Protein AF-A0A970SYZ8-F1 (afdb_monomer_lite)

pLDDT: mean 77.87, std 16.46, range [24.67, 98.38]

Structure (mmCIF, N/CA/C/O backbone):
data_AF-A0A970SYZ8-F1
#
_entry.id   AF-A0A970SYZ8-F1
#
loop_
_atom_site.group_PDB
_atom_site.id
_atom_site.type_symbol
_atom_site.label_atom_id
_atom_site.label_alt_id
_atom_site.label_comp_id
_atom_site.label_asym_id
_atom_site.label_entity_id
_atom_site.label_seq_id
_atom_site.pdbx_PDB_ins_code
_atom_site.Cartn_x
_atom_site.Cartn_y
_atom_site.Cartn_z
_atom_site.occupancy
_atom_site.B_iso_or_equiv
_atom_site.auth_seq_id
_atom_site.auth_comp_id
_atom_site.auth_asym_id
_atom_site.auth_atom_id
_atom_site.pdbx_PDB_model_num
ATOM 1 N N . MET A 1 1 ? 7.620 19.333 85.930 1.00 30.84 1 MET A N 1
ATOM 2 C CA . MET A 1 1 ? 8.955 19.112 85.340 1.00 30.84 1 MET A CA 1
ATOM 3 C C . MET A 1 1 ? 9.065 17.630 84.990 1.00 30.84 1 MET A C 1
ATOM 5 O O . MET A 1 1 ? 9.201 16.831 85.894 1.00 30.84 1 MET A O 1
ATOM 9 N N . VAL A 1 2 ? 8.908 17.317 83.696 1.00 29.47 2 VAL A N 1
ATOM 10 C CA . VAL A 1 2 ? 9.578 16.242 82.929 1.00 29.47 2 VAL A CA 1
ATOM 11 C C . VAL A 1 2 ? 9.392 14.751 83.317 1.00 29.47 2 VAL A C 1
ATOM 13 O O . VAL A 1 2 ? 9.761 14.339 84.407 1.00 29.47 2 VAL A O 1
ATOM 16 N N . ARG A 1 3 ? 9.030 13.972 82.268 1.00 25.56 3 ARG A N 1
ATOM 17 C CA . ARG A 1 3 ? 9.249 12.522 81.983 1.00 25.56 3 ARG A CA 1
ATOM 18 C C . ARG A 1 3 ? 8.414 11.500 82.757 1.00 25.56 3 ARG A C 1
ATOM 20 O O . ARG A 1 3 ? 8.221 11.649 83.948 1.00 25.56 3 ARG A O 1
ATOM 27 N N . GLN A 1 4 ? 7.987 10.358 82.219 1.00 33.34 4 GLN A N 1
ATOM 28 C CA . GLN A 1 4 ? 7.900 9.661 80.914 1.00 33.34 4 GLN A CA 1
ATOM 29 C C . GLN A 1 4 ? 7.521 8.226 81.352 1.00 33.34 4 GLN A C 1
ATOM 31 O O . GLN A 1 4 ? 8.052 7.776 82.364 1.00 33.34 4 GLN A O 1
ATOM 36 N N . MET A 1 5 ? 6.676 7.505 80.607 1.00 25.41 5 MET A N 1
ATOM 37 C CA . MET A 1 5 ? 6.978 6.158 80.076 1.00 25.41 5 MET A CA 1
ATOM 38 C C . MET A 1 5 ? 5.724 5.418 79.565 1.00 25.41 5 MET A C 1
ATOM 40 O O . MET A 1 5 ? 4.849 5.057 80.338 1.00 25.41 5 MET A O 1
ATOM 44 N N . ILE A 1 6 ? 5.765 5.135 78.255 1.00 24.67 6 ILE A N 1
ATOM 45 C CA . ILE A 1 6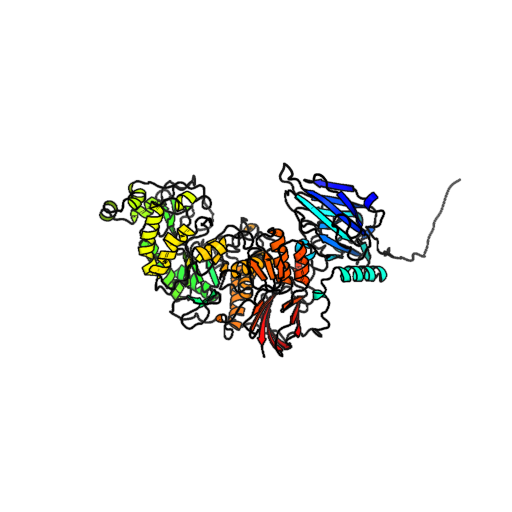 ? 5.505 3.825 77.621 1.00 24.67 6 ILE A CA 1
ATOM 46 C C . ILE A 1 6 ? 4.028 3.373 77.467 1.00 24.67 6 ILE A C 1
ATOM 48 O O . ILE A 1 6 ? 3.400 2.844 78.375 1.00 24.67 6 ILE A O 1
ATOM 52 N N . SER A 1 7 ? 3.536 3.543 76.229 1.00 33.12 7 SER A N 1
ATOM 53 C CA . SER A 1 7 ? 2.531 2.718 75.503 1.00 33.12 7 SER A CA 1
ATOM 54 C C . SER A 1 7 ? 3.135 1.324 75.163 1.00 33.12 7 SER A C 1
ATOM 56 O O . SER A 1 7 ? 4.358 1.251 75.302 1.00 33.12 7 SER A O 1
ATOM 58 N N . PRO A 1 8 ? 2.460 0.263 74.629 1.00 44.41 8 PRO A N 1
ATOM 59 C CA . PRO A 1 8 ? 1.214 0.259 73.823 1.00 44.41 8 PRO A CA 1
ATOM 60 C C . PRO A 1 8 ? 0.300 -0.999 73.958 1.00 44.41 8 PRO A C 1
ATOM 62 O O . PRO A 1 8 ? 0.671 -1.964 74.614 1.00 44.41 8 PRO A O 1
ATOM 65 N N . LEU A 1 9 ? -0.886 -1.010 73.319 1.00 26.69 9 LEU A N 1
ATOM 66 C CA . LEU A 1 9 ? -1.298 -2.020 72.310 1.00 26.69 9 LEU A CA 1
ATOM 67 C C . LEU A 1 9 ? -2.773 -1.875 71.851 1.00 26.69 9 LEU A C 1
ATOM 69 O O . LEU A 1 9 ? -3.687 -1.849 72.666 1.00 26.69 9 LEU A O 1
ATOM 73 N N . LEU A 1 10 ? -2.935 -1.942 70.520 1.00 28.22 10 LEU A N 1
ATOM 74 C CA . LEU A 1 10 ? -4.042 -2.526 69.736 1.00 28.22 10 LEU A CA 1
ATOM 75 C C . LEU A 1 10 ? -5.414 -1.834 69.681 1.00 28.22 10 LEU A C 1
ATOM 77 O O . LEU A 1 10 ? -6.321 -2.147 70.443 1.00 28.22 10 LEU A O 1
ATOM 81 N N . LEU A 1 11 ? -5.611 -1.066 68.604 1.00 28.95 11 LEU A N 1
ATOM 82 C CA . LEU A 1 11 ? -6.573 -1.422 67.547 1.00 28.95 11 LEU A CA 1
ATOM 83 C C . LEU A 1 11 ? -6.278 -0.576 66.300 1.00 28.95 11 LEU A C 1
ATOM 85 O O . LEU A 1 11 ? -6.753 0.544 66.149 1.00 28.95 11 LEU A O 1
ATOM 89 N N . ALA A 1 12 ? -5.431 -1.123 65.427 1.00 28.36 12 ALA A N 1
ATOM 90 C CA . ALA A 1 12 ? -5.293 -0.668 64.054 1.00 28.36 12 ALA A CA 1
ATOM 91 C C . ALA A 1 12 ? -6.332 -1.422 63.216 1.00 28.36 12 ALA A C 1
ATOM 93 O O . ALA A 1 12 ? -6.203 -2.627 63.008 1.00 28.36 12 ALA A O 1
ATOM 94 N N . VAL A 1 13 ? -7.368 -0.718 62.765 1.00 29.72 13 VAL A N 1
ATOM 95 C CA . VAL A 1 13 ? -8.112 -1.111 61.568 1.00 29.72 13 VAL A CA 1
ATOM 96 C C . VAL A 1 13 ? -7.359 -0.477 60.408 1.00 29.72 13 VAL A C 1
ATOM 98 O O . VAL A 1 13 ? -7.362 0.741 60.247 1.00 29.72 13 VAL A O 1
ATOM 101 N N . CYS A 1 14 ? -6.644 -1.301 59.649 1.00 29.94 14 CYS A N 1
ATOM 102 C CA . CYS A 1 14 ? -6.067 -0.910 58.373 1.00 29.94 14 CYS A CA 1
ATOM 103 C C . CYS A 1 14 ? -7.211 -0.737 57.365 1.00 29.94 14 CYS A C 1
ATOM 105 O O . CYS A 1 14 ? -7.641 -1.709 56.753 1.00 29.94 14 CYS A O 1
ATOM 107 N N . ALA A 1 15 ? -7.717 0.485 57.213 1.00 30.19 15 ALA A N 1
ATOM 108 C CA . ALA A 1 15 ? -8.363 0.886 55.972 1.00 30.19 15 ALA A CA 1
ATOM 109 C C . ALA A 1 15 ? -7.246 1.263 54.992 1.00 30.19 15 ALA A C 1
ATOM 111 O O . ALA A 1 15 ? -6.436 2.145 55.285 1.00 30.19 15 ALA A O 1
ATOM 112 N N . ALA A 1 16 ? -7.162 0.554 53.867 1.00 35.72 16 ALA A N 1
ATOM 113 C CA . ALA A 1 16 ? -6.388 1.019 52.725 1.00 35.72 16 ALA A CA 1
ATOM 114 C C . ALA A 1 16 ? -6.943 2.391 52.286 1.00 35.72 16 ALA A C 1
ATOM 116 O O . ALA A 1 16 ? -8.161 2.585 52.360 1.00 35.72 16 ALA A O 1
ATOM 117 N N . PRO A 1 17 ? -6.107 3.349 51.854 1.00 42.34 17 PRO A N 1
ATOM 118 C CA . PRO A 1 17 ? -6.591 4.602 51.292 1.00 42.34 17 PRO A CA 1
ATOM 119 C C . PRO A 1 17 ? -7.151 4.323 49.890 1.00 42.34 17 PRO A C 1
ATOM 121 O O . PRO A 1 17 ? -6.466 4.505 48.891 1.00 42.34 17 PRO A O 1
ATOM 124 N N . GLY A 1 18 ? -8.378 3.808 49.822 1.00 43.19 18 GLY A N 1
ATOM 125 C CA . GLY A 1 18 ? -9.168 3.791 48.595 1.00 43.19 18 GLY A CA 1
ATOM 126 C C . GLY A 1 18 ? -9.784 5.170 48.378 1.00 43.19 18 GLY A C 1
ATOM 127 O O . GLY A 1 18 ? -10.299 5.772 49.323 1.00 43.19 18 GLY A O 1
ATOM 128 N N . LEU A 1 19 ? -9.711 5.682 47.151 1.00 52.06 19 LEU A N 1
ATOM 129 C CA . LEU A 1 19 ? -10.509 6.828 46.719 1.00 52.06 19 LEU A CA 1
ATOM 130 C C . LEU A 1 19 ? -11.992 6.504 46.928 1.00 52.06 19 LEU A C 1
ATOM 132 O O . LEU A 1 19 ? -12.466 5.488 46.437 1.00 52.06 19 LEU A O 1
ATOM 136 N N . ALA A 1 20 ? -12.701 7.337 47.691 1.00 54.47 20 ALA A N 1
ATOM 137 C CA . ALA A 1 20 ? -14.135 7.166 47.943 1.00 54.47 20 ALA A CA 1
ATOM 138 C C . ALA A 1 20 ? -15.022 7.925 46.934 1.00 54.47 20 ALA A C 1
ATOM 140 O O . ALA A 1 20 ? -16.240 7.876 47.062 1.00 54.47 20 ALA A O 1
ATOM 141 N N . ALA A 1 21 ? -14.416 8.671 46.004 1.00 69.00 21 ALA A N 1
ATOM 142 C CA . ALA A 1 21 ? -15.082 9.400 44.928 1.00 69.00 21 ALA A CA 1
ATOM 143 C C . ALA A 1 21 ? -14.075 9.681 43.792 1.00 69.00 21 ALA A C 1
ATOM 145 O O . ALA A 1 21 ? -12.877 9.827 44.080 1.00 69.00 21 ALA A O 1
ATOM 146 N N . PRO A 1 22 ? -14.523 9.813 42.528 1.00 78.75 22 PRO A N 1
ATOM 147 C CA . PRO A 1 22 ? -13.656 10.207 41.423 1.00 78.75 22 PRO A CA 1
ATOM 148 C C . PRO A 1 22 ? -13.082 11.615 41.649 1.00 78.75 22 PRO A C 1
ATOM 150 O O . PRO A 1 22 ? -13.801 12.546 42.016 1.00 78.75 22 PRO A O 1
ATOM 153 N N . ILE A 1 23 ? -11.785 11.797 41.391 1.00 82.00 23 ILE A N 1
ATOM 154 C CA . ILE A 1 23 ? -11.167 13.126 41.333 1.00 82.00 23 ILE A CA 1
ATOM 155 C C . ILE A 1 23 ? -11.416 13.673 39.937 1.00 82.00 23 ILE A C 1
ATOM 157 O O . ILE A 1 23 ? -10.777 13.255 38.972 1.00 82.00 23 ILE A O 1
ATOM 161 N N . VAL A 1 24 ? -12.326 14.633 39.831 1.00 80.25 24 VAL A N 1
ATOM 162 C CA . VAL A 1 24 ? -12.502 15.396 38.599 1.00 80.25 24 VAL A CA 1
ATOM 163 C C . VAL A 1 24 ? -11.348 16.394 38.497 1.00 80.25 24 VAL A C 1
ATOM 165 O O . VAL A 1 24 ? -11.192 17.265 39.348 1.00 80.25 24 VAL A O 1
ATOM 168 N N . LEU A 1 25 ? -10.510 16.240 37.472 1.00 78.75 25 LEU A N 1
ATOM 169 C CA . LEU A 1 25 ? -9.332 17.083 37.223 1.00 78.75 25 LEU A CA 1
ATOM 170 C C . LEU A 1 25 ? -9.683 18.380 36.476 1.00 78.75 25 LEU A C 1
ATOM 172 O O . LEU A 1 25 ? -8.802 19.174 36.156 1.00 78.75 25 LEU A O 1
ATOM 176 N N . PHE A 1 26 ? -10.966 18.563 36.168 1.00 73.25 26 PHE A N 1
ATOM 177 C CA . PHE A 1 26 ? -11.514 19.684 35.424 1.00 73.25 26 PHE A CA 1
ATOM 178 C C . PHE A 1 26 ? -12.889 20.087 35.978 1.00 73.25 26 PHE A C 1
ATOM 180 O O . PHE A 1 26 ? -13.854 19.331 35.879 1.00 73.25 26 PHE A O 1
ATOM 187 N N . ASP A 1 27 ? -12.987 21.296 36.524 1.00 64.44 27 ASP A N 1
ATOM 188 C CA . ASP A 1 27 ? -14.235 21.930 36.952 1.00 64.44 27 ASP A CA 1
ATOM 189 C C . ASP A 1 27 ? -14.272 23.416 36.525 1.00 64.44 27 ASP A C 1
ATOM 191 O O . ASP A 1 27 ? -13.400 23.891 35.794 1.00 64.44 27 ASP A O 1
ATOM 195 N N . GLU A 1 28 ? -15.278 24.176 36.974 1.00 61.88 28 GLU A N 1
ATOM 196 C CA . GLU A 1 28 ? -15.400 25.610 36.660 1.00 61.88 28 GLU A CA 1
ATOM 197 C C . GLU A 1 28 ? -14.219 26.467 37.178 1.00 61.88 28 GLU A C 1
ATOM 199 O O . GLU A 1 28 ? -14.034 27.595 36.713 1.00 61.88 28 GLU A O 1
ATOM 204 N N . ALA A 1 29 ? -13.404 25.960 38.114 1.00 57.94 29 ALA A N 1
ATOM 205 C CA . ALA A 1 29 ? -12.230 26.640 38.664 1.00 57.94 29 ALA A CA 1
ATOM 206 C C . ALA A 1 29 ? -10.920 26.296 37.926 1.00 57.94 29 ALA A C 1
ATOM 208 O O . ALA A 1 29 ? -9.979 27.094 37.971 1.00 57.94 29 ALA A O 1
ATOM 209 N N . ALA A 1 30 ? -10.867 25.190 37.174 1.00 61.06 30 ALA A N 1
ATOM 210 C CA . ALA A 1 30 ? -9.689 24.747 36.414 1.00 61.06 30 ALA A CA 1
ATOM 211 C C . ALA A 1 30 ? -9.004 25.825 35.533 1.00 61.06 30 ALA A C 1
ATOM 213 O O . ALA A 1 30 ? -7.772 25.857 35.489 1.00 61.06 30 ALA A O 1
ATOM 214 N N . PRO A 1 31 ? -9.711 26.767 34.872 1.00 59.31 31 PRO A N 1
ATOM 215 C CA . PRO A 1 31 ? -9.066 27.826 34.084 1.00 59.31 31 PRO A CA 1
ATOM 216 C C . PRO A 1 31 ? -8.212 28.787 34.917 1.00 59.31 31 PRO A C 1
ATOM 218 O O . PRO A 1 31 ? -7.304 29.418 34.385 1.00 59.31 31 PRO A O 1
ATOM 221 N N . GLN A 1 32 ? -8.500 28.922 36.214 1.00 61.91 32 GLN A N 1
ATOM 222 C CA . GLN A 1 32 ? -7.730 29.771 37.128 1.00 61.91 32 GLN A CA 1
ATOM 223 C C . GLN A 1 32 ? -6.429 29.089 37.569 1.00 61.91 32 GLN A C 1
ATOM 225 O O . GLN A 1 32 ? -5.464 29.769 37.917 1.00 61.91 32 GLN A O 1
ATOM 230 N N . GLU A 1 33 ? -6.394 27.755 37.525 1.00 64.25 33 GLU A N 1
ATOM 231 C CA . GLU A 1 33 ? -5.198 26.948 37.767 1.00 64.25 33 GLU A CA 1
ATOM 232 C C . GLU A 1 33 ? -4.402 26.680 36.482 1.00 64.25 33 GLU A C 1
ATOM 234 O O . GLU A 1 33 ? -3.255 26.239 36.564 1.00 64.25 33 GLU A O 1
ATOM 239 N N . ALA A 1 34 ? -4.960 26.992 35.306 1.00 72.44 34 ALA A N 1
ATOM 240 C CA . ALA A 1 34 ? -4.342 26.736 34.014 1.00 72.44 34 ALA A CA 1
ATOM 241 C C . ALA A 1 34 ? -3.119 27.630 33.760 1.00 72.44 34 ALA A C 1
ATOM 243 O O . ALA A 1 34 ? -3.218 28.855 33.693 1.00 72.44 34 ALA A O 1
ATOM 244 N N . HIS A 1 35 ? -1.949 27.024 33.565 1.00 76.88 35 HIS A N 1
ATOM 245 C CA . HIS A 1 35 ? -0.751 27.760 33.157 1.00 76.88 35 HIS A CA 1
ATOM 246 C C . HIS A 1 35 ? 0.186 26.896 32.318 1.00 76.88 35 HIS A C 1
ATOM 248 O O . HIS A 1 35 ? 0.376 25.702 32.565 1.00 76.88 35 HIS A O 1
ATOM 254 N N . ALA A 1 36 ? 0.770 27.523 31.300 1.00 76.81 36 ALA A N 1
ATOM 255 C CA . ALA A 1 36 ? 1.762 26.912 30.432 1.00 76.81 36 ALA A CA 1
ATOM 256 C C . ALA A 1 36 ? 3.009 26.519 31.241 1.00 76.81 36 ALA A C 1
ATOM 258 O O . ALA A 1 36 ? 3.567 27.344 31.967 1.00 76.81 36 ALA A O 1
ATOM 259 N N . VAL A 1 37 ? 3.433 25.259 31.124 1.00 78.12 37 VAL A N 1
ATOM 260 C CA . VAL A 1 37 ? 4.606 24.717 31.835 1.00 78.12 37 VAL A CA 1
ATOM 261 C C . VAL A 1 37 ? 5.750 24.406 30.875 1.00 78.12 37 VAL A C 1
ATOM 263 O O . VAL A 1 37 ? 6.906 24.642 31.214 1.00 78.12 37 VAL A O 1
ATOM 266 N N . ASP A 1 38 ? 5.437 23.922 29.674 1.00 78.62 38 ASP A N 1
ATOM 267 C CA . ASP A 1 38 ? 6.413 23.661 28.613 1.00 78.62 38 ASP A CA 1
ATOM 268 C C . ASP A 1 38 ? 5.782 24.035 27.273 1.00 78.62 38 ASP A C 1
ATOM 270 O O . ASP A 1 38 ? 4.857 23.371 26.805 1.00 78.62 38 ASP A O 1
ATOM 274 N N . VAL A 1 39 ? 6.240 25.146 26.699 1.00 78.31 39 VAL A N 1
ATOM 275 C CA . VAL A 1 39 ? 5.799 25.637 25.394 1.00 78.31 39 VAL A CA 1
ATOM 276 C C . VAL A 1 39 ? 7.041 25.908 24.563 1.00 78.31 39 VAL A C 1
ATOM 278 O O . VAL A 1 39 ? 7.861 26.757 24.910 1.00 78.31 39 VAL A O 1
ATOM 281 N N . MET A 1 40 ? 7.178 25.170 23.469 1.00 81.19 40 MET A N 1
ATOM 282 C CA . MET A 1 40 ? 8.291 25.276 22.532 1.00 81.19 40 MET A CA 1
ATOM 283 C C . MET A 1 40 ? 7.712 25.375 21.126 1.00 81.19 40 MET A C 1
ATOM 285 O O . MET A 1 40 ? 6.769 24.658 20.800 1.00 81.19 40 MET A O 1
ATOM 289 N N . GLY A 1 41 ? 8.225 26.301 20.313 1.00 77.00 41 GLY A N 1
ATOM 290 C CA . GLY A 1 41 ? 7.723 26.500 18.950 1.00 77.00 41 GLY A CA 1
ATOM 291 C C . GLY A 1 41 ? 6.231 26.859 18.874 1.00 77.00 41 GLY A C 1
ATOM 292 O O . GLY A 1 41 ? 5.554 26.414 17.952 1.00 77.00 41 GLY A O 1
ATOM 293 N N . CYS A 1 42 ? 5.699 27.611 19.849 1.00 80.44 42 CYS A N 1
ATOM 294 C CA . CYS A 1 42 ? 4.328 28.139 19.824 1.00 80.44 42 CYS A CA 1
ATOM 295 C C . CYS A 1 42 ? 4.300 29.580 20.353 1.00 80.44 42 CYS A C 1
ATOM 297 O O . CYS A 1 42 ? 4.933 29.870 21.370 1.00 80.44 42 CYS A O 1
ATOM 299 N N . ALA A 1 43 ? 3.537 30.464 19.708 1.00 68.75 43 ALA A N 1
ATOM 300 C CA . ALA A 1 43 ? 3.450 31.876 20.095 1.00 68.75 43 ALA A CA 1
ATOM 301 C C . ALA A 1 43 ? 2.335 32.167 21.121 1.00 68.75 43 ALA A C 1
ATOM 303 O O . ALA A 1 43 ? 2.467 33.093 21.918 1.00 68.75 43 ALA A O 1
ATOM 304 N N . GLU A 1 44 ? 1.251 31.379 21.122 1.00 66.88 44 GLU A N 1
ATOM 305 C CA . GLU A 1 44 ? 0.005 31.710 21.845 1.00 66.88 44 GLU A CA 1
ATOM 306 C C . GLU A 1 44 ? -0.716 30.480 22.436 1.00 66.88 44 GLU A C 1
ATOM 308 O O . GLU A 1 44 ? -1.941 30.428 22.489 1.00 66.88 44 GLU A O 1
ATOM 313 N N . ALA A 1 45 ? 0.025 29.455 22.870 1.00 71.06 45 ALA A N 1
ATOM 314 C CA . ALA A 1 45 ? -0.587 28.260 23.455 1.00 71.06 45 ALA A CA 1
ATOM 315 C C . ALA A 1 45 ? -1.329 28.590 24.765 1.00 71.06 45 ALA A C 1
ATOM 317 O O . ALA A 1 45 ? -0.706 28.930 25.775 1.00 71.06 45 ALA A O 1
ATOM 318 N N . ALA A 1 46 ? -2.655 28.462 24.756 1.00 71.94 46 ALA A N 1
ATOM 319 C CA . ALA A 1 46 ? -3.517 28.798 25.879 1.00 71.94 46 ALA A CA 1
ATOM 320 C C . ALA A 1 46 ? -4.590 27.732 26.113 1.00 71.94 46 ALA A C 1
ATOM 322 O O . ALA A 1 46 ? -5.021 27.021 25.203 1.00 71.94 46 ALA A O 1
ATOM 323 N N . VAL A 1 47 ? -5.043 27.660 27.364 1.00 72.81 47 VAL A N 1
ATOM 324 C CA . VAL A 1 47 ? -6.208 26.872 27.754 1.00 72.81 47 VAL A CA 1
ATOM 325 C C . VAL A 1 47 ? -7.348 27.811 28.121 1.00 72.81 47 VAL A C 1
ATOM 327 O O . VAL A 1 47 ? -7.143 28.807 28.812 1.00 72.81 47 VAL A O 1
ATOM 330 N N . SER A 1 48 ? -8.551 27.495 27.652 1.00 78.19 48 SER A N 1
ATOM 331 C CA . SER A 1 48 ? -9.769 28.248 27.957 1.00 78.19 48 SER A CA 1
ATOM 332 C C . SER A 1 48 ? -10.920 27.309 28.299 1.00 78.19 48 SER A C 1
ATOM 334 O O . SER A 1 48 ? -11.011 26.205 27.765 1.00 78.19 48 SER A O 1
ATOM 336 N N . LEU A 1 49 ? -11.809 27.758 29.186 1.00 74.19 49 LEU A N 1
ATOM 337 C CA . LEU A 1 49 ? -13.119 27.137 29.369 1.00 74.19 49 LEU A CA 1
ATOM 338 C C . LEU A 1 49 ? -14.035 27.629 28.258 1.00 74.19 49 LEU A C 1
ATOM 340 O O . LEU A 1 49 ? -14.100 28.839 28.034 1.00 74.19 49 LEU A O 1
ATOM 344 N N . ARG A 1 50 ? -14.755 26.729 27.595 1.00 76.69 50 ARG A N 1
ATOM 345 C CA . ARG A 1 50 ? -15.763 27.120 26.604 1.00 76.69 50 ARG A CA 1
ATOM 346 C C . ARG A 1 50 ? -17.077 26.418 26.867 1.00 76.69 50 ARG A C 1
ATOM 348 O O . ARG A 1 50 ? -17.087 25.245 27.246 1.00 76.69 50 ARG A O 1
ATOM 355 N N . ARG A 1 51 ? -18.183 27.133 26.654 1.00 69.50 51 ARG A N 1
ATOM 356 C CA . ARG A 1 51 ? -19.493 26.485 26.527 1.00 69.50 51 ARG A CA 1
ATOM 357 C C . ARG A 1 51 ? -19.644 25.888 25.138 1.00 69.50 51 ARG A C 1
ATOM 359 O O . ARG A 1 51 ? -18.985 26.306 24.184 1.00 69.50 51 ARG A O 1
ATOM 366 N N . ALA A 1 52 ? -20.568 24.945 25.040 1.00 66.06 52 ALA A N 1
ATOM 367 C CA . ALA A 1 52 ? -21.060 24.418 23.778 1.00 66.06 52 ALA A CA 1
ATOM 368 C C . ALA A 1 52 ? -21.322 25.528 22.736 1.00 66.06 52 ALA A C 1
ATOM 370 O O . ALA A 1 52 ? -21.982 26.527 23.040 1.00 66.06 52 ALA A O 1
ATOM 371 N N . GLY A 1 53 ? -20.766 25.381 21.528 1.00 64.31 53 GLY A N 1
ATOM 372 C CA . GLY A 1 53 ? -20.953 26.316 20.411 1.00 64.31 53 GLY A CA 1
ATOM 373 C C . GLY A 1 53 ? -20.217 27.661 20.526 1.00 64.31 53 GLY A C 1
ATOM 374 O O . GLY A 1 53 ? -20.261 28.467 19.593 1.00 64.31 53 GLY A O 1
ATOM 375 N N . GLU A 1 54 ? -19.514 27.936 21.629 1.00 76.56 54 GLU A N 1
ATOM 376 C CA . GLU A 1 54 ? -18.784 29.191 21.816 1.00 76.56 54 GLU A CA 1
ATOM 377 C C . GLU A 1 54 ? -17.490 29.218 20.987 1.00 76.56 54 GLU A C 1
ATOM 379 O O . GLU A 1 54 ? -16.587 28.391 21.149 1.00 76.56 54 GLU A O 1
ATOM 384 N N . GLY A 1 55 ? -17.385 30.190 20.074 1.00 69.00 55 GLY A N 1
ATOM 385 C CA . GLY A 1 55 ? -16.199 30.367 19.231 1.00 69.00 55 GLY A CA 1
ATOM 386 C C . GLY A 1 55 ? -15.877 29.147 18.361 1.00 69.00 55 GLY A C 1
ATOM 387 O O . GLY A 1 55 ? -14.699 28.845 18.181 1.00 69.00 55 GLY A O 1
ATOM 388 N N . GLY A 1 56 ? -16.905 28.426 17.893 1.00 74.00 56 GLY A N 1
ATOM 389 C CA . GLY A 1 56 ? -16.762 27.234 17.046 1.00 74.00 56 GLY A CA 1
ATOM 390 C C . GLY A 1 56 ? -16.468 25.930 17.795 1.00 74.00 56 GLY A C 1
ATOM 391 O O . GLY A 1 56 ? -16.228 24.917 17.149 1.00 74.00 56 GLY A O 1
ATOM 392 N N . ALA A 1 57 ? -16.489 25.929 19.134 1.00 77.81 57 ALA A N 1
ATOM 393 C CA . ALA A 1 57 ? -16.278 24.716 19.921 1.00 77.81 57 ALA A CA 1
ATOM 394 C C . ALA A 1 57 ? -17.390 23.670 19.683 1.00 77.81 57 ALA A C 1
ATOM 396 O O . ALA A 1 57 ? -18.558 24.052 19.530 1.00 77.81 57 ALA A O 1
ATOM 397 N N . PRO A 1 58 ? -17.062 22.363 19.696 1.00 82.31 58 PRO A N 1
ATOM 398 C CA . PRO A 1 58 ? -18.064 21.310 19.576 1.00 82.31 58 PRO A CA 1
ATOM 399 C C . PRO A 1 58 ? -19.026 21.325 20.773 1.00 82.31 58 PRO A C 1
ATOM 401 O O . PRO A 1 58 ? -18.688 21.784 21.865 1.00 82.31 58 PRO A O 1
ATOM 404 N N . GLU A 1 59 ? -20.229 20.783 20.584 1.00 84.19 59 GLU A N 1
ATOM 405 C CA . GLU A 1 59 ? -21.097 20.420 21.710 1.00 84.19 59 GLU A CA 1
ATOM 406 C C . GLU A 1 59 ? -20.346 19.416 22.605 1.00 84.19 59 GLU A C 1
ATOM 408 O O . GLU A 1 59 ? -19.824 18.442 22.058 1.00 84.19 59 GLU A O 1
ATOM 413 N N . PRO A 1 60 ? -20.246 19.617 23.933 1.00 79.75 60 PRO A N 1
ATOM 414 C CA . PRO A 1 60 ? -19.566 18.682 24.824 1.00 79.75 60 PRO A CA 1
ATOM 415 C C . PRO A 1 60 ? -20.183 17.281 24.766 1.00 79.75 60 PRO A C 1
ATOM 417 O O . PRO A 1 60 ? -21.370 17.114 24.480 1.00 79.75 60 PRO A O 1
ATOM 420 N N . ALA A 1 61 ? -19.382 16.260 25.073 1.00 78.31 61 ALA A N 1
ATOM 421 C CA . ALA A 1 61 ? -19.856 14.880 25.068 1.00 78.31 61 ALA A CA 1
ATOM 422 C C . ALA A 1 61 ? -20.909 14.634 26.164 1.00 78.31 61 ALA A C 1
ATOM 424 O O . ALA A 1 61 ? -21.919 13.970 25.918 1.00 78.31 61 ALA A O 1
ATOM 425 N N . VAL A 1 62 ? -20.683 15.167 27.369 1.00 78.31 62 VAL A N 1
ATOM 426 C CA . VAL A 1 62 ? -21.582 14.994 28.524 1.00 78.31 62 VAL A CA 1
ATOM 427 C C . VAL A 1 62 ? -21.860 16.316 29.238 1.00 78.31 62 VAL A C 1
ATOM 429 O O . VAL A 1 62 ? -22.985 16.535 29.685 1.00 78.31 62 VAL A O 1
ATOM 432 N N . GLY A 1 63 ? -20.836 17.157 29.418 1.00 70.38 63 GLY A N 1
ATOM 433 C CA . GLY A 1 63 ? -20.914 18.367 30.241 1.00 70.38 63 GLY A CA 1
ATOM 434 C C . GLY A 1 63 ? -21.626 19.557 29.586 1.00 70.38 63 GLY A C 1
ATOM 435 O O . GLY A 1 63 ? -22.039 19.516 28.434 1.00 70.38 63 GLY A O 1
ATOM 436 N N . GLU A 1 64 ? -21.738 20.667 30.323 1.00 74.94 64 GLU A N 1
ATOM 437 C CA . GLU A 1 64 ? -22.100 21.980 29.747 1.00 74.94 64 GLU A CA 1
ATOM 438 C C . GLU A 1 64 ? -20.870 22.786 29.291 1.00 74.94 64 GLU A C 1
ATOM 440 O O . GLU A 1 64 ? -20.987 23.762 28.544 1.00 74.94 64 GLU A O 1
ATOM 445 N N . TRP A 1 65 ? -19.694 22.383 29.771 1.00 79.19 65 TRP A N 1
ATOM 446 C CA . TRP A 1 65 ? -18.422 23.065 29.595 1.00 79.19 65 TRP A CA 1
ATOM 447 C C . TRP A 1 65 ? -17.371 22.075 29.130 1.00 79.19 65 TRP A C 1
ATOM 449 O O . TRP A 1 65 ? -17.363 20.923 29.557 1.00 79.19 65 TRP A O 1
ATOM 459 N N . LEU A 1 66 ? -16.453 22.558 28.306 1.00 86.12 66 LEU A N 1
ATOM 460 C CA . LEU A 1 66 ? -15.281 21.817 27.877 1.00 86.12 66 LEU A CA 1
ATOM 461 C C . LEU A 1 66 ? -14.021 22.659 28.077 1.00 86.12 66 LEU A C 1
ATOM 463 O O . LEU A 1 66 ? -14.067 23.893 28.167 1.00 86.12 66 LEU A O 1
ATOM 467 N N . LEU A 1 67 ? -12.888 21.977 28.156 1.00 88.56 67 LEU A N 1
ATOM 468 C CA . LEU A 1 67 ? -11.574 22.588 28.217 1.00 88.56 67 LEU A CA 1
ATOM 469 C C . LEU A 1 67 ? -10.984 22.628 26.807 1.00 88.56 67 LEU A C 1
ATOM 471 O O . LEU A 1 67 ? -10.755 21.584 26.206 1.00 88.56 67 LEU A O 1
ATOM 475 N N . ALA A 1 68 ? -10.719 23.817 26.279 1.00 90.12 68 ALA A N 1
ATOM 476 C CA . ALA A 1 68 ? -10.081 23.997 24.981 1.00 90.12 68 ALA A CA 1
ATOM 477 C C . ALA A 1 68 ? -8.588 24.285 25.168 1.00 90.12 68 ALA A C 1
ATOM 479 O O . ALA A 1 68 ? -8.243 25.271 25.817 1.00 90.12 68 ALA A O 1
ATOM 480 N N . LEU A 1 69 ? -7.722 23.464 24.574 1.00 91.94 69 LEU A N 1
ATOM 481 C CA . LEU A 1 69 ? -6.305 23.755 24.361 1.00 91.94 69 LEU A CA 1
ATOM 482 C C . LEU A 1 69 ? -6.130 24.214 22.913 1.00 91.94 69 LEU A C 1
ATOM 484 O O . LEU A 1 69 ? -6.345 23.428 21.992 1.00 91.94 69 LEU A O 1
ATOM 488 N N . SER A 1 70 ? -5.728 25.466 22.712 1.00 91.56 70 SER A N 1
ATOM 489 C CA . SER A 1 70 ? -5.532 26.031 21.374 1.00 91.56 70 SER A CA 1
ATOM 490 C C . SER A 1 70 ? -4.345 26.984 21.320 1.00 91.56 70 SER A C 1
ATOM 492 O O . SER A 1 70 ? -3.981 27.583 22.332 1.00 91.56 70 SER A O 1
ATOM 494 N N . GLY A 1 71 ? -3.766 27.165 20.138 1.00 90.94 71 GLY A N 1
ATOM 495 C CA . GLY A 1 71 ? -2.699 28.133 19.914 1.00 90.94 71 GLY A CA 1
ATOM 496 C C . GLY A 1 71 ? -2.208 28.141 18.473 1.00 90.94 71 GLY A C 1
ATOM 497 O O . GLY A 1 71 ? -2.788 27.500 17.600 1.00 90.94 71 GLY A O 1
ATOM 498 N N . VAL A 1 72 ? -1.113 28.863 18.243 1.00 90.06 72 VAL A N 1
ATOM 499 C CA . VAL A 1 72 ? -0.423 28.920 16.950 1.00 90.06 72 VAL A CA 1
ATOM 500 C C . VAL A 1 72 ? 0.975 28.339 17.114 1.00 90.06 72 VAL A C 1
ATOM 502 O O . VAL A 1 72 ? 1.775 28.846 17.911 1.00 90.06 72 VAL A O 1
ATOM 505 N N . ALA A 1 73 ? 1.254 27.268 16.378 1.00 87.94 73 ALA A N 1
ATOM 506 C CA . ALA A 1 73 ? 2.583 26.706 16.226 1.00 87.94 73 ALA A CA 1
ATOM 507 C C . ALA A 1 73 ? 3.401 27.585 15.275 1.00 87.94 73 ALA A C 1
ATOM 509 O O . ALA A 1 73 ? 2.919 28.019 14.229 1.00 87.94 73 ALA A O 1
ATOM 510 N N . THR A 1 74 ? 4.646 27.839 15.653 1.00 83.69 74 THR A N 1
ATOM 511 C CA . THR A 1 74 ? 5.623 28.588 14.863 1.00 83.69 74 THR A CA 1
ATOM 512 C C . THR A 1 74 ? 6.920 27.782 14.832 1.00 83.69 74 THR A C 1
ATOM 514 O O . THR A 1 74 ? 7.377 27.389 15.913 1.00 83.69 74 THR A O 1
ATOM 517 N N . PRO A 1 75 ? 7.551 27.561 13.667 1.00 74.75 75 PRO A N 1
ATOM 518 C CA . PRO A 1 75 ? 8.755 26.744 13.577 1.00 74.75 75 PRO A CA 1
ATOM 519 C C . PRO A 1 75 ? 9.845 27.254 14.521 1.00 74.75 75 PRO A C 1
ATOM 521 O O . PRO A 1 75 ? 10.205 28.434 14.499 1.00 74.75 75 PRO A O 1
ATOM 524 N N . ALA A 1 76 ? 10.372 26.372 15.370 1.00 68.25 76 ALA A N 1
ATOM 525 C CA . ALA A 1 76 ? 11.510 26.718 16.205 1.00 68.25 76 ALA A CA 1
ATOM 526 C C . ALA A 1 76 ? 12.758 26.898 15.323 1.00 68.25 76 ALA A C 1
ATOM 528 O O . ALA A 1 76 ? 13.003 26.120 14.400 1.00 68.25 76 ALA A O 1
ATOM 529 N N . SER A 1 77 ? 13.563 27.926 15.600 1.00 67.38 77 SER A N 1
ATOM 530 C CA . SER A 1 77 ? 14.746 28.269 14.795 1.00 67.38 77 SER A CA 1
ATOM 531 C C . SER A 1 77 ? 15.835 27.187 14.773 1.00 67.38 77 SER A C 1
ATOM 533 O O . SER A 1 77 ? 16.745 27.252 13.954 1.00 67.38 77 SER A O 1
ATOM 535 N N . ASP A 1 78 ? 15.773 26.226 15.692 1.00 72.62 78 ASP A N 1
ATOM 536 C CA . ASP A 1 78 ? 16.692 25.097 15.853 1.00 72.62 78 ASP A CA 1
ATOM 537 C C . ASP A 1 78 ? 16.119 23.764 15.331 1.00 72.62 78 ASP A C 1
ATOM 539 O O . ASP A 1 78 ? 16.744 22.720 15.508 1.00 72.62 78 ASP A O 1
ATOM 543 N N . GLY A 1 79 ? 14.945 23.785 14.687 1.00 68.81 79 GLY A N 1
ATOM 544 C CA . GLY A 1 79 ? 14.264 22.582 14.198 1.00 68.81 79 GLY A CA 1
ATOM 545 C C . GLY A 1 79 ? 13.604 21.742 15.296 1.00 68.81 79 GLY A C 1
ATOM 546 O O . GLY A 1 79 ? 13.185 20.617 15.024 1.00 68.81 79 GLY A O 1
ATOM 547 N N . ALA A 1 80 ? 13.504 22.256 16.528 1.00 73.12 80 ALA A N 1
ATOM 548 C CA . ALA A 1 80 ? 12.854 21.549 17.623 1.00 73.12 80 ALA A CA 1
ATOM 549 C C . ALA A 1 80 ? 11.344 21.352 17.393 1.00 73.12 80 ALA A C 1
ATOM 551 O O . ALA A 1 80 ? 10.672 22.140 16.723 1.00 73.12 80 ALA A O 1
ATOM 552 N N . THR A 1 81 ? 10.804 20.290 17.994 1.00 79.06 81 THR A N 1
ATOM 553 C CA . THR A 1 81 ? 9.380 19.946 17.941 1.00 79.06 81 THR A CA 1
ATOM 554 C C . THR A 1 81 ? 8.508 21.019 18.595 1.00 79.06 81 THR A C 1
ATOM 556 O O . THR A 1 81 ? 8.735 21.392 19.749 1.00 79.06 81 THR A O 1
ATOM 559 N N . SER A 1 82 ? 7.462 21.456 17.889 1.00 86.12 82 SER A N 1
ATOM 560 C CA . SER A 1 82 ? 6.444 22.348 18.446 1.00 86.12 82 SER A CA 1
ATOM 561 C C . SER A 1 82 ? 5.574 21.590 19.454 1.00 86.12 82 SER A C 1
ATOM 563 O O . SER A 1 82 ? 5.015 20.544 19.127 1.00 86.12 82 SER A O 1
ATOM 565 N N . ARG A 1 83 ? 5.454 22.095 20.686 1.00 89.31 83 ARG A N 1
ATOM 566 C CA . ARG A 1 83 ? 4.664 21.460 21.754 1.00 89.31 83 ARG A CA 1
ATOM 567 C C . ARG A 1 83 ? 4.126 22.466 22.761 1.00 89.31 83 ARG A C 1
ATOM 569 O O . ARG A 1 83 ? 4.745 23.501 23.008 1.00 89.31 83 ARG A O 1
ATOM 576 N N . ALA A 1 84 ? 3.013 22.113 23.391 1.00 90.25 84 ALA A N 1
ATOM 577 C CA . ALA A 1 84 ? 2.381 22.882 24.449 1.00 90.25 84 ALA A CA 1
ATOM 578 C C . ALA A 1 84 ? 1.841 21.957 25.543 1.00 90.25 84 ALA A C 1
ATOM 580 O O . ALA A 1 84 ? 0.931 21.172 25.303 1.00 90.25 84 ALA A O 1
ATOM 581 N N . TYR A 1 85 ? 2.371 22.085 26.756 1.00 89.44 85 TYR A N 1
ATOM 582 C CA . TYR A 1 85 ? 1.884 21.413 27.957 1.00 89.44 85 TYR A CA 1
ATOM 583 C C . TYR A 1 85 ? 1.349 22.461 28.921 1.00 89.44 85 TYR A C 1
ATOM 585 O O . TYR A 1 85 ? 2.097 23.302 29.435 1.00 89.44 85 TYR A O 1
ATOM 593 N N . VAL A 1 86 ? 0.048 22.396 29.181 1.00 88.38 86 VAL A N 1
ATOM 594 C CA . VAL A 1 86 ? -0.642 23.321 30.074 1.00 88.38 86 VAL A CA 1
ATOM 595 C C . VAL A 1 86 ? -1.139 22.541 31.275 1.00 88.38 86 VAL A C 1
ATOM 597 O O . VAL A 1 86 ? -1.923 21.601 31.143 1.00 88.38 86 VAL A O 1
ATOM 600 N N . ARG A 1 87 ? -0.643 22.908 32.457 1.00 88.75 87 ARG A N 1
ATOM 601 C CA . ARG A 1 87 ? -1.045 22.275 33.714 1.00 88.75 87 ARG A CA 1
ATOM 602 C C . ARG A 1 87 ? -2.443 22.746 34.070 1.00 88.75 87 ARG A C 1
ATOM 604 O O . ARG A 1 87 ? -2.669 23.947 34.057 1.00 88.75 87 ARG A O 1
ATOM 611 N N . ILE A 1 88 ? -3.333 21.812 34.386 1.00 88.31 88 ILE A N 1
ATOM 612 C CA . ILE A 1 88 ? -4.753 22.076 34.685 1.00 88.31 88 ILE A CA 1
ATOM 613 C C . ILE A 1 88 ? -5.148 21.693 36.109 1.00 88.31 88 ILE A C 1
ATOM 615 O O . ILE A 1 88 ? -6.215 22.072 36.570 1.00 88.31 88 ILE A O 1
ATOM 619 N N . TRP A 1 89 ? -4.290 20.940 36.795 1.00 88.19 89 TRP A N 1
ATOM 620 C CA . TRP A 1 89 ? -4.521 20.498 38.159 1.00 88.19 89 TRP A CA 1
ATOM 621 C C . TRP A 1 89 ? -3.188 20.321 38.881 1.00 88.19 89 TRP A C 1
ATOM 623 O O . TRP A 1 89 ? -2.198 19.875 38.284 1.00 88.19 89 TRP A O 1
ATOM 633 N N . THR A 1 90 ? -3.176 20.636 40.175 1.00 85.56 90 THR A N 1
ATOM 634 C CA . THR A 1 90 ? -2.095 20.282 41.100 1.00 85.56 90 THR A CA 1
ATOM 635 C C . THR A 1 90 ? -2.659 19.620 42.343 1.00 85.56 90 THR A C 1
ATOM 637 O O . THR A 1 90 ? -3.689 20.031 42.870 1.00 85.56 90 THR A O 1
ATOM 640 N N . GLY A 1 91 ? -1.963 18.614 42.855 1.00 83.81 91 GLY A N 1
ATOM 641 C CA . GLY A 1 91 ? -2.382 17.935 44.070 1.00 83.81 91 GLY A CA 1
ATOM 642 C C . GLY A 1 91 ? -1.400 16.852 44.465 1.00 83.81 91 GLY A C 1
ATOM 643 O O . GLY A 1 91 ? -0.249 16.874 44.049 1.00 83.81 91 GLY A O 1
ATOM 644 N N . ARG A 1 92 ? -1.840 15.926 45.315 1.00 87.50 92 ARG A N 1
ATOM 645 C CA . ARG A 1 92 ? -1.071 14.734 45.678 1.00 87.50 92 ARG A CA 1
ATOM 646 C C . ARG A 1 92 ? -2.001 13.548 45.724 1.00 87.50 92 ARG A C 1
ATOM 648 O O . ARG A 1 92 ? -2.863 13.483 46.598 1.00 87.50 92 ARG A O 1
ATOM 655 N N . GLN A 1 93 ? -1.822 12.632 44.785 1.00 90.88 93 GLN A N 1
ATOM 656 C CA . GLN A 1 93 ? -2.622 11.421 44.703 1.00 90.88 93 GLN A CA 1
ATOM 657 C C . GLN A 1 93 ? -1.719 10.211 44.496 1.00 90.88 93 GLN A C 1
ATOM 659 O O . GLN A 1 93 ? -1.109 10.056 43.443 1.00 90.88 93 GLN A O 1
ATOM 664 N N . THR A 1 94 ? -1.635 9.332 45.494 1.00 91.50 94 THR A N 1
ATOM 665 C CA . THR A 1 94 ? -0.932 8.054 45.337 1.00 91.50 94 THR A CA 1
ATOM 666 C C . THR A 1 94 ? -1.737 7.128 44.430 1.00 91.50 94 THR A C 1
ATOM 668 O O . THR A 1 94 ? -2.931 6.930 44.652 1.00 91.50 94 THR A O 1
ATOM 671 N N . VAL A 1 95 ? -1.093 6.550 43.422 1.00 91.50 95 VAL A N 1
ATOM 672 C CA . VAL A 1 95 ? -1.734 5.605 42.505 1.00 91.50 95 VAL A CA 1
ATOM 673 C C . VAL A 1 95 ? -1.912 4.260 43.203 1.00 91.50 95 VAL A C 1
ATOM 675 O O . VAL A 1 95 ? -0.932 3.630 43.616 1.00 91.50 95 VAL A O 1
ATOM 678 N N . ALA A 1 96 ? -3.164 3.831 43.337 1.00 90.94 96 ALA A N 1
ATOM 679 C CA . ALA A 1 96 ? -3.531 2.512 43.836 1.00 90.94 96 ALA A CA 1
ATOM 680 C C . ALA A 1 96 ? -3.734 1.520 42.678 1.00 90.94 96 ALA A C 1
ATOM 682 O O . ALA A 1 96 ? -3.933 1.913 41.529 1.00 90.94 96 ALA A O 1
ATOM 683 N N . GLU A 1 97 ? -3.679 0.223 42.980 1.00 90.62 97 GLU A N 1
ATOM 684 C CA . GLU A 1 97 ? -4.020 -0.828 42.016 1.00 90.62 97 GLU A CA 1
ATOM 685 C C . GLU A 1 97 ? -5.474 -0.667 41.547 1.00 90.62 97 GLU A C 1
ATOM 687 O O . GLU A 1 97 ? -6.360 -0.420 42.363 1.00 90.62 97 GLU A O 1
ATOM 692 N N . GLY A 1 98 ? -5.723 -0.782 40.239 1.00 88.50 98 GLY A N 1
ATOM 693 C CA . GLY A 1 98 ? -7.051 -0.594 39.640 1.00 88.50 98 GLY A CA 1
ATOM 694 C C . GLY A 1 98 ? -7.472 0.866 39.429 1.00 88.50 98 GLY A C 1
ATOM 695 O O . GLY A 1 98 ? -8.609 1.115 39.026 1.00 88.50 98 GLY A O 1
ATOM 696 N N . MET A 1 99 ? -6.586 1.830 39.686 1.00 94.06 99 MET A N 1
ATOM 697 C CA . MET A 1 99 ? -6.840 3.243 39.413 1.00 94.06 99 MET A CA 1
ATOM 698 C C . MET A 1 99 ? -6.735 3.558 37.912 1.00 94.06 99 MET A C 1
ATOM 700 O O . MET A 1 99 ? -5.878 3.018 37.211 1.00 94.06 99 MET A O 1
ATOM 704 N N . ARG A 1 100 ? -7.597 4.449 37.416 1.00 94.06 100 ARG A N 1
ATOM 705 C CA . ARG A 1 100 ? -7.731 4.802 35.996 1.00 94.06 100 ARG A CA 1
ATOM 706 C C . ARG A 1 100 ? -7.743 6.310 35.783 1.00 94.06 100 ARG A C 1
ATOM 708 O O . ARG A 1 100 ? -8.205 7.060 36.641 1.00 94.06 100 ARG A O 1
ATOM 715 N N . LEU A 1 101 ? -7.257 6.736 34.620 1.00 94.94 101 LEU A N 1
ATOM 716 C CA . LEU A 1 101 ? -7.469 8.070 34.054 1.00 94.94 101 LEU A CA 1
ATOM 717 C C . LEU A 1 101 ? -8.484 7.954 32.919 1.00 94.94 101 LEU A C 1
ATOM 719 O O . LEU A 1 101 ? -8.257 7.171 31.999 1.00 94.94 101 LEU A O 1
ATOM 723 N N . SER A 1 102 ? -9.541 8.762 32.926 1.00 93.50 102 SER A N 1
ATOM 724 C CA . SER A 1 102 ? -10.468 8.853 31.797 1.00 93.50 102 SER A CA 1
ATOM 725 C C . SER A 1 102 ? -10.793 10.285 31.391 1.00 93.50 102 SER A C 1
ATOM 727 O O . SER A 1 102 ? -10.714 11.205 32.205 1.00 93.50 102 SER A O 1
ATOM 729 N N . TYR A 1 103 ? -11.094 10.476 30.105 1.00 93.12 103 TYR A N 1
ATOM 730 C CA . TYR A 1 103 ? -11.490 11.758 29.516 1.00 93.12 103 TYR A CA 1
ATOM 731 C C . TYR A 1 103 ? -12.094 11.581 28.122 1.00 93.12 103 TYR A C 1
ATOM 733 O O . TYR A 1 103 ? -11.841 10.594 27.439 1.00 93.12 103 TYR A O 1
ATOM 741 N N . CYS A 1 104 ? -12.870 12.562 27.673 1.00 92.50 104 CYS A N 1
ATOM 742 C CA . CYS A 1 104 ? -13.314 12.687 26.288 1.00 92.50 104 CYS A CA 1
ATOM 743 C C . CYS A 1 104 ? -12.403 13.672 25.558 1.00 92.50 104 CYS A C 1
ATOM 745 O O . CYS A 1 104 ? -12.073 14.721 26.105 1.00 92.50 104 CYS A O 1
ATOM 747 N N . LEU A 1 105 ? -12.021 13.349 24.328 1.00 92.31 105 LEU A N 1
ATOM 748 C CA . LEU A 1 105 ? -11.155 14.146 23.470 1.00 92.31 105 LEU A CA 1
ATOM 749 C C . LEU A 1 105 ? -11.846 14.398 22.129 1.00 92.31 105 LEU A C 1
ATOM 751 O O . LEU A 1 105 ? -12.304 13.459 21.484 1.00 92.31 105 LEU A O 1
ATOM 755 N N . TYR A 1 106 ? -11.862 15.648 21.691 1.00 91.94 106 TYR A N 1
ATOM 756 C CA . TYR A 1 106 ? -12.190 16.052 20.329 1.00 91.94 106 TYR A CA 1
ATOM 757 C C . TYR A 1 106 ? -11.012 16.850 19.785 1.00 91.94 106 TYR A C 1
ATOM 759 O O . TYR A 1 106 ? -10.496 17.742 20.454 1.00 91.94 106 TYR A O 1
ATOM 767 N N . ILE A 1 107 ? -10.591 16.558 18.564 1.00 91.06 107 ILE A N 1
ATOM 768 C CA . ILE A 1 107 ? -9.512 17.272 17.885 1.00 91.06 107 ILE A CA 1
ATOM 769 C C . ILE A 1 107 ? -10.122 18.079 16.753 1.00 91.06 107 ILE A C 1
ATOM 771 O O . ILE A 1 107 ? -10.869 17.534 15.933 1.00 91.06 107 ILE A O 1
ATOM 775 N N . ASP A 1 108 ? -9.795 19.368 16.706 1.00 89.94 108 ASP A N 1
ATOM 776 C CA . ASP A 1 108 ? -10.227 20.212 15.607 1.00 89.94 108 ASP A CA 1
ATOM 777 C C . ASP A 1 108 ? -9.572 19.741 14.300 1.00 89.94 108 ASP A C 1
ATOM 779 O O . ASP A 1 108 ? -8.343 19.624 14.227 1.00 89.94 108 ASP A O 1
ATOM 783 N N . PRO A 1 109 ? -10.357 19.447 13.255 1.00 86.38 109 PRO A N 1
ATOM 784 C CA . PRO A 1 109 ? -9.790 19.002 11.990 1.00 86.38 109 PRO A CA 1
ATOM 785 C C . PRO A 1 109 ? -8.904 20.036 11.272 1.00 86.38 109 PRO A C 1
ATOM 787 O O . PRO A 1 109 ? -8.061 19.646 10.464 1.00 86.38 109 PRO A O 1
ATOM 790 N N . GLY A 1 110 ? -9.075 21.330 11.553 1.00 87.12 110 GLY A N 1
ATOM 791 C CA . GLY A 1 110 ? -8.232 22.417 11.052 1.00 87.12 110 GLY A CA 1
ATOM 792 C C . GLY A 1 110 ? -6.885 22.539 11.769 1.00 87.12 110 GLY A C 1
ATOM 793 O O . GLY A 1 110 ? -6.056 23.351 11.368 1.00 87.12 110 GLY A O 1
ATOM 794 N N . SER A 1 111 ? -6.640 21.728 12.803 1.00 88.25 111 SER A N 1
ATOM 795 C CA . SER A 1 111 ? -5.377 21.713 13.537 1.00 88.25 111 SER A CA 1
ATOM 796 C C . SER A 1 111 ? -4.199 21.274 12.654 1.00 88.25 111 SER A C 1
ATOM 798 O O . SER A 1 111 ? -4.283 20.276 11.938 1.00 88.25 111 SER A O 1
ATOM 800 N N . VAL A 1 112 ? -3.061 21.964 12.765 1.00 85.56 112 VAL A N 1
ATOM 801 C CA . VAL A 1 112 ? -1.807 21.671 12.041 1.00 85.56 112 VAL A CA 1
ATOM 802 C C . VAL A 1 112 ? -1.203 20.311 12.420 1.00 85.56 112 VAL A C 1
ATOM 804 O O . VAL A 1 112 ? -0.487 19.692 11.637 1.00 85.56 112 VAL A O 1
ATOM 807 N N . SER A 1 113 ? -1.509 19.819 13.623 1.00 86.19 113 SER A N 1
ATOM 808 C CA . SER A 1 113 ? -1.216 18.453 14.062 1.00 86.19 113 SER A CA 1
ATOM 809 C C . SER A 1 113 ? -2.255 17.971 15.064 1.00 86.19 113 SER A C 1
ATOM 811 O O . SER A 1 113 ? -2.910 18.764 15.742 1.00 86.19 113 SER A O 1
ATOM 813 N N . TYR A 1 114 ? -2.384 16.656 15.180 1.00 88.06 114 TYR A N 1
ATOM 814 C CA . TYR A 1 114 ? -3.441 15.985 15.929 1.00 88.06 114 TYR A CA 1
ATOM 815 C C . TYR A 1 114 ? -2.928 15.295 17.203 1.00 88.06 114 TYR A C 1
ATOM 817 O O . TYR A 1 114 ? -3.611 14.443 17.764 1.00 88.06 114 TYR A O 1
ATOM 825 N N . GLY A 1 115 ? -1.723 15.629 17.671 1.00 89.62 115 GLY A N 1
ATOM 826 C CA . GLY A 1 115 ? -1.137 15.022 18.865 1.00 89.62 115 GLY A CA 1
ATOM 827 C C . GLY A 1 115 ? -1.677 15.612 20.166 1.00 89.62 115 GLY A C 1
ATOM 828 O O . GLY A 1 115 ? -0.966 16.370 20.815 1.00 89.62 115 GLY A O 1
ATOM 829 N N . PHE A 1 116 ? -2.909 15.278 20.561 1.00 92.88 116 PHE A N 1
ATOM 830 C CA . PHE A 1 116 ? -3.535 15.753 21.807 1.00 92.88 116 PHE A CA 1
ATOM 831 C C . PHE A 1 116 ? -3.720 14.633 22.837 1.00 92.88 116 PHE A C 1
ATOM 833 O O . PHE A 1 116 ? -4.167 13.536 22.492 1.00 92.88 116 PHE A O 1
ATOM 840 N N . ALA A 1 117 ? -3.420 14.912 24.110 1.00 93.62 117 ALA A N 1
ATOM 841 C CA . ALA A 1 117 ? -3.636 13.975 25.217 1.00 93.62 117 ALA A CA 1
ATOM 842 C C . ALA A 1 117 ? -3.669 14.663 26.594 1.00 93.62 117 ALA A C 1
ATOM 844 O O . ALA A 1 117 ? -3.261 15.816 26.740 1.00 93.62 117 ALA A O 1
ATOM 845 N N . THR A 1 118 ? -4.110 13.918 27.611 1.00 93.50 118 THR A N 1
ATOM 846 C CA . THR A 1 118 ? -3.891 14.250 29.025 1.00 93.50 118 THR A CA 1
ATOM 847 C C . THR A 1 118 ? -2.674 13.487 29.554 1.00 93.50 118 THR A C 1
ATOM 849 O O . THR A 1 118 ? -2.599 12.270 29.391 1.00 93.50 118 THR A O 1
ATOM 852 N N . ASP A 1 119 ? -1.740 14.193 30.195 1.00 92.44 119 ASP A N 1
ATOM 853 C CA . ASP A 1 119 ? -0.537 13.625 30.828 1.00 92.44 119 ASP A CA 1
ATOM 854 C C . ASP A 1 119 ? -0.581 13.813 32.353 1.00 92.44 119 ASP A C 1
ATOM 856 O O . ASP A 1 119 ? -1.195 14.759 32.855 1.00 92.44 119 ASP A O 1
ATOM 860 N N . LEU A 1 120 ? 0.094 12.930 33.092 1.00 92.94 120 LEU A N 1
ATOM 861 C CA . LEU A 1 120 ? 0.196 12.970 34.554 1.00 92.94 120 LEU A CA 1
ATOM 862 C C . LEU A 1 120 ? 1.670 13.052 34.973 1.00 92.94 120 LEU A C 1
ATOM 864 O O . LEU A 1 120 ? 2.478 12.200 34.594 1.00 92.94 120 LEU A O 1
ATOM 868 N N . ALA A 1 121 ? 2.009 14.059 35.783 1.00 89.62 121 ALA A N 1
ATOM 869 C CA . ALA A 1 121 ? 3.327 14.185 36.410 1.00 89.62 121 ALA A CA 1
ATOM 870 C C . ALA A 1 121 ? 3.422 13.347 37.679 1.00 89.62 121 ALA A C 1
ATOM 872 O O . ALA A 1 121 ? 2.536 13.402 38.534 1.00 89.62 121 ALA A O 1
ATOM 873 N N . VAL A 1 122 ? 4.583 12.728 37.863 1.00 85.94 122 VAL A N 1
ATOM 874 C CA . VAL A 1 122 ? 5.055 12.166 39.136 1.00 85.94 122 VAL A CA 1
ATOM 875 C C . VAL A 1 122 ? 6.401 12.828 39.521 1.00 85.94 122 VAL A C 1
ATOM 877 O O . VAL A 1 122 ? 7.031 13.436 38.647 1.00 85.94 122 VAL A O 1
ATOM 880 N N . PRO A 1 123 ? 6.866 12.768 40.791 1.00 77.75 123 PRO A N 1
ATOM 881 C CA . PRO A 1 123 ? 8.082 13.459 41.238 1.00 77.75 123 PRO A CA 1
ATOM 882 C C . PRO A 1 123 ? 9.331 13.154 40.386 1.00 77.75 123 PRO A C 1
ATOM 884 O O . PRO A 1 123 ? 9.554 12.001 40.028 1.00 77.75 123 PRO A O 1
ATOM 887 N N . ASN A 1 124 ? 10.201 14.160 40.181 1.00 61.53 124 ASN A N 1
ATOM 888 C CA . ASN A 1 124 ? 11.422 14.128 39.339 1.00 61.53 124 ASN A CA 1
ATOM 889 C C . ASN A 1 124 ? 11.154 14.058 37.820 1.00 61.53 124 ASN A C 1
ATOM 891 O O . ASN A 1 124 ? 11.579 13.135 37.135 1.00 61.53 124 ASN A O 1
ATOM 895 N N . PHE A 1 125 ? 10.442 15.058 37.300 1.00 57.94 125 PHE A N 1
ATOM 896 C CA . PHE A 1 125 ? 9.933 15.121 35.926 1.00 57.94 125 PHE A CA 1
ATOM 897 C C . PHE A 1 125 ? 10.986 14.820 34.830 1.00 57.94 125 PHE A C 1
ATOM 899 O O . PHE A 1 125 ? 12.035 15.459 34.760 1.00 57.94 125 PHE A O 1
ATOM 906 N N . TYR A 1 126 ? 10.609 13.898 33.938 1.00 56.16 126 TYR A N 1
ATOM 907 C CA . TYR A 1 126 ? 11.390 13.164 32.928 1.00 56.16 126 TYR A CA 1
ATOM 908 C C . TYR A 1 126 ? 12.426 12.157 33.475 1.00 56.16 126 TYR A C 1
ATOM 910 O O . TYR A 1 126 ? 13.365 12.556 34.165 1.00 56.16 126 TYR A O 1
ATOM 918 N N . PRO A 1 127 ? 12.339 10.858 33.111 1.00 62.78 127 PRO A N 1
ATOM 919 C CA . PRO A 1 127 ? 11.395 10.200 32.189 1.00 62.78 127 PRO A CA 1
ATOM 920 C C . PRO A 1 127 ? 10.173 9.564 32.891 1.00 62.78 127 PRO A C 1
ATOM 922 O O . PRO A 1 127 ? 9.640 8.569 32.413 1.00 62.78 127 PRO A O 1
ATOM 925 N N . ASP A 1 128 ? 9.758 10.054 34.066 1.00 78.00 128 ASP A N 1
ATOM 926 C CA . ASP A 1 128 ? 8.851 9.278 34.925 1.00 78.00 128 ASP A CA 1
ATOM 927 C C . ASP A 1 128 ? 7.332 9.479 34.710 1.00 78.00 128 ASP A C 1
ATOM 929 O O . ASP A 1 128 ? 6.547 8.778 35.357 1.00 78.00 128 ASP A O 1
ATOM 933 N N . ASN A 1 129 ? 6.905 10.354 33.794 1.00 88.56 129 ASN A N 1
ATOM 934 C CA . ASN A 1 129 ? 5.491 10.699 33.562 1.00 88.56 129 ASN A CA 1
ATOM 935 C C . ASN A 1 129 ? 4.669 9.577 32.913 1.00 88.56 129 ASN A C 1
ATOM 937 O O . ASN A 1 129 ? 5.222 8.629 32.356 1.00 88.56 129 ASN A O 1
ATOM 941 N N . LEU A 1 130 ? 3.337 9.732 32.896 1.00 90.44 130 LEU A N 1
ATOM 942 C CA . LEU A 1 130 ? 2.431 8.803 32.208 1.00 90.44 130 LEU A CA 1
ATOM 943 C C . LEU A 1 130 ? 2.762 8.670 30.714 1.00 90.44 130 LEU A C 1
ATOM 945 O O . LEU A 1 130 ? 2.854 7.551 30.215 1.00 90.44 130 LEU A O 1
ATOM 949 N N . ARG A 1 131 ? 2.992 9.786 30.006 1.00 87.25 131 ARG A N 1
ATOM 950 C CA . ARG A 1 131 ? 3.337 9.783 28.569 1.00 87.25 131 ARG A CA 1
ATOM 951 C C . ARG A 1 131 ? 4.573 8.946 28.221 1.00 87.25 131 ARG A C 1
ATOM 953 O O . ARG A 1 131 ? 4.714 8.518 27.078 1.00 87.25 131 ARG A O 1
ATOM 960 N N . ASP A 1 132 ? 5.467 8.741 29.183 1.00 85.56 132 ASP A N 1
ATOM 961 C CA . ASP A 1 132 ? 6.751 8.071 28.992 1.00 85.56 132 ASP A CA 1
ATOM 962 C C . ASP A 1 132 ? 6.668 6.563 29.308 1.00 85.56 132 ASP A C 1
ATOM 964 O O . ASP A 1 132 ? 7.660 5.852 29.158 1.00 85.56 132 ASP A O 1
ATOM 968 N N . ARG A 1 133 ? 5.486 6.053 29.698 1.00 85.31 133 ARG A N 1
ATOM 969 C CA . ARG A 1 133 ? 5.214 4.625 29.940 1.00 85.31 133 ARG A CA 1
ATOM 970 C C . ARG A 1 133 ? 4.629 3.962 28.685 1.00 85.31 133 ARG A C 1
ATOM 972 O O . ARG A 1 133 ? 3.483 4.246 28.337 1.00 85.31 133 ARG A O 1
ATOM 979 N N . PRO A 1 134 ? 5.365 3.073 27.991 1.00 77.06 134 PRO A N 1
ATOM 980 C CA . PRO A 1 134 ? 4.854 2.372 26.810 1.00 77.06 134 PRO A CA 1
ATOM 981 C C . PRO A 1 134 ? 3.581 1.557 27.064 1.00 77.06 134 PRO A C 1
ATOM 983 O O . PRO A 1 134 ? 2.758 1.434 26.162 1.00 77.06 134 PRO A O 1
ATOM 986 N N . GLU A 1 135 ? 3.434 1.024 28.275 1.00 78.88 135 GLU A N 1
ATOM 987 C CA . GLU A 1 135 ? 2.294 0.242 28.756 1.00 78.88 135 GLU A CA 1
ATOM 988 C C . GLU A 1 135 ? 1.072 1.090 29.150 1.00 78.88 135 GLU A C 1
ATOM 990 O O . GLU A 1 135 ? -0.012 0.541 29.333 1.00 78.88 135 GLU A O 1
ATOM 995 N N . ALA A 1 136 ? 1.210 2.417 29.265 1.00 84.00 136 ALA A N 1
ATOM 996 C CA . ALA A 1 136 ? 0.088 3.316 29.523 1.00 84.00 136 ALA A CA 1
ATOM 997 C C . ALA A 1 136 ? -0.688 3.564 28.226 1.00 84.00 136 ALA A C 1
ATOM 999 O O . ALA A 1 136 ? -0.438 4.520 27.483 1.00 84.00 136 ALA A O 1
ATOM 1000 N N . VAL A 1 137 ? -1.626 2.669 27.950 1.00 79.19 137 VAL A N 1
ATOM 1001 C CA . VAL A 1 137 ? -2.454 2.655 26.746 1.00 79.19 137 VAL A CA 1
ATOM 1002 C C . VAL A 1 137 ? -3.931 2.751 27.103 1.00 79.19 137 VAL A C 1
ATOM 1004 O O . VAL A 1 137 ? -4.340 2.363 28.196 1.00 79.19 137 VAL A O 1
ATOM 1007 N N . ASP A 1 138 ? -4.731 3.293 26.186 1.00 80.50 138 ASP A N 1
ATOM 1008 C CA . ASP A 1 138 ? -6.176 3.381 26.377 1.00 80.50 138 ASP A CA 1
ATOM 1009 C C . ASP A 1 138 ? -6.923 2.099 25.962 1.00 80.50 138 ASP A C 1
ATOM 1011 O O . ASP A 1 138 ? -6.322 1.092 25.583 1.00 80.50 138 ASP A O 1
ATOM 1015 N N . GLN A 1 139 ? -8.257 2.120 25.992 1.00 77.69 139 GLN A N 1
ATOM 1016 C CA . GLN A 1 139 ? -9.091 0.966 25.651 1.00 77.69 139 GLN A CA 1
ATOM 1017 C C . GLN A 1 139 ? -8.978 0.493 24.191 1.00 77.69 139 GLN A C 1
ATOM 1019 O O . GLN A 1 139 ? -9.374 -0.644 23.906 1.00 77.69 139 GLN A O 1
ATOM 1024 N N . ALA A 1 140 ? -8.473 1.337 23.284 1.00 69.12 140 ALA A N 1
ATOM 1025 C CA . ALA A 1 140 ? -8.127 0.987 21.905 1.00 69.12 140 ALA A CA 1
ATOM 1026 C C . ALA A 1 140 ? -6.628 0.673 21.746 1.00 69.12 140 ALA A C 1
ATOM 1028 O O . ALA A 1 140 ? -6.182 0.340 20.643 1.00 69.12 140 ALA A O 1
ATOM 1029 N N . GLY A 1 141 ? -5.866 0.751 22.841 1.00 69.38 141 GLY A N 1
ATOM 1030 C CA . GLY A 1 141 ? -4.436 0.509 22.898 1.00 69.38 141 GLY A CA 1
ATOM 1031 C C . GLY A 1 141 ? -3.560 1.720 22.593 1.00 69.38 141 GLY A C 1
ATOM 1032 O O . GLY A 1 141 ? -2.348 1.617 22.419 1.00 69.38 141 GLY A O 1
ATOM 1033 N N . ILE A 1 142 ? -4.150 2.897 22.494 1.00 75.31 142 ILE A N 1
ATOM 1034 C CA . ILE A 1 142 ? -3.428 4.086 22.080 1.00 75.31 142 ILE A CA 1
ATOM 1035 C C . ILE A 1 142 ? -2.613 4.615 23.262 1.00 75.31 142 ILE A C 1
ATOM 1037 O O . ILE A 1 142 ? -3.175 4.895 24.323 1.00 75.31 142 ILE A O 1
ATOM 1041 N N . ARG A 1 143 ? -1.298 4.796 23.073 1.00 82.00 143 ARG A N 1
ATOM 1042 C CA . ARG A 1 143 ? -0.388 5.319 24.109 1.00 82.00 143 ARG A CA 1
ATOM 1043 C C . ARG A 1 143 ? -0.848 6.666 24.664 1.00 82.00 143 ARG A C 1
ATOM 1045 O O . ARG A 1 143 ? -1.387 7.504 23.940 1.00 82.00 143 ARG A O 1
ATOM 1052 N N . ALA A 1 144 ? -0.570 6.908 25.940 1.00 87.62 144 ALA A N 1
ATOM 1053 C CA . ALA A 1 144 ? -0.879 8.168 26.615 1.00 87.62 144 ALA A CA 1
ATOM 1054 C C . ALA A 1 144 ? -0.166 9.386 25.993 1.00 87.62 144 ALA A C 1
ATOM 1056 O O . ALA A 1 144 ? -0.663 10.503 26.096 1.00 87.62 144 ALA A O 1
ATOM 1057 N N . HIS A 1 145 ? 0.978 9.185 25.329 1.00 88.69 145 HIS A N 1
ATOM 1058 C CA . HIS A 1 145 ? 1.788 10.270 24.774 1.00 88.69 145 HIS A CA 1
ATOM 1059 C C . HIS A 1 145 ? 1.065 11.053 23.656 1.00 88.69 145 HIS A C 1
ATOM 1061 O O . HIS A 1 145 ? 0.663 10.438 22.665 1.00 88.69 145 HIS A O 1
ATOM 1067 N N . PRO A 1 146 ? 1.009 12.402 23.718 1.00 86.81 146 PRO A N 1
ATOM 1068 C CA . PRO A 1 146 ? 0.306 13.229 22.729 1.00 86.81 146 PRO A CA 1
ATOM 1069 C C . PRO A 1 146 ? 0.846 13.043 21.302 1.00 86.81 146 PRO A C 1
ATOM 1071 O O . PRO A 1 146 ? 0.097 12.680 20.405 1.00 86.81 146 PRO A O 1
ATOM 1074 N N . GLY A 1 147 ? 2.160 13.182 21.091 1.00 77.25 147 GLY A N 1
ATOM 1075 C CA . GLY A 1 147 ? 2.775 13.091 19.755 1.00 77.25 147 GLY A CA 1
ATOM 1076 C C . GLY A 1 147 ? 3.031 11.675 19.214 1.00 77.25 147 GLY A C 1
ATOM 1077 O O . GLY A 1 147 ? 3.529 11.533 18.104 1.00 77.25 147 GLY A O 1
ATOM 1078 N N . LYS A 1 148 ? 2.741 10.613 19.982 1.00 67.00 148 LYS A N 1
ATOM 1079 C CA . LYS A 1 148 ? 3.017 9.214 19.575 1.00 67.00 148 LYS A CA 1
ATOM 1080 C C . LYS A 1 148 ? 1.775 8.330 19.564 1.00 67.00 148 LYS A C 1
ATOM 1082 O O . LYS A 1 148 ? 1.864 7.156 19.221 1.00 67.00 148 LYS A O 1
ATOM 1087 N N . GLY A 1 149 ? 0.638 8.855 20.000 1.00 57.56 149 GLY A N 1
ATOM 1088 C CA . GLY A 1 149 ? -0.521 8.049 20.325 1.00 57.56 149 GLY A CA 1
ATOM 1089 C C . GLY A 1 149 ? -1.670 8.248 19.365 1.00 57.56 149 GLY A C 1
ATOM 1090 O O . GLY A 1 149 ? -2.701 8.584 19.882 1.00 57.56 149 GLY A O 1
ATOM 1091 N N . PHE A 1 150 ? -1.523 8.077 18.044 1.00 66.94 150 PHE A N 1
ATOM 1092 C CA . PHE A 1 150 ? -2.564 7.905 16.989 1.00 66.94 150 PHE A CA 1
ATOM 1093 C C . PHE A 1 150 ? -4.037 8.339 17.242 1.00 66.94 150 PHE A C 1
ATOM 1095 O O . PHE A 1 150 ? -4.963 7.785 16.650 1.00 66.94 150 PHE A O 1
ATOM 1102 N N . THR A 1 151 ? -4.297 9.352 18.068 1.00 76.62 151 THR A N 1
ATOM 1103 C CA . THR A 1 151 ? -5.633 9.782 18.495 1.00 76.62 151 THR A CA 1
ATOM 1104 C C . THR A 1 151 ? -6.365 10.444 17.341 1.00 76.62 151 THR A C 1
ATOM 1106 O O . THR A 1 151 ? -7.593 10.452 17.324 1.00 76.62 151 THR A O 1
ATOM 1109 N N . ALA A 1 152 ? -5.618 10.913 16.338 1.00 74.31 152 ALA A N 1
ATOM 1110 C CA . ALA A 1 152 ? -6.117 11.470 15.090 1.00 74.31 152 ALA A CA 1
ATOM 1111 C C . ALA A 1 152 ? -7.197 10.593 14.428 1.00 74.31 152 ALA A C 1
ATOM 1113 O O . ALA A 1 152 ? -8.256 11.091 14.041 1.00 74.31 152 ALA A O 1
ATOM 1114 N N . ASP A 1 153 ? -6.968 9.276 14.370 1.00 72.25 153 ASP A N 1
ATOM 1115 C CA . ASP A 1 153 ? -7.892 8.316 13.752 1.00 72.25 153 ASP A CA 1
ATOM 1116 C C . ASP A 1 153 ? -9.279 8.341 14.418 1.00 72.25 153 ASP A C 1
ATOM 1118 O O . ASP A 1 153 ? -10.307 8.165 13.756 1.00 72.25 153 ASP A O 1
ATOM 1122 N N . TYR A 1 154 ? -9.314 8.607 15.726 1.00 78.12 154 TYR A N 1
ATOM 1123 C CA . TYR A 1 154 ? -10.494 8.449 16.568 1.00 78.12 154 TYR A CA 1
ATOM 1124 C C . TYR A 1 154 ? -11.153 9.771 16.954 1.00 78.12 154 TYR A C 1
ATOM 1126 O O . TYR A 1 154 ? -12.370 9.796 17.080 1.00 78.12 154 TYR A O 1
ATOM 1134 N N . ALA A 1 155 ? -10.393 10.854 17.110 1.00 86.75 155 ALA A N 1
ATOM 1135 C CA . ALA A 1 155 ? -10.875 12.085 17.738 1.00 86.75 155 ALA A CA 1
ATOM 1136 C C . ALA A 1 155 ? -11.000 13.289 16.785 1.00 86.75 155 ALA A C 1
ATOM 1138 O O . ALA A 1 155 ? -11.540 14.320 17.170 1.00 86.75 155 ALA A O 1
ATOM 1139 N N . VAL A 1 156 ? -10.519 13.211 15.538 1.00 87.44 156 VAL A N 1
ATOM 1140 C CA . VAL A 1 156 ? -10.623 14.344 14.594 1.00 87.44 156 VAL A CA 1
ATOM 1141 C C . VAL A 1 156 ? -12.071 14.552 14.143 1.00 87.44 156 VAL A C 1
ATOM 1143 O O . VAL A 1 156 ? -12.652 13.690 13.481 1.00 87.44 156 VAL A O 1
ATOM 1146 N N . GLY A 1 157 ? -12.676 15.683 14.493 1.00 86.06 157 GLY A N 1
ATOM 1147 C CA . GLY A 1 157 ? -14.053 15.995 14.093 1.00 86.06 157 GLY A CA 1
ATOM 1148 C C . GLY A 1 157 ? -15.132 15.150 14.785 1.00 86.06 157 GLY A C 1
ATOM 1149 O O . GLY A 1 157 ? -16.283 15.167 14.359 1.00 86.06 157 GLY A O 1
ATOM 1150 N N . GLN A 1 158 ? -14.781 14.380 15.819 1.00 86.88 158 GLN A N 1
ATOM 1151 C CA . GLN A 1 158 ? -15.729 13.603 16.622 1.00 86.88 158 GLN A CA 1
ATOM 1152 C C . GLN A 1 158 ? -15.176 13.374 18.032 1.00 86.88 158 GLN A C 1
ATOM 1154 O O . GLN A 1 158 ? -13.965 13.368 18.237 1.00 86.88 158 GLN A O 1
ATOM 1159 N N . TRP A 1 159 ? -16.053 13.150 19.007 1.00 89.50 159 TRP A N 1
ATOM 1160 C CA . TRP A 1 159 ? -15.617 12.826 20.361 1.00 89.50 159 TRP A CA 1
ATOM 1161 C C . TRP A 1 159 ? -15.080 11.400 20.460 1.00 89.50 159 TRP A C 1
ATOM 1163 O O . TRP A 1 159 ? -15.675 10.464 19.938 1.00 89.50 159 TRP A O 1
ATOM 1173 N N . TYR A 1 160 ? -13.987 11.237 21.198 1.00 88.00 160 TYR A N 1
ATOM 1174 C CA . TYR A 1 160 ? -13.378 9.959 21.530 1.00 88.00 160 TYR A CA 1
ATOM 1175 C C . TYR A 1 160 ? -13.177 9.865 23.040 1.00 88.00 160 TYR A C 1
ATOM 1177 O O . TYR A 1 160 ? -12.530 10.713 23.645 1.00 88.00 160 TYR A O 1
ATOM 1185 N N . TYR A 1 161 ? -13.735 8.832 23.663 1.00 90.75 161 TYR A N 1
ATOM 1186 C CA . TYR A 1 161 ? -13.485 8.546 25.071 1.00 90.75 161 TYR A CA 1
ATOM 1187 C C . TYR A 1 161 ? -12.134 7.848 25.200 1.00 90.75 161 TYR A C 1
ATOM 1189 O O . TYR A 1 161 ? -11.818 6.990 24.385 1.00 90.75 161 TYR A O 1
ATOM 1197 N N . ARG A 1 162 ? -11.346 8.195 26.209 1.00 90.31 162 ARG A N 1
ATOM 1198 C CA . ARG A 1 162 ? -10.089 7.541 26.567 1.00 90.31 162 ARG A CA 1
ATOM 1199 C C . ARG A 1 162 ? -10.172 7.082 28.001 1.00 90.31 162 ARG A C 1
ATOM 1201 O O . ARG A 1 162 ? -10.600 7.842 28.863 1.00 90.31 162 ARG A O 1
ATOM 1208 N N . GLU A 1 163 ? -9.711 5.868 28.242 1.00 91.25 163 GLU A N 1
ATOM 1209 C CA . GLU A 1 163 ? -9.559 5.299 29.572 1.00 91.25 163 GLU A CA 1
ATOM 1210 C C . GLU A 1 163 ? -8.254 4.522 29.648 1.00 91.25 163 GLU A C 1
ATOM 1212 O O . GLU A 1 163 ? -8.063 3.567 28.902 1.00 91.25 163 GLU A O 1
ATOM 1217 N N . ILE A 1 164 ? -7.364 4.955 30.535 1.00 90.75 164 ILE A N 1
ATOM 1218 C CA . ILE A 1 164 ? -5.998 4.458 30.676 1.00 90.75 164 ILE A CA 1
ATOM 1219 C C . ILE A 1 164 ? -5.844 3.854 32.070 1.00 90.75 164 ILE A C 1
ATOM 1221 O O . ILE A 1 164 ? -6.109 4.518 33.077 1.00 90.75 164 ILE A O 1
ATOM 1225 N N . ASP A 1 165 ? -5.388 2.605 32.118 1.00 89.81 165 ASP A N 1
ATOM 1226 C CA . ASP A 1 165 ? -5.025 1.925 33.360 1.00 89.81 165 ASP A CA 1
ATOM 1227 C C . ASP A 1 165 ? -3.703 2.493 33.905 1.00 89.81 165 ASP A C 1
ATOM 1229 O O . ASP A 1 165 ? -2.706 2.599 33.185 1.00 89.81 165 ASP A O 1
ATOM 1233 N N . LEU A 1 166 ? -3.690 2.881 35.182 1.00 92.38 166 LEU A N 1
ATOM 1234 C CA . LEU A 1 166 ? -2.528 3.492 35.830 1.00 92.38 166 LEU A CA 1
ATOM 1235 C C . LEU A 1 166 ? -1.638 2.478 36.561 1.00 92.38 166 LEU A C 1
ATOM 1237 O O . LEU A 1 166 ? -0.770 2.881 37.334 1.00 92.38 166 LEU A O 1
ATOM 1241 N N . SER A 1 167 ? -1.791 1.177 36.305 1.00 89.75 167 SER A N 1
ATOM 1242 C CA . SER A 1 167 ? -1.006 0.101 36.928 1.00 89.75 167 SER A CA 1
ATOM 1243 C C . SER A 1 167 ? 0.509 0.328 36.844 1.00 89.75 167 SER A C 1
ATOM 1245 O O . SER A 1 167 ? 1.234 0.074 37.806 1.00 89.75 167 SER A O 1
ATOM 1247 N N . ALA A 1 168 ? 0.989 0.904 35.738 1.00 85.06 168 ALA A N 1
ATOM 1248 C CA . ALA A 1 168 ? 2.395 1.267 35.528 1.00 85.06 168 ALA A CA 1
ATOM 1249 C C . ALA A 1 168 ? 2.944 2.289 36.543 1.00 85.06 168 ALA A C 1
ATOM 1251 O O . ALA A 1 168 ? 4.155 2.411 36.738 1.00 85.06 168 ALA A O 1
ATOM 1252 N N . LEU A 1 169 ? 2.054 3.044 37.187 1.00 89.38 169 LEU A N 1
ATOM 1253 C CA . LEU A 1 169 ? 2.375 4.092 38.148 1.00 89.38 169 LEU A CA 1
ATOM 1254 C C . LEU A 1 169 ? 2.019 3.701 39.588 1.00 89.38 169 LEU A C 1
ATOM 1256 O O . LEU A 1 169 ? 2.168 4.539 40.474 1.00 89.38 169 LEU A O 1
ATOM 1260 N N . VAL A 1 170 ? 1.581 2.465 39.860 1.00 91.56 170 VAL A N 1
ATOM 1261 C CA . VAL A 1 170 ? 1.183 2.031 41.213 1.00 91.56 170 VAL A CA 1
ATOM 1262 C C . VAL A 1 170 ? 2.276 2.325 42.242 1.00 91.56 170 VAL A C 1
ATOM 1264 O O . VAL A 1 170 ? 3.458 2.036 42.049 1.00 91.56 170 VAL A O 1
ATOM 1267 N N . GLY A 1 171 ? 1.870 2.938 43.354 1.00 89.38 171 GLY A N 1
ATOM 1268 C CA . GLY A 1 171 ? 2.760 3.377 44.430 1.00 89.38 171 GLY A CA 1
ATOM 1269 C C . GLY A 1 171 ? 3.499 4.693 44.161 1.00 89.38 171 GLY A C 1
ATOM 1270 O O . GLY A 1 171 ? 4.178 5.191 45.060 1.00 89.38 171 GLY A O 1
ATOM 1271 N N . ARG A 1 172 ? 3.373 5.286 42.967 1.00 89.81 172 ARG A N 1
ATOM 1272 C CA . ARG A 1 172 ? 3.844 6.649 42.675 1.00 89.81 172 ARG A CA 1
ATOM 1273 C C . ARG A 1 172 ? 2.806 7.678 43.114 1.00 89.81 172 ARG A C 1
ATOM 1275 O O . ARG A 1 172 ? 1.624 7.372 43.242 1.00 89.81 172 ARG A O 1
ATOM 1282 N N . GLU A 1 173 ? 3.256 8.904 43.353 1.00 91.19 173 GLU A N 1
ATOM 1283 C CA . GLU A 1 173 ? 2.390 10.043 43.668 1.00 91.19 173 GLU A CA 1
ATOM 1284 C C . GLU A 1 173 ? 2.227 10.908 42.417 1.00 91.19 173 GLU A C 1
ATOM 1286 O O . GLU A 1 173 ? 3.221 11.327 41.835 1.00 91.19 173 GLU A O 1
ATOM 1291 N N . ILE A 1 174 ? 0.989 11.152 41.992 1.00 91.38 174 ILE A N 1
ATOM 1292 C CA . ILE A 1 174 ? 0.664 12.126 40.951 1.00 91.38 174 ILE A CA 1
ATOM 1293 C C . ILE A 1 174 ? 0.651 13.510 41.602 1.00 91.38 174 ILE A C 1
ATOM 1295 O O . ILE A 1 174 ? -0.089 13.727 42.566 1.00 91.38 174 ILE A O 1
ATOM 1299 N N . GLU A 1 175 ? 1.442 14.437 41.061 1.00 90.62 175 GLU A N 1
ATOM 1300 C CA . GLU A 1 175 ? 1.560 15.809 41.577 1.00 90.62 175 GLU A CA 1
ATOM 1301 C C . GLU A 1 175 ? 0.868 16.860 40.692 1.00 90.62 175 GLU A C 1
ATOM 1303 O O . GLU A 1 175 ? 0.521 17.953 41.152 1.00 90.62 175 GLU A O 1
ATOM 1308 N N . ALA A 1 176 ? 0.658 16.541 39.412 1.00 89.25 176 ALA A N 1
ATOM 1309 C CA . ALA A 1 176 ? -0.015 17.420 38.463 1.00 89.25 176 ALA A CA 1
ATOM 1310 C C . ALA A 1 176 ? -0.630 16.653 37.287 1.00 89.25 176 ALA A C 1
ATOM 1312 O O . ALA A 1 176 ? -0.166 15.568 36.931 1.00 89.25 176 ALA A O 1
ATOM 1313 N N . ALA A 1 177 ? -1.626 17.271 36.652 1.00 90.88 177 ALA A N 1
ATOM 1314 C CA . ALA A 1 177 ? -2.183 16.831 35.377 1.00 90.88 177 ALA A CA 1
ATOM 1315 C C . ALA A 1 177 ? -2.078 17.947 34.333 1.00 90.88 177 ALA A C 1
ATOM 1317 O O . ALA A 1 177 ? -2.208 19.135 34.654 1.00 90.88 177 ALA A O 1
ATOM 1318 N N . TYR A 1 178 ? -1.858 17.555 33.081 1.00 90.94 178 TYR A N 1
ATOM 1319 C CA . TYR A 1 178 ? -1.697 18.459 31.947 1.00 90.94 178 TYR A CA 1
ATOM 1320 C C . TYR A 1 178 ? -2.649 18.073 30.835 1.00 90.94 178 TYR A C 1
ATOM 1322 O O . TYR A 1 178 ? -2.841 16.889 30.571 1.00 90.94 178 TYR A O 1
ATOM 1330 N N . VAL A 1 179 ? -3.148 19.072 30.118 1.00 92.19 179 VAL A N 1
ATOM 1331 C CA . VAL A 1 179 ? -3.533 18.875 28.720 1.00 92.19 179 VAL A CA 1
ATOM 1332 C C . VAL A 1 179 ? -2.361 19.268 27.842 1.00 92.19 179 VAL A C 1
ATOM 1334 O O . VAL A 1 179 ? -1.682 20.269 28.095 1.00 92.19 179 VAL A O 1
ATOM 1337 N N . ALA A 1 180 ? -2.097 18.442 26.842 1.00 92.62 180 ALA A N 1
ATOM 1338 C CA . ALA A 1 180 ? -0.911 18.553 26.023 1.00 92.62 180 ALA A CA 1
ATOM 1339 C C . ALA A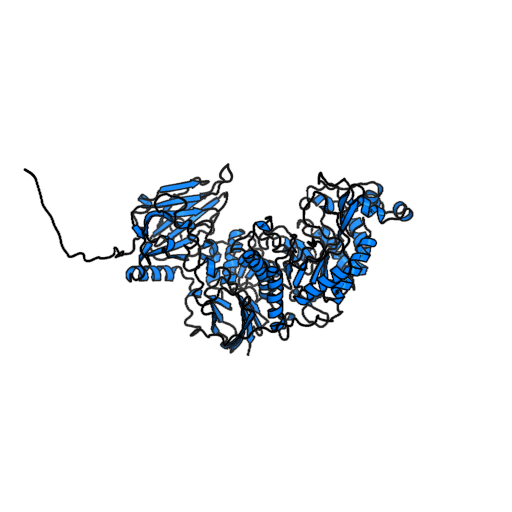 1 180 ? -1.246 18.490 24.538 1.00 92.62 180 ALA A C 1
ATOM 1341 O O . ALA A 1 180 ? -2.114 17.723 24.115 1.00 92.62 180 ALA A O 1
ATOM 1342 N N . TRP A 1 181 ? -0.492 19.271 23.772 1.00 92.88 181 TRP A N 1
ATOM 1343 C CA . TRP A 1 181 ? -0.372 19.187 22.329 1.00 92.88 181 TRP A CA 1
ATOM 1344 C C . TRP A 1 181 ? 1.097 18.982 21.954 1.00 92.88 181 TRP A C 1
ATOM 1346 O O . TRP A 1 181 ? 1.986 19.623 22.519 1.00 92.88 181 TRP A O 1
ATOM 1356 N N . ASP A 1 182 ? 1.355 18.091 21.006 1.00 89.75 182 ASP A N 1
ATOM 1357 C CA . ASP A 1 182 ? 2.689 17.797 20.493 1.00 89.75 182 ASP A CA 1
ATOM 1358 C C . ASP A 1 182 ? 2.617 17.596 18.978 1.00 89.75 182 ASP A C 1
ATOM 1360 O O . ASP A 1 182 ? 1.938 16.694 18.480 1.00 89.75 182 ASP A O 1
ATOM 1364 N N . GLY A 1 183 ? 3.310 18.467 18.250 1.00 81.62 183 GLY A N 1
ATOM 1365 C CA . GLY A 1 183 ? 3.337 18.490 16.798 1.00 81.62 183 GLY A CA 1
ATOM 1366 C C . GLY A 1 183 ? 4.117 17.339 16.167 1.00 81.62 183 GLY A C 1
ATOM 1367 O O . GLY A 1 183 ? 3.970 17.121 14.969 1.00 81.62 183 GLY A O 1
ATOM 1368 N N . ALA A 1 184 ? 4.933 16.605 16.936 1.00 76.88 184 ALA A N 1
ATOM 1369 C CA . ALA A 1 184 ? 5.848 15.570 16.443 1.00 76.88 184 ALA A CA 1
ATOM 1370 C C . ALA A 1 184 ? 6.842 16.051 15.356 1.00 76.88 184 ALA A C 1
ATOM 1372 O O . ALA A 1 184 ? 7.411 15.250 14.620 1.00 76.88 184 ALA A O 1
ATOM 1373 N N . GLY A 1 185 ? 7.085 17.362 15.282 1.00 77.62 185 GLY A N 1
ATOM 1374 C CA . GLY A 1 185 ? 8.032 18.022 14.385 1.00 77.62 185 GLY A CA 1
ATOM 1375 C C . GLY A 1 185 ? 7.920 19.550 14.478 1.00 77.62 185 GLY A C 1
ATOM 1376 O O . GLY A 1 185 ? 7.059 20.052 15.211 1.00 77.62 185 GLY A O 1
ATOM 1377 N N . PRO A 1 186 ? 8.795 20.302 13.790 1.00 77.06 186 PRO A N 1
ATOM 1378 C CA . PRO A 1 186 ? 8.625 21.741 13.627 1.00 77.06 186 PRO A CA 1
ATOM 1379 C C . PRO A 1 186 ? 7.429 22.000 12.702 1.00 77.06 186 PRO A C 1
ATOM 1381 O O . PRO A 1 186 ? 7.417 21.543 11.560 1.00 77.06 186 PRO A O 1
ATOM 1384 N N . LEU A 1 187 ? 6.414 22.711 13.196 1.00 81.81 187 LEU A N 1
ATOM 1385 C CA . LEU A 1 187 ? 5.180 22.982 12.454 1.00 81.81 187 LEU A CA 1
ATOM 1386 C C . LEU A 1 187 ? 4.809 24.465 12.496 1.00 81.81 187 LEU A C 1
ATOM 1388 O O . LEU A 1 187 ? 5.140 25.178 13.445 1.00 81.81 187 LEU A O 1
ATOM 1392 N N . GLU A 1 188 ? 4.079 24.900 11.471 1.00 86.44 188 GLU A N 1
ATOM 1393 C CA . GLU A 1 188 ? 3.507 26.240 11.366 1.00 86.44 188 GLU A CA 1
ATOM 1394 C C . GLU A 1 188 ? 2.001 26.146 11.126 1.00 86.44 188 GLU A C 1
ATOM 1396 O O . GLU A 1 188 ? 1.567 25.511 10.165 1.00 86.44 188 GLU A O 1
ATOM 1401 N N . GLY A 1 189 ? 1.204 26.767 11.995 1.00 89.31 189 GLY A N 1
ATOM 1402 C CA . GLY A 1 189 ? -0.251 26.807 11.849 1.00 89.31 189 GLY A CA 1
ATOM 1403 C C . GLY A 1 189 ? -1.006 26.759 13.173 1.00 89.31 189 GLY A C 1
ATOM 1404 O O . GLY A 1 189 ? -0.421 26.613 14.246 1.00 89.31 189 GLY A O 1
ATOM 1405 N N . GLU A 1 190 ? -2.326 26.898 13.098 1.00 91.31 190 GLU A N 1
ATOM 1406 C CA . GLU A 1 190 ? -3.207 26.835 14.266 1.00 91.31 190 GLU A CA 1
ATOM 1407 C C . GLU A 1 190 ? -3.374 25.392 14.753 1.00 91.31 190 GLU A C 1
ATOM 1409 O O . GLU A 1 190 ? -3.385 24.454 13.959 1.00 91.31 190 GLU A O 1
ATOM 1414 N N . PHE A 1 191 ? -3.525 25.201 16.061 1.00 91.62 191 PHE A N 1
ATOM 1415 C CA . PHE A 1 191 ? -3.930 23.927 16.644 1.00 91.62 191 PHE A CA 1
ATOM 1416 C C . PHE A 1 191 ? -5.055 24.126 17.653 1.00 91.62 191 PHE A C 1
ATOM 1418 O O . PHE A 1 191 ? -5.069 25.114 18.391 1.00 91.62 191 PHE A O 1
ATOM 1425 N N . ALA A 1 192 ? -5.984 23.170 17.711 1.00 92.44 192 ALA A N 1
ATOM 1426 C CA . ALA A 1 192 ? -7.059 23.162 18.696 1.00 92.44 192 ALA A CA 1
ATOM 1427 C C . ALA A 1 192 ? -7.516 21.737 19.046 1.00 92.44 192 ALA A C 1
ATOM 1429 O O . ALA A 1 192 ? -7.727 20.887 18.179 1.00 92.44 192 ALA A O 1
ATOM 1430 N N . GLY A 1 193 ? -7.687 21.490 20.342 1.00 92.81 193 GLY A N 1
ATOM 1431 C CA . GLY A 1 193 ? -8.227 20.255 20.895 1.00 92.81 193 GLY A CA 1
ATOM 1432 C C . GLY A 1 193 ? -9.077 20.549 22.124 1.00 92.81 193 GLY A C 1
ATOM 1433 O O . GLY A 1 193 ? -8.816 21.494 22.870 1.00 92.81 193 GLY A O 1
ATOM 1434 N N . TYR A 1 194 ? -10.109 19.745 22.327 1.00 92.38 194 TYR A N 1
ATOM 1435 C CA . TYR A 1 194 ? -11.118 19.945 23.353 1.00 92.38 194 TYR A CA 1
ATOM 1436 C C . TYR A 1 194 ? -11.229 18.700 24.222 1.00 92.38 194 TYR A C 1
ATOM 1438 O O . TYR A 1 194 ? -11.245 17.575 23.721 1.00 92.38 194 TYR A O 1
ATOM 1446 N N . PHE A 1 195 ? -11.316 18.915 25.528 1.00 92.19 195 PHE A N 1
ATOM 1447 C CA . PHE A 1 195 ? -11.380 17.867 26.531 1.00 92.19 195 PHE A CA 1
ATOM 1448 C C . PHE A 1 195 ? -12.647 18.034 27.368 1.00 92.19 195 PHE A C 1
ATOM 1450 O O . PHE A 1 195 ? -12.988 19.146 27.772 1.00 92.19 195 PHE A O 1
ATOM 1457 N N . ASP A 1 196 ? -13.329 16.929 27.650 1.00 89.44 196 ASP A N 1
ATOM 1458 C CA . ASP A 1 196 ? -14.487 16.880 28.549 1.00 89.44 196 ASP A CA 1
ATOM 1459 C C . ASP A 1 196 ? -14.303 15.728 29.551 1.00 89.44 196 ASP A C 1
ATOM 1461 O O . ASP A 1 196 ? -13.646 14.730 29.247 1.00 89.44 196 ASP A O 1
ATOM 1465 N N . ARG A 1 197 ? -14.862 15.870 30.757 1.00 87.12 197 ARG A N 1
ATOM 1466 C CA . ARG A 1 197 ? -14.856 14.850 31.824 1.00 87.12 197 ARG A CA 1
ATOM 1467 C C . ARG A 1 197 ? -13.472 14.239 32.107 1.00 87.12 197 ARG A C 1
ATOM 1469 O O . ARG A 1 197 ? -13.330 13.022 32.091 1.00 87.12 197 ARG A O 1
ATOM 1476 N N . ILE A 1 198 ? -12.456 15.056 32.393 1.00 90.56 198 ILE A N 1
ATOM 1477 C CA . ILE A 1 198 ? -11.140 14.543 32.813 1.00 90.56 198 ILE A CA 1
ATOM 1478 C C . ILE A 1 198 ? -11.208 14.093 34.276 1.00 90.56 198 ILE A C 1
ATOM 1480 O O . ILE A 1 198 ? -11.488 14.905 35.160 1.00 90.56 198 ILE A O 1
ATOM 1484 N N . MET A 1 199 ? -10.949 12.815 34.550 1.00 91.25 199 MET A N 1
ATOM 1485 C CA . MET A 1 199 ? -11.094 12.238 35.889 1.00 91.25 199 MET A CA 1
ATOM 1486 C C . MET A 1 199 ? -10.079 11.140 36.198 1.00 91.25 199 MET A C 1
ATOM 1488 O O . MET A 1 199 ? -9.723 10.333 35.343 1.00 91.25 199 MET A O 1
ATOM 1492 N N . LEU A 1 200 ? -9.665 11.091 37.465 1.00 92.75 200 LEU A N 1
ATOM 1493 C CA . LEU A 1 200 ? -9.003 9.941 38.072 1.00 92.75 200 LEU A CA 1
ATOM 1494 C C . LEU A 1 200 ? -10.007 9.187 38.936 1.00 92.75 200 LEU A C 1
ATOM 1496 O O . LEU A 1 200 ? -10.685 9.795 39.764 1.00 92.75 200 LEU A O 1
ATOM 1500 N N . TRP A 1 201 ? -10.083 7.872 38.789 1.00 92.88 201 TRP A N 1
ATOM 1501 C CA . TRP A 1 201 ? -11.055 7.069 39.528 1.00 92.88 201 TRP A CA 1
ATOM 1502 C C . TRP A 1 201 ? -10.569 5.645 39.782 1.00 92.88 201 TRP A C 1
ATOM 1504 O O . TRP A 1 201 ? -9.534 5.229 39.267 1.00 92.88 201 TRP A O 1
ATOM 1514 N N . GLN A 1 202 ? -11.291 4.916 40.629 1.00 91.00 202 GLN A N 1
ATOM 1515 C CA . GLN A 1 202 ? -10.926 3.584 41.100 1.00 91.00 202 GLN A CA 1
ATOM 1516 C C . GLN A 1 202 ? -11.899 2.543 40.539 1.00 91.00 202 GLN A C 1
ATOM 1518 O O . GLN A 1 202 ? -13.106 2.684 40.713 1.00 91.00 202 GLN A O 1
ATOM 1523 N N . ALA A 1 203 ? -11.392 1.479 39.911 1.00 86.38 203 ALA A N 1
ATOM 1524 C CA . ALA A 1 203 ? -12.236 0.360 39.488 1.00 86.38 203 ALA A CA 1
ATOM 1525 C C . ALA A 1 203 ? -12.995 -0.240 40.687 1.00 86.38 203 ALA A C 1
ATOM 1527 O O . ALA A 1 203 ? -12.406 -0.459 41.752 1.00 86.38 203 ALA A O 1
ATOM 1528 N N . GLY A 1 204 ? -14.290 -0.507 40.510 1.00 84.69 204 GLY A N 1
ATOM 1529 C CA . GLY A 1 204 ? -15.221 -0.909 41.565 1.00 84.69 204 GLY A CA 1
ATOM 1530 C C . GLY A 1 204 ? -15.957 0.246 42.260 1.00 84.69 204 GLY A C 1
ATOM 1531 O O . GLY A 1 204 ? -16.798 -0.020 43.117 1.00 84.69 204 GLY A O 1
ATOM 1532 N N . ASP A 1 205 ? -15.667 1.506 41.919 1.00 88.62 205 ASP A N 1
ATOM 1533 C CA . ASP A 1 205 ? -16.484 2.662 42.311 1.00 88.62 205 ASP A CA 1
ATOM 1534 C C . ASP A 1 205 ? -17.686 2.790 41.360 1.00 88.62 205 ASP A C 1
ATOM 1536 O O . ASP A 1 205 ? -17.545 3.234 40.221 1.00 88.62 205 ASP A O 1
ATOM 1540 N N . GLU A 1 206 ? -18.875 2.398 41.831 1.00 87.44 206 GLU A N 1
ATOM 1541 C CA . GLU A 1 206 ? -20.107 2.382 41.027 1.00 87.44 206 GLU A CA 1
ATOM 1542 C C . GLU A 1 206 ? -20.476 3.762 40.449 1.00 87.44 206 GLU A C 1
ATOM 1544 O O . GLU A 1 206 ? -21.022 3.841 39.346 1.00 87.44 206 GLU A O 1
ATOM 1549 N N . GLU A 1 207 ? -20.191 4.857 41.165 1.00 86.25 207 GLU A N 1
ATOM 1550 C CA . GLU A 1 207 ? -20.509 6.212 40.699 1.00 86.25 207 GLU A CA 1
ATOM 1551 C C . GLU A 1 207 ? -19.545 6.638 39.590 1.00 86.25 207 GLU A C 1
ATOM 1553 O O . GLU A 1 207 ? -19.972 7.140 38.545 1.00 86.25 207 GLU A O 1
ATOM 1558 N N . ALA A 1 208 ? -18.249 6.393 39.784 1.00 86.44 208 ALA A N 1
ATOM 1559 C CA . ALA A 1 208 ? -17.249 6.683 38.767 1.00 86.44 208 ALA A CA 1
ATOM 1560 C C . ALA A 1 208 ? -17.441 5.825 37.508 1.00 86.44 208 ALA A C 1
ATOM 1562 O O . ALA A 1 208 ? -17.362 6.347 36.397 1.00 86.44 208 ALA A O 1
ATOM 1563 N N . GLU A 1 209 ? -17.756 4.538 37.668 1.00 88.31 209 GLU A N 1
ATOM 1564 C CA . GLU A 1 209 ? -18.052 3.631 36.556 1.00 88.31 209 GLU A CA 1
ATOM 1565 C C . GLU A 1 209 ? -19.295 4.070 35.776 1.00 88.31 209 GLU A C 1
ATOM 1567 O O . GLU A 1 209 ? -19.300 4.012 34.546 1.00 88.31 209 GLU A O 1
ATOM 1572 N N . ALA A 1 210 ? -20.331 4.572 36.455 1.00 86.44 210 ALA A N 1
ATOM 1573 C CA . ALA A 1 210 ? -21.512 5.118 35.792 1.00 86.44 210 ALA A CA 1
ATOM 1574 C C . ALA A 1 210 ? -21.185 6.378 34.971 1.00 86.44 210 ALA A C 1
ATOM 1576 O O . ALA A 1 210 ? -21.631 6.496 33.827 1.00 86.44 210 ALA A O 1
ATOM 1577 N N . LEU A 1 211 ? -20.378 7.295 35.518 1.00 84.62 211 LEU A N 1
ATOM 1578 C CA . LEU A 1 211 ? -19.926 8.501 34.812 1.00 84.62 211 LEU A CA 1
ATOM 1579 C C . LEU A 1 211 ? -19.037 8.158 33.608 1.00 84.62 211 LEU A C 1
ATOM 1581 O O . LEU A 1 211 ? -19.221 8.711 32.522 1.00 84.62 211 LEU A O 1
ATOM 1585 N N . ALA A 1 212 ? -18.108 7.218 33.781 1.00 84.75 212 ALA A N 1
ATOM 1586 C CA . ALA A 1 212 ? -17.269 6.683 32.714 1.00 84.75 212 ALA A CA 1
ATOM 1587 C C . ALA A 1 212 ? -18.118 6.040 31.606 1.00 84.75 212 ALA A C 1
ATOM 1589 O O . ALA A 1 212 ? -17.940 6.351 30.429 1.00 84.75 212 ALA A O 1
ATOM 1590 N N . ALA A 1 213 ? -19.099 5.208 31.966 1.00 84.81 213 ALA A N 1
ATOM 1591 C CA . ALA A 1 213 ? -19.996 4.555 31.017 1.00 84.81 213 ALA A CA 1
ATOM 1592 C C . ALA A 1 213 ? -20.890 5.551 30.258 1.00 84.81 213 ALA A C 1
ATOM 1594 O O . ALA A 1 213 ? -21.170 5.341 29.074 1.00 84.81 213 ALA A O 1
ATOM 1595 N N . GLU A 1 214 ? -21.330 6.637 30.902 1.00 86.19 214 GLU A N 1
ATOM 1596 C CA . GLU A 1 214 ? -22.058 7.735 30.254 1.00 86.19 214 GLU A CA 1
ATOM 1597 C C . GLU A 1 214 ? -21.168 8.498 29.262 1.00 86.19 214 GLU A C 1
ATOM 1599 O O . GLU A 1 214 ? -21.564 8.715 28.116 1.00 86.19 214 GLU A O 1
ATOM 1604 N N . ALA A 1 215 ? -19.955 8.874 29.664 1.00 86.19 215 ALA A N 1
ATOM 1605 C CA . ALA A 1 215 ? -18.994 9.545 28.791 1.00 86.19 215 ALA A CA 1
ATOM 1606 C C . ALA A 1 215 ? -18.636 8.679 27.581 1.00 86.19 215 ALA A C 1
ATOM 1608 O O . ALA A 1 215 ? -18.745 9.108 26.429 1.00 86.19 215 ALA A O 1
ATOM 1609 N N . GLN A 1 216 ? -18.322 7.412 27.834 1.00 85.06 216 GLN A N 1
ATOM 1610 C CA . GLN A 1 216 ? -18.093 6.428 26.794 1.00 85.06 216 GLN A CA 1
ATOM 1611 C C . GLN A 1 216 ? -19.314 6.316 25.872 1.00 85.06 216 GLN A C 1
ATOM 1613 O O . GLN A 1 216 ? -19.157 6.353 24.658 1.00 85.06 216 GLN A O 1
ATOM 1618 N N . ALA A 1 217 ? -20.540 6.264 26.408 1.00 79.25 217 ALA A N 1
ATOM 1619 C CA . ALA A 1 217 ? -21.774 6.196 25.620 1.00 79.25 217 ALA A CA 1
ATOM 1620 C C . ALA A 1 217 ? -21.931 7.316 24.589 1.00 79.25 217 ALA A C 1
ATOM 1622 O O . ALA A 1 217 ? -22.529 7.082 23.539 1.00 79.25 217 ALA A O 1
ATOM 1623 N N . ARG A 1 218 ? -21.451 8.516 24.915 1.00 80.88 218 ARG A N 1
ATOM 1624 C CA . ARG A 1 218 ? -21.607 9.732 24.112 1.00 80.88 218 ARG A CA 1
ATOM 1625 C C . ARG A 1 218 ? -20.510 9.904 23.069 1.00 80.88 218 ARG A C 1
ATOM 1627 O O . ARG A 1 218 ? -20.778 10.436 21.999 1.00 80.88 218 ARG A O 1
ATOM 1634 N N . CYS A 1 219 ? -19.309 9.422 23.371 1.00 80.69 219 CYS A N 1
ATOM 1635 C CA . CYS A 1 219 ? -18.172 9.414 22.449 1.00 80.69 219 CYS A CA 1
ATOM 1636 C C . CYS A 1 219 ? -18.130 8.170 21.554 1.00 80.69 219 CYS A C 1
ATOM 1638 O O . CYS A 1 219 ? -17.345 8.093 20.615 1.00 80.69 219 CYS A O 1
ATOM 1640 N N . LEU A 1 220 ? -18.915 7.144 21.879 1.00 64.75 220 LEU A N 1
ATOM 1641 C CA . LEU A 1 220 ? -18.982 5.931 21.084 1.00 64.75 220 LEU A CA 1
ATOM 1642 C C . LEU A 1 220 ? -19.673 6.218 19.756 1.00 64.75 220 LEU A C 1
ATOM 1644 O O . LEU A 1 220 ? -20.819 6.659 19.712 1.00 64.75 220 LEU A O 1
ATOM 1648 N N . ASP A 1 221 ? -18.993 5.858 18.674 1.00 60.06 221 ASP A N 1
ATOM 1649 C CA . ASP A 1 221 ? -19.623 5.658 17.380 1.00 60.06 221 ASP A CA 1
ATOM 1650 C C . ASP A 1 221 ? -20.820 4.696 17.537 1.00 60.06 221 ASP A C 1
ATOM 1652 O O . ASP A 1 221 ? -20.620 3.540 17.930 1.00 60.06 221 ASP A O 1
ATOM 1656 N N . PRO A 1 222 ? -22.063 5.127 17.246 1.00 47.97 222 PRO A N 1
ATOM 1657 C CA . PRO A 1 222 ? -23.253 4.294 17.406 1.00 47.97 222 PRO A CA 1
ATOM 1658 C C . PRO A 1 222 ? -23.162 2.970 16.642 1.00 47.97 222 PRO A C 1
ATOM 1660 O O . PRO A 1 222 ? -23.690 1.955 17.102 1.00 47.97 222 PRO A O 1
ATOM 1663 N N . ALA A 1 223 ? -22.440 2.956 15.514 1.00 45.31 223 ALA A N 1
ATOM 1664 C CA . ALA A 1 223 ? -22.194 1.744 14.750 1.00 45.31 223 ALA A CA 1
ATOM 1665 C C . ALA A 1 223 ? -21.386 0.716 15.558 1.00 45.31 223 ALA A C 1
ATOM 1667 O O . ALA A 1 223 ? -21.695 -0.468 15.476 1.00 45.31 223 ALA A O 1
ATOM 1668 N N . LEU A 1 224 ? -20.423 1.125 16.395 1.00 50.19 224 LEU A N 1
ATOM 1669 C CA . LEU A 1 224 ? -19.591 0.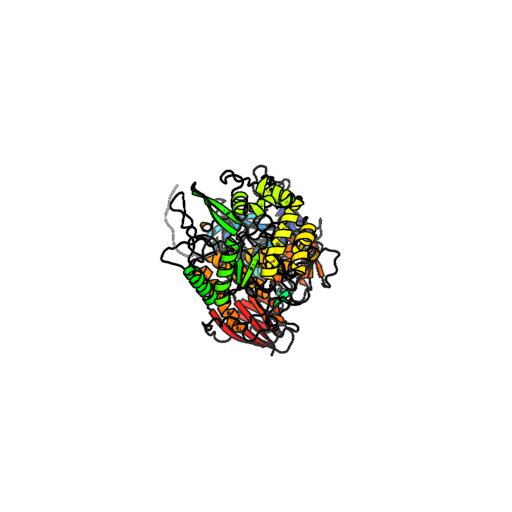229 17.218 1.00 50.19 224 LEU A CA 1
ATOM 1670 C C . LEU A 1 224 ? -20.326 -0.387 18.418 1.00 50.19 224 LEU A C 1
ATOM 1672 O O . LEU A 1 224 ? -19.767 -1.266 19.072 1.00 50.19 224 LEU A O 1
ATOM 1676 N N . ARG A 1 225 ? -21.552 0.055 18.732 1.00 52.41 225 ARG A N 1
ATOM 1677 C CA . ARG A 1 225 ? -22.200 -0.263 20.013 1.00 52.41 225 ARG A CA 1
ATOM 1678 C C . ARG A 1 225 ? -23.292 -1.323 19.948 1.00 52.41 225 ARG A C 1
ATOM 1680 O O . ARG A 1 225 ? -23.400 -2.122 20.875 1.00 52.41 225 ARG A O 1
ATOM 1687 N N . ASP A 1 226 ? -24.100 -1.366 18.893 1.00 59.06 226 ASP A N 1
ATOM 1688 C CA . ASP A 1 226 ? -25.190 -2.345 18.838 1.00 59.06 226 ASP A CA 1
ATOM 1689 C C . ASP A 1 226 ? -24.769 -3.636 18.128 1.00 59.06 226 ASP A C 1
ATOM 1691 O O . ASP A 1 226 ? -24.965 -3.833 16.925 1.00 59.06 226 ASP A O 1
ATOM 1695 N N . LEU A 1 227 ? -24.157 -4.526 18.909 1.00 70.00 227 LEU A N 1
ATOM 1696 C CA . LEU A 1 227 ? -23.882 -5.903 18.504 1.00 70.00 227 LEU A CA 1
ATOM 1697 C C . LEU A 1 227 ? -25.055 -6.852 18.800 1.00 70.00 227 LEU A C 1
ATOM 1699 O O . LEU A 1 227 ? -25.025 -8.000 18.358 1.00 70.00 227 LEU A O 1
ATOM 1703 N N . SER A 1 228 ? -26.096 -6.395 19.509 1.00 70.00 228 SER A N 1
ATOM 1704 C CA . SER A 1 228 ? -27.214 -7.251 19.937 1.00 70.00 228 SER A CA 1
ATOM 1705 C C . SER A 1 228 ? -27.991 -7.816 18.744 1.00 70.00 228 SER A C 1
ATOM 1707 O O . SER A 1 228 ? -28.448 -8.958 18.772 1.00 70.00 228 SER A O 1
ATOM 1709 N N . GLY A 1 229 ? -28.034 -7.062 17.641 1.00 77.19 229 GLY A N 1
ATOM 1710 C CA . GLY A 1 229 ? -28.625 -7.481 16.372 1.00 77.19 229 GLY A CA 1
ATOM 1711 C C . GLY A 1 229 ? -27.827 -8.523 15.574 1.00 77.19 229 GLY A C 1
ATOM 1712 O O . GLY A 1 229 ? -28.232 -8.825 14.450 1.00 77.19 229 GLY A O 1
ATOM 1713 N N . TYR A 1 230 ? -26.708 -9.033 16.100 1.00 84.50 230 TYR A N 1
ATOM 1714 C CA . TYR A 1 230 ? -25.850 -10.040 15.453 1.00 84.50 230 TYR A CA 1
ATOM 1715 C C . TYR A 1 230 ? -25.764 -11.366 16.231 1.00 84.50 230 TYR A C 1
ATOM 1717 O O . TYR A 1 230 ? -25.068 -12.282 15.795 1.00 84.50 230 TYR A O 1
ATOM 1725 N N . GLY A 1 231 ? -26.487 -11.482 17.351 1.00 85.19 231 GLY A N 1
ATOM 1726 C CA . GLY A 1 231 ? -26.534 -12.691 18.172 1.00 85.19 231 GLY A CA 1
ATOM 1727 C C . GLY A 1 231 ? -25.275 -12.945 19.010 1.00 85.19 231 GLY A C 1
ATOM 1728 O O . GLY A 1 231 ? -24.395 -12.089 19.138 1.00 85.19 231 GLY A O 1
ATOM 1729 N N . GLU A 1 232 ? -25.223 -14.135 19.610 1.00 88.06 232 GLU A N 1
ATOM 1730 C CA . GLU A 1 232 ? -24.050 -14.614 20.347 1.00 88.06 232 GLU A CA 1
ATOM 1731 C C . GLU A 1 232 ? -22.889 -14.931 19.388 1.00 88.06 232 GLU A C 1
ATOM 1733 O O . GLU A 1 232 ? -23.142 -15.414 18.277 1.00 88.06 232 GLU A O 1
ATOM 1738 N N . PRO A 1 233 ? -21.626 -14.695 19.791 1.00 88.69 233 PRO A N 1
ATOM 1739 C CA . PRO A 1 233 ? -20.473 -15.047 18.975 1.00 88.69 233 PRO A CA 1
ATOM 1740 C C . PRO A 1 233 ? -20.411 -16.542 18.661 1.00 88.69 233 PRO A C 1
ATOM 1742 O O . PRO A 1 233 ? -20.505 -17.394 19.545 1.00 88.69 233 PRO A O 1
ATOM 1745 N N . ILE A 1 234 ? -20.209 -16.859 17.387 1.00 93.44 234 ILE A N 1
ATOM 1746 C CA . ILE A 1 234 ? -19.974 -18.216 16.902 1.00 93.44 234 ILE A CA 1
ATOM 1747 C C . ILE A 1 234 ? -18.474 -18.489 16.981 1.00 93.44 234 ILE A C 1
ATOM 1749 O O . ILE A 1 234 ? -17.673 -17.703 16.481 1.00 93.44 234 ILE A O 1
ATOM 1753 N N . THR A 1 235 ? -18.084 -19.600 17.598 1.00 91.88 235 THR A N 1
ATOM 1754 C CA . THR A 1 235 ? -16.682 -20.033 17.667 1.00 91.88 235 THR A CA 1
ATOM 1755 C C . THR A 1 235 ? -16.345 -20.956 16.501 1.00 91.88 235 THR A C 1
ATOM 1757 O O . THR A 1 235 ? -17.190 -21.726 16.039 1.00 91.88 235 THR A O 1
ATOM 1760 N N . LEU A 1 236 ? -15.102 -20.883 16.032 1.00 92.19 236 LEU A N 1
ATOM 1761 C CA . LEU A 1 236 ? -14.565 -21.799 15.031 1.00 92.19 236 LEU A CA 1
ATOM 1762 C C . LEU A 1 236 ? -14.481 -23.242 15.552 1.00 92.19 236 LEU A C 1
ATOM 1764 O O . LEU A 1 236 ? -14.401 -23.481 16.759 1.00 92.19 236 LEU A O 1
ATOM 1768 N N . GLY A 1 237 ? -14.484 -24.205 14.628 1.00 91.75 237 GLY A N 1
ATOM 1769 C CA . GLY A 1 237 ? -14.154 -25.595 14.934 1.00 91.75 237 GLY A CA 1
ATOM 1770 C C . GLY A 1 237 ? -12.674 -25.799 15.281 1.00 91.75 237 GLY A C 1
ATOM 1771 O O . GLY A 1 237 ? -11.874 -24.865 15.277 1.00 91.75 237 GLY A O 1
ATOM 1772 N N . GLU A 1 238 ? -12.301 -27.050 15.556 1.00 92.19 238 GLU A N 1
ATOM 1773 C CA . GLU A 1 238 ? -10.912 -27.416 15.857 1.00 92.19 238 GLU A CA 1
ATOM 1774 C C . GLU A 1 238 ? -9.978 -27.119 14.665 1.00 92.19 238 GLU A C 1
ATOM 1776 O O . GLU A 1 238 ? -10.283 -27.527 13.537 1.00 92.19 238 GLU A O 1
ATOM 1781 N N . PRO A 1 239 ? -8.836 -26.441 14.885 1.00 93.00 239 PRO A N 1
ATOM 1782 C CA . PRO A 1 239 ? -7.899 -26.117 13.820 1.00 93.00 239 PRO A CA 1
ATOM 1783 C C . PRO A 1 239 ? -7.172 -27.364 13.301 1.00 93.00 239 PRO A C 1
ATOM 1785 O O . PRO A 1 239 ? -6.696 -28.207 14.064 1.00 93.00 239 PRO A O 1
ATOM 1788 N N . ARG A 1 240 ? -7.011 -27.450 11.979 1.00 94.31 240 ARG A N 1
ATOM 1789 C CA . ARG A 1 240 ? -6.135 -28.415 11.297 1.00 94.31 240 ARG A CA 1
ATOM 1790 C C . ARG A 1 240 ? -4.854 -27.740 10.816 1.00 94.31 240 ARG A C 1
ATOM 1792 O O . ARG A 1 240 ? -4.869 -26.565 10.471 1.00 94.31 240 ARG A O 1
ATOM 1799 N N . ALA A 1 241 ? -3.761 -28.487 10.705 1.00 92.88 241 ALA A N 1
ATOM 1800 C CA . ALA A 1 241 ? -2.560 -27.995 10.030 1.00 92.88 241 ALA A CA 1
ATOM 1801 C C . ALA A 1 241 ? -2.807 -27.789 8.521 1.00 92.88 241 ALA A C 1
ATOM 1803 O O . ALA A 1 241 ? -3.577 -28.535 7.901 1.00 92.88 241 ALA A O 1
ATOM 1804 N N . LEU A 1 242 ? -2.142 -26.792 7.934 1.00 89.50 242 LEU A N 1
ATOM 1805 C CA . LEU A 1 242 ? -2.131 -26.591 6.482 1.00 89.50 242 LEU A CA 1
ATOM 1806 C C . LEU A 1 242 ? -1.277 -27.646 5.780 1.00 89.50 242 LEU A C 1
ATOM 1808 O O . LEU A 1 242 ? -0.316 -28.179 6.348 1.00 89.50 242 LEU A O 1
ATOM 1812 N N . GLN A 1 243 ? -1.627 -27.951 4.530 1.00 79.69 243 GLN A N 1
ATOM 1813 C CA . GLN A 1 243 ? -0.809 -28.831 3.701 1.00 79.69 243 GLN A CA 1
ATOM 1814 C C . GLN A 1 243 ? 0.502 -28.138 3.301 1.00 79.69 243 GLN A C 1
ATOM 1816 O O . GLN A 1 243 ? 0.565 -26.924 3.129 1.00 79.69 243 GLN A O 1
ATOM 1821 N N . ARG A 1 244 ? 1.580 -28.924 3.183 1.00 66.56 244 ARG A N 1
ATOM 1822 C CA . ARG A 1 244 ? 2.927 -28.404 2.885 1.00 66.56 244 ARG A CA 1
ATOM 1823 C C . ARG A 1 244 ? 3.193 -28.156 1.400 1.00 66.56 244 ARG A C 1
ATOM 1825 O O . ARG A 1 244 ? 4.188 -27.512 1.089 1.00 66.56 244 ARG A O 1
ATOM 1832 N N . GLU A 1 245 ? 2.385 -28.705 0.500 1.00 70.50 245 GLU A N 1
ATOM 1833 C CA . GLU A 1 245 ? 2.705 -28.710 -0.928 1.00 70.50 245 GLU A CA 1
ATOM 1834 C C . GLU A 1 245 ? 2.197 -27.443 -1.621 1.00 70.50 245 GLU A C 1
ATOM 1836 O O . GLU A 1 245 ? 0.997 -27.191 -1.687 1.00 70.50 245 GLU A O 1
ATOM 1841 N N . ILE A 1 246 ? 3.132 -26.662 -2.165 1.00 67.94 246 ILE A N 1
ATOM 1842 C CA . ILE A 1 246 ? 2.829 -25.596 -3.120 1.00 67.94 246 ILE A CA 1
ATOM 1843 C C . ILE A 1 246 ? 2.568 -26.257 -4.487 1.00 67.94 246 ILE A C 1
ATOM 1845 O O . ILE A 1 246 ? 3.351 -27.127 -4.888 1.00 67.94 246 ILE A O 1
ATOM 1849 N N . PRO A 1 247 ? 1.482 -25.894 -5.197 1.00 64.81 247 PRO A N 1
ATOM 1850 C CA . PRO A 1 247 ? 1.138 -26.489 -6.482 1.00 64.81 247 PRO A CA 1
ATOM 1851 C C . PRO A 1 247 ? 2.270 -26.389 -7.507 1.00 64.81 247 PRO A C 1
ATOM 1853 O O . PRO A 1 247 ? 3.090 -25.471 -7.483 1.00 64.81 247 PRO A O 1
ATOM 1856 N N . ALA A 1 248 ? 2.283 -27.326 -8.455 1.00 63.00 248 ALA A N 1
ATOM 1857 C CA . ALA A 1 248 ? 3.136 -27.220 -9.631 1.00 63.00 248 ALA A CA 1
ATOM 1858 C C . ALA A 1 248 ? 2.829 -25.916 -10.404 1.00 63.00 248 ALA A C 1
ATOM 1860 O O . ALA A 1 248 ? 1.682 -25.466 -10.405 1.00 63.00 248 ALA A O 1
ATOM 1861 N N . PRO A 1 249 ? 3.829 -25.313 -11.070 1.00 59.47 249 PRO A N 1
ATOM 1862 C CA . PRO A 1 249 ? 3.664 -24.090 -11.839 1.00 59.47 249 PRO A CA 1
ATOM 1863 C C . PRO A 1 249 ? 2.622 -24.291 -12.929 1.00 59.47 249 PRO A C 1
ATOM 1865 O O . PRO A 1 249 ? 2.488 -25.368 -13.521 1.00 59.47 249 PRO A O 1
ATOM 1868 N N . GLU A 1 250 ? 1.935 -23.210 -13.250 1.00 62.97 250 GLU A N 1
ATOM 1869 C CA . GLU A 1 250 ? 1.059 -23.189 -14.402 1.00 62.97 250 GLU A CA 1
ATOM 1870 C C . GLU A 1 250 ? 1.892 -23.242 -15.685 1.00 62.97 250 GLU A C 1
ATOM 1872 O O . GLU A 1 250 ? 2.681 -22.343 -15.982 1.00 62.97 250 GLU A O 1
ATOM 1877 N N . THR A 1 251 ? 1.687 -24.301 -16.465 1.00 59.19 251 THR A N 1
ATOM 1878 C CA . THR A 1 251 ? 2.331 -24.533 -17.767 1.00 59.19 251 THR A CA 1
ATOM 1879 C C . THR A 1 251 ? 1.625 -23.782 -18.901 1.00 59.19 251 THR A C 1
ATOM 1881 O O . THR A 1 251 ? 1.558 -24.279 -20.023 1.00 59.19 251 THR A O 1
ATOM 1884 N N . ASP A 1 252 ? 0.982 -22.652 -18.597 1.00 67.50 252 ASP A N 1
ATOM 1885 C CA . ASP A 1 252 ? 0.305 -21.859 -19.618 1.00 67.50 252 ASP A CA 1
ATOM 1886 C C . ASP A 1 252 ? 1.323 -21.000 -20.372 1.00 67.50 252 ASP A C 1
ATOM 1888 O O . ASP A 1 252 ? 1.930 -20.076 -19.822 1.00 67.50 252 ASP A O 1
ATOM 1892 N N . ASP A 1 253 ? 1.505 -21.334 -21.645 1.00 70.12 253 ASP A N 1
ATOM 1893 C CA . ASP A 1 253 ? 2.449 -20.681 -22.547 1.00 70.12 253 ASP A CA 1
ATOM 1894 C C . ASP A 1 253 ? 1.847 -19.444 -23.246 1.00 70.12 253 ASP A C 1
ATOM 1896 O O . ASP A 1 253 ? 2.477 -18.878 -24.143 1.00 70.12 253 ASP A O 1
ATOM 1900 N N . SER A 1 254 ? 0.627 -19.028 -22.883 1.00 82.12 254 SER A N 1
ATOM 1901 C CA . SER A 1 254 ? -0.022 -17.846 -23.454 1.00 82.12 254 SER A CA 1
ATOM 1902 C C . SER A 1 254 ? 0.527 -16.529 -22.902 1.00 82.12 254 SER A C 1
ATOM 1904 O O . SER A 1 254 ? 1.156 -16.462 -21.844 1.00 82.12 254 SER A O 1
ATOM 1906 N N . LEU A 1 255 ? 0.282 -15.453 -23.653 1.00 86.81 255 LEU A N 1
ATOM 1907 C CA . LEU A 1 255 ? 0.599 -14.102 -23.210 1.00 86.81 255 LEU A CA 1
ATOM 1908 C C . LEU A 1 255 ? -0.298 -13.695 -22.043 1.00 86.81 255 LEU A C 1
ATOM 1910 O O . LEU A 1 255 ? -1.512 -13.904 -22.069 1.00 86.81 255 LEU A O 1
ATOM 1914 N N . VAL A 1 256 ? 0.318 -13.049 -21.059 1.00 91.38 256 VAL A N 1
ATOM 1915 C CA . VAL A 1 256 ? -0.394 -12.406 -19.961 1.00 91.38 256 VAL A CA 1
ATOM 1916 C C . VAL A 1 256 ? -0.951 -11.065 -20.440 1.00 91.38 256 VAL A C 1
ATOM 1918 O O . VAL A 1 256 ? -0.247 -10.279 -21.072 1.00 91.38 256 VAL A O 1
ATOM 1921 N N . THR A 1 257 ? -2.217 -10.804 -20.128 1.00 90.94 257 THR A N 1
ATOM 1922 C CA . THR A 1 257 ? -2.931 -9.559 -20.457 1.00 90.94 257 THR A CA 1
ATOM 1923 C C . THR A 1 257 ? -3.630 -9.000 -19.223 1.00 90.94 257 THR A C 1
ATOM 1925 O O . THR A 1 257 ? -3.793 -9.714 -18.236 1.00 90.94 257 THR A O 1
ATOM 1928 N N . VAL A 1 258 ? -4.058 -7.737 -19.256 1.00 88.62 258 VAL A N 1
ATOM 1929 C CA . VAL A 1 258 ? -4.838 -7.128 -18.167 1.00 88.62 258 VAL A CA 1
ATOM 1930 C C . VAL A 1 258 ? -6.326 -7.293 -18.460 1.00 88.62 258 VAL A C 1
ATOM 1932 O O . VAL A 1 258 ? -6.824 -6.882 -19.507 1.00 88.62 258 VAL A O 1
ATOM 1935 N N . GLY A 1 259 ? -7.044 -7.930 -17.538 1.00 84.31 259 GLY A N 1
ATOM 1936 C CA . GLY A 1 259 ? -8.492 -8.076 -17.611 1.00 84.31 259 GLY A CA 1
ATOM 1937 C C . GLY A 1 259 ? -9.238 -6.780 -17.265 1.00 84.31 259 GLY A C 1
ATOM 1938 O O . GLY A 1 259 ? -8.661 -5.853 -16.703 1.00 84.31 259 GLY A O 1
ATOM 1939 N N . PRO A 1 260 ? -10.564 -6.728 -17.485 1.00 78.06 260 PRO A N 1
ATOM 1940 C CA . PRO A 1 260 ? -11.390 -5.539 -17.212 1.00 78.06 260 PRO A CA 1
ATOM 1941 C C . PRO A 1 260 ? -11.462 -5.152 -15.726 1.00 78.06 260 PRO A C 1
ATOM 1943 O O . PRO A 1 260 ? -12.024 -4.126 -15.366 1.00 78.06 260 PRO A O 1
ATOM 1946 N N . ASN A 1 261 ? -10.941 -6.005 -14.852 1.00 74.81 261 ASN A N 1
ATOM 1947 C CA . ASN A 1 261 ? -10.861 -5.805 -13.413 1.00 74.81 261 ASN A CA 1
ATOM 1948 C C . ASN A 1 261 ? -9.473 -5.423 -12.929 1.00 74.81 261 ASN A C 1
ATOM 1950 O O . ASN A 1 261 ? -9.255 -5.403 -11.723 1.00 74.81 261 ASN A O 1
ATOM 1954 N N . GLY A 1 262 ? -8.536 -5.235 -13.855 1.00 80.44 262 GLY A N 1
ATOM 1955 C CA . GLY A 1 262 ? -7.163 -4.906 -13.532 1.00 80.44 262 GLY A CA 1
ATOM 1956 C C . GLY A 1 262 ? -6.257 -6.071 -13.176 1.00 80.44 262 GLY A C 1
ATOM 1957 O O . GLY A 1 262 ? -5.058 -5.880 -13.018 1.00 80.44 262 GLY A O 1
ATOM 1958 N N . TYR A 1 263 ? -6.799 -7.283 -13.089 1.00 86.56 263 TYR A N 1
ATOM 1959 C CA . TYR A 1 263 ? -5.995 -8.467 -12.830 1.00 86.56 263 TYR A CA 1
ATOM 1960 C C . TYR A 1 263 ? -5.337 -8.969 -14.099 1.00 86.56 263 TYR A C 1
ATOM 1962 O O . TYR A 1 263 ? -5.968 -9.001 -15.161 1.00 86.56 263 TYR A O 1
ATOM 1970 N N . PHE A 1 264 ? -4.100 -9.433 -13.962 1.00 89.25 264 PHE A N 1
ATOM 1971 C CA . PHE A 1 264 ? -3.433 -10.140 -15.037 1.00 89.25 264 PHE A CA 1
ATOM 1972 C C . PHE A 1 264 ? -4.112 -11.484 -15.287 1.00 89.25 264 PHE A C 1
ATOM 1974 O O . PHE A 1 264 ? -4.602 -12.135 -14.361 1.00 89.25 264 PHE A O 1
ATOM 1981 N N . ARG A 1 265 ? -4.175 -11.897 -16.550 1.00 88.38 265 ARG A N 1
ATOM 1982 C CA . ARG A 1 265 ? -4.816 -13.141 -16.967 1.00 88.38 265 ARG A CA 1
ATOM 1983 C C . ARG A 1 265 ? -4.070 -13.798 -18.107 1.00 88.38 265 ARG A C 1
ATOM 1985 O O . ARG A 1 265 ? -3.569 -13.115 -19.002 1.00 88.38 265 ARG A O 1
ATOM 1992 N N . PHE A 1 266 ? -4.082 -15.121 -18.091 1.00 88.06 266 PHE A N 1
ATOM 1993 C CA . PHE A 1 266 ? -3.746 -15.937 -19.248 1.00 88.06 266 PHE A CA 1
ATOM 1994 C C . PHE A 1 266 ? -4.852 -15.861 -20.302 1.00 88.06 266 PHE A C 1
ATOM 1996 O O . PHE A 1 266 ? -5.979 -15.433 -20.028 1.00 88.06 266 PHE A O 1
ATOM 2003 N N . ALA A 1 267 ? -4.548 -16.310 -21.519 1.00 85.38 267 ALA A N 1
ATOM 2004 C CA . ALA A 1 267 ? -5.507 -16.302 -22.622 1.00 85.38 267 ALA A CA 1
ATOM 2005 C C . ALA A 1 267 ? -6.738 -17.192 -22.365 1.00 85.38 267 ALA A C 1
ATOM 2007 O O . ALA A 1 267 ? -7.793 -16.961 -22.955 1.00 85.38 267 ALA A O 1
ATOM 2008 N N . ASP A 1 268 ? -6.623 -18.192 -21.488 1.00 83.19 268 ASP A N 1
ATOM 2009 C CA . ASP A 1 268 ? -7.734 -19.056 -21.077 1.00 83.19 268 ASP A CA 1
ATOM 2010 C C . ASP A 1 268 ? -8.656 -18.424 -20.013 1.00 83.19 268 ASP A C 1
ATOM 2012 O O . ASP A 1 268 ? -9.681 -19.005 -19.653 1.00 83.19 268 ASP A O 1
ATOM 2016 N N . GLY A 1 269 ? -8.324 -17.217 -19.543 1.00 81.19 269 GLY A N 1
ATOM 2017 C CA . GLY A 1 269 ? -9.099 -16.443 -18.580 1.00 81.19 269 GLY A CA 1
ATOM 2018 C C . GLY A 1 269 ? -8.695 -16.639 -17.119 1.00 81.19 269 GLY A C 1
ATOM 2019 O O . GLY A 1 269 ? -9.172 -15.863 -16.284 1.00 81.19 269 GLY A O 1
ATOM 2020 N N . ARG A 1 270 ? -7.814 -17.600 -16.799 1.00 84.06 270 ARG A N 1
ATOM 2021 C CA . ARG A 1 270 ? -7.273 -17.758 -15.439 1.00 84.06 270 ARG A CA 1
ATOM 2022 C C . ARG A 1 270 ? -6.461 -16.536 -15.035 1.00 84.06 270 ARG A C 1
ATOM 2024 O O . ARG A 1 270 ? -5.762 -15.945 -15.858 1.00 84.06 270 ARG A O 1
ATOM 2031 N N . ALA A 1 271 ? -6.550 -16.161 -13.762 1.00 84.62 271 ALA A N 1
ATOM 2032 C CA . ALA A 1 271 ? -5.777 -15.052 -13.220 1.00 84.62 271 ALA A CA 1
ATOM 2033 C C . ALA A 1 271 ? -4.299 -15.432 -13.061 1.00 84.62 271 ALA A C 1
ATOM 2035 O O . ALA A 1 271 ? -3.981 -16.497 -12.543 1.00 84.62 271 ALA A O 1
ATOM 2036 N N . PHE A 1 272 ? -3.414 -14.518 -13.446 1.00 88.56 272 PHE A N 1
ATOM 2037 C CA . PHE A 1 272 ? -2.007 -14.523 -13.071 1.00 88.56 272 PHE A CA 1
ATOM 2038 C C . PHE A 1 272 ? -1.819 -13.485 -11.961 1.00 88.56 272 PHE A C 1
ATOM 2040 O O . PHE A 1 272 ? -2.261 -12.349 -12.101 1.00 88.56 272 PHE A O 1
ATOM 2047 N N . LEU A 1 273 ? -1.192 -13.860 -10.850 1.00 87.62 273 LEU A N 1
ATOM 2048 C CA . LEU A 1 273 ? -0.911 -12.937 -9.749 1.00 87.62 273 LEU A CA 1
ATOM 2049 C C . LEU A 1 273 ? 0.606 -12.879 -9.547 1.00 87.62 273 LEU A C 1
ATOM 2051 O O . LEU A 1 273 ? 1.146 -13.859 -9.029 1.00 87.62 273 LEU A O 1
ATOM 2055 N N . PRO A 1 274 ? 1.310 -11.816 -9.986 1.00 89.44 274 PRO A N 1
ATOM 2056 C CA . PRO A 1 274 ? 2.744 -11.684 -9.757 1.00 89.44 274 PRO A CA 1
ATOM 2057 C C . PRO A 1 274 ? 3.033 -11.467 -8.268 1.00 89.44 274 PRO A C 1
ATOM 2059 O O . PRO A 1 274 ? 2.871 -10.361 -7.752 1.00 89.44 274 PRO A O 1
ATOM 2062 N N . TRP A 1 275 ? 3.460 -12.531 -7.588 1.00 87.31 275 TRP A N 1
ATOM 2063 C CA . TRP A 1 275 ? 3.983 -12.501 -6.223 1.00 87.31 275 TRP A CA 1
ATOM 2064 C C . TRP A 1 275 ? 5.481 -12.748 -6.308 1.00 87.31 275 TRP A C 1
ATOM 2066 O O . TRP A 1 275 ? 5.941 -13.877 -6.520 1.00 87.31 275 TRP A O 1
ATOM 2076 N N . GLY A 1 276 ? 6.238 -11.658 -6.245 1.00 82.00 276 GLY A N 1
ATOM 2077 C CA . GLY A 1 276 ? 7.596 -11.639 -6.754 1.00 82.00 276 GLY A CA 1
ATOM 2078 C C . GLY A 1 276 ? 8.633 -11.008 -5.855 1.00 82.00 276 GLY A C 1
ATOM 2079 O O . GLY A 1 276 ? 8.333 -10.419 -4.822 1.00 82.00 276 GLY A O 1
ATOM 2080 N N . LEU A 1 277 ? 9.873 -11.110 -6.314 1.00 80.00 277 LEU A N 1
ATOM 2081 C CA . LEU A 1 277 ? 11.029 -10.422 -5.754 1.00 80.00 277 LEU A CA 1
ATOM 2082 C C . LEU A 1 277 ? 11.698 -9.564 -6.828 1.00 80.00 277 LEU A C 1
ATOM 2084 O O . LEU A 1 277 ? 11.441 -9.697 -8.028 1.00 80.00 277 LEU A O 1
ATOM 2088 N N . PHE A 1 278 ? 12.602 -8.706 -6.392 1.00 73.62 278 PHE A N 1
ATOM 2089 C CA . PHE A 1 278 ? 13.534 -8.042 -7.276 1.00 73.62 278 PHE A CA 1
ATOM 2090 C C . PHE A 1 278 ? 14.595 -9.025 -7.798 1.00 73.62 278 PHE A C 1
ATOM 2092 O O . PHE A 1 278 ? 15.072 -9.873 -7.046 1.00 73.62 278 PHE A O 1
ATOM 2099 N N . GLY A 1 279 ? 14.916 -8.961 -9.095 1.00 59.53 279 GLY A N 1
ATOM 2100 C CA . GLY A 1 279 ? 15.676 -10.001 -9.801 1.00 59.53 279 GLY A CA 1
ATOM 2101 C C . GLY A 1 279 ? 16.988 -9.561 -10.459 1.00 59.53 279 GLY A C 1
ATOM 2102 O O . GLY A 1 279 ? 17.675 -10.413 -11.018 1.00 59.53 279 GLY A O 1
ATOM 2103 N N . SER A 1 280 ? 17.344 -8.272 -10.445 1.00 55.94 280 SER A N 1
ATOM 2104 C CA . SER A 1 280 ? 18.506 -7.741 -11.191 1.00 55.94 280 SER A CA 1
ATOM 2105 C C . SER A 1 280 ? 19.707 -7.323 -10.340 1.00 55.94 280 SER A C 1
ATOM 2107 O O . SER A 1 280 ? 20.827 -7.365 -10.843 1.00 55.94 280 SER A O 1
ATOM 2109 N N . GLU A 1 281 ? 19.505 -6.985 -9.067 1.00 51.62 281 GLU A N 1
ATOM 2110 C CA . GLU A 1 281 ? 20.563 -6.623 -8.116 1.00 51.62 281 GLU A CA 1
ATOM 2111 C C . GLU A 1 281 ? 20.456 -7.565 -6.920 1.00 51.62 281 GLU A C 1
ATOM 2113 O O . GLU A 1 281 ? 19.619 -7.376 -6.043 1.00 51.62 281 GLU A O 1
ATOM 2118 N N . ILE A 1 282 ? 21.235 -8.649 -6.910 1.00 47.97 282 ILE A N 1
ATOM 2119 C CA . ILE A 1 282 ? 21.264 -9.543 -5.752 1.00 47.97 282 ILE A CA 1
ATOM 2120 C C . ILE A 1 282 ? 22.712 -9.758 -5.322 1.00 47.97 282 ILE A C 1
ATOM 2122 O O . ILE A 1 282 ? 23.540 -10.293 -6.056 1.00 47.97 282 ILE A O 1
ATOM 2126 N N . TYR A 1 283 ? 23.015 -9.282 -4.118 1.00 43.72 283 TYR A N 1
ATOM 2127 C CA . TYR A 1 283 ? 24.345 -9.231 -3.526 1.00 43.72 283 TYR A CA 1
ATOM 2128 C C . TYR A 1 283 ? 24.587 -10.584 -2.857 1.00 43.72 283 TYR A C 1
ATOM 2130 O O . TYR A 1 283 ? 23.891 -10.922 -1.898 1.00 43.72 283 TYR A O 1
ATOM 2138 N N . THR A 1 284 ? 25.511 -11.410 -3.365 1.00 36.62 284 THR A N 1
ATOM 2139 C CA . THR A 1 284 ? 25.709 -12.750 -2.793 1.00 36.62 284 THR A CA 1
ATOM 2140 C C . THR A 1 284 ? 26.729 -12.716 -1.654 1.00 36.62 284 THR A C 1
ATOM 2142 O O . THR A 1 284 ? 27.946 -12.685 -1.826 1.00 36.62 284 THR A O 1
ATOM 2145 N N . GLY A 1 285 ? 26.215 -12.819 -0.432 1.00 36.28 285 GLY A N 1
ATOM 2146 C CA . GLY A 1 285 ? 26.960 -13.468 0.634 1.00 36.28 285 GLY A CA 1
ATOM 2147 C C . GLY A 1 285 ? 26.947 -14.978 0.398 1.00 36.28 285 GLY A C 1
ATOM 2148 O O . GLY A 1 285 ? 25.901 -15.612 0.519 1.00 36.28 285 GLY A O 1
ATOM 2149 N N . LEU A 1 286 ? 28.098 -15.572 0.082 1.00 33.44 286 LEU A N 1
ATOM 2150 C CA . LEU A 1 286 ? 28.336 -16.995 0.331 1.00 33.44 286 LEU A CA 1
ATOM 2151 C C . LEU A 1 286 ? 28.926 -17.126 1.738 1.00 33.44 286 LEU A C 1
ATOM 2153 O O . LEU A 1 286 ? 30.110 -16.876 1.951 1.00 33.44 286 LEU A O 1
ATOM 2157 N N . GLY A 1 287 ? 28.099 -17.520 2.704 1.00 31.95 287 GLY A N 1
ATOM 2158 C CA . GLY A 1 287 ? 28.543 -17.881 4.048 1.00 31.95 287 GLY A CA 1
ATOM 2159 C C . GLY A 1 287 ? 27.540 -18.826 4.700 1.00 31.95 287 GLY A C 1
ATOM 2160 O O . GLY A 1 287 ? 26.414 -18.412 4.920 1.00 31.95 287 GLY A O 1
ATOM 2161 N N . GLU A 1 288 ? 27.962 -20.078 4.922 1.00 33.28 288 GLU A N 1
ATOM 2162 C CA . GLU A 1 288 ? 27.450 -21.242 5.698 1.00 33.28 288 GLU A CA 1
ATOM 2163 C C . GLU A 1 288 ? 25.998 -21.323 6.270 1.00 33.28 288 GLU A C 1
ATOM 2165 O O . GLU A 1 288 ? 25.696 -22.296 6.961 1.00 33.28 288 GLU A O 1
ATOM 2170 N N . GLY A 1 289 ? 25.059 -20.413 5.983 1.00 38.50 289 GLY A N 1
ATOM 2171 C CA . GLY A 1 289 ? 23.788 -20.288 6.712 1.00 38.50 289 GLY A CA 1
ATOM 2172 C C . GLY A 1 289 ? 22.536 -19.836 5.942 1.00 38.50 289 GLY A C 1
ATOM 2173 O O . GLY A 1 289 ? 21.487 -19.746 6.575 1.00 38.50 289 GLY A O 1
ATOM 2174 N N . GLY A 1 290 ? 22.561 -19.585 4.626 1.00 37.09 290 GLY A N 1
ATOM 2175 C CA . GLY A 1 290 ? 21.342 -19.175 3.902 1.00 37.09 290 GLY A CA 1
ATOM 2176 C C . GLY A 1 290 ? 21.483 -19.080 2.380 1.00 37.09 290 GLY A C 1
ATOM 2177 O O . GLY A 1 290 ? 22.584 -18.897 1.870 1.00 37.09 290 GLY A O 1
ATOM 2178 N N . VAL A 1 291 ? 20.363 -19.243 1.660 1.00 40.84 291 VAL A N 1
ATOM 2179 C CA . VAL A 1 291 ? 20.278 -19.158 0.189 1.00 40.84 291 VAL A CA 1
ATOM 2180 C C . VAL A 1 291 ? 20.167 -17.688 -0.225 1.00 40.84 291 VAL A C 1
ATOM 2182 O O . VAL A 1 291 ? 19.178 -17.025 0.091 1.00 40.84 291 VAL A O 1
ATOM 2185 N N . THR A 1 292 ? 21.185 -17.185 -0.920 1.00 44.97 292 THR A N 1
ATOM 2186 C CA . THR A 1 292 ? 21.217 -15.872 -1.577 1.00 44.97 292 THR A CA 1
ATOM 2187 C C . THR A 1 292 ? 20.874 -16.024 -3.061 1.00 44.97 292 THR A C 1
ATOM 2189 O O . THR A 1 292 ? 21.150 -17.060 -3.668 1.00 44.97 292 THR A O 1
ATOM 2192 N N . GLY A 1 293 ? 20.199 -15.024 -3.633 1.00 44.47 293 GLY A N 1
ATOM 2193 C CA . GLY A 1 293 ? 19.825 -15.030 -5.046 1.00 44.47 293 GLY A CA 1
ATOM 2194 C C . GLY A 1 293 ? 20.915 -14.442 -5.940 1.00 44.47 293 GLY A C 1
ATOM 2195 O O . GLY A 1 293 ? 21.703 -13.635 -5.463 1.00 44.47 293 GLY A O 1
ATOM 2196 N N . PRO A 1 294 ? 20.981 -14.805 -7.222 1.00 48.59 294 PRO A N 1
ATOM 2197 C CA . PRO A 1 294 ? 21.833 -14.134 -8.180 1.00 48.59 294 PRO A CA 1
ATOM 2198 C C . PRO A 1 294 ? 21.039 -13.295 -9.182 1.00 48.59 294 PRO A C 1
ATOM 2200 O O . PRO A 1 294 ? 20.077 -13.776 -9.781 1.00 48.59 294 PRO A O 1
ATOM 2203 N N . GLY A 1 295 ? 21.493 -12.063 -9.424 1.00 49.06 295 GLY A N 1
ATOM 2204 C CA . GLY A 1 295 ? 21.137 -11.348 -10.650 1.00 49.06 295 GLY A CA 1
ATOM 2205 C C . GLY A 1 295 ? 21.807 -11.986 -11.882 1.00 49.06 295 GLY A C 1
ATOM 2206 O O . GLY A 1 295 ? 22.667 -12.865 -11.749 1.00 49.06 295 GLY A O 1
ATOM 2207 N N . PRO A 1 296 ? 21.492 -11.530 -13.107 1.00 46.72 296 PRO A N 1
ATOM 2208 C CA . PRO A 1 296 ? 22.100 -12.065 -14.325 1.00 46.72 296 PRO A CA 1
ATOM 2209 C C . PRO A 1 296 ? 23.604 -11.780 -14.439 1.00 46.72 296 PRO A C 1
ATOM 2211 O O . PRO A 1 296 ? 24.223 -12.253 -15.383 1.00 46.72 296 PRO A O 1
ATOM 2214 N N . TRP A 1 297 ? 24.225 -11.021 -13.528 1.00 50.97 297 TRP A N 1
ATOM 2215 C CA . TRP A 1 297 ? 25.617 -10.596 -13.687 1.00 50.97 297 TRP A CA 1
ATOM 2216 C C . TRP A 1 297 ? 26.525 -10.893 -12.501 1.00 50.97 297 TRP A C 1
ATOM 2218 O O . TRP A 1 297 ? 27.481 -11.643 -12.696 1.00 50.97 297 TRP A O 1
ATOM 2228 N N . TRP A 1 298 ? 26.266 -10.335 -11.313 1.00 51.09 298 TRP A N 1
ATOM 2229 C CA . TRP A 1 298 ? 27.253 -10.363 -10.229 1.00 51.09 298 TRP A CA 1
ATOM 2230 C C . TRP A 1 298 ? 26.665 -10.568 -8.839 1.00 51.09 298 TRP A C 1
ATOM 2232 O O . TRP A 1 298 ? 25.513 -10.242 -8.568 1.00 51.09 298 TRP A O 1
ATOM 2242 N N . SER A 1 299 ? 27.542 -11.065 -7.972 1.00 41.41 299 SER A N 1
ATOM 2243 C CA . SER A 1 299 ? 27.470 -10.962 -6.526 1.00 41.41 299 SER A CA 1
ATOM 2244 C C . SER A 1 299 ? 28.408 -9.871 -6.009 1.00 41.41 299 SER A C 1
ATOM 2246 O O . SER A 1 299 ? 29.565 -9.820 -6.432 1.00 41.41 299 SER A O 1
ATOM 2248 N N . HIS A 1 300 ? 27.974 -9.103 -5.009 1.00 38.69 300 HIS A N 1
ATOM 2249 C CA . HIS A 1 300 ? 28.893 -8.442 -4.086 1.00 38.69 300 HIS A CA 1
ATOM 2250 C C . HIS A 1 300 ? 29.243 -9.367 -2.912 1.00 38.69 300 HIS A C 1
ATOM 2252 O O . HIS A 1 300 ? 28.391 -9.680 -2.080 1.00 38.69 300 HIS A O 1
ATOM 2258 N N . VAL A 1 301 ? 30.521 -9.741 -2.804 1.00 35.62 301 VAL A N 1
ATOM 2259 C CA . VAL A 1 301 ? 31.081 -10.355 -1.589 1.00 35.62 301 VAL A CA 1
ATOM 2260 C C . VAL A 1 301 ? 30.999 -9.340 -0.431 1.00 35.62 301 VAL A C 1
ATOM 2262 O O . VAL A 1 301 ? 31.266 -8.156 -0.669 1.00 35.62 301 VAL A O 1
ATOM 2265 N N . PRO A 1 302 ? 30.669 -9.750 0.814 1.00 38.06 302 PRO A N 1
ATOM 2266 C CA . PRO A 1 302 ? 30.573 -8.832 1.944 1.00 38.06 302 PRO A CA 1
ATOM 2267 C C . PRO A 1 302 ? 31.868 -8.053 2.187 1.00 38.06 302 PRO A C 1
ATOM 2269 O O . PRO A 1 302 ? 32.980 -8.534 1.960 1.00 38.06 302 PRO A O 1
ATOM 2272 N N . TRP A 1 303 ? 31.688 -6.833 2.684 1.00 36.34 303 TRP A N 1
ATOM 2273 C CA . TRP A 1 303 ? 32.703 -5.807 2.885 1.00 36.34 303 TRP A CA 1
ATOM 2274 C C . TRP A 1 303 ? 33.728 -6.179 3.974 1.00 36.34 303 TRP A C 1
ATOM 2276 O O . TRP A 1 303 ? 33.696 -5.664 5.086 1.00 36.34 303 TRP A O 1
ATOM 2286 N N . GLU A 1 304 ? 34.714 -7.008 3.632 1.00 36.19 304 GLU A N 1
ATOM 2287 C CA . GLU A 1 304 ? 35.985 -7.127 4.365 1.00 36.19 304 GLU A CA 1
ATOM 2288 C C . GLU A 1 304 ? 37.161 -6.660 3.491 1.00 36.19 304 GLU A C 1
ATOM 2290 O O . GLU A 1 304 ? 38.108 -7.386 3.203 1.00 36.19 304 GLU A O 1
ATOM 2295 N N . GLY A 1 305 ? 37.111 -5.409 3.030 1.00 36.03 305 GLY A N 1
ATOM 2296 C CA . GLY A 1 305 ? 38.211 -4.793 2.285 1.00 36.03 305 GLY A CA 1
ATOM 2297 C C . GLY A 1 305 ? 37.739 -3.845 1.193 1.00 36.03 305 GLY A C 1
ATOM 2298 O O . GLY A 1 305 ? 36.628 -3.945 0.696 1.00 36.03 305 GLY A O 1
ATOM 2299 N N . ARG A 1 306 ? 38.592 -2.885 0.827 1.00 35.75 306 ARG A N 1
ATOM 2300 C CA . ARG A 1 306 ? 38.268 -1.775 -0.085 1.00 35.75 306 ARG A CA 1
ATOM 2301 C C . ARG A 1 306 ? 38.015 -2.147 -1.553 1.00 35.75 306 ARG A C 1
ATOM 2303 O O . ARG A 1 306 ? 37.870 -1.222 -2.330 1.00 35.75 306 ARG A O 1
ATOM 2310 N N . ASN A 1 307 ? 37.940 -3.424 -1.917 1.00 37.94 307 ASN A N 1
ATOM 2311 C CA . ASN A 1 307 ? 37.641 -3.897 -3.270 1.00 37.94 307 ASN A CA 1
ATOM 2312 C C . ASN A 1 307 ? 36.909 -5.246 -3.155 1.00 37.94 307 ASN A C 1
ATOM 2314 O O . ASN A 1 307 ? 37.570 -6.269 -2.970 1.00 37.94 307 ASN A O 1
ATOM 2318 N N . SER A 1 308 ? 35.578 -5.276 -3.241 1.00 42.66 308 SER A N 1
ATOM 2319 C CA . SER A 1 308 ? 34.888 -6.508 -3.632 1.00 42.66 308 SER A CA 1
ATOM 2320 C C . SER A 1 308 ? 34.989 -6.595 -5.152 1.00 42.66 308 SER A C 1
ATOM 2322 O O . SER A 1 308 ? 34.366 -5.820 -5.872 1.00 42.66 308 SER A O 1
ATOM 2324 N N . GLU A 1 309 ? 35.864 -7.473 -5.647 1.00 40.78 309 GLU A N 1
ATOM 2325 C CA . GLU A 1 309 ? 35.875 -7.788 -7.073 1.00 40.78 309 GLU A CA 1
ATOM 2326 C C . GLU A 1 309 ? 34.527 -8.425 -7.403 1.00 40.78 309 GLU A C 1
ATOM 2328 O O . GLU A 1 309 ? 34.112 -9.366 -6.715 1.00 40.78 309 GLU A O 1
ATOM 2333 N N . PRO A 1 310 ? 33.811 -7.913 -8.404 1.00 46.47 310 PRO A N 1
ATOM 2334 C CA . PRO A 1 310 ? 32.575 -8.547 -8.791 1.00 46.47 310 PRO A CA 1
ATOM 2335 C C . PRO A 1 310 ? 32.961 -9.926 -9.392 1.00 46.47 310 PRO A C 1
ATOM 2337 O O . PRO A 1 310 ? 34.011 -10.071 -10.025 1.00 46.47 310 PRO A O 1
ATOM 2340 N N . VAL A 1 311 ? 32.169 -10.979 -9.133 1.00 51.69 311 VAL A N 1
ATOM 2341 C CA . VAL A 1 311 ? 32.318 -12.317 -9.763 1.00 51.69 311 VAL A CA 1
ATOM 2342 C C . VAL A 1 311 ? 31.137 -12.648 -10.683 1.00 51.69 311 VAL A C 1
ATOM 2344 O O . VAL A 1 311 ? 29.986 -12.499 -10.270 1.00 51.69 311 VAL A O 1
ATOM 2347 N N . GLU A 1 312 ? 31.413 -13.071 -11.924 1.00 56.16 312 GLU A N 1
ATOM 2348 C CA . GLU A 1 312 ? 30.376 -13.544 -12.848 1.00 56.16 312 GLU A CA 1
ATOM 2349 C C . GLU A 1 312 ? 29.670 -14.769 -12.259 1.00 56.16 312 GLU A C 1
ATOM 2351 O O . GLU A 1 312 ? 30.314 -15.756 -11.901 1.00 56.16 312 GLU A O 1
ATOM 2356 N N . ILE A 1 313 ? 28.344 -14.701 -12.167 1.00 64.38 313 ILE A N 1
ATOM 2357 C CA . ILE A 1 313 ? 27.541 -15.789 -11.615 1.00 64.38 313 ILE A CA 1
ATOM 2358 C C . ILE A 1 313 ? 27.348 -16.912 -12.643 1.00 64.38 313 ILE A C 1
ATOM 2360 O O . ILE A 1 313 ? 27.055 -16.650 -13.813 1.00 64.38 313 ILE A O 1
ATOM 2364 N N . ALA A 1 314 ? 27.465 -18.160 -12.183 1.00 69.88 314 ALA A N 1
ATOM 2365 C CA . ALA A 1 314 ? 27.240 -19.345 -12.996 1.00 69.88 314 ALA A CA 1
ATOM 2366 C C . ALA A 1 314 ? 25.740 -19.664 -13.158 1.00 69.88 314 ALA A C 1
ATOM 2368 O O . ALA A 1 314 ? 24.911 -19.365 -12.298 1.00 69.88 314 ALA A O 1
ATOM 2369 N N . GLU A 1 315 ? 25.374 -20.326 -14.255 1.00 79.62 315 GLU A N 1
ATOM 2370 C CA . GLU A 1 315 ? 23.980 -20.701 -14.536 1.00 79.62 315 GLU A CA 1
ATOM 2371 C C . GLU A 1 315 ? 23.393 -21.642 -13.464 1.00 79.62 315 GLU A C 1
ATOM 2373 O O . GLU A 1 315 ? 22.194 -21.601 -13.169 1.00 79.62 315 GLU A O 1
ATOM 2378 N N . GLU A 1 316 ? 24.228 -22.470 -12.832 1.00 78.00 316 GLU A N 1
ATOM 2379 C CA . GLU A 1 316 ? 23.832 -23.352 -11.731 1.00 78.00 316 GLU A CA 1
ATOM 2380 C C . GLU A 1 316 ? 23.326 -22.573 -10.507 1.00 78.00 316 GLU A C 1
ATOM 2382 O O . GLU A 1 316 ? 22.423 -23.042 -9.803 1.00 78.00 316 GLU A O 1
ATOM 2387 N N . ASP A 1 317 ? 23.856 -21.371 -10.277 1.00 73.56 317 ASP A N 1
ATOM 2388 C CA . ASP A 1 317 ? 23.424 -20.501 -9.187 1.00 73.56 317 ASP A CA 1
ATOM 2389 C C . ASP A 1 317 ? 22.054 -19.882 -9.507 1.00 73.56 317 ASP A C 1
ATOM 2391 O O . ASP A 1 317 ? 21.169 -19.880 -8.647 1.00 73.56 317 ASP A O 1
ATOM 2395 N N . TRP A 1 318 ? 21.820 -19.447 -10.759 1.00 78.12 318 TRP A N 1
ATOM 2396 C CA . TRP A 1 318 ? 20.487 -19.014 -11.223 1.00 78.12 318 TRP A CA 1
ATOM 2397 C C . TRP A 1 318 ? 19.461 -20.125 -11.045 1.00 78.12 318 TRP A C 1
ATOM 2399 O O . TRP A 1 318 ? 18.399 -19.918 -10.462 1.00 78.12 318 TRP A O 1
ATOM 2409 N N . THR A 1 319 ? 19.811 -21.329 -11.496 1.00 82.62 319 THR A N 1
ATOM 2410 C CA . THR A 1 319 ? 18.957 -22.517 -11.406 1.00 82.62 319 THR A CA 1
ATOM 2411 C C . THR A 1 319 ? 18.585 -22.819 -9.953 1.00 82.62 319 THR A C 1
ATOM 2413 O O . THR A 1 319 ? 17.417 -23.058 -9.638 1.00 82.62 319 THR A O 1
ATOM 2416 N N . SER A 1 320 ? 19.563 -22.768 -9.045 1.00 78.50 320 SER A N 1
ATOM 2417 C CA . SER A 1 320 ? 19.353 -23.016 -7.614 1.00 78.50 320 SER A CA 1
ATOM 2418 C C . SER A 1 320 ? 18.452 -21.959 -6.976 1.00 78.50 320 SER A C 1
ATOM 2420 O O . SER A 1 320 ? 17.558 -22.292 -6.197 1.00 78.50 320 SER A O 1
ATOM 2422 N N . TYR A 1 321 ? 18.630 -20.693 -7.345 1.00 78.50 321 TYR A N 1
ATOM 2423 C CA . TYR A 1 321 ? 17.785 -19.608 -6.864 1.00 78.50 321 TYR A CA 1
ATOM 2424 C C . TYR A 1 321 ? 16.357 -19.693 -7.379 1.00 78.50 321 TYR A C 1
ATOM 2426 O O . TYR A 1 321 ? 15.424 -19.630 -6.583 1.00 78.50 321 TYR A O 1
ATOM 2434 N N . PHE A 1 322 ? 16.153 -19.914 -8.677 1.00 84.56 322 PHE A N 1
ATOM 2435 C CA . PHE A 1 322 ? 14.805 -20.070 -9.213 1.00 84.56 322 PHE A CA 1
ATOM 2436 C C . PHE A 1 322 ? 14.106 -21.312 -8.651 1.00 84.56 322 PHE A C 1
ATOM 2438 O O . PHE A 1 322 ? 12.891 -21.295 -8.439 1.00 84.56 322 PHE A O 1
ATOM 2445 N N . ALA A 1 323 ? 14.851 -22.380 -8.345 1.00 82.69 323 ALA A N 1
ATOM 2446 C CA . ALA A 1 323 ? 14.322 -23.523 -7.609 1.00 82.69 323 ALA A CA 1
ATOM 2447 C C . ALA A 1 323 ? 13.845 -23.136 -6.199 1.00 82.69 323 ALA A C 1
ATOM 2449 O O . ALA A 1 323 ? 12.775 -23.586 -5.786 1.00 82.69 323 ALA A O 1
ATOM 2450 N N . GLU A 1 324 ? 14.585 -22.286 -5.485 1.00 80.25 324 GLU A N 1
ATOM 2451 C CA . GLU A 1 324 ? 14.193 -21.790 -4.162 1.00 80.25 324 GLU A CA 1
ATOM 2452 C C . GLU A 1 324 ? 12.998 -20.828 -4.231 1.00 80.25 324 GLU A C 1
ATOM 2454 O O . GLU A 1 324 ? 12.044 -20.993 -3.466 1.00 80.25 324 GLU A O 1
ATOM 2459 N N . CYS A 1 325 ? 12.986 -19.891 -5.187 1.00 82.44 325 CYS A N 1
ATOM 2460 C CA . CYS A 1 325 ? 11.834 -19.032 -5.472 1.00 82.44 325 CYS A CA 1
ATOM 2461 C C . CYS A 1 325 ? 10.574 -19.877 -5.664 1.00 82.44 325 CYS A C 1
ATOM 2463 O O . CYS A 1 325 ? 9.579 -19.711 -4.954 1.00 82.44 325 CYS A O 1
ATOM 2465 N N . ARG A 1 326 ? 10.656 -20.866 -6.557 1.00 82.06 326 ARG A N 1
ATOM 2466 C CA . ARG A 1 326 ? 9.568 -21.800 -6.832 1.00 82.06 326 ARG A CA 1
ATOM 2467 C C . ARG A 1 326 ? 9.143 -22.572 -5.588 1.00 82.06 326 ARG A C 1
ATOM 2469 O O . ARG A 1 326 ? 7.948 -22.694 -5.331 1.00 82.06 326 ARG A O 1
ATOM 2476 N N . ARG A 1 327 ? 10.096 -23.099 -4.809 1.00 81.06 327 ARG A N 1
ATOM 2477 C CA . ARG A 1 327 ? 9.810 -23.847 -3.572 1.00 81.06 327 ARG A CA 1
ATOM 2478 C C . ARG A 1 327 ? 8.985 -23.018 -2.590 1.00 81.06 327 ARG A C 1
ATOM 2480 O O . ARG A 1 327 ? 8.244 -23.597 -1.806 1.00 81.06 327 ARG A O 1
ATOM 2487 N N . ARG A 1 328 ? 9.105 -21.691 -2.631 1.00 80.81 328 ARG A N 1
ATOM 2488 C CA . ARG A 1 328 ? 8.385 -20.753 -1.760 1.00 80.81 328 ARG A CA 1
ATOM 2489 C C . ARG A 1 328 ? 7.167 -20.103 -2.415 1.00 80.81 328 ARG A C 1
ATOM 2491 O O . ARG A 1 328 ? 6.530 -19.278 -1.774 1.00 80.81 328 ARG A O 1
ATOM 2498 N N . GLY A 1 329 ? 6.829 -20.490 -3.645 1.00 81.38 329 GLY A N 1
ATOM 2499 C CA . GLY A 1 329 ? 5.655 -20.006 -4.374 1.00 81.38 329 GLY A CA 1
ATOM 2500 C C . GLY A 1 329 ? 5.860 -18.704 -5.148 1.00 81.38 329 GLY A C 1
ATOM 2501 O O . GLY A 1 329 ? 4.919 -18.247 -5.789 1.00 81.38 329 GLY A O 1
ATOM 2502 N N . ILE A 1 330 ? 7.076 -18.148 -5.154 1.00 85.88 330 ILE A N 1
ATOM 2503 C CA . ILE A 1 330 ? 7.416 -16.975 -5.967 1.00 85.88 330 ILE A CA 1
ATOM 2504 C C . ILE A 1 330 ? 7.315 -17.348 -7.443 1.00 85.88 330 ILE A C 1
ATOM 2506 O O . ILE A 1 330 ? 7.889 -18.347 -7.880 1.00 85.88 330 ILE A O 1
ATOM 2510 N N . ASN A 1 331 ? 6.596 -16.528 -8.207 1.00 88.25 331 ASN A N 1
ATOM 2511 C CA . ASN A 1 331 ? 6.288 -16.787 -9.615 1.00 88.25 331 ASN A CA 1
ATOM 2512 C C . ASN A 1 331 ? 6.667 -15.632 -10.552 1.00 88.25 331 ASN A C 1
ATOM 2514 O O . ASN A 1 331 ? 6.516 -15.750 -11.772 1.00 88.25 331 ASN A O 1
ATOM 2518 N N . SER A 1 332 ? 7.159 -14.519 -10.007 1.00 90.25 332 SER A N 1
ATOM 2519 C CA . SER A 1 332 ? 7.562 -13.371 -10.803 1.00 90.25 332 SER A CA 1
ATOM 2520 C C . SER A 1 332 ? 8.811 -12.689 -10.272 1.00 90.25 332 SER A C 1
ATOM 2522 O O . SER A 1 332 ? 9.047 -12.666 -9.067 1.00 90.25 332 SER A O 1
ATOM 2524 N N . LEU A 1 333 ? 9.586 -12.086 -11.169 1.00 88.94 333 LEU A N 1
ATOM 2525 C CA . LEU A 1 333 ? 10.704 -11.218 -10.811 1.00 88.94 333 LEU A CA 1
ATOM 2526 C C . LEU A 1 333 ? 10.644 -9.905 -11.586 1.00 88.94 333 LEU A C 1
ATOM 2528 O O . LEU A 1 333 ? 10.250 -9.884 -12.751 1.00 88.94 333 LEU A O 1
ATOM 2532 N N . ARG A 1 334 ? 11.057 -8.809 -10.952 1.00 88.00 334 ARG A N 1
ATOM 2533 C CA . ARG A 1 334 ? 11.274 -7.526 -11.633 1.00 88.00 334 ARG A CA 1
ATOM 2534 C C . ARG A 1 334 ? 12.737 -7.392 -12.042 1.00 88.00 334 ARG A C 1
ATOM 2536 O O . ARG A 1 334 ? 13.620 -7.700 -11.247 1.00 88.00 334 ARG A O 1
ATOM 2543 N N . LEU A 1 335 ? 12.979 -6.986 -13.285 1.00 85.44 335 LEU A N 1
ATOM 2544 C CA . LEU A 1 335 ? 14.289 -7.039 -13.925 1.00 85.44 335 LEU A CA 1
ATOM 2545 C C . LEU A 1 335 ? 14.711 -5.652 -14.417 1.00 85.44 335 LEU A C 1
ATOM 2547 O O . LEU A 1 335 ? 14.195 -5.175 -15.429 1.00 85.44 335 LEU A O 1
ATOM 2551 N N . PHE A 1 336 ? 15.721 -5.063 -13.776 1.00 80.06 336 PHE A N 1
ATOM 2552 C CA . PHE A 1 336 ? 16.515 -4.032 -14.428 1.00 80.06 336 PHE A CA 1
ATOM 2553 C C . PHE A 1 336 ? 17.369 -4.620 -15.534 1.00 80.06 336 PHE A C 1
ATOM 2555 O O . PHE A 1 336 ? 18.030 -5.652 -15.394 1.00 80.06 336 PHE A O 1
ATOM 2562 N N . THR A 1 337 ? 17.426 -3.882 -16.628 1.00 83.12 337 THR A N 1
ATOM 2563 C CA . THR A 1 337 ? 18.218 -4.223 -17.798 1.00 83.12 337 THR A CA 1
ATOM 2564 C C . THR A 1 337 ? 19.584 -3.548 -17.740 1.00 83.12 337 THR A C 1
ATOM 2566 O O . THR A 1 337 ? 19.978 -2.854 -18.680 1.00 83.12 337 THR A O 1
ATOM 2569 N N . TYR A 1 338 ? 20.289 -3.733 -16.620 1.00 76.38 338 TYR A N 1
ATOM 2570 C CA . TYR A 1 338 ? 21.671 -3.299 -16.434 1.00 76.38 338 TYR A CA 1
ATOM 2571 C C . TYR A 1 338 ? 22.631 -4.477 -16.534 1.00 76.38 338 TYR A C 1
ATOM 2573 O O . TYR A 1 338 ? 22.353 -5.584 -16.072 1.00 76.38 338 TYR A O 1
ATOM 2581 N N . GLY A 1 339 ? 23.785 -4.211 -17.124 1.00 71.06 339 GLY A N 1
ATOM 2582 C CA . GLY A 1 339 ? 25.009 -4.942 -16.880 1.00 71.06 339 GLY A CA 1
ATOM 2583 C C . GLY A 1 339 ? 25.891 -4.159 -15.917 1.00 71.06 339 GLY A C 1
ATOM 2584 O O . GLY A 1 339 ? 25.644 -2.996 -15.596 1.00 71.06 339 GLY A O 1
ATOM 2585 N N . HIS A 1 340 ? 26.946 -4.812 -15.467 1.00 69.50 340 HIS A N 1
ATOM 2586 C CA . HIS A 1 340 ? 27.967 -4.192 -14.640 1.00 69.50 340 HIS A CA 1
ATOM 2587 C C . HIS A 1 340 ? 29.328 -4.694 -15.102 1.00 69.50 340 HIS A C 1
ATOM 2589 O O . HIS A 1 340 ? 29.441 -5.830 -15.570 1.00 69.50 340 HIS A O 1
ATOM 2595 N N . THR A 1 341 ? 30.349 -3.851 -15.026 1.00 60.84 341 THR A N 1
ATOM 2596 C CA . THR A 1 341 ? 31.714 -4.201 -15.421 1.00 60.84 341 THR A CA 1
ATOM 2597 C C . THR A 1 341 ? 32.729 -3.500 -14.533 1.00 60.84 341 THR A C 1
ATOM 2599 O O . THR A 1 341 ? 32.468 -2.425 -13.996 1.00 60.84 341 THR A O 1
ATOM 2602 N N . THR A 1 342 ? 33.906 -4.109 -14.414 1.00 59.28 342 THR A N 1
ATOM 2603 C CA . THR A 1 342 ? 35.084 -3.502 -13.794 1.00 59.28 342 THR A CA 1
ATOM 2604 C C . THR A 1 342 ? 36.081 -3.142 -14.882 1.00 59.28 342 THR A C 1
ATOM 2606 O O . THR A 1 342 ? 36.375 -3.952 -15.762 1.00 59.28 342 THR A O 1
ATOM 2609 N N . ASP A 1 343 ? 36.570 -1.910 -14.855 1.00 54.38 343 ASP A N 1
ATOM 2610 C CA . ASP A 1 343 ? 37.588 -1.418 -15.771 1.00 54.38 343 ASP A CA 1
ATOM 2611 C C . ASP A 1 343 ? 38.995 -1.869 -15.334 1.00 54.38 343 ASP A C 1
ATOM 2613 O O . ASP A 1 343 ? 39.212 -2.380 -14.233 1.00 54.38 343 ASP A O 1
ATOM 2617 N N . VAL A 1 344 ? 39.984 -1.672 -16.206 1.00 52.69 344 VAL A N 1
ATOM 2618 C CA . VAL A 1 344 ? 41.381 -2.108 -16.009 1.00 52.69 344 VAL A CA 1
ATOM 2619 C C . VAL A 1 344 ? 42.034 -1.458 -14.778 1.00 52.69 344 VAL A C 1
ATOM 2621 O O . VAL A 1 344 ? 42.990 -2.001 -14.224 1.00 52.69 344 VAL A O 1
ATOM 2624 N N . ASP A 1 345 ? 41.530 -0.305 -14.338 1.00 54.81 345 ASP A N 1
ATOM 2625 C CA . ASP A 1 345 ? 41.989 0.411 -13.144 1.00 54.81 345 ASP A CA 1
ATOM 2626 C C . ASP A 1 345 ? 41.283 -0.019 -11.842 1.00 54.81 345 ASP A C 1
ATOM 2628 O O . ASP A 1 345 ? 41.612 0.495 -10.770 1.00 54.81 345 ASP A O 1
ATOM 2632 N N . GLY A 1 346 ? 40.354 -0.979 -11.919 1.00 54.56 346 GLY A N 1
ATOM 2633 C CA . GLY A 1 346 ? 39.571 -1.486 -10.792 1.00 54.56 346 GLY A CA 1
ATOM 2634 C C . GLY A 1 346 ? 38.301 -0.687 -10.484 1.00 54.56 346 GLY A C 1
ATOM 2635 O O . GLY A 1 346 ? 37.582 -1.043 -9.551 1.00 54.56 346 GLY A O 1
ATOM 2636 N N . SER A 1 347 ? 37.996 0.373 -11.240 1.00 56.66 347 SER A N 1
ATOM 2637 C CA . SER A 1 347 ? 36.719 1.085 -11.113 1.00 56.66 347 SER A CA 1
ATOM 2638 C C . SER A 1 347 ? 35.572 0.232 -11.653 1.00 56.66 347 SER A C 1
ATOM 2640 O O . SER A 1 347 ? 35.702 -0.421 -12.683 1.00 56.66 347 SER A O 1
ATOM 2642 N N . SER A 1 348 ? 34.450 0.201 -10.939 1.00 59.81 348 SER A N 1
ATOM 2643 C CA . SER A 1 348 ? 33.275 -0.591 -11.312 1.00 59.81 348 SER A CA 1
ATOM 2644 C C . SER A 1 348 ? 32.095 0.320 -11.639 1.00 59.81 348 SER A C 1
ATOM 2646 O O . SER A 1 348 ? 31.895 1.326 -10.955 1.00 59.81 348 SER A O 1
ATOM 2648 N N . TYR A 1 349 ? 31.340 -0.005 -12.689 1.00 65.00 349 TYR A N 1
ATOM 2649 C CA . TYR A 1 349 ? 30.199 0.792 -13.143 1.00 65.00 349 TYR A CA 1
ATOM 2650 C C . TYR A 1 349 ? 29.088 -0.066 -13.756 1.00 65.00 349 TYR A C 1
ATOM 2652 O O . TYR A 1 349 ? 29.325 -1.169 -14.256 1.00 65.00 349 TYR A O 1
ATOM 2660 N N . TYR A 1 350 ? 27.872 0.481 -13.740 1.00 74.81 350 TYR A N 1
ATOM 2661 C CA . TYR A 1 350 ? 26.701 -0.088 -14.401 1.00 74.81 350 TYR A CA 1
ATOM 2662 C C . TYR A 1 350 ? 26.560 0.455 -15.820 1.00 74.81 350 TYR A C 1
ATOM 2664 O O . TYR A 1 350 ? 26.906 1.605 -16.085 1.00 74.81 350 TYR A O 1
ATOM 2672 N N . PHE A 1 351 ? 26.032 -0.358 -16.730 1.00 76.50 351 PHE A N 1
ATOM 2673 C CA . PHE A 1 351 ? 25.709 0.055 -18.093 1.00 76.50 351 PHE A CA 1
ATOM 2674 C C . PHE A 1 351 ? 24.354 -0.520 -18.522 1.00 76.50 351 PHE A C 1
ATOM 2676 O O . PHE A 1 351 ? 24.045 -1.664 -18.188 1.00 76.50 351 PHE A O 1
ATOM 2683 N N . PRO A 1 352 ? 23.515 0.235 -19.244 1.00 85.94 352 PRO A N 1
ATOM 2684 C CA . PRO A 1 352 ? 22.176 -0.213 -19.595 1.00 85.94 352 PRO A CA 1
ATOM 2685 C C . PRO A 1 352 ? 22.146 -1.041 -20.885 1.00 85.94 352 PRO A C 1
ATOM 2687 O O . PRO A 1 352 ? 23.094 -1.075 -21.670 1.00 85.94 352 PRO A O 1
ATOM 2690 N N . LEU A 1 353 ? 21.004 -1.688 -21.126 1.00 89.06 353 LEU A N 1
ATOM 2691 C CA . LEU A 1 353 ? 20.699 -2.401 -22.371 1.00 89.06 353 LEU A CA 1
ATOM 2692 C C . LEU A 1 353 ? 20.623 -1.473 -23.592 1.00 89.06 353 LEU A C 1
ATOM 2694 O O . LEU A 1 353 ? 20.865 -1.932 -24.710 1.00 89.06 353 LEU A O 1
ATOM 2698 N N . ASP A 1 354 ? 20.337 -0.187 -23.384 1.00 93.75 354 ASP A N 1
ATOM 2699 C CA . ASP A 1 354 ? 20.445 0.844 -24.415 1.00 93.75 354 ASP A CA 1
ATOM 2700 C C . ASP A 1 354 ? 21.910 1.256 -24.628 1.00 93.75 354 ASP A C 1
ATOM 2702 O O . ASP A 1 354 ? 22.495 1.997 -23.840 1.00 93.75 354 ASP A O 1
ATOM 2706 N N . ALA A 1 355 ? 22.496 0.812 -25.739 1.00 91.25 355 ALA A N 1
ATOM 2707 C CA . ALA A 1 355 ? 23.819 1.220 -26.195 1.00 91.25 355 ALA A CA 1
ATOM 2708 C C . ALA A 1 355 ? 23.728 2.388 -27.197 1.00 91.25 355 ALA A C 1
ATOM 2710 O O . ALA A 1 355 ? 24.308 2.327 -28.279 1.00 91.25 355 ALA A O 1
ATOM 2711 N N . VAL A 1 356 ? 22.987 3.448 -26.866 1.00 93.88 356 VAL A N 1
ATOM 2712 C CA . VAL A 1 356 ? 22.746 4.631 -27.717 1.00 93.88 356 VAL A CA 1
ATOM 2713 C C . VAL A 1 356 ? 21.968 4.297 -28.995 1.00 93.88 356 VAL A C 1
ATOM 2715 O O . VAL A 1 356 ? 22.460 4.398 -30.124 1.00 93.88 356 VAL A O 1
ATOM 2718 N N . GLY A 1 357 ? 20.719 3.872 -28.829 1.00 93.38 357 GLY A N 1
ATOM 2719 C CA . GLY A 1 357 ? 19.833 3.538 -29.944 1.00 93.38 357 GLY A CA 1
ATOM 2720 C C . GLY A 1 357 ? 20.069 2.150 -30.536 1.00 93.38 357 GLY A C 1
ATOM 2721 O O . GLY A 1 357 ? 19.682 1.892 -31.672 1.00 93.38 357 GLY A O 1
ATOM 2722 N N . LYS A 1 358 ? 20.732 1.253 -29.802 1.00 93.25 358 LYS A N 1
ATOM 2723 C CA . LYS A 1 358 ? 20.962 -0.149 -30.187 1.00 93.25 358 LYS A CA 1
ATOM 2724 C C . LYS A 1 358 ? 20.802 -1.027 -28.959 1.00 93.25 358 LYS A C 1
ATOM 2726 O O . LYS A 1 358 ? 21.278 -0.657 -27.890 1.00 93.25 358 LYS A O 1
ATOM 2731 N N . VAL A 1 359 ? 20.190 -2.201 -29.106 1.00 94.56 359 VAL A N 1
ATOM 2732 C CA . VAL A 1 359 ? 20.180 -3.176 -28.012 1.00 94.56 359 VAL A CA 1
ATOM 2733 C C . VAL A 1 359 ? 21.582 -3.747 -27.836 1.00 94.56 359 VAL A C 1
ATOM 2735 O O . VAL A 1 359 ? 22.143 -4.332 -28.765 1.00 94.56 359 VAL A O 1
ATOM 2738 N N . HIS A 1 360 ? 22.132 -3.626 -26.631 1.00 89.38 360 HIS A N 1
ATOM 2739 C CA . HIS A 1 360 ? 23.431 -4.179 -26.279 1.00 89.38 360 HIS A CA 1
ATOM 2740 C C . HIS A 1 360 ? 23.421 -5.715 -26.447 1.00 89.38 360 HIS A C 1
ATOM 2742 O O . HIS A 1 360 ? 22.753 -6.417 -25.685 1.00 89.38 360 HIS A O 1
ATOM 2748 N N . PRO A 1 361 ? 24.171 -6.288 -27.410 1.00 86.44 361 PRO A N 1
ATOM 2749 C CA . PRO A 1 361 ? 23.992 -7.685 -27.814 1.00 86.44 361 PRO A CA 1
ATOM 2750 C C . PRO A 1 361 ? 24.471 -8.687 -26.759 1.00 86.44 361 PRO A C 1
ATOM 2752 O O . PRO A 1 361 ? 23.804 -9.694 -26.530 1.00 86.44 361 PRO A O 1
ATOM 2755 N N . VAL A 1 362 ? 25.595 -8.403 -26.090 1.00 82.06 362 VAL A N 1
ATOM 2756 C CA . VAL A 1 362 ? 26.113 -9.250 -25.000 1.00 82.06 362 VAL A CA 1
ATOM 2757 C C . VAL A 1 362 ? 25.168 -9.236 -23.800 1.00 82.06 362 VAL A C 1
ATOM 2759 O O . VAL A 1 362 ? 24.798 -10.298 -23.302 1.00 82.06 362 VAL A O 1
ATOM 2762 N N . LEU A 1 363 ? 24.723 -8.043 -23.386 1.00 81.50 363 LEU A N 1
ATOM 2763 C CA . LEU A 1 363 ? 23.785 -7.895 -22.280 1.00 81.50 363 LEU A CA 1
ATOM 2764 C C . LEU A 1 363 ? 22.461 -8.612 -22.574 1.00 81.50 363 LEU A C 1
ATOM 2766 O O . LEU A 1 363 ? 22.003 -9.412 -21.763 1.00 81.50 363 LEU A O 1
ATOM 2770 N N . TRP A 1 364 ? 21.908 -8.423 -23.775 1.00 88.38 364 TRP A N 1
ATOM 2771 C CA . TRP A 1 364 ? 20.699 -9.116 -24.218 1.00 88.38 364 TRP A CA 1
ATOM 2772 C C . TRP A 1 364 ? 20.832 -10.638 -24.182 1.00 88.38 364 TRP A C 1
ATOM 2774 O O . TRP A 1 364 ? 19.953 -11.295 -23.640 1.00 88.38 364 TRP A O 1
ATOM 2784 N N . ALA A 1 365 ? 21.913 -11.210 -24.724 1.00 85.31 365 ALA A N 1
ATOM 2785 C CA . ALA A 1 365 ? 22.090 -12.664 -24.759 1.00 85.31 365 ALA A CA 1
ATOM 2786 C C . ALA A 1 365 ? 22.079 -13.287 -23.353 1.00 85.31 365 ALA A C 1
ATOM 2788 O O . ALA A 1 365 ? 21.549 -14.381 -23.158 1.00 85.31 365 ALA A O 1
ATOM 2789 N N . LYS A 1 366 ? 22.628 -12.575 -22.364 1.00 81.06 366 LYS A N 1
ATOM 2790 C CA . LYS A 1 366 ? 22.630 -13.037 -20.975 1.00 81.06 366 LYS A CA 1
ATOM 2791 C C . LYS A 1 366 ? 21.263 -12.893 -20.314 1.00 81.06 366 LYS A C 1
ATOM 2793 O O . LYS A 1 366 ? 20.811 -13.840 -19.679 1.00 81.06 366 LYS A O 1
ATOM 2798 N N . LEU A 1 367 ? 20.590 -11.754 -20.499 1.00 86.31 367 LEU A N 1
ATOM 2799 C CA . LEU A 1 367 ? 19.220 -11.553 -20.009 1.00 86.31 367 LEU A CA 1
ATOM 2800 C C . LEU A 1 367 ? 18.262 -12.584 -20.617 1.00 86.31 367 LEU A C 1
ATOM 2802 O O . LEU A 1 367 ? 17.454 -13.164 -19.901 1.00 86.31 367 LEU A O 1
ATOM 2806 N N . ASP A 1 368 ? 18.392 -12.859 -21.914 1.00 90.94 368 ASP A N 1
ATOM 2807 C CA . ASP A 1 368 ? 17.619 -13.876 -22.624 1.00 90.94 368 ASP A CA 1
ATOM 2808 C C . ASP A 1 368 ? 17.818 -15.267 -22.009 1.00 90.94 368 ASP A C 1
ATOM 2810 O O . ASP A 1 368 ? 16.838 -15.948 -21.699 1.00 90.94 368 ASP A O 1
ATOM 2814 N N . ARG A 1 369 ? 19.071 -15.667 -21.740 1.00 90.00 369 ARG A N 1
ATOM 2815 C CA . ARG A 1 369 ? 19.351 -16.952 -21.084 1.00 90.00 369 ARG A CA 1
ATOM 2816 C C . ARG A 1 369 ? 18.833 -16.996 -19.647 1.00 90.00 369 ARG A C 1
ATOM 2818 O O . ARG A 1 369 ? 18.228 -17.993 -19.266 1.00 90.00 369 ARG A O 1
ATOM 2825 N N . PHE A 1 370 ? 19.031 -15.936 -18.869 1.00 86.81 370 PHE A N 1
ATOM 2826 C CA . PHE A 1 370 ? 18.536 -15.832 -17.494 1.00 86.81 370 PHE A CA 1
ATOM 2827 C C . PHE A 1 370 ? 17.009 -15.970 -17.432 1.00 86.81 370 PHE A C 1
ATOM 2829 O O . PHE A 1 370 ? 16.486 -16.737 -16.622 1.00 86.81 370 PHE A O 1
ATOM 2836 N N . MET A 1 371 ? 16.296 -15.283 -18.332 1.00 91.38 371 MET A N 1
ATOM 2837 C CA . MET A 1 371 ? 14.842 -15.386 -18.436 1.00 91.38 371 MET A CA 1
ATOM 2838 C C . MET A 1 371 ? 14.392 -16.789 -18.839 1.00 91.38 371 MET A C 1
ATOM 2840 O O . MET A 1 371 ? 13.383 -17.264 -18.323 1.00 91.38 371 MET A O 1
ATOM 2844 N N . GLU A 1 372 ? 15.127 -17.469 -19.723 1.00 92.62 372 GLU A N 1
ATOM 2845 C CA . GLU A 1 372 ? 14.827 -18.856 -20.095 1.00 92.62 372 GLU A CA 1
ATOM 2846 C C . GLU A 1 372 ? 14.908 -19.794 -18.887 1.00 92.62 372 GLU A C 1
ATOM 2848 O O . GLU A 1 372 ? 13.947 -20.506 -18.600 1.00 92.62 372 GLU A O 1
ATOM 2853 N N . VAL A 1 373 ? 16.011 -19.746 -18.132 1.00 90.19 373 VAL A N 1
ATOM 2854 C CA . VAL A 1 373 ? 16.194 -20.595 -16.942 1.00 90.19 373 VAL A CA 1
ATOM 2855 C C . VAL A 1 373 ? 15.131 -20.275 -15.886 1.00 90.19 373 VAL A C 1
ATOM 2857 O O . VAL A 1 373 ? 14.523 -21.183 -15.324 1.00 90.19 373 VAL A O 1
ATOM 2860 N N . GLY A 1 374 ? 14.825 -18.998 -15.645 1.00 89.31 374 GLY A N 1
ATOM 2861 C CA . GLY A 1 374 ? 13.746 -18.625 -14.725 1.00 89.31 374 GLY A CA 1
ATOM 2862 C C . GLY A 1 374 ? 12.389 -19.171 -15.166 1.00 89.31 374 GLY A C 1
ATOM 2863 O O . GLY A 1 374 ? 11.627 -19.706 -14.355 1.00 89.31 374 GLY A O 1
ATOM 2864 N N . TYR A 1 375 ? 12.102 -19.111 -16.464 1.00 91.50 375 TYR A N 1
ATOM 2865 C CA . TYR A 1 375 ? 10.855 -19.607 -17.026 1.00 91.50 375 TYR A CA 1
ATOM 2866 C C . TYR A 1 375 ? 10.703 -21.128 -16.912 1.00 91.50 375 TYR A C 1
ATOM 2868 O O . TYR A 1 375 ? 9.618 -21.599 -16.567 1.00 91.50 375 TYR A O 1
ATOM 2876 N N . GLU A 1 376 ? 11.780 -21.901 -17.090 1.00 90.62 376 GLU A N 1
ATOM 2877 C CA . GLU A 1 376 ? 11.800 -23.353 -16.829 1.00 90.62 376 GLU A CA 1
ATOM 2878 C C . GLU A 1 376 ? 11.370 -23.685 -15.381 1.00 90.62 376 GLU A C 1
ATOM 2880 O O . GLU A 1 376 ? 10.764 -24.728 -15.109 1.00 90.62 376 GLU A O 1
ATOM 2885 N N . HIS A 1 377 ? 11.597 -22.754 -14.451 1.00 89.06 377 HIS A N 1
ATOM 2886 C CA . HIS A 1 377 ? 11.196 -22.845 -13.049 1.00 89.06 377 HIS A CA 1
ATOM 2887 C C . HIS A 1 377 ? 9.832 -22.210 -12.732 1.00 89.06 377 HIS A C 1
ATOM 2889 O O . HIS A 1 377 ? 9.366 -22.325 -11.594 1.00 89.06 377 HIS A O 1
ATOM 2895 N N . GLY A 1 378 ? 9.133 -21.658 -13.727 1.00 88.81 378 GLY A N 1
ATOM 2896 C CA . GLY A 1 378 ? 7.809 -21.045 -13.585 1.00 88.81 378 GLY A CA 1
ATOM 2897 C C . GLY A 1 378 ? 7.831 -19.553 -13.242 1.00 88.81 378 GLY A C 1
ATOM 2898 O O . GLY A 1 378 ? 6.797 -19.024 -12.837 1.00 88.81 378 GLY A O 1
ATOM 2899 N N . ILE A 1 379 ? 8.976 -18.883 -13.399 1.00 89.94 379 ILE A N 1
ATOM 2900 C CA . ILE A 1 379 ? 9.137 -17.447 -13.154 1.00 89.94 379 ILE A CA 1
ATOM 2901 C C . ILE A 1 379 ? 8.827 -16.647 -14.424 1.00 89.94 379 ILE A C 1
ATOM 2903 O O . ILE A 1 379 ? 9.302 -16.978 -15.511 1.00 89.94 379 ILE A O 1
ATOM 2907 N N . ARG A 1 380 ? 8.050 -15.567 -14.287 1.00 93.06 380 ARG A N 1
ATOM 2908 C CA . ARG A 1 380 ? 7.832 -14.557 -15.338 1.00 93.06 380 ARG A CA 1
ATOM 2909 C C . ARG A 1 380 ? 8.373 -13.190 -14.923 1.00 93.06 380 ARG A C 1
ATOM 2911 O O . ARG A 1 380 ? 8.450 -12.877 -13.741 1.00 93.06 380 ARG A O 1
ATOM 2918 N N . PHE A 1 381 ? 8.717 -12.352 -15.890 1.00 92.81 381 PHE A N 1
ATOM 2919 C CA . PHE A 1 381 ? 9.474 -11.128 -15.656 1.00 92.81 381 PHE A CA 1
ATOM 2920 C C . PHE A 1 381 ? 8.650 -9.866 -15.917 1.00 92.81 381 PHE A C 1
ATOM 2922 O O . PHE A 1 381 ? 7.969 -9.758 -16.939 1.00 92.81 381 PHE A O 1
ATOM 2929 N N . LEU A 1 382 ? 8.733 -8.908 -14.995 1.00 93.50 382 LEU A N 1
ATOM 2930 C CA . LEU A 1 382 ? 8.437 -7.503 -15.260 1.00 93.50 382 LEU A CA 1
ATOM 2931 C C . LEU A 1 382 ? 9.718 -6.884 -15.820 1.00 93.50 382 LEU A C 1
ATOM 2933 O O . LEU A 1 382 ? 10.732 -6.854 -15.122 1.00 93.50 382 LEU A O 1
ATOM 2937 N N . PHE A 1 383 ? 9.686 -6.456 -17.079 1.00 94.00 383 PHE A N 1
ATOM 2938 C CA . PHE A 1 383 ? 10.883 -6.056 -17.818 1.00 94.00 383 PHE A CA 1
ATOM 2939 C C . PHE A 1 383 ? 10.965 -4.531 -17.929 1.00 94.00 383 PHE A C 1
ATOM 2941 O O . PHE A 1 383 ? 10.129 -3.927 -18.605 1.00 94.00 383 PHE A O 1
ATOM 2948 N N . THR A 1 384 ? 11.963 -3.912 -17.296 1.00 92.00 384 THR A N 1
ATOM 2949 C CA . THR A 1 384 ? 12.203 -2.464 -17.392 1.00 92.00 384 THR A CA 1
ATOM 2950 C C . THR A 1 384 ? 12.843 -2.123 -18.741 1.00 92.00 384 THR A C 1
ATOM 2952 O O . THR A 1 384 ? 13.873 -2.678 -19.102 1.00 92.00 384 THR A O 1
ATOM 2955 N N . LEU A 1 385 ? 12.225 -1.242 -19.528 1.00 94.31 385 LEU A N 1
ATOM 2956 C CA . LEU A 1 385 ? 12.649 -0.915 -20.892 1.00 94.31 385 LEU A CA 1
ATOM 2957 C C . LEU A 1 385 ? 13.838 0.046 -20.913 1.00 94.31 385 LEU A C 1
ATOM 2959 O O . LEU A 1 385 ? 14.778 -0.147 -21.689 1.00 94.31 385 LEU A O 1
ATOM 2963 N N . ILE A 1 386 ? 13.756 1.096 -20.096 1.00 91.44 386 ILE A N 1
ATOM 2964 C CA . ILE A 1 386 ? 14.709 2.200 -20.042 1.00 91.44 386 ILE A CA 1
ATOM 2965 C C . ILE A 1 386 ? 15.314 2.240 -18.642 1.00 91.44 386 ILE A C 1
ATOM 2967 O O . ILE A 1 386 ? 14.627 2.132 -17.630 1.00 91.44 386 ILE A O 1
ATOM 2971 N N . ALA A 1 387 ? 16.628 2.387 -18.602 1.00 84.12 387 ALA A N 1
ATOM 2972 C CA . ALA A 1 387 ? 17.372 2.623 -17.380 1.00 84.12 387 ALA A CA 1
ATOM 2973 C C . ALA A 1 387 ? 17.015 3.963 -16.725 1.00 84.12 387 ALA A C 1
ATOM 2975 O O . ALA A 1 387 ? 16.743 4.930 -17.428 1.00 84.12 387 ALA A O 1
ATOM 2976 N N . SER A 1 388 ? 17.113 4.038 -15.398 1.00 79.94 388 SER A N 1
ATOM 2977 C CA . SER A 1 388 ? 17.085 5.277 -14.623 1.00 79.94 388 SER A CA 1
ATOM 2978 C C . SER A 1 388 ? 17.977 6.346 -15.277 1.00 79.94 388 SER A C 1
ATOM 2980 O O . SER A 1 388 ? 19.073 6.015 -15.746 1.00 79.94 388 SER A O 1
ATOM 2982 N N . PRO A 1 389 ? 17.557 7.625 -15.290 1.00 81.56 389 PRO A N 1
ATOM 2983 C CA . PRO A 1 389 ? 18.243 8.688 -16.019 1.00 81.56 389 PRO A CA 1
ATOM 2984 C C . PRO A 1 389 ? 19.708 8.856 -15.658 1.00 81.56 389 PRO A C 1
ATOM 2986 O O . PRO A 1 389 ? 20.511 9.186 -16.529 1.00 81.56 389 PRO A O 1
ATOM 2989 N N . ASP A 1 390 ? 20.069 8.609 -14.399 1.00 76.50 390 ASP A N 1
ATOM 2990 C CA . ASP A 1 390 ? 21.452 8.698 -13.972 1.00 76.50 390 ASP A CA 1
ATOM 2991 C C . ASP A 1 390 ? 22.330 7.669 -14.677 1.00 76.50 390 ASP A C 1
ATOM 2993 O O . ASP A 1 390 ? 23.449 8.028 -14.989 1.00 76.50 390 ASP A O 1
ATOM 2997 N N . TRP A 1 391 ? 21.837 6.482 -15.040 1.00 79.25 391 TRP A N 1
ATOM 2998 C CA . TRP A 1 391 ? 22.601 5.417 -15.713 1.00 79.25 391 TRP A CA 1
ATOM 2999 C C . TRP A 1 391 ? 22.511 5.410 -17.246 1.00 79.25 391 TRP A C 1
ATOM 3001 O O . TRP A 1 391 ? 23.002 4.477 -17.887 1.00 79.25 391 TRP A O 1
ATOM 3011 N N . LEU A 1 392 ? 21.885 6.413 -17.865 1.00 86.12 392 LEU A N 1
ATOM 3012 C CA . LEU A 1 392 ? 21.780 6.484 -19.322 1.00 86.12 392 LEU A CA 1
ATOM 3013 C C . LEU A 1 392 ? 23.119 6.870 -19.979 1.00 86.12 392 LEU A C 1
ATOM 3015 O O . LEU A 1 392 ? 23.820 7.756 -19.489 1.00 86.12 392 LEU A O 1
ATOM 3019 N N . PRO A 1 393 ? 23.449 6.320 -21.166 1.00 87.88 393 PRO A N 1
ATOM 3020 C CA . PRO A 1 393 ? 24.691 6.656 -21.874 1.00 87.88 393 PRO A CA 1
ATOM 3021 C C . PRO A 1 393 ? 24.729 8.111 -22.379 1.00 87.88 393 PRO A C 1
ATOM 3023 O O . PRO A 1 393 ? 25.765 8.579 -22.847 1.00 87.88 393 PRO A O 1
ATOM 3026 N N . TYR A 1 394 ? 23.604 8.828 -22.306 1.00 90.00 394 TYR A N 1
ATOM 3027 C CA . TYR A 1 394 ? 23.451 10.215 -22.750 1.00 90.00 394 TYR A CA 1
ATOM 3028 C C . TYR A 1 394 ? 23.835 11.242 -21.681 1.00 90.00 394 TYR A C 1
ATOM 3030 O O . TYR A 1 394 ? 23.943 12.432 -21.987 1.00 90.00 394 TYR A O 1
ATOM 3038 N N . VAL A 1 395 ? 24.020 10.803 -20.435 1.00 86.50 395 VAL A N 1
ATOM 3039 C CA . VAL A 1 395 ? 24.186 11.673 -19.274 1.00 86.50 395 VAL A CA 1
ATOM 3040 C C . VAL A 1 395 ? 25.635 11.677 -18.803 1.00 86.50 395 VAL A C 1
ATOM 3042 O O . VAL A 1 395 ? 26.298 10.647 -18.682 1.00 86.50 395 VAL A O 1
ATOM 3045 N N . ARG A 1 396 ? 26.134 12.871 -18.492 1.00 79.00 396 ARG A N 1
ATOM 3046 C CA . ARG A 1 396 ? 27.404 13.057 -17.805 1.00 79.00 396 ARG A CA 1
ATOM 3047 C C . ARG A 1 396 ? 27.183 12.872 -16.309 1.00 79.00 396 ARG A C 1
ATOM 3049 O O . ARG A 1 396 ? 26.694 13.774 -15.634 1.00 79.00 396 ARG A O 1
ATOM 3056 N N . HIS A 1 397 ? 27.566 11.714 -15.788 1.00 66.50 397 HIS A N 1
ATOM 3057 C CA . HIS A 1 397 ? 27.454 11.426 -14.359 1.00 66.50 397 HIS A CA 1
ATOM 3058 C C . HIS A 1 397 ? 28.156 12.480 -13.484 1.00 66.50 397 HIS A C 1
ATOM 3060 O O . HIS A 1 397 ? 29.326 12.808 -13.691 1.00 66.50 397 HIS A O 1
ATOM 3066 N N . SER A 1 398 ? 27.448 12.963 -12.459 1.00 53.81 398 SER A N 1
ATOM 3067 C CA . SER A 1 398 ? 27.922 13.962 -11.489 1.00 53.81 398 SER A CA 1
ATOM 3068 C C . SER A 1 398 ? 28.718 13.366 -10.314 1.00 53.81 398 SER A C 1
ATOM 3070 O O . SER A 1 398 ? 29.284 14.107 -9.505 1.00 53.81 398 SER A O 1
ATOM 3072 N N . ARG A 1 399 ? 28.793 12.029 -10.192 1.00 60.19 399 ARG A N 1
ATOM 3073 C CA . ARG A 1 399 ? 29.428 11.355 -9.047 1.00 60.19 399 ARG A CA 1
ATOM 3074 C C . ARG A 1 399 ? 30.951 11.490 -9.109 1.00 60.19 399 ARG A C 1
ATOM 3076 O O . ARG A 1 399 ? 31.599 10.978 -10.012 1.00 60.19 399 ARG A O 1
ATOM 3083 N N . SER A 1 400 ? 31.532 12.129 -8.094 1.00 52.38 400 SER A N 1
ATOM 3084 C CA . SER A 1 400 ? 32.963 12.471 -8.002 1.00 52.38 400 SER A CA 1
ATOM 3085 C C . SER A 1 400 ? 33.937 11.282 -8.026 1.00 52.38 400 SER A C 1
ATOM 3087 O O . SER A 1 400 ? 35.138 11.488 -8.202 1.00 52.38 400 SER A O 1
ATOM 3089 N N . TRP A 1 401 ? 33.436 10.061 -7.833 1.00 52.41 401 TRP A N 1
ATOM 3090 C CA . TRP A 1 401 ? 34.198 8.810 -7.815 1.00 52.41 401 TRP A CA 1
ATOM 3091 C C . TRP A 1 401 ? 34.036 7.959 -9.084 1.00 52.41 401 TRP A C 1
ATOM 3093 O O . TRP A 1 401 ? 34.781 6.996 -9.245 1.00 52.41 401 TRP A O 1
ATOM 3103 N N . ALA A 1 402 ? 33.107 8.302 -9.981 1.00 50.31 402 ALA A N 1
ATOM 3104 C CA . ALA A 1 402 ? 32.937 7.626 -11.263 1.00 50.31 402 ALA A CA 1
ATOM 3105 C C . ALA A 1 402 ? 33.692 8.412 -12.353 1.00 50.31 402 ALA A C 1
ATOM 3107 O O . ALA A 1 402 ? 33.481 9.623 -12.485 1.00 50.31 402 ALA A O 1
ATOM 3108 N N . PRO A 1 403 ? 34.588 7.786 -13.136 1.00 50.41 403 PRO A N 1
ATOM 3109 C CA . PRO A 1 403 ? 35.206 8.448 -14.278 1.00 50.41 403 PRO A CA 1
ATOM 3110 C C . PRO A 1 403 ? 34.125 8.938 -15.260 1.00 50.41 403 PRO A C 1
ATOM 3112 O O . PRO A 1 403 ? 33.176 8.199 -15.536 1.00 50.41 403 PRO A O 1
ATOM 3115 N N . PRO A 1 404 ? 34.238 10.159 -15.817 1.00 57.31 404 PRO A N 1
ATOM 3116 C CA . PRO A 1 404 ? 33.284 10.638 -16.809 1.00 57.31 404 PRO A CA 1
ATOM 3117 C C . PRO A 1 404 ? 33.177 9.656 -17.984 1.00 57.31 404 PRO A C 1
ATOM 3119 O O . PRO A 1 404 ? 34.193 9.281 -18.566 1.00 57.31 404 PRO A O 1
ATOM 3122 N N . ASN A 1 405 ? 31.947 9.308 -18.367 1.00 66.31 405 ASN A N 1
ATOM 3123 C CA . ASN A 1 405 ? 31.608 8.634 -19.628 1.00 66.31 405 ASN A CA 1
ATOM 3124 C C . ASN A 1 405 ? 32.006 7.144 -19.756 1.00 66.31 405 ASN A C 1
ATOM 3126 O O . ASN A 1 405 ? 32.174 6.652 -20.876 1.00 66.31 405 ASN A O 1
ATOM 3130 N N . GLN A 1 406 ? 32.109 6.391 -18.653 1.00 72.25 406 GLN A N 1
ATOM 3131 C CA . GLN A 1 406 ? 32.295 4.928 -18.717 1.00 72.25 406 GLN A CA 1
ATOM 3132 C C . GLN A 1 406 ? 31.119 4.204 -19.390 1.00 72.25 406 GLN A C 1
ATOM 3134 O O . GLN A 1 406 ? 31.337 3.382 -20.277 1.00 72.25 406 GLN A O 1
ATOM 3139 N N . VAL A 1 407 ? 29.880 4.583 -19.063 1.00 77.19 407 VAL A N 1
ATOM 3140 C CA . VAL A 1 407 ? 28.662 4.037 -19.692 1.00 77.19 407 VAL A CA 1
ATOM 3141 C C . VAL A 1 407 ? 28.680 4.227 -21.212 1.00 77.19 407 VAL A C 1
ATOM 3143 O O . VAL A 1 407 ? 28.421 3.300 -21.976 1.00 77.19 407 VAL A O 1
ATOM 3146 N N . LEU A 1 408 ? 29.059 5.426 -21.661 1.00 83.25 408 LEU A N 1
ATOM 3147 C CA . LEU A 1 408 ? 29.175 5.753 -23.080 1.00 83.25 408 LEU A CA 1
ATOM 3148 C C . LEU A 1 408 ? 30.303 4.967 -23.767 1.00 83.25 408 LEU A C 1
ATOM 3150 O O . LEU A 1 408 ? 30.146 4.530 -24.905 1.00 83.25 408 LEU A O 1
ATOM 3154 N N . SER A 1 409 ? 31.426 4.760 -23.074 1.00 79.56 409 SER A N 1
ATOM 3155 C CA . SER A 1 409 ? 32.541 3.954 -23.583 1.00 79.56 409 SER A CA 1
ATOM 3156 C C . SER A 1 409 ? 32.128 2.495 -23.787 1.00 79.56 409 SER A C 1
ATOM 3158 O O . SER A 1 409 ? 32.488 1.891 -24.798 1.00 79.56 409 SER A O 1
ATOM 3160 N N . GLU A 1 410 ? 31.338 1.935 -22.868 1.00 80.69 410 GLU A N 1
ATOM 3161 C CA . GLU A 1 410 ? 30.791 0.585 -23.019 1.00 80.69 410 GLU A CA 1
ATOM 3162 C C . GLU A 1 410 ? 29.779 0.504 -24.166 1.00 80.69 410 GLU A C 1
ATOM 3164 O O . GLU A 1 410 ? 29.844 -0.419 -24.980 1.00 80.69 410 GLU A O 1
ATOM 3169 N N . ALA A 1 411 ? 28.915 1.513 -24.314 1.00 85.88 411 ALA A N 1
ATOM 3170 C CA . ALA A 1 411 ? 28.011 1.608 -25.455 1.00 85.88 411 ALA A CA 1
ATOM 3171 C C . ALA A 1 411 ? 28.779 1.647 -26.790 1.00 85.88 411 ALA A C 1
ATOM 3173 O O . ALA A 1 411 ? 28.433 0.920 -27.720 1.00 85.88 411 ALA A O 1
ATOM 3174 N N . GLN A 1 412 ? 29.862 2.429 -26.879 1.00 87.06 412 GLN A N 1
ATOM 3175 C CA . GLN A 1 412 ? 30.692 2.541 -28.084 1.00 87.06 412 GLN A CA 1
ATOM 3176 C C . GLN A 1 412 ? 31.325 1.203 -28.500 1.00 87.06 412 GLN A C 1
ATOM 3178 O O . GLN A 1 412 ? 31.412 0.923 -29.696 1.00 87.06 412 GLN A O 1
ATOM 3183 N N . ARG A 1 413 ? 31.716 0.344 -27.545 1.00 86.00 413 ARG A N 1
ATOM 3184 C CA . ARG A 1 413 ? 32.289 -0.991 -27.827 1.00 86.00 413 ARG A CA 1
ATOM 3185 C C . ARG A 1 413 ? 31.328 -1.922 -28.572 1.00 86.00 413 ARG A C 1
ATOM 3187 O O . ARG A 1 413 ? 31.777 -2.896 -29.171 1.00 86.00 413 ARG A O 1
ATOM 3194 N N . GLN A 1 414 ? 30.031 -1.617 -28.571 1.00 88.12 414 GLN A N 1
ATOM 3195 C CA . GLN A 1 414 ? 29.006 -2.418 -29.245 1.00 88.12 414 GLN A CA 1
ATOM 3196 C C . GLN A 1 414 ? 28.849 -2.084 -30.740 1.00 88.12 414 GLN A C 1
ATOM 3198 O O . GLN A 1 414 ? 27.965 -2.639 -31.405 1.00 88.12 414 GLN A O 1
ATOM 3203 N N . TYR A 1 415 ? 29.681 -1.184 -31.272 1.00 91.12 415 TYR A N 1
ATOM 3204 C CA . TYR A 1 415 ? 29.663 -0.753 -32.667 1.00 91.12 415 TYR A CA 1
ATOM 3205 C C . TYR A 1 415 ? 30.935 -1.171 -33.403 1.00 91.12 415 TYR A C 1
ATOM 3207 O O . TYR A 1 415 ? 32.048 -0.993 -32.909 1.00 91.12 415 TYR A O 1
ATOM 3215 N N . GLY A 1 416 ? 30.770 -1.690 -34.620 1.00 91.00 416 GLY A N 1
ATOM 3216 C CA . GLY A 1 416 ? 31.866 -1.841 -35.576 1.00 91.00 416 GLY A CA 1
ATOM 3217 C C . GLY A 1 416 ? 32.267 -0.509 -36.219 1.00 91.00 416 GLY A C 1
ATOM 3218 O O . GLY A 1 416 ? 31.500 0.453 -36.212 1.00 91.00 416 GLY A O 1
ATOM 3219 N N . GLU A 1 417 ? 33.453 -0.465 -36.831 1.00 91.44 417 GLU A N 1
ATOM 3220 C CA . GLU A 1 417 ? 33.969 0.737 -37.514 1.00 91.44 417 GLU A CA 1
ATOM 3221 C C . GLU A 1 417 ? 32.996 1.250 -38.593 1.00 91.44 417 GLU A C 1
ATOM 3223 O O . GLU A 1 417 ? 32.630 2.424 -38.580 1.00 91.44 417 GLU A O 1
ATOM 3228 N N . ASP A 1 418 ? 32.487 0.355 -39.446 1.00 93.81 418 ASP A N 1
ATOM 3229 C CA . ASP A 1 418 ? 31.521 0.700 -40.500 1.00 93.81 418 ASP A CA 1
ATOM 3230 C C . ASP A 1 418 ? 30.189 1.236 -39.934 1.00 93.81 418 ASP A C 1
ATOM 3232 O O . ASP A 1 418 ? 29.557 2.105 -40.536 1.00 93.81 418 ASP A O 1
ATOM 3236 N N . GLU A 1 419 ? 29.749 0.739 -38.768 1.00 92.88 419 GLU A N 1
ATOM 3237 C CA . GLU A 1 419 ? 28.530 1.229 -38.111 1.00 92.88 419 GLU A CA 1
ATOM 3238 C C . GLU A 1 419 ? 28.737 2.653 -37.583 1.00 92.88 419 GLU A C 1
ATOM 3240 O O . GLU A 1 419 ? 27.872 3.504 -37.784 1.00 92.88 419 GLU A O 1
ATOM 3245 N N . LEU A 1 420 ? 29.890 2.929 -36.959 1.00 92.12 420 LEU A N 1
ATOM 3246 C CA . LEU A 1 420 ? 30.242 4.253 -36.431 1.00 92.12 420 LEU A CA 1
ATOM 3247 C C . LEU A 1 420 ? 30.321 5.320 -37.532 1.00 92.12 420 LEU A C 1
ATOM 3249 O O . LEU A 1 420 ? 29.929 6.470 -37.310 1.00 92.12 420 LEU A O 1
ATOM 3253 N N . GLU A 1 421 ? 30.814 4.958 -38.718 1.00 92.38 421 GLU A N 1
ATOM 3254 C CA . GLU A 1 421 ? 30.863 5.856 -39.877 1.00 92.38 421 GLU A CA 1
ATOM 3255 C C . GLU A 1 421 ? 29.471 6.179 -40.437 1.00 92.38 421 GLU A C 1
ATOM 3257 O O . GLU A 1 421 ? 29.256 7.281 -40.949 1.00 92.38 421 GLU A O 1
ATOM 3262 N N . ALA A 1 422 ? 28.523 5.247 -40.311 1.00 93.88 422 ALA A N 1
ATOM 3263 C CA . ALA A 1 422 ? 27.176 5.346 -40.867 1.00 93.88 422 ALA A CA 1
ATOM 3264 C C . ALA A 1 422 ? 26.109 5.866 -39.883 1.00 93.88 422 ALA A C 1
ATOM 3266 O O . ALA A 1 422 ? 24.943 5.966 -40.269 1.00 93.88 422 ALA A O 1
ATOM 3267 N N . LEU A 1 423 ? 26.478 6.199 -38.639 1.00 94.31 423 LEU A N 1
ATOM 3268 C CA . LEU A 1 423 ? 25.535 6.667 -37.617 1.00 94.31 423 LEU A CA 1
ATOM 3269 C C . LEU A 1 423 ? 24.768 7.922 -38.044 1.00 94.31 423 LEU A C 1
ATOM 3271 O O . LEU A 1 423 ? 25.326 8.882 -38.585 1.00 94.31 423 LEU A O 1
ATOM 3275 N N . GLU A 1 424 ? 23.485 7.957 -37.694 1.00 96.38 424 GLU A N 1
ATOM 3276 C CA . GLU A 1 424 ? 22.669 9.155 -37.810 1.00 96.38 424 GLU A CA 1
ATOM 3277 C C . GLU A 1 424 ? 23.226 10.296 -36.933 1.00 96.38 424 GLU A C 1
ATOM 3279 O O . GLU A 1 424 ? 23.779 10.033 -35.858 1.00 96.38 424 GLU A O 1
ATOM 3284 N N . PRO A 1 425 ? 23.048 11.577 -37.326 1.00 96.75 425 PRO A N 1
ATOM 3285 C CA . PRO A 1 425 ? 23.625 12.710 -36.596 1.00 96.75 425 PRO A CA 1
ATOM 3286 C C . PRO A 1 425 ? 23.296 12.737 -35.096 1.00 96.75 425 PRO A C 1
ATOM 3288 O O . PRO A 1 425 ? 24.178 13.015 -34.286 1.00 96.75 425 PRO A O 1
ATOM 3291 N N . PHE A 1 426 ? 22.058 12.393 -34.726 1.00 96.25 426 PHE A N 1
ATOM 3292 C CA . PHE A 1 426 ? 21.593 12.402 -33.336 1.00 96.25 426 PHE A CA 1
ATOM 3293 C C . PHE A 1 426 ? 22.265 11.321 -32.467 1.00 96.25 426 PHE A C 1
ATOM 3295 O O . PHE A 1 426 ? 22.512 11.558 -31.291 1.00 96.25 426 PHE A O 1
ATOM 3302 N N . ARG A 1 427 ? 22.660 10.170 -33.037 1.00 95.38 427 ARG A N 1
ATOM 3303 C CA . ARG A 1 427 ? 23.430 9.124 -32.325 1.00 95.38 427 ARG A CA 1
ATOM 3304 C C . ARG A 1 427 ? 24.919 9.422 -32.308 1.00 95.38 427 ARG A C 1
ATOM 3306 O O . ARG A 1 427 ? 25.585 9.224 -31.291 1.00 95.38 427 ARG A O 1
ATOM 3313 N N . ARG A 1 428 ? 25.441 9.933 -33.430 1.00 95.38 428 ARG A N 1
ATOM 3314 C CA . ARG A 1 428 ? 26.846 10.332 -33.572 1.00 95.38 428 ARG A CA 1
ATOM 3315 C C . ARG A 1 428 ? 27.248 11.356 -32.511 1.00 95.38 428 ARG A C 1
ATOM 3317 O O . ARG A 1 428 ? 28.324 11.215 -31.929 1.00 95.38 428 ARG A O 1
ATOM 3324 N N . ARG A 1 429 ? 26.360 12.318 -32.225 1.00 94.94 429 ARG A N 1
ATOM 3325 C CA . ARG A 1 429 ? 26.530 13.322 -31.166 1.00 94.94 429 ARG A CA 1
ATOM 3326 C C . ARG A 1 429 ? 27.004 12.693 -29.858 1.00 94.94 429 ARG A C 1
ATOM 3328 O O . ARG A 1 429 ? 27.932 13.204 -29.243 1.00 94.94 429 ARG A O 1
ATOM 3335 N N . PHE A 1 430 ? 26.379 11.600 -29.433 1.00 93.25 430 PHE A N 1
ATOM 3336 C CA . PHE A 1 430 ? 26.726 10.943 -28.179 1.00 93.25 430 PHE A CA 1
ATOM 3337 C C . PHE A 1 430 ? 27.919 10.004 -28.360 1.00 93.25 430 PHE A C 1
ATOM 3339 O O . PHE A 1 430 ? 28.947 10.212 -27.728 1.00 93.25 430 PHE A O 1
ATOM 3346 N N . ILE A 1 431 ? 27.820 9.018 -29.258 1.00 90.44 431 ILE A N 1
ATOM 3347 C CA . ILE A 1 431 ? 28.798 7.919 -29.369 1.00 90.44 431 ILE A CA 1
ATOM 3348 C C . ILE A 1 431 ? 30.175 8.366 -29.871 1.00 90.44 431 ILE A C 1
ATOM 3350 O O . ILE A 1 431 ? 31.187 7.820 -29.439 1.00 90.44 431 ILE A O 1
ATOM 3354 N N . VAL A 1 432 ? 30.233 9.329 -30.794 1.00 89.94 432 VAL A N 1
ATOM 3355 C CA . VAL A 1 432 ? 31.492 9.755 -31.429 1.00 89.94 432 VAL A CA 1
ATOM 3356 C C . VAL A 1 432 ? 31.960 11.099 -30.888 1.00 89.94 432 VAL A C 1
ATOM 3358 O O . VAL A 1 432 ? 33.145 11.265 -30.604 1.00 89.94 432 VAL A O 1
ATOM 3361 N N . ASP A 1 433 ? 31.039 12.053 -30.740 1.00 90.00 433 ASP A N 1
ATOM 3362 C CA . ASP A 1 433 ? 31.391 13.433 -30.393 1.00 90.00 433 ASP A CA 1
ATOM 3363 C C . ASP A 1 433 ? 31.360 13.696 -28.870 1.00 90.00 433 ASP A C 1
ATOM 3365 O O . ASP A 1 433 ? 31.857 14.729 -28.417 1.00 90.00 433 ASP A O 1
ATOM 3369 N N . GLY A 1 434 ? 30.818 12.770 -28.064 1.00 85.38 434 GLY A N 1
ATOM 3370 C CA . GLY A 1 434 ? 30.777 12.864 -26.597 1.00 85.38 434 GLY A CA 1
ATOM 3371 C C . GLY A 1 434 ? 29.820 13.930 -26.045 1.00 85.38 434 GLY A C 1
ATOM 3372 O O . GLY A 1 434 ? 30.015 14.417 -24.933 1.00 85.38 434 GLY A O 1
ATOM 3373 N N . GLY A 1 435 ? 28.809 14.330 -26.820 1.00 87.62 435 GLY A N 1
ATOM 3374 C CA . GLY A 1 435 ? 27.875 15.423 -26.531 1.00 87.62 435 GLY A CA 1
ATOM 3375 C C . GLY A 1 435 ? 26.754 15.083 -25.543 1.00 87.62 435 GLY A C 1
ATOM 3376 O O . GLY A 1 435 ? 25.581 15.208 -25.898 1.00 87.62 435 GLY A O 1
ATOM 3377 N N . THR A 1 436 ? 27.115 14.671 -24.326 1.00 89.62 436 THR A N 1
ATOM 3378 C CA . THR A 1 436 ? 26.211 14.318 -23.211 1.00 89.62 436 THR A CA 1
ATOM 3379 C C . THR A 1 436 ? 25.491 15.523 -22.590 1.00 89.62 436 THR A C 1
ATOM 3381 O O . THR A 1 436 ? 25.979 16.651 -22.684 1.00 89.62 436 THR A O 1
ATOM 3384 N N . VAL A 1 437 ? 24.382 15.282 -21.884 1.00 90.12 437 VAL A N 1
ATOM 3385 C CA . VAL A 1 437 ? 23.687 16.276 -21.039 1.00 90.12 437 VAL A CA 1
ATOM 3386 C C . VAL A 1 437 ? 24.099 16.152 -19.569 1.00 90.12 437 VAL A C 1
ATOM 3388 O O . VAL A 1 437 ? 24.568 15.100 -19.141 1.00 90.12 437 VAL A O 1
ATOM 3391 N N . GLU A 1 438 ? 23.940 17.218 -18.787 1.00 85.75 438 GLU A N 1
ATOM 3392 C CA . GLU A 1 438 ? 24.166 17.206 -17.335 1.00 85.75 438 GLU A CA 1
ATOM 3393 C C . GLU A 1 438 ? 22.816 17.188 -16.608 1.00 85.75 438 GLU A C 1
ATOM 3395 O O . GLU A 1 438 ? 21.895 17.902 -17.000 1.00 85.75 438 GLU A O 1
ATOM 3400 N N . ILE A 1 439 ? 22.719 16.375 -15.555 1.00 79.88 439 ILE A N 1
ATOM 3401 C CA . ILE A 1 439 ? 21.572 16.311 -14.640 1.00 79.88 439 ILE A CA 1
ATOM 3402 C C . ILE A 1 439 ? 22.070 16.512 -13.204 1.00 79.88 439 ILE A C 1
ATOM 3404 O O . ILE A 1 439 ? 23.246 16.251 -12.923 1.00 79.88 439 ILE A O 1
ATOM 3408 N N . GLY A 1 440 ? 21.206 16.979 -12.301 1.00 71.12 440 GLY A N 1
ATOM 3409 C CA . GLY A 1 440 ? 21.554 17.122 -10.884 1.00 71.12 440 GLY A CA 1
ATOM 3410 C C . GLY A 1 440 ? 21.708 15.754 -10.214 1.00 71.12 440 GLY A C 1
ATOM 3411 O O . GLY A 1 440 ? 22.808 15.355 -9.814 1.00 71.12 440 GLY A O 1
ATOM 3412 N N . ASP A 1 441 ? 20.597 15.025 -10.154 1.00 68.44 441 ASP A N 1
ATOM 3413 C CA . ASP A 1 441 ? 20.473 13.645 -9.683 1.00 68.44 441 ASP A CA 1
ATOM 3414 C C . ASP A 1 441 ? 19.373 12.903 -10.475 1.00 68.44 441 ASP A C 1
ATOM 3416 O O . ASP A 1 441 ? 18.912 13.385 -11.510 1.00 68.44 441 ASP A O 1
ATOM 3420 N N . ALA A 1 442 ? 18.965 11.713 -10.021 1.00 66.00 442 ALA A N 1
ATOM 3421 C CA . ALA A 1 442 ? 17.919 10.930 -10.680 1.00 66.00 442 ALA A CA 1
ATOM 3422 C C . ALA A 1 442 ? 16.530 11.603 -10.666 1.00 66.00 442 ALA A C 1
ATOM 3424 O O . ALA A 1 442 ? 15.675 11.193 -11.447 1.00 66.00 442 ALA A O 1
ATOM 3425 N N . TYR A 1 443 ? 16.305 12.621 -9.828 1.00 68.25 443 TYR A N 1
ATOM 3426 C CA . TYR A 1 443 ? 15.041 13.349 -9.679 1.00 68.25 443 TYR A CA 1
ATOM 3427 C C . TYR A 1 443 ? 15.060 14.732 -10.356 1.00 68.25 443 TYR A C 1
ATOM 3429 O O . TYR A 1 443 ? 14.003 15.238 -10.724 1.00 68.25 443 TYR A O 1
ATOM 3437 N N . ASP A 1 444 ? 16.240 15.318 -10.577 1.00 76.12 444 ASP A N 1
ATOM 3438 C CA . ASP A 1 444 ? 16.463 16.529 -11.382 1.00 76.12 444 ASP A CA 1
ATOM 3439 C C . ASP A 1 444 ? 17.020 16.175 -12.772 1.00 76.12 444 ASP A C 1
ATOM 3441 O O . ASP A 1 444 ? 18.211 16.333 -13.056 1.00 76.12 444 ASP A O 1
ATOM 3445 N N . ASN A 1 445 ? 16.146 15.634 -13.626 1.00 81.19 445 ASN A N 1
ATOM 3446 C CA . ASN A 1 445 ? 16.500 14.960 -14.879 1.00 81.19 445 ASN A CA 1
ATOM 3447 C C . ASN A 1 445 ? 15.820 15.555 -16.133 1.00 81.19 445 ASN A C 1
ATOM 3449 O O . ASN A 1 445 ? 15.875 14.952 -17.207 1.00 81.19 445 ASN A O 1
ATOM 3453 N N . ASP A 1 446 ? 15.236 16.756 -16.038 1.00 85.94 446 ASP A N 1
ATOM 3454 C CA . ASP A 1 446 ? 14.507 17.419 -17.136 1.00 85.94 446 ASP A CA 1
ATOM 3455 C C . ASP A 1 446 ? 15.340 17.544 -18.426 1.00 85.94 446 ASP A C 1
ATOM 3457 O O . ASP A 1 446 ? 14.800 17.501 -19.533 1.00 85.94 446 ASP A O 1
ATOM 3461 N N . ALA A 1 447 ? 16.667 17.661 -18.302 1.00 88.25 447 ALA A N 1
ATOM 3462 C CA . ALA A 1 447 ? 17.579 17.734 -19.442 1.00 88.25 447 ALA A CA 1
ATOM 3463 C C . ALA A 1 447 ? 17.564 16.468 -20.321 1.00 88.25 447 ALA A C 1
ATOM 3465 O O . ALA A 1 447 ? 17.856 16.562 -21.511 1.00 88.25 447 ALA A O 1
ATOM 3466 N N . VAL A 1 448 ? 17.209 15.302 -19.767 1.00 89.19 448 VAL A N 1
ATOM 3467 C CA . VAL A 1 448 ? 17.056 14.050 -20.526 1.00 89.19 448 VAL A CA 1
ATOM 3468 C C . VAL A 1 448 ? 15.803 14.107 -21.395 1.00 89.19 448 VAL A C 1
ATOM 3470 O O . VAL A 1 448 ? 15.863 13.825 -22.590 1.00 89.19 448 VAL A O 1
ATOM 3473 N N . PHE A 1 449 ? 14.677 14.515 -20.812 1.00 89.44 449 PHE A N 1
ATOM 3474 C CA . PHE A 1 449 ? 13.378 14.534 -21.491 1.00 89.44 449 PHE A CA 1
ATOM 3475 C C . PHE A 1 449 ? 13.211 15.723 -22.444 1.00 89.44 449 PHE A C 1
ATOM 3477 O O . PHE A 1 449 ? 12.475 15.635 -23.427 1.00 89.44 449 PHE A O 1
ATOM 3484 N N . GLY A 1 450 ? 13.921 16.825 -22.194 1.00 91.44 450 GLY A N 1
ATOM 3485 C CA . GLY A 1 450 ? 13.938 18.002 -23.061 1.00 91.44 450 GLY A CA 1
ATOM 3486 C C . GLY A 1 450 ? 14.846 17.885 -24.292 1.00 91.44 450 GLY A C 1
ATOM 3487 O O . GLY A 1 450 ? 14.759 18.738 -25.179 1.00 91.44 450 GLY A O 1
ATOM 3488 N N . ASP A 1 451 ? 15.717 16.872 -24.368 1.00 94.88 451 ASP A N 1
ATOM 3489 C CA . ASP A 1 451 ? 16.655 16.709 -25.482 1.00 94.88 451 ASP A CA 1
ATOM 3490 C C . ASP A 1 451 ? 16.057 15.840 -26.613 1.00 94.88 451 ASP A C 1
ATOM 3492 O O . ASP A 1 451 ? 15.810 14.643 -26.425 1.00 94.88 451 ASP A O 1
ATOM 3496 N N . PRO A 1 452 ? 15.842 16.401 -27.820 1.00 95.81 452 PRO A N 1
ATOM 3497 C CA . PRO A 1 452 ? 15.231 15.663 -28.922 1.00 95.81 452 PRO A CA 1
ATOM 3498 C C . PRO A 1 452 ? 16.124 14.542 -29.473 1.00 95.81 452 PRO A C 1
ATOM 3500 O O . PRO A 1 452 ? 15.596 13.565 -30.006 1.00 95.81 452 PRO A O 1
ATOM 3503 N N . ASP A 1 453 ? 17.452 14.644 -29.355 1.00 97.44 453 ASP A N 1
ATOM 3504 C CA . ASP A 1 453 ? 18.361 13.605 -29.849 1.00 97.44 453 ASP A CA 1
ATOM 3505 C C . ASP A 1 453 ? 18.324 12.373 -28.937 1.00 97.44 453 ASP A C 1
ATOM 3507 O O . ASP A 1 453 ? 18.389 11.246 -29.434 1.00 97.44 453 ASP A O 1
ATOM 3511 N N . ILE A 1 454 ? 18.166 12.569 -27.620 1.00 95.75 454 ILE A N 1
ATOM 3512 C CA . ILE A 1 454 ? 17.974 11.474 -26.656 1.00 95.75 454 ILE A CA 1
ATOM 3513 C C . ILE A 1 454 ? 16.677 10.728 -26.966 1.00 95.75 454 ILE A C 1
ATOM 3515 O O . ILE A 1 454 ? 16.692 9.503 -27.101 1.00 95.75 454 ILE A O 1
ATOM 3519 N N . ALA A 1 455 ? 15.571 11.456 -27.151 1.00 96.06 455 ALA A N 1
ATOM 3520 C CA . ALA A 1 455 ? 14.281 10.859 -27.494 1.00 96.06 455 ALA A CA 1
ATOM 3521 C C . ALA A 1 455 ? 14.369 10.007 -28.773 1.00 96.06 455 ALA A C 1
ATOM 3523 O O . ALA A 1 455 ? 13.900 8.869 -28.798 1.00 96.06 455 ALA A O 1
ATOM 3524 N N . LEU A 1 456 ? 15.037 10.514 -29.817 1.00 97.56 456 LEU A N 1
ATOM 3525 C CA . LEU A 1 456 ? 15.254 9.768 -31.058 1.00 97.56 456 LEU A CA 1
ATOM 3526 C C . LEU A 1 456 ? 16.136 8.530 -30.859 1.00 97.56 456 LEU A C 1
ATOM 3528 O O . LEU A 1 456 ? 15.835 7.484 -31.435 1.00 97.56 456 LEU A O 1
ATOM 3532 N N . CYS A 1 457 ? 17.198 8.607 -30.051 1.00 97.44 457 CYS A N 1
ATOM 3533 C CA . CYS A 1 457 ? 18.010 7.430 -29.740 1.00 97.44 457 CYS A CA 1
ATOM 3534 C C . CYS A 1 457 ? 17.171 6.355 -29.036 1.00 97.44 457 CYS A C 1
ATOM 3536 O O . CYS A 1 457 ? 17.177 5.204 -29.474 1.00 97.44 457 CYS A O 1
ATOM 3538 N N . ILE A 1 458 ? 16.388 6.733 -28.022 1.00 96.69 458 ILE A N 1
ATOM 3539 C CA . ILE A 1 458 ? 15.500 5.815 -27.298 1.00 96.69 458 ILE A CA 1
ATOM 3540 C C . ILE A 1 458 ? 14.480 5.179 -28.248 1.00 96.69 458 ILE A C 1
ATOM 3542 O O . ILE A 1 458 ? 14.291 3.964 -28.206 1.00 96.69 458 ILE A O 1
ATOM 3546 N N . GLU A 1 459 ? 13.869 5.941 -29.163 1.00 98.25 459 GLU A N 1
ATOM 3547 C CA . GLU A 1 459 ? 12.949 5.366 -30.152 1.00 98.25 459 GLU A CA 1
ATOM 3548 C C . GLU A 1 459 ? 13.624 4.301 -31.031 1.00 98.25 459 GLU A C 1
ATOM 3550 O O . GLU A 1 459 ? 13.034 3.249 -31.282 1.00 98.25 459 GLU A O 1
ATOM 3555 N N . VAL A 1 460 ? 14.852 4.546 -31.507 1.00 97.75 460 VAL A N 1
ATOM 3556 C CA . VAL A 1 460 ? 15.589 3.568 -32.329 1.00 97.75 460 VAL A CA 1
ATOM 3557 C C . VAL A 1 460 ? 15.920 2.316 -31.514 1.00 97.75 460 VAL A C 1
ATOM 3559 O O . VAL A 1 460 ? 15.707 1.204 -32.001 1.00 97.75 460 VAL A O 1
ATOM 3562 N N . TYR A 1 461 ? 16.357 2.479 -30.264 1.00 97.94 461 TYR A N 1
ATOM 3563 C CA . TYR A 1 461 ? 16.596 1.366 -29.343 1.00 97.94 461 TYR A CA 1
ATOM 3564 C C . TYR A 1 461 ? 15.326 0.529 -29.121 1.00 97.94 461 TYR A C 1
ATOM 3566 O O . TYR A 1 461 ? 15.351 -0.693 -29.276 1.00 97.94 461 TYR A O 1
ATOM 3574 N N . LEU A 1 462 ? 14.187 1.168 -28.843 1.00 98.38 462 LEU A N 1
ATOM 3575 C CA . LEU A 1 462 ? 12.917 0.474 -28.623 1.00 98.38 462 LEU A CA 1
ATOM 3576 C C . LEU A 1 462 ? 12.409 -0.231 -29.886 1.00 98.38 462 LEU A C 1
ATOM 3578 O O . LEU A 1 462 ? 11.819 -1.308 -29.788 1.00 98.38 462 LEU A O 1
ATOM 3582 N N . ARG A 1 463 ? 12.668 0.321 -31.077 1.00 98.25 463 ARG A N 1
ATOM 3583 C CA . ARG A 1 463 ? 12.353 -0.341 -32.356 1.00 98.25 463 ARG A CA 1
ATOM 3584 C C . ARG A 1 463 ? 13.154 -1.623 -32.582 1.00 98.25 463 ARG A C 1
ATOM 3586 O O . ARG A 1 463 ? 12.660 -2.509 -33.275 1.00 98.25 463 ARG A O 1
ATOM 3593 N N . ASP A 1 464 ? 14.340 -1.732 -31.993 1.00 96.19 464 ASP A N 1
ATOM 3594 C CA . ASP A 1 464 ? 15.156 -2.951 -31.999 1.00 96.19 464 ASP A CA 1
ATOM 3595 C C . ASP A 1 464 ? 14.741 -3.936 -30.882 1.00 96.19 464 ASP A C 1
ATOM 3597 O O . ASP A 1 464 ? 14.669 -5.149 -31.101 1.00 96.19 464 ASP A O 1
ATOM 3601 N N . LEU A 1 465 ? 14.403 -3.430 -29.689 1.00 97.81 465 LEU A N 1
ATOM 3602 C CA . LEU A 1 465 ? 14.051 -4.252 -28.525 1.00 97.81 465 LEU A CA 1
ATOM 3603 C C . LEU A 1 465 ? 12.638 -4.848 -28.588 1.00 97.81 465 LEU A C 1
ATOM 3605 O O . LEU A 1 465 ? 12.465 -6.055 -28.411 1.00 97.81 465 LEU A O 1
ATOM 3609 N N . LEU A 1 466 ? 11.613 -4.020 -28.808 1.00 98.25 466 LEU A N 1
ATOM 3610 C CA . LEU A 1 466 ? 10.208 -4.412 -28.641 1.00 98.25 466 LEU A CA 1
ATOM 3611 C C . LEU A 1 466 ? 9.779 -5.608 -29.507 1.00 98.25 466 LEU A C 1
ATOM 3613 O O . LEU A 1 466 ? 9.058 -6.459 -28.983 1.00 98.25 466 LEU A O 1
ATOM 3617 N N . PRO A 1 467 ? 10.244 -5.776 -30.764 1.00 96.62 467 PRO A N 1
ATOM 3618 C CA . PRO A 1 467 ? 9.937 -6.975 -31.545 1.00 96.62 467 PRO A CA 1
ATOM 3619 C C . PRO A 1 467 ? 10.394 -8.284 -30.886 1.00 96.62 467 PRO A C 1
ATOM 3621 O O . PRO A 1 467 ? 9.766 -9.321 -31.095 1.00 96.62 467 PRO A O 1
ATOM 3624 N N . ARG A 1 468 ? 11.462 -8.247 -30.075 1.00 95.19 468 ARG A N 1
ATOM 3625 C CA . ARG A 1 468 ? 11.969 -9.410 -29.326 1.00 95.19 468 ARG A CA 1
ATOM 3626 C C . ARG A 1 468 ? 11.042 -9.764 -28.166 1.00 95.19 468 ARG A C 1
ATOM 3628 O O . ARG A 1 468 ? 10.840 -10.937 -27.878 1.00 95.19 468 ARG A O 1
ATOM 3635 N N . LEU A 1 469 ? 10.442 -8.749 -27.547 1.00 95.31 469 LEU A N 1
ATOM 3636 C CA . LEU A 1 469 ? 9.541 -8.891 -26.405 1.00 95.31 469 LEU A CA 1
ATOM 3637 C C . LEU A 1 469 ? 8.087 -9.143 -26.818 1.00 95.31 469 LEU A C 1
ATOM 3639 O O . LEU A 1 469 ? 7.326 -9.685 -26.027 1.00 95.31 469 LEU A O 1
ATOM 3643 N N . ALA A 1 470 ? 7.687 -8.801 -28.046 1.00 93.50 470 ALA A N 1
ATOM 3644 C CA . ALA A 1 470 ? 6.296 -8.782 -28.509 1.00 93.50 470 ALA A CA 1
ATOM 3645 C C . ALA A 1 470 ? 5.524 -10.092 -28.298 1.00 93.50 470 ALA A C 1
ATOM 3647 O O . ALA A 1 470 ? 4.352 -10.055 -27.922 1.00 93.50 470 ALA A O 1
ATOM 3648 N N . ALA A 1 471 ? 6.177 -11.242 -28.476 1.00 86.69 471 ALA A N 1
ATOM 3649 C CA . ALA A 1 471 ? 5.596 -12.573 -28.271 1.00 86.69 471 ALA A CA 1
ATOM 3650 C C . ALA A 1 471 ? 6.307 -13.381 -27.169 1.00 86.69 471 ALA A C 1
ATOM 3652 O O . ALA A 1 471 ? 6.038 -14.570 -27.006 1.00 86.69 471 ALA A O 1
ATOM 3653 N N . ASP A 1 472 ? 7.203 -12.753 -26.402 1.00 92.75 472 ASP A N 1
ATOM 3654 C CA . ASP A 1 472 ? 7.982 -13.452 -25.382 1.00 92.75 472 ASP A CA 1
ATOM 3655 C C . ASP A 1 472 ? 7.121 -13.774 -24.155 1.00 92.75 472 ASP A C 1
ATOM 3657 O O . ASP A 1 472 ? 6.803 -12.900 -23.356 1.00 92.75 472 ASP A O 1
ATOM 3661 N N . ARG A 1 473 ? 6.731 -15.036 -23.993 1.00 91.19 473 ARG A N 1
ATOM 3662 C CA . ARG A 1 473 ? 5.898 -15.523 -22.879 1.00 91.19 473 ARG A CA 1
ATOM 3663 C C . ARG A 1 473 ? 6.548 -15.408 -21.496 1.00 91.19 473 ARG A C 1
ATOM 3665 O O . ARG A 1 473 ? 5.858 -15.538 -20.486 1.00 91.19 473 ARG A O 1
ATOM 3672 N N . ARG A 1 474 ? 7.865 -15.196 -21.443 1.00 93.50 474 ARG A N 1
ATOM 3673 C CA . ARG A 1 474 ? 8.620 -15.076 -20.191 1.00 93.50 474 ARG A CA 1
ATOM 3674 C C . ARG A 1 474 ? 8.369 -13.724 -19.538 1.00 93.50 474 ARG A C 1
ATOM 3676 O O . ARG A 1 474 ? 8.452 -13.622 -18.324 1.00 93.50 474 ARG A O 1
ATOM 3683 N N . VAL A 1 475 ? 8.004 -12.704 -20.313 1.00 94.44 475 VAL A N 1
ATOM 3684 C CA . VAL A 1 475 ? 7.743 -11.344 -19.828 1.00 94.44 475 VAL A CA 1
ATOM 3685 C C . VAL A 1 475 ? 6.242 -11.132 -19.652 1.00 94.44 475 VAL A C 1
ATOM 3687 O O . VAL A 1 475 ? 5.487 -11.258 -20.610 1.00 94.44 475 VAL A O 1
ATOM 3690 N N . PHE A 1 476 ? 5.765 -10.790 -18.457 1.00 93.56 476 PHE A N 1
ATOM 3691 C CA . PHE A 1 476 ? 4.326 -10.570 -18.244 1.00 93.56 476 PHE A CA 1
ATOM 3692 C C . PHE A 1 476 ? 3.902 -9.108 -18.435 1.00 93.56 476 PHE A C 1
ATOM 3694 O O . PHE A 1 476 ? 2.747 -8.856 -18.764 1.00 93.56 476 PHE A O 1
ATOM 3701 N N . ALA A 1 477 ? 4.821 -8.154 -18.263 1.00 94.38 477 ALA A N 1
ATOM 3702 C CA . ALA A 1 477 ? 4.571 -6.724 -18.427 1.00 94.38 477 ALA A CA 1
ATOM 3703 C C . ALA A 1 477 ? 5.869 -5.964 -18.752 1.00 94.38 477 ALA A C 1
ATOM 3705 O O . ALA A 1 477 ? 6.968 -6.434 -18.442 1.00 94.38 477 ALA A O 1
ATOM 3706 N N . LEU A 1 478 ? 5.725 -4.793 -19.373 1.00 95.56 478 LEU A N 1
ATOM 3707 C CA . LEU A 1 478 ? 6.807 -3.864 -19.696 1.00 95.56 478 LEU A CA 1
ATOM 3708 C C . LEU A 1 478 ? 6.715 -2.653 -18.781 1.00 95.56 478 LEU A C 1
ATOM 3710 O O . LEU A 1 478 ? 5.698 -1.965 -18.770 1.00 95.56 478 LEU A O 1
ATOM 3714 N N . GLU A 1 479 ? 7.775 -2.372 -18.046 1.00 93.06 479 GLU A N 1
ATOM 3715 C CA . GLU A 1 479 ? 7.897 -1.149 -17.266 1.00 93.06 479 GLU A CA 1
ATOM 3716 C C . GLU A 1 479 ? 8.699 -0.127 -18.068 1.00 93.06 479 GLU A C 1
ATOM 3718 O O . GLU A 1 479 ? 9.759 -0.452 -18.589 1.00 93.06 479 GLU A O 1
ATOM 3723 N N . ILE A 1 480 ? 8.205 1.102 -18.198 1.00 92.19 480 ILE A N 1
ATOM 3724 C CA . ILE A 1 480 ? 8.878 2.136 -18.997 1.00 92.19 480 ILE A CA 1
ATOM 3725 C C . ILE A 1 480 ? 10.266 2.431 -18.428 1.00 92.19 480 ILE A C 1
ATOM 3727 O O . ILE A 1 480 ? 11.254 2.360 -19.155 1.00 92.19 480 ILE A O 1
ATOM 3731 N N . MET A 1 481 ? 10.329 2.757 -17.140 1.00 86.75 481 MET A N 1
ATOM 3732 C CA . MET A 1 481 ? 11.553 3.104 -16.432 1.00 86.75 481 MET A CA 1
ATOM 3733 C C . MET A 1 481 ? 11.341 2.963 -14.930 1.00 86.75 481 MET A C 1
ATOM 3735 O O . MET A 1 481 ? 10.211 3.055 -14.445 1.00 86.75 481 MET A O 1
ATOM 3739 N N . ASN A 1 482 ? 12.447 2.792 -14.216 1.00 81.00 482 ASN A N 1
ATOM 3740 C CA . ASN A 1 482 ? 12.486 2.818 -12.768 1.00 81.00 482 ASN A CA 1
ATOM 3741 C C . ASN A 1 482 ? 12.409 4.244 -12.216 1.00 81.00 482 ASN A C 1
ATOM 3743 O O . ASN A 1 482 ? 13.267 5.054 -12.555 1.00 81.00 482 ASN A O 1
ATOM 3747 N N . GLU A 1 483 ? 11.462 4.515 -11.317 1.00 75.62 483 GLU A N 1
ATOM 3748 C CA . GLU A 1 483 ? 11.488 5.645 -10.363 1.00 75.62 483 GLU A CA 1
ATOM 3749 C C . GLU A 1 483 ? 11.604 7.065 -10.939 1.00 75.62 483 GLU A C 1
ATOM 3751 O O . GLU A 1 483 ? 11.778 8.022 -10.187 1.00 75.62 483 GLU A O 1
ATOM 3756 N N . ALA A 1 484 ? 11.503 7.245 -12.253 1.00 64.12 484 ALA A N 1
ATOM 3757 C CA . ALA A 1 484 ? 12.052 8.442 -12.872 1.00 64.12 484 ALA A CA 1
ATOM 3758 C C . ALA A 1 484 ? 11.140 9.079 -13.916 1.00 64.12 484 ALA A C 1
ATOM 3760 O O . ALA A 1 484 ? 11.514 9.244 -15.062 1.00 64.12 484 ALA A O 1
ATOM 3761 N N . PHE A 1 485 ? 9.960 9.538 -13.530 1.00 67.19 485 PHE A N 1
ATOM 3762 C CA . PHE A 1 485 ? 9.244 10.521 -14.340 1.00 67.19 485 PHE A CA 1
ATOM 3763 C C . PHE A 1 485 ? 8.560 11.524 -13.421 1.00 67.19 485 PHE A C 1
ATOM 3765 O O . PHE A 1 485 ? 7.570 11.190 -12.769 1.00 67.19 485 PHE A O 1
ATOM 3772 N N . PRO A 1 486 ? 9.037 12.778 -13.377 1.00 63.19 486 PRO A N 1
ATOM 3773 C CA . PRO A 1 486 ? 8.159 13.873 -13.024 1.00 63.19 486 PRO A CA 1
ATOM 3774 C C . PRO A 1 486 ? 6.911 13.798 -13.907 1.00 63.19 486 PRO A C 1
ATOM 3776 O O . PRO A 1 486 ? 6.988 13.588 -15.120 1.00 63.19 486 PRO A O 1
ATOM 3779 N N . THR A 1 487 ? 5.748 13.967 -13.303 1.00 66.81 487 THR A N 1
ATOM 3780 C CA . THR A 1 487 ? 4.450 13.800 -13.969 1.00 66.81 487 THR A CA 1
ATOM 3781 C C . THR A 1 487 ? 4.219 14.774 -15.120 1.00 66.81 487 THR A C 1
ATOM 3783 O O . THR A 1 487 ? 3.448 14.488 -16.033 1.00 66.81 487 THR A O 1
ATOM 3786 N N . GLN A 1 488 ? 4.979 15.869 -15.144 1.00 75.50 488 GLN A N 1
ATOM 3787 C CA . GLN A 1 488 ? 5.075 16.815 -16.255 1.00 75.50 488 GLN A CA 1
ATOM 3788 C C . GLN A 1 488 ? 5.615 16.225 -17.574 1.00 75.50 488 GLN A C 1
ATOM 3790 O O . GLN A 1 488 ? 5.496 16.882 -18.601 1.00 75.50 488 GLN A O 1
ATOM 3795 N N . HIS A 1 489 ? 6.197 15.019 -17.573 1.00 84.69 489 HIS A N 1
ATOM 3796 C CA . HIS A 1 489 ? 6.764 14.368 -18.769 1.00 84.69 489 HIS A CA 1
ATOM 3797 C C . HIS A 1 489 ? 5.851 13.293 -19.373 1.00 84.69 489 HIS A C 1
ATOM 3799 O O . HIS A 1 489 ? 6.300 12.419 -20.119 1.00 84.69 489 HIS A O 1
ATOM 3805 N N . VAL A 1 490 ? 4.556 13.338 -19.061 1.00 86.88 490 VAL A N 1
ATOM 3806 C CA . VAL A 1 490 ? 3.573 12.358 -19.537 1.00 86.88 490 VAL A CA 1
ATOM 3807 C C . VAL A 1 490 ? 3.453 12.326 -21.063 1.00 86.88 490 VAL A C 1
ATOM 3809 O O . VAL A 1 490 ? 3.410 11.246 -21.650 1.00 86.88 490 VAL A O 1
ATOM 3812 N N . GLU A 1 491 ? 3.494 13.483 -21.730 1.00 90.50 491 GLU A N 1
ATOM 3813 C CA . GLU A 1 491 ? 3.439 13.569 -23.194 1.00 90.50 491 GLU A CA 1
ATOM 3814 C C . GLU A 1 491 ? 4.683 12.962 -23.846 1.00 90.50 491 GLU A C 1
ATOM 3816 O O . GLU A 1 491 ? 4.599 12.390 -24.932 1.00 90.50 491 GLU A O 1
ATOM 3821 N N . TRP A 1 492 ? 5.841 13.059 -23.185 1.00 92.44 492 TRP A N 1
ATOM 3822 C CA . TRP A 1 492 ? 7.067 12.427 -23.663 1.00 92.44 492 TRP A CA 1
ATOM 3823 C C . TRP A 1 492 ? 6.934 10.903 -23.616 1.00 92.44 492 TRP A C 1
ATOM 3825 O O . TRP A 1 492 ? 7.218 10.226 -24.608 1.00 92.44 492 TRP A O 1
ATOM 3835 N N . ALA A 1 493 ? 6.450 10.362 -22.492 1.00 91.94 493 ALA A N 1
ATOM 3836 C CA . ALA A 1 493 ? 6.249 8.925 -22.319 1.00 91.94 493 ALA A CA 1
ATOM 3837 C C . ALA A 1 493 ? 5.226 8.375 -23.325 1.00 91.94 493 ALA A C 1
ATOM 3839 O O . ALA A 1 493 ? 5.485 7.354 -23.973 1.00 91.94 493 ALA A O 1
ATOM 3840 N N . GLU A 1 494 ? 4.107 9.081 -23.511 1.00 94.00 494 GLU A N 1
ATOM 3841 C CA . GLU A 1 494 ? 3.087 8.763 -24.512 1.00 94.00 494 GLU A CA 1
ATOM 3842 C C . GLU A 1 494 ? 3.697 8.722 -25.924 1.00 94.00 494 GLU A C 1
ATOM 3844 O O . GLU A 1 494 ? 3.597 7.710 -26.631 1.00 94.00 494 GLU A O 1
ATOM 3849 N N . ALA A 1 495 ? 4.367 9.809 -26.323 1.00 94.81 495 ALA A N 1
ATOM 3850 C CA . ALA A 1 495 ? 4.852 10.006 -27.681 1.00 94.81 495 ALA A CA 1
ATOM 3851 C C . ALA A 1 495 ? 6.003 9.067 -28.050 1.00 94.81 495 ALA A C 1
ATOM 3853 O O . ALA A 1 495 ? 6.022 8.555 -29.171 1.00 94.81 495 ALA A O 1
ATOM 3854 N N . HIS A 1 496 ? 6.954 8.838 -27.145 1.00 95.25 496 HIS A N 1
ATOM 3855 C CA . HIS A 1 496 ? 8.214 8.169 -27.477 1.00 95.25 496 HIS A CA 1
ATOM 3856 C C . HIS A 1 496 ? 8.285 6.711 -27.018 1.00 95.25 496 HIS A C 1
ATOM 3858 O O . HIS A 1 496 ? 9.025 5.935 -27.620 1.00 95.25 496 HIS A O 1
ATOM 3864 N N . VAL A 1 497 ? 7.493 6.298 -26.020 1.00 95.81 497 VAL A N 1
ATOM 3865 C CA . VAL A 1 497 ? 7.570 4.936 -25.465 1.00 95.81 497 VAL A CA 1
ATOM 3866 C C . VAL A 1 497 ? 6.262 4.175 -25.616 1.00 95.81 497 VAL A C 1
ATOM 3868 O O . VAL A 1 497 ? 6.242 3.119 -26.255 1.00 95.81 497 VAL A O 1
ATOM 3871 N N . VAL A 1 498 ? 5.157 4.693 -25.070 1.00 95.88 498 VAL A N 1
ATOM 3872 C CA . VAL A 1 498 ? 3.885 3.955 -25.036 1.00 95.88 498 VAL A CA 1
ATOM 3873 C C . VAL A 1 498 ? 3.374 3.703 -26.447 1.00 95.88 498 VAL A C 1
ATOM 3875 O O . VAL A 1 498 ? 3.047 2.560 -26.772 1.00 95.88 498 VAL A O 1
ATOM 3878 N N . ARG A 1 499 ? 3.406 4.717 -27.325 1.00 97.25 499 ARG A N 1
ATOM 3879 C CA . ARG A 1 499 ? 3.079 4.559 -28.752 1.00 97.25 499 ARG A CA 1
ATOM 3880 C C . ARG A 1 499 ? 3.825 3.376 -29.380 1.00 97.25 499 ARG A C 1
ATOM 3882 O O . ARG A 1 499 ? 3.205 2.543 -30.037 1.00 97.25 499 ARG A O 1
ATOM 3889 N N . LEU A 1 500 ? 5.135 3.264 -29.142 1.00 98.25 500 LEU A N 1
ATOM 3890 C CA . LEU A 1 500 ? 5.953 2.179 -29.692 1.00 98.25 500 LEU A CA 1
ATOM 3891 C C . LEU A 1 500 ? 5.603 0.822 -29.090 1.00 98.25 500 LEU A C 1
ATOM 3893 O O . LEU A 1 500 ? 5.534 -0.160 -29.826 1.00 98.25 500 LEU A O 1
ATOM 3897 N N . CYS A 1 501 ? 5.334 0.756 -27.785 1.00 97.50 501 CYS A N 1
ATOM 3898 C CA . CYS A 1 501 ? 4.869 -0.471 -27.139 1.00 97.50 501 CYS A CA 1
ATOM 3899 C C . CYS A 1 501 ? 3.568 -0.966 -27.783 1.00 97.50 501 CYS A C 1
ATOM 3901 O O . CYS A 1 501 ? 3.448 -2.149 -28.095 1.00 97.50 501 CYS A O 1
ATOM 3903 N N . ARG A 1 502 ? 2.618 -0.063 -28.064 1.00 96.38 502 ARG A N 1
ATOM 3904 C CA . ARG A 1 502 ? 1.358 -0.417 -28.738 1.00 96.38 502 ARG A CA 1
ATOM 3905 C C . ARG A 1 502 ? 1.563 -0.854 -30.190 1.00 96.38 502 ARG A C 1
ATOM 3907 O O . ARG A 1 502 ? 0.891 -1.780 -30.636 1.00 96.38 502 ARG A O 1
ATOM 3914 N N . GLU A 1 503 ? 2.480 -0.214 -30.914 1.00 97.25 503 GLU A N 1
ATOM 3915 C CA . GLU A 1 503 ? 2.794 -0.545 -32.311 1.00 97.25 503 GLU A CA 1
ATOM 3916 C C . GLU A 1 503 ? 3.544 -1.878 -32.460 1.00 97.25 503 GLU A C 1
ATOM 3918 O O . GLU A 1 503 ? 3.243 -2.656 -33.365 1.00 97.25 503 GLU A O 1
ATOM 3923 N N . LEU A 1 504 ? 4.536 -2.133 -31.602 1.00 98.00 504 LEU A N 1
ATOM 3924 C CA . LEU A 1 504 ? 5.539 -3.185 -31.806 1.00 98.00 504 LEU A CA 1
ATOM 3925 C C . LEU A 1 504 ? 5.408 -4.368 -30.845 1.00 98.00 504 LEU A C 1
ATOM 3927 O O . LEU A 1 504 ? 5.882 -5.451 -31.174 1.00 98.00 504 LEU A O 1
ATOM 3931 N N . ALA A 1 505 ? 4.748 -4.191 -29.700 1.00 95.69 505 ALA A N 1
ATOM 3932 C CA . ALA A 1 505 ? 4.447 -5.244 -28.730 1.00 95.69 505 ALA A CA 1
ATOM 3933 C C . ALA A 1 505 ? 2.951 -5.226 -28.336 1.00 95.69 505 ALA A C 1
ATOM 3935 O O . ALA A 1 505 ? 2.613 -5.101 -27.154 1.00 95.69 505 ALA A O 1
ATOM 3936 N N . PRO A 1 506 ? 2.024 -5.328 -29.311 1.00 92.44 506 PRO A N 1
ATOM 3937 C CA . PRO A 1 506 ? 0.596 -5.163 -29.061 1.00 92.44 506 PRO A CA 1
ATOM 3938 C C . PRO A 1 506 ? 0.061 -6.193 -28.059 1.00 92.44 506 PRO A C 1
ATOM 3940 O O . PRO A 1 506 ? 0.402 -7.374 -28.109 1.00 92.44 506 PRO A O 1
ATOM 3943 N N . GLY A 1 507 ? -0.818 -5.740 -27.162 1.00 87.44 507 GLY A N 1
ATOM 3944 C CA . GLY A 1 507 ? -1.436 -6.575 -26.125 1.00 87.44 507 GLY A CA 1
ATOM 3945 C C . GLY A 1 507 ? -0.562 -6.821 -24.894 1.00 87.44 507 GLY A C 1
ATOM 3946 O O . GLY A 1 507 ? -1.043 -7.420 -23.934 1.00 87.44 507 GLY A O 1
ATOM 3947 N N . ARG A 1 508 ? 0.690 -6.347 -24.888 1.00 92.19 508 ARG A N 1
ATOM 3948 C CA . ARG A 1 508 ? 1.549 -6.407 -23.709 1.00 92.19 508 ARG A CA 1
ATOM 3949 C C . ARG A 1 508 ? 1.129 -5.343 -22.689 1.00 92.19 508 ARG A C 1
ATOM 3951 O O . ARG A 1 508 ? 1.007 -4.183 -23.087 1.00 92.19 508 ARG A O 1
ATOM 3958 N N . PRO A 1 509 ? 0.955 -5.707 -21.406 1.00 93.81 509 PRO A N 1
ATOM 3959 C CA . PRO A 1 509 ? 0.744 -4.727 -20.353 1.00 93.81 509 PRO A CA 1
ATOM 3960 C C . PRO A 1 509 ? 1.940 -3.777 -20.249 1.00 93.81 509 PRO A C 1
ATOM 3962 O O . PRO A 1 509 ? 3.083 -4.236 -20.193 1.00 93.81 509 PRO A O 1
ATOM 3965 N N . VAL A 1 510 ? 1.674 -2.476 -20.218 1.00 93.56 510 VAL A N 1
ATOM 3966 C CA . VAL A 1 510 ? 2.663 -1.411 -20.028 1.00 93.56 510 VAL A CA 1
ATOM 3967 C C . VAL A 1 510 ? 2.401 -0.721 -18.694 1.00 93.56 510 VAL A C 1
ATOM 3969 O O . VAL A 1 510 ? 1.255 -0.411 -18.367 1.00 93.56 510 VAL A O 1
ATOM 3972 N N . THR A 1 511 ? 3.464 -0.490 -17.934 1.00 90.25 511 THR A N 1
ATOM 3973 C CA . THR A 1 511 ? 3.442 0.123 -16.604 1.00 90.25 511 THR A CA 1
ATOM 3974 C C . THR A 1 511 ? 4.603 1.093 -16.424 1.00 90.25 511 THR A C 1
ATOM 3976 O O . THR A 1 511 ? 5.483 1.222 -17.278 1.00 90.25 511 THR A O 1
ATOM 3979 N N . ILE A 1 512 ? 4.610 1.765 -15.287 1.00 85.62 512 ILE A N 1
ATOM 3980 C CA . ILE A 1 512 ? 5.675 2.631 -14.804 1.00 85.62 512 ILE A CA 1
ATOM 3981 C C . ILE A 1 512 ? 5.803 2.441 -13.297 1.00 85.62 512 ILE A C 1
ATOM 3983 O O . ILE A 1 512 ? 4.806 2.112 -12.647 1.00 85.62 512 ILE A O 1
ATOM 3987 N N . SER A 1 513 ? 6.997 2.677 -12.752 1.00 78.81 513 SER A N 1
ATOM 3988 C CA . SER A 1 513 ? 7.185 2.786 -11.313 1.00 78.81 513 SER A CA 1
ATOM 3989 C C . SER A 1 513 ? 7.576 4.197 -10.869 1.00 78.81 513 SER A C 1
ATOM 3991 O O . SER A 1 513 ? 8.386 4.863 -11.512 1.00 78.81 513 SER A O 1
ATOM 3993 N N . HIS A 1 514 ? 6.994 4.667 -9.760 1.00 72.44 514 HIS A N 1
ATOM 3994 C CA . HIS A 1 514 ? 7.338 5.949 -9.131 1.00 72.44 514 HIS A CA 1
ATOM 3995 C C . HIS A 1 514 ? 7.718 5.764 -7.653 1.00 72.44 514 HIS A C 1
ATOM 3997 O O . HIS A 1 514 ? 7.055 5.023 -6.921 1.00 72.44 514 HIS A O 1
ATOM 4003 N N . THR A 1 515 ? 8.740 6.506 -7.210 1.00 59.78 515 THR A N 1
ATOM 4004 C CA . THR A 1 515 ? 9.199 6.601 -5.809 1.00 59.78 515 THR A CA 1
ATOM 4005 C C . THR A 1 515 ? 8.587 7.740 -5.021 1.00 59.78 515 THR A C 1
ATOM 4007 O O . THR A 1 515 ? 8.456 7.645 -3.800 1.00 59.78 515 THR A O 1
ATOM 4010 N N . LEU A 1 516 ? 8.268 8.852 -5.686 1.00 50.97 516 LEU A N 1
ATOM 4011 C CA . LEU A 1 516 ? 7.851 10.067 -4.999 1.00 50.97 516 LEU A CA 1
ATOM 4012 C C . LEU A 1 516 ? 6.398 9.943 -4.527 1.00 50.97 516 LEU A C 1
ATOM 4014 O O . LEU A 1 516 ? 5.443 10.262 -5.233 1.00 50.97 516 LEU A O 1
ATOM 4018 N N . GLY A 1 517 ? 6.279 9.498 -3.278 1.00 49.31 517 GLY A N 1
ATOM 4019 C CA . GLY A 1 517 ? 5.114 9.664 -2.426 1.00 49.31 517 GLY A CA 1
ATOM 4020 C C . GLY A 1 517 ? 4.224 8.435 -2.367 1.00 49.31 517 GLY A C 1
ATOM 4021 O O . GLY A 1 517 ? 3.524 8.109 -3.319 1.00 49.31 517 GLY A O 1
ATOM 4022 N N . SER A 1 518 ? 4.186 7.805 -1.197 1.00 50.12 518 SER A N 1
ATOM 4023 C CA . SER A 1 518 ? 3.168 6.833 -0.818 1.00 50.12 518 SER A CA 1
ATOM 4024 C C . SER A 1 518 ? 1.763 7.374 -1.115 1.00 50.12 518 SER A C 1
ATOM 4026 O O . SER A 1 518 ? 1.344 8.354 -0.504 1.00 50.12 518 SER A O 1
ATOM 4028 N N . GLY A 1 519 ? 1.088 6.770 -2.098 1.00 50.50 519 GLY A N 1
ATOM 4029 C CA . GLY A 1 519 ? -0.354 6.576 -2.368 1.00 50.50 519 GLY A CA 1
ATOM 4030 C C . GLY A 1 519 ? -1.442 7.450 -1.775 1.00 50.50 519 GLY A C 1
ATOM 4031 O O . GLY A 1 519 ? -2.585 7.049 -1.741 1.00 50.50 519 GLY A O 1
ATOM 4032 N N . VAL A 1 520 ? -1.134 8.650 -1.336 1.00 49.09 520 VAL A N 1
ATOM 4033 C CA . VAL A 1 520 ? -2.034 9.758 -1.005 1.00 49.09 520 VAL A CA 1
ATOM 4034 C C . VAL A 1 520 ? -1.268 11.069 -1.256 1.00 49.09 520 VAL A C 1
ATOM 4036 O O . VAL A 1 520 ? -1.864 12.127 -1.445 1.00 49.09 520 VAL A O 1
ATOM 4039 N N . GLN A 1 521 ? 0.068 11.015 -1.282 1.00 51.47 521 GLN A N 1
ATOM 4040 C CA . GLN A 1 521 ? 0.952 12.171 -1.372 1.00 51.47 521 GLN A CA 1
ATOM 4041 C C . GLN A 1 521 ? 1.050 12.785 -2.776 1.00 51.47 521 GLN A C 1
ATOM 4043 O O . GLN A 1 521 ? 1.272 13.989 -2.861 1.00 51.47 521 GLN A O 1
ATOM 4048 N N . THR A 1 522 ? 0.829 12.025 -3.855 1.00 52.50 522 THR A N 1
ATOM 4049 C CA . THR A 1 522 ? 0.967 12.536 -5.230 1.00 52.50 522 THR A CA 1
ATOM 4050 C C . THR A 1 522 ? -0.275 12.236 -6.073 1.00 52.50 522 THR A C 1
ATOM 4052 O O . THR A 1 522 ? -0.602 11.091 -6.378 1.00 52.50 522 THR A O 1
ATOM 4055 N N . LEU A 1 523 ? -1.010 13.297 -6.420 1.00 51.84 523 LEU A N 1
ATOM 4056 C CA . LEU A 1 523 ? -2.217 13.254 -7.261 1.00 51.84 523 LEU A CA 1
ATOM 4057 C C . LEU A 1 523 ? -1.908 12.895 -8.715 1.00 51.84 523 LEU A C 1
ATOM 4059 O O . LEU A 1 523 ? -2.783 12.459 -9.458 1.00 51.84 523 LEU A O 1
ATOM 4063 N N . ASP A 1 524 ? -0.649 13.027 -9.095 1.00 63.12 524 ASP A N 1
ATOM 4064 C CA . ASP A 1 524 ? -0.274 13.065 -10.491 1.00 63.12 524 ASP A CA 1
ATOM 4065 C C . ASP A 1 524 ? -0.082 11.670 -11.115 1.00 63.12 524 ASP A C 1
ATOM 4067 O O . ASP A 1 524 ? -0.044 11.543 -12.333 1.00 63.12 524 ASP A O 1
ATOM 4071 N N . SER A 1 525 ? 0.024 10.599 -10.317 1.00 67.31 525 SER A N 1
ATOM 4072 C CA . SER A 1 525 ? 0.305 9.254 -10.856 1.00 67.31 525 SER A CA 1
ATOM 4073 C C . SER A 1 525 ? -0.895 8.630 -11.575 1.00 67.31 525 SER A C 1
ATOM 4075 O O . SER A 1 525 ? -0.724 7.972 -12.597 1.00 67.31 525 SER A O 1
ATOM 4077 N N . ALA A 1 526 ? -2.116 8.854 -11.077 1.00 68.88 526 ALA A N 1
ATOM 4078 C CA . ALA A 1 526 ? -3.330 8.374 -11.739 1.00 68.88 526 ALA A CA 1
ATOM 4079 C C . ALA A 1 526 ? -3.574 9.112 -13.065 1.00 68.88 526 ALA A C 1
ATOM 4081 O O . ALA A 1 526 ? -3.851 8.477 -14.082 1.00 68.88 526 ALA A O 1
ATOM 4082 N N . GLU A 1 527 ? -3.399 10.438 -13.055 1.00 73.56 527 GLU A N 1
ATOM 4083 C CA . GLU A 1 527 ? -3.472 11.267 -14.260 1.00 73.56 527 GLU A CA 1
ATOM 4084 C C . GLU A 1 527 ? -2.394 10.853 -15.271 1.00 73.56 527 GLU A C 1
ATOM 4086 O O . GLU A 1 527 ? -2.686 10.709 -16.457 1.00 73.56 527 GLU A O 1
ATOM 4091 N N . PHE A 1 528 ? -1.165 10.599 -14.807 1.00 78.81 528 PHE A N 1
ATOM 4092 C CA . PHE A 1 528 ? -0.076 10.136 -15.662 1.00 78.81 528 PHE A CA 1
ATOM 4093 C C . PHE A 1 528 ? -0.435 8.836 -16.378 1.00 78.81 528 PHE A C 1
ATOM 4095 O O . PHE A 1 528 ? -0.270 8.749 -17.590 1.00 78.81 528 PHE A O 1
ATOM 4102 N N . VAL A 1 529 ? -0.942 7.832 -15.654 1.00 79.56 529 VAL A N 1
ATOM 4103 C CA . VAL A 1 529 ? -1.318 6.544 -16.255 1.00 79.56 529 VAL A CA 1
ATOM 4104 C C . VAL A 1 529 ? -2.408 6.729 -17.304 1.00 79.56 529 VAL A C 1
ATOM 4106 O O . VAL A 1 529 ? -2.269 6.207 -18.411 1.00 79.56 529 VAL A O 1
ATOM 4109 N N . GLU A 1 530 ? -3.462 7.483 -16.983 1.00 79.94 530 GLU A N 1
ATOM 4110 C CA . GLU A 1 530 ? -4.565 7.730 -17.915 1.00 79.94 530 GLU A CA 1
ATOM 4111 C C . GLU A 1 530 ? -4.072 8.440 -19.182 1.00 79.94 530 GLU A C 1
ATOM 4113 O O . GLU A 1 530 ? -4.349 7.989 -20.294 1.00 79.94 530 GLU A O 1
ATOM 4118 N N . ARG A 1 531 ? -3.302 9.520 -19.022 1.00 85.06 531 ARG A N 1
ATOM 4119 C CA . ARG A 1 531 ? -2.820 10.351 -20.132 1.00 85.06 531 ARG A CA 1
ATOM 4120 C C . ARG A 1 531 ? -1.743 9.663 -20.966 1.00 85.06 531 ARG A C 1
ATOM 4122 O O . ARG A 1 531 ? -1.798 9.749 -22.186 1.00 85.06 531 ARG A O 1
ATOM 4129 N N . ALA A 1 532 ? -0.800 8.956 -20.342 1.00 87.44 532 ALA A N 1
ATOM 4130 C CA . ALA A 1 532 ? 0.199 8.173 -21.069 1.00 87.44 532 ALA A CA 1
ATOM 4131 C C . ALA A 1 532 ? -0.404 6.916 -21.716 1.00 87.44 532 ALA A C 1
ATOM 4133 O O . ALA A 1 532 ? 0.205 6.353 -22.623 1.00 87.44 532 ALA A O 1
ATOM 4134 N N . GLY A 1 533 ? -1.583 6.466 -21.273 1.00 88.12 533 GLY A N 1
ATOM 4135 C CA . GLY A 1 533 ? -2.245 5.266 -21.777 1.00 88.12 533 GLY A CA 1
ATOM 4136 C C . GLY A 1 533 ? -1.600 3.967 -21.286 1.00 88.12 533 GLY A C 1
ATOM 4137 O O . GLY A 1 533 ? -1.415 3.039 -22.082 1.00 88.12 533 GLY A O 1
ATOM 4138 N N . LEU A 1 534 ? -1.228 3.904 -20.003 1.00 88.25 534 LEU A N 1
ATOM 4139 C CA . LEU A 1 534 ? -0.681 2.697 -19.360 1.00 88.25 534 LEU A CA 1
ATOM 4140 C C . LEU A 1 534 ? -1.801 1.730 -18.943 1.00 88.25 534 LEU A C 1
ATOM 4142 O O . LEU A 1 534 ? -2.944 2.135 -18.745 1.00 88.25 534 LEU A O 1
ATOM 4146 N N . ASP A 1 535 ? -1.476 0.440 -18.821 1.00 88.25 535 ASP A N 1
ATOM 4147 C CA . ASP A 1 535 ? -2.451 -0.603 -18.462 1.00 88.25 535 ASP A CA 1
ATOM 4148 C C . ASP A 1 535 ? -2.546 -0.829 -16.951 1.00 88.25 535 ASP A C 1
ATOM 4150 O O . ASP A 1 535 ? -3.607 -1.186 -16.436 1.00 88.25 535 ASP A O 1
ATOM 4154 N N . VAL A 1 536 ? -1.420 -0.665 -16.255 1.00 85.31 536 VAL A N 1
ATOM 4155 C CA . VAL A 1 536 ? -1.299 -0.824 -14.805 1.00 85.31 536 VAL A CA 1
ATOM 4156 C C . VAL A 1 536 ? -0.319 0.204 -14.244 1.00 85.31 536 VAL A C 1
ATOM 4158 O O . VAL A 1 536 ? 0.432 0.833 -14.992 1.00 85.31 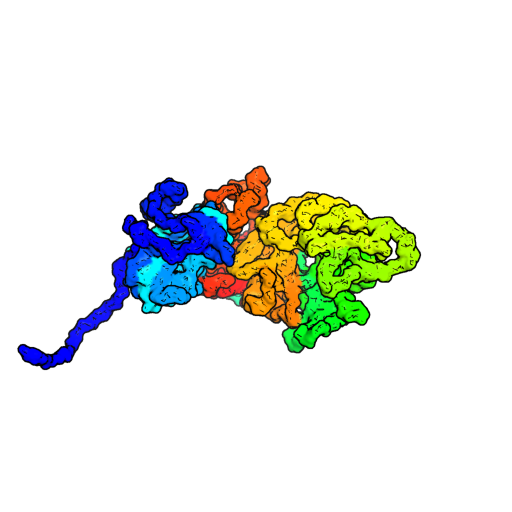536 VAL A O 1
ATOM 4161 N N . TYR A 1 537 ? -0.326 0.355 -12.925 1.00 83.00 537 TYR A N 1
ATOM 4162 C CA . TYR A 1 537 ? 0.565 1.251 -12.199 1.00 83.00 537 TYR A CA 1
ATOM 4163 C C . TYR A 1 537 ? 1.329 0.516 -11.096 1.00 83.00 537 TYR A C 1
ATOM 4165 O O . TYR A 1 537 ? 0.728 -0.193 -10.285 1.00 83.00 537 TYR A O 1
ATOM 4173 N N . ASN A 1 538 ? 2.644 0.717 -11.038 1.00 82.38 538 ASN A N 1
ATOM 4174 C CA . ASN A 1 538 ? 3.491 0.168 -9.990 1.00 82.38 538 ASN A CA 1
ATOM 4175 C C . ASN A 1 538 ? 3.940 1.300 -9.055 1.00 82.38 538 ASN A C 1
ATOM 4177 O O . ASN A 1 538 ? 4.370 2.355 -9.520 1.00 82.38 538 ASN A O 1
ATOM 4181 N N . TRP A 1 539 ? 3.878 1.102 -7.738 1.00 77.25 539 TRP A N 1
ATOM 4182 C CA . TRP A 1 539 ? 4.381 2.099 -6.781 1.00 77.25 539 TRP A CA 1
ATOM 4183 C C . TRP A 1 539 ? 5.364 1.500 -5.800 1.00 77.25 539 TRP A C 1
ATOM 4185 O O . TRP A 1 539 ? 5.200 0.355 -5.374 1.00 77.25 539 TRP A O 1
ATOM 4195 N N . HIS A 1 540 ? 6.333 2.315 -5.394 1.00 76.81 540 HIS A N 1
ATOM 4196 C CA . HIS A 1 540 ? 7.312 1.933 -4.388 1.00 76.81 540 HIS A CA 1
ATOM 4197 C C . HIS A 1 540 ? 6.838 2.324 -2.999 1.00 76.81 540 HIS A C 1
ATOM 4199 O O . HIS A 1 540 ? 6.114 3.303 -2.807 1.00 76.81 540 HIS A O 1
ATOM 4205 N N . SER A 1 541 ? 7.181 1.509 -2.005 1.00 69.75 541 SER A N 1
ATOM 4206 C CA . SER A 1 541 ? 6.640 1.670 -0.656 1.00 69.75 541 SER A CA 1
ATOM 4207 C C . SER A 1 541 ? 7.733 1.477 0.388 1.00 69.75 541 SER A C 1
ATOM 4209 O O . SER A 1 541 ? 7.800 0.465 1.089 1.00 69.75 541 SER A O 1
ATOM 4211 N N . TYR A 1 542 ? 8.541 2.528 0.513 1.00 64.69 542 TYR A N 1
ATOM 4212 C CA . TYR A 1 542 ? 9.598 2.711 1.506 1.00 64.69 542 TYR A CA 1
ATOM 4213 C C . TYR A 1 542 ? 9.048 3.403 2.765 1.00 64.69 542 TYR A C 1
ATOM 4215 O O . TYR A 1 542 ? 9.352 4.556 3.065 1.00 64.69 542 TYR A O 1
ATOM 4223 N N . LEU A 1 543 ? 8.148 2.722 3.480 1.00 54.12 543 LEU A N 1
ATOM 4224 C CA . LEU A 1 543 ? 7.408 3.314 4.600 1.00 54.12 543 LEU A CA 1
ATOM 4225 C C . LEU A 1 543 ? 8.298 3.493 5.852 1.00 54.12 543 LEU A C 1
ATOM 4227 O O . LEU A 1 543 ? 8.972 2.540 6.256 1.00 54.12 543 LEU A O 1
ATOM 4231 N N . PRO A 1 544 ? 8.280 4.666 6.521 1.00 47.22 544 PRO A N 1
ATOM 4232 C CA . PRO A 1 544 ? 8.944 4.844 7.809 1.00 47.22 544 PRO A CA 1
ATOM 4233 C C . PRO A 1 544 ? 8.257 4.005 8.896 1.00 47.22 544 PRO A C 1
ATOM 4235 O O . PRO A 1 544 ? 7.030 3.890 8.957 1.00 47.22 544 PRO A O 1
ATOM 4238 N N . GLN A 1 545 ? 9.055 3.407 9.779 1.00 40.62 545 GLN A N 1
ATOM 4239 C CA . GLN A 1 545 ? 8.559 2.471 10.784 1.00 40.62 545 GLN A CA 1
ATOM 4240 C C . GLN A 1 545 ? 7.709 3.157 11.844 1.00 40.62 545 GLN A C 1
ATOM 4242 O O . GLN A 1 545 ? 8.232 3.922 12.645 1.00 40.62 545 GLN A O 1
ATOM 4247 N N . ASN A 1 546 ? 6.419 2.823 11.888 1.00 37.88 546 ASN A N 1
ATOM 4248 C CA . ASN A 1 546 ? 5.544 2.876 13.062 1.00 37.88 546 ASN A CA 1
ATOM 4249 C C . ASN A 1 546 ? 4.264 2.066 12.768 1.00 37.88 546 ASN A C 1
ATOM 4251 O O . ASN A 1 546 ? 4.042 1.669 11.630 1.00 37.88 546 ASN A O 1
ATOM 4255 N N . GLU A 1 547 ? 3.402 1.832 13.769 1.00 44.28 547 GLU A N 1
ATOM 4256 C CA . GLU A 1 547 ? 2.093 1.129 13.653 1.00 44.28 547 GLU A CA 1
ATOM 4257 C C . GLU A 1 547 ? 1.193 1.664 12.512 1.00 44.28 547 GLU A C 1
ATOM 4259 O O . GLU A 1 547 ? 0.288 0.983 12.039 1.00 44.28 547 GLU A O 1
ATOM 4264 N N . CYS A 1 548 ? 1.516 2.860 12.016 1.00 45.31 548 CYS A N 1
ATOM 4265 C CA . CYS A 1 548 ? 1.138 3.437 10.730 1.00 45.31 548 CYS A CA 1
ATOM 4266 C C . CYS A 1 548 ? 1.260 2.522 9.501 1.00 45.31 548 CYS A C 1
ATOM 4268 O O . CYS A 1 548 ? 0.534 2.768 8.545 1.00 45.31 548 CYS A O 1
ATOM 4270 N N . LEU A 1 549 ? 2.165 1.535 9.490 1.00 52.47 549 LEU A N 1
ATOM 4271 C CA . LEU A 1 549 ? 2.577 0.816 8.278 1.00 52.47 549 LEU A CA 1
ATOM 4272 C C . LEU A 1 549 ? 1.422 0.047 7.622 1.00 52.47 549 LEU A C 1
ATOM 4274 O O . LEU A 1 549 ? 1.209 0.177 6.423 1.00 52.47 549 LEU A O 1
ATOM 4278 N N . THR A 1 550 ? 0.627 -0.686 8.403 1.00 60.91 550 THR A N 1
ATOM 4279 C CA . THR A 1 550 ? -0.503 -1.483 7.896 1.00 60.91 550 THR A CA 1
ATOM 4280 C C . THR A 1 550 ? -1.597 -0.600 7.307 1.00 60.91 550 THR A C 1
ATOM 4282 O O . THR A 1 550 ? -2.128 -0.887 6.240 1.00 60.91 550 THR A O 1
ATOM 4285 N N . LEU A 1 551 ? -1.940 0.494 7.991 1.00 63.28 551 LEU A N 1
ATOM 4286 C CA . LEU A 1 551 ? -3.002 1.395 7.544 1.00 63.28 551 LEU A CA 1
ATOM 4287 C C . LEU A 1 551 ? -2.552 2.283 6.385 1.00 63.28 551 LEU A C 1
ATOM 4289 O O . LEU A 1 551 ? -3.339 2.532 5.481 1.00 63.28 551 LEU A O 1
ATOM 4293 N N . GLU A 1 552 ? -1.296 2.724 6.377 1.00 65.62 552 GLU A N 1
ATOM 4294 C CA . GLU A 1 552 ? -0.731 3.503 5.276 1.00 65.62 552 GLU A CA 1
ATOM 4295 C C . GLU A 1 552 ? -0.551 2.650 4.021 1.00 65.62 552 GLU A C 1
ATOM 4297 O O . GLU A 1 552 ? -0.970 3.064 2.945 1.00 65.62 552 GLU A O 1
ATOM 4302 N N . LEU A 1 553 ? -0.033 1.426 4.148 1.00 71.50 553 LEU A N 1
ATOM 4303 C CA . LEU A 1 553 ? 0.036 0.493 3.028 1.00 71.50 553 LEU A CA 1
ATOM 4304 C C . LEU A 1 553 ? -1.363 0.137 2.513 1.00 71.50 553 LEU A C 1
ATOM 4306 O O . LEU A 1 553 ? -1.587 0.178 1.306 1.00 71.50 553 LEU A O 1
ATOM 4310 N N . ALA A 1 554 ? -2.323 -0.147 3.399 1.00 70.38 554 ALA A N 1
ATOM 4311 C CA . ALA A 1 554 ? -3.707 -0.403 3.000 1.00 70.38 554 ALA A CA 1
ATOM 4312 C C . ALA A 1 554 ? -4.334 0.814 2.301 1.00 70.38 554 ALA A C 1
ATOM 4314 O O . ALA A 1 554 ? -5.021 0.652 1.295 1.00 70.38 554 ALA A O 1
ATOM 4315 N N . ALA A 1 555 ? -4.075 2.026 2.798 1.00 70.25 555 ALA A N 1
ATOM 4316 C CA . ALA A 1 555 ? -4.520 3.269 2.180 1.00 70.25 555 ALA A CA 1
ATOM 4317 C C . ALA A 1 555 ? -3.931 3.440 0.776 1.00 70.25 555 ALA A C 1
ATOM 4319 O O . ALA A 1 555 ? -4.684 3.712 -0.155 1.00 70.25 555 ALA A O 1
ATOM 4320 N N . ASN A 1 556 ? -2.630 3.195 0.605 1.00 73.06 556 ASN A N 1
ATOM 4321 C CA . ASN A 1 556 ? -1.971 3.251 -0.700 1.00 73.06 556 ASN A CA 1
ATOM 4322 C C . ASN A 1 556 ? -2.558 2.212 -1.658 1.00 73.06 556 ASN A C 1
ATOM 4324 O O . ASN A 1 556 ? -2.890 2.543 -2.791 1.00 73.06 556 ASN A O 1
ATOM 4328 N N . CYS A 1 557 ? -2.760 0.975 -1.197 1.00 75.62 557 CYS A N 1
ATOM 4329 C CA . CYS A 1 557 ? -3.367 -0.064 -2.022 1.00 75.62 557 CYS A CA 1
ATOM 4330 C C . CYS A 1 557 ? -4.790 0.316 -2.465 1.00 75.62 557 CYS A C 1
ATOM 4332 O O . CYS A 1 557 ? -5.169 0.074 -3.611 1.00 75.62 557 CYS A O 1
ATOM 4334 N N . LEU A 1 558 ? -5.581 0.933 -1.579 1.00 73.12 558 LEU A N 1
ATOM 4335 C CA . LEU A 1 558 ? -6.925 1.419 -1.904 1.00 73.12 558 LEU A CA 1
ATOM 4336 C C . LEU A 1 558 ? -6.911 2.616 -2.857 1.00 73.12 558 LEU A C 1
ATOM 4338 O O . LEU A 1 558 ? -7.774 2.697 -3.732 1.00 73.12 558 LEU A O 1
ATOM 4342 N N . PHE A 1 559 ? -5.969 3.539 -2.678 1.00 69.62 559 PHE A N 1
ATOM 4343 C CA . PHE A 1 559 ? -5.823 4.724 -3.513 1.00 69.62 559 PHE A CA 1
ATOM 4344 C C . PHE A 1 559 ? -5.379 4.368 -4.920 1.00 69.62 559 PHE A C 1
ATOM 4346 O O . PHE A 1 559 ? -6.004 4.796 -5.885 1.00 69.62 559 PHE A O 1
ATOM 4353 N N . TYR A 1 560 ? -4.339 3.551 -5.050 1.00 63.25 560 TYR A N 1
ATOM 4354 C CA . TYR A 1 560 ? -3.797 3.243 -6.361 1.00 63.25 560 TYR A CA 1
ATOM 4355 C C . TYR A 1 560 ? -4.710 2.339 -7.169 1.00 63.25 560 TYR A C 1
ATOM 4357 O O . TYR A 1 560 ? -4.765 2.538 -8.368 1.00 63.25 560 TYR A O 1
ATOM 4365 N N . ASN A 1 561 ? -5.508 1.468 -6.536 1.00 63.44 561 ASN A N 1
ATOM 4366 C CA . ASN A 1 561 ? -6.531 0.681 -7.237 1.00 63.44 561 ASN A CA 1
ATOM 4367 C C . ASN A 1 561 ? -7.847 1.430 -7.508 1.00 63.44 561 ASN A C 1
ATOM 4369 O O . ASN A 1 561 ? -8.773 0.841 -8.077 1.00 63.44 561 ASN A O 1
ATOM 4373 N N . ALA A 1 562 ? -7.994 2.683 -7.054 1.00 55.94 562 ALA A N 1
ATOM 4374 C CA . ALA A 1 562 ? -9.213 3.483 -7.217 1.00 55.94 562 ALA A CA 1
ATOM 4375 C C . ALA A 1 562 ? -9.441 4.037 -8.63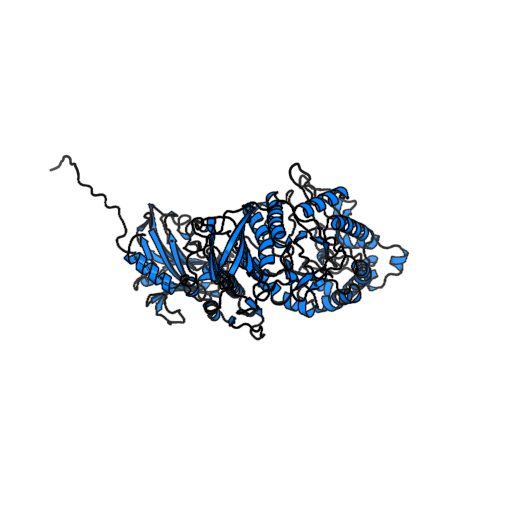4 1.00 55.94 562 ALA A C 1
ATOM 4377 O O . ALA A 1 562 ? -10.579 3.928 -9.095 1.00 55.94 562 ALA A O 1
ATOM 4378 N N . PRO A 1 563 ? -8.419 4.565 -9.327 1.00 55.53 563 PRO A N 1
ATOM 4379 C CA . PRO A 1 563 ? -8.555 5.029 -10.707 1.00 55.53 563 PRO A CA 1
ATOM 4380 C C . PRO A 1 563 ? -7.987 4.053 -11.757 1.00 55.53 563 PRO A C 1
ATOM 4382 O O . PRO A 1 563 ? -8.467 4.039 -12.886 1.00 55.53 563 PRO A O 1
ATOM 4385 N N . VAL A 1 564 ? -6.994 3.229 -11.402 1.00 65.06 564 VAL A N 1
ATOM 4386 C CA . VAL A 1 564 ? -6.218 2.374 -12.321 1.00 65.06 564 VAL A CA 1
ATOM 4387 C C . VAL A 1 564 ? -5.859 1.071 -11.598 1.00 65.06 564 VAL A C 1
ATOM 4389 O O . VAL A 1 564 ? -5.633 1.098 -10.400 1.00 65.06 564 VAL A O 1
ATOM 4392 N N . PRO A 1 565 ? -5.787 -0.093 -12.250 1.00 72.81 565 PRO A N 1
ATOM 4393 C CA . PRO A 1 565 ? -5.205 -1.282 -11.633 1.00 72.81 565 PRO A CA 1
ATOM 4394 C C . PRO A 1 565 ? -3.744 -1.059 -11.233 1.00 72.81 565 PRO A C 1
ATOM 4396 O O . PRO A 1 565 ? -2.919 -0.724 -12.081 1.00 72.81 565 PRO A O 1
ATOM 4399 N N . GLY A 1 566 ? -3.386 -1.280 -9.972 1.00 77.94 566 GLY A N 1
ATOM 4400 C CA . GLY A 1 566 ? -2.002 -1.105 -9.547 1.00 77.94 566 GLY A CA 1
ATOM 4401 C C . GLY A 1 566 ? -1.594 -2.030 -8.420 1.00 77.94 566 GLY A C 1
ATOM 4402 O O . GLY A 1 566 ? -2.419 -2.459 -7.611 1.00 77.94 566 GLY A O 1
ATOM 4403 N N . PHE A 1 567 ? -0.300 -2.316 -8.341 1.00 79.12 567 PHE A N 1
ATOM 4404 C CA . PHE A 1 567 ? 0.262 -3.127 -7.269 1.00 79.12 567 PHE A CA 1
ATOM 4405 C C . PHE A 1 567 ? 1.601 -2.580 -6.772 1.00 79.12 567 PHE A C 1
ATOM 4407 O O . PHE A 1 567 ? 2.318 -1.919 -7.528 1.00 79.12 567 PHE A O 1
ATOM 4414 N N . PRO A 1 568 ? 1.952 -2.848 -5.503 1.00 78.25 568 PRO A N 1
ATOM 4415 C CA . PRO A 1 568 ? 3.211 -2.375 -4.968 1.00 78.25 568 PRO A CA 1
ATOM 4416 C C . PRO A 1 568 ? 4.375 -3.170 -5.572 1.00 78.25 568 PRO A C 1
ATOM 4418 O O . PRO A 1 568 ? 4.352 -4.405 -5.633 1.00 78.25 568 PRO A O 1
ATOM 4421 N N . THR A 1 569 ? 5.404 -2.451 -6.001 1.00 76.88 569 THR A N 1
ATOM 4422 C CA . THR A 1 569 ? 6.710 -2.999 -6.366 1.00 76.88 569 THR A CA 1
ATOM 4423 C C . THR A 1 569 ? 7.763 -2.342 -5.494 1.00 76.88 569 THR A C 1
ATOM 4425 O O . THR A 1 569 ? 7.594 -1.211 -5.079 1.00 76.88 569 THR A O 1
ATOM 4428 N N . GLU A 1 570 ? 8.856 -3.022 -5.200 1.00 69.81 570 GLU A N 1
ATOM 4429 C CA . GLU A 1 570 ? 9.955 -2.464 -4.412 1.00 69.81 570 GLU A CA 1
ATOM 4430 C C . GLU A 1 570 ? 9.593 -1.980 -2.993 1.00 69.81 570 GLU A C 1
ATOM 4432 O O . GLU A 1 570 ? 9.516 -0.796 -2.657 1.00 69.81 570 GLU A O 1
ATOM 4437 N N . GLY A 1 571 ? 9.381 -2.940 -2.104 1.00 63.84 571 GLY A N 1
ATOM 4438 C CA . GLY A 1 571 ? 9.284 -2.719 -0.665 1.00 63.84 571 GLY A CA 1
ATOM 4439 C C . GLY A 1 571 ? 9.225 -4.052 0.079 1.00 63.84 571 GLY A C 1
ATOM 4440 O O . GLY A 1 571 ? 9.220 -5.100 -0.559 1.00 63.84 571 GLY A O 1
ATOM 4441 N N . PRO A 1 572 ? 9.230 -4.066 1.418 1.00 55.56 572 PRO A N 1
ATOM 4442 C CA . PRO A 1 572 ? 9.580 -2.972 2.324 1.00 55.56 572 PRO A CA 1
ATOM 4443 C C . PRO A 1 572 ? 11.098 -2.864 2.589 1.00 55.56 572 PRO A C 1
ATOM 4445 O O . PRO A 1 572 ? 11.503 -2.208 3.539 1.00 55.56 572 PRO A O 1
ATOM 4448 N N . ALA A 1 573 ? 11.933 -3.523 1.784 1.00 46.38 573 ALA A N 1
ATOM 4449 C CA . ALA A 1 573 ? 13.359 -3.741 2.033 1.00 46.38 573 ALA A CA 1
ATOM 4450 C C . ALA A 1 573 ? 14.187 -2.519 2.463 1.00 46.38 573 ALA A C 1
ATOM 4452 O O . ALA A 1 573 ? 15.081 -2.660 3.291 1.00 46.38 573 ALA A O 1
ATOM 4453 N N . TYR A 1 574 ? 13.872 -1.334 1.934 1.00 49.47 574 TYR A N 1
ATOM 4454 C CA . TYR A 1 574 ? 14.414 -0.067 2.414 1.00 49.47 574 TYR A CA 1
ATOM 4455 C C . TYR A 1 574 ? 13.371 0.635 3.281 1.00 49.47 574 TYR A C 1
ATOM 4457 O O . TYR A 1 574 ? 12.509 1.385 2.822 1.00 49.47 574 TYR A O 1
ATOM 4465 N N . TYR A 1 575 ? 13.444 0.386 4.581 1.00 48.47 575 TYR A N 1
ATOM 4466 C CA . TYR A 1 575 ? 12.650 1.107 5.565 1.00 48.47 575 TYR A CA 1
ATOM 4467 C C . TYR A 1 575 ? 13.114 2.561 5.607 1.00 48.47 575 TYR A C 1
ATOM 4469 O O . TYR A 1 575 ? 14.064 2.870 6.309 1.00 48.47 575 TYR A O 1
ATOM 4477 N N . GLY A 1 576 ? 12.479 3.456 4.846 1.00 39.34 576 GLY A N 1
ATOM 4478 C CA . GLY A 1 576 ? 12.595 4.911 5.006 1.00 39.34 576 GLY A CA 1
ATOM 4479 C C . GLY A 1 576 ? 14.018 5.494 5.043 1.00 39.34 576 GLY A C 1
ATOM 4480 O O . GLY A 1 576 ? 14.223 6.482 5.746 1.00 39.34 576 GLY A O 1
ATOM 4481 N N . GLY A 1 577 ? 14.993 4.887 4.355 1.00 38.00 577 GLY A N 1
ATOM 4482 C CA . GLY A 1 577 ? 16.390 5.347 4.353 1.00 38.00 577 GLY A CA 1
ATOM 4483 C C . GLY A 1 577 ? 17.237 4.938 5.571 1.00 38.00 577 GLY A C 1
ATOM 4484 O O . GLY A 1 577 ? 18.258 5.573 5.818 1.00 38.00 577 GLY A O 1
ATOM 4485 N N . TRP A 1 578 ? 16.825 3.915 6.326 1.00 37.75 578 TRP A N 1
ATOM 4486 C CA . TRP A 1 578 ? 17.566 3.353 7.465 1.00 37.75 578 TRP A CA 1
ATOM 4487 C C . TRP A 1 578 ? 18.384 2.119 7.044 1.00 37.75 578 TRP A C 1
ATOM 4489 O O . TRP A 1 578 ? 17.977 1.397 6.128 1.00 37.75 578 TRP A O 1
ATOM 4499 N N . GLU A 1 579 ? 19.526 1.868 7.694 1.00 48.25 579 GLU A N 1
ATOM 4500 C CA . GLU A 1 579 ? 20.342 0.675 7.421 1.00 48.25 579 GLU A CA 1
ATOM 4501 C C . GLU A 1 579 ? 19.650 -0.583 7.985 1.00 48.25 579 GLU A C 1
ATOM 4503 O O . GLU A 1 579 ? 18.858 -0.509 8.925 1.00 48.25 579 GLU A O 1
ATOM 4508 N N . ALA A 1 580 ? 19.927 -1.766 7.421 1.00 47.00 580 ALA A N 1
ATOM 4509 C CA . ALA A 1 580 ? 19.286 -3.027 7.826 1.00 47.00 580 ALA A CA 1
ATOM 4510 C C . ALA A 1 580 ? 19.406 -3.334 9.338 1.00 47.00 580 ALA A C 1
ATOM 4512 O O . ALA A 1 580 ? 18.545 -4.021 9.900 1.00 47.00 580 ALA A O 1
ATOM 4513 N N . ASP A 1 581 ? 20.439 -2.788 9.986 1.00 50.56 581 ASP A N 1
ATOM 4514 C CA . ASP A 1 581 ? 20.746 -2.934 11.412 1.00 50.56 581 ASP A CA 1
ATOM 4515 C C . ASP A 1 581 ? 19.849 -2.083 12.333 1.00 50.56 581 ASP A C 1
ATOM 4517 O O . ASP A 1 581 ? 19.764 -2.356 13.532 1.00 50.56 581 ASP A O 1
ATOM 4521 N N . ASP A 1 582 ? 19.129 -1.097 11.790 1.00 52.84 582 ASP A N 1
ATOM 4522 C CA . ASP A 1 582 ? 18.229 -0.218 12.550 1.00 52.84 582 ASP A CA 1
ATOM 4523 C C . ASP A 1 582 ? 16.847 -0.849 12.816 1.00 52.84 582 ASP A C 1
ATOM 4525 O O . ASP A 1 582 ? 16.003 -0.269 13.505 1.00 52.84 582 ASP A O 1
ATOM 4529 N N . VAL A 1 583 ? 16.596 -2.045 12.271 1.00 57.06 583 VAL A N 1
ATOM 4530 C CA . VAL A 1 583 ? 15.299 -2.738 12.309 1.00 57.06 583 VAL A CA 1
ATOM 4531 C C . VAL A 1 583 ? 15.440 -4.088 13.000 1.00 57.06 583 VAL A C 1
ATOM 4533 O O . VAL A 1 583 ? 16.360 -4.847 12.700 1.00 57.06 583 VAL A O 1
ATOM 4536 N N . ASP A 1 584 ? 14.516 -4.450 13.893 1.00 65.31 584 ASP A N 1
ATOM 4537 C CA . ASP A 1 584 ? 14.512 -5.807 14.447 1.00 65.31 584 ASP A CA 1
ATOM 4538 C C . ASP A 1 584 ? 13.873 -6.829 13.481 1.00 65.31 584 ASP A C 1
ATOM 4540 O O . ASP A 1 584 ? 13.067 -6.504 12.605 1.00 65.31 584 ASP A O 1
ATOM 4544 N N . GLU A 1 585 ? 14.239 -8.105 13.628 1.00 70.50 585 GLU A N 1
ATOM 4545 C CA . GLU A 1 585 ? 13.747 -9.195 12.773 1.00 70.50 585 GLU A CA 1
ATOM 4546 C C . GLU A 1 585 ? 12.217 -9.295 12.764 1.00 70.50 585 GLU A C 1
ATOM 4548 O O . GLU A 1 585 ? 11.602 -9.577 11.734 1.00 70.50 585 GLU A O 1
ATOM 4553 N N . ARG A 1 586 ? 11.580 -9.028 13.907 1.00 72.25 586 ARG A N 1
ATOM 4554 C CA . ARG A 1 586 ? 10.126 -9.079 14.021 1.00 72.25 586 ARG A CA 1
ATOM 4555 C C . ARG A 1 586 ? 9.502 -7.999 13.142 1.00 72.25 586 ARG A C 1
ATOM 4557 O O . ARG A 1 586 ? 8.599 -8.309 12.377 1.00 72.25 586 ARG A O 1
ATOM 4564 N N . GLN A 1 587 ? 9.962 -6.756 13.211 1.00 68.94 587 GLN A N 1
ATOM 4565 C CA . GLN A 1 587 ? 9.446 -5.665 12.384 1.00 68.94 587 GLN A CA 1
ATOM 4566 C C . GLN A 1 587 ? 9.596 -5.954 10.888 1.00 68.94 587 GLN A C 1
ATOM 4568 O O . GLN A 1 587 ? 8.665 -5.667 10.131 1.00 68.94 587 GLN A O 1
ATOM 4573 N N . ARG A 1 588 ? 10.709 -6.577 10.473 1.00 70.69 588 ARG A N 1
ATOM 4574 C CA . ARG A 1 588 ? 10.918 -6.946 9.067 1.00 70.69 588 ARG A CA 1
ATOM 4575 C C . ARG A 1 588 ? 9.884 -7.939 8.556 1.00 70.69 588 ARG A C 1
ATOM 4577 O O . ARG A 1 588 ? 9.192 -7.670 7.572 1.00 70.69 588 ARG A O 1
ATOM 4584 N N . ARG A 1 589 ? 9.696 -9.034 9.294 1.00 75.38 589 ARG A N 1
ATOM 4585 C CA . ARG A 1 589 ? 8.681 -10.054 8.994 1.00 75.38 589 ARG A CA 1
ATOM 4586 C C . ARG A 1 589 ? 7.282 -9.458 8.871 1.00 75.38 589 ARG A C 1
ATOM 4588 O O . ARG A 1 589 ? 6.570 -9.729 7.912 1.00 75.38 589 ARG A O 1
ATOM 4595 N N . LEU A 1 590 ? 6.903 -8.609 9.823 1.00 73.69 590 LEU A N 1
ATOM 4596 C CA . LEU A 1 590 ? 5.570 -8.009 9.876 1.00 73.69 590 LEU A CA 1
ATOM 4597 C C . LEU A 1 590 ? 5.295 -7.093 8.681 1.00 73.69 590 LEU A C 1
ATOM 4599 O O . LEU A 1 590 ? 4.183 -7.087 8.153 1.00 73.69 590 LEU A O 1
ATOM 4603 N N . ALA A 1 591 ? 6.308 -6.359 8.226 1.00 73.00 591 ALA A N 1
ATOM 4604 C CA . ALA A 1 591 ? 6.185 -5.537 7.036 1.00 73.00 591 ALA A CA 1
ATOM 4605 C C . ALA A 1 591 ? 6.042 -6.389 5.767 1.00 73.00 591 ALA A C 1
ATOM 4607 O O . ALA A 1 591 ? 5.146 -6.110 4.982 1.00 73.00 591 ALA A O 1
ATOM 4608 N N . ILE A 1 592 ? 6.858 -7.439 5.583 1.00 77.69 592 ILE A N 1
ATOM 4609 C CA . ILE A 1 592 ? 6.745 -8.368 4.437 1.00 77.69 592 ILE A CA 1
ATOM 4610 C C . ILE A 1 592 ? 5.366 -9.017 4.409 1.00 77.69 592 ILE A C 1
ATOM 4612 O O . ILE A 1 592 ? 4.694 -9.026 3.382 1.00 77.69 592 ILE A O 1
ATOM 4616 N N . ARG A 1 593 ? 4.922 -9.516 5.561 1.00 80.81 593 ARG A N 1
ATOM 4617 C CA . ARG A 1 593 ? 3.604 -10.113 5.746 1.00 80.81 593 ARG A CA 1
ATOM 4618 C C . ARG A 1 593 ? 2.499 -9.152 5.284 1.00 80.81 593 ARG A C 1
ATOM 4620 O O . ARG A 1 593 ? 1.673 -9.529 4.457 1.00 80.81 593 ARG A O 1
ATOM 4627 N N . ASP A 1 594 ? 2.500 -7.900 5.742 1.00 78.56 594 ASP A N 1
ATOM 4628 C CA . ASP A 1 594 ? 1.510 -6.902 5.305 1.00 78.56 594 ASP A CA 1
ATOM 4629 C C . ASP A 1 594 ? 1.639 -6.524 3.823 1.00 78.56 594 ASP A C 1
ATOM 4631 O O . ASP A 1 594 ? 0.623 -6.331 3.156 1.00 78.56 594 ASP A O 1
ATOM 4635 N N . TYR A 1 595 ? 2.864 -6.500 3.295 1.00 80.50 595 TYR A N 1
ATOM 4636 C CA . TYR A 1 595 ? 3.183 -6.263 1.883 1.00 80.50 595 TYR A CA 1
ATOM 4637 C C . TYR A 1 595 ? 2.690 -7.369 0.939 1.00 80.50 595 TYR A C 1
ATOM 4639 O O . TYR A 1 595 ? 2.636 -7.169 -0.274 1.00 80.50 595 TYR A O 1
ATOM 4647 N N . LEU A 1 596 ? 2.291 -8.520 1.479 1.00 83.19 596 LEU A N 1
ATOM 4648 C CA . LEU A 1 596 ? 1.685 -9.622 0.732 1.00 83.19 596 LEU A CA 1
ATOM 4649 C C . LEU A 1 596 ? 0.161 -9.642 0.906 1.00 83.19 596 LEU A C 1
ATOM 4651 O O . LEU A 1 596 ? -0.589 -9.672 -0.071 1.00 83.19 596 LEU A O 1
ATOM 4655 N N . TRP A 1 597 ? -0.315 -9.583 2.153 1.00 86.56 597 TRP A N 1
ATOM 4656 C CA . TRP A 1 597 ? -1.738 -9.751 2.456 1.00 86.56 597 TRP A CA 1
ATOM 4657 C C . TRP A 1 597 ? -2.598 -8.543 2.100 1.00 86.56 597 TRP A C 1
ATOM 4659 O O . TRP A 1 597 ? -3.698 -8.721 1.574 1.00 86.56 597 TRP A O 1
ATOM 4669 N N . LEU A 1 598 ? -2.132 -7.319 2.377 1.00 85.12 598 LEU A N 1
ATOM 4670 C CA . LEU A 1 598 ? -2.931 -6.121 2.118 1.00 85.12 598 LEU A CA 1
ATOM 4671 C C . LEU A 1 598 ? -3.183 -5.912 0.625 1.00 85.12 598 LEU A C 1
ATOM 4673 O O . LEU A 1 598 ? -4.347 -5.690 0.285 1.00 85.12 598 LEU A O 1
ATOM 4677 N N . PRO A 1 599 ? -2.189 -6.045 -0.278 1.00 84.94 599 PRO A N 1
ATOM 4678 C CA . PRO A 1 599 ? -2.449 -5.954 -1.710 1.00 84.94 599 PRO A CA 1
ATOM 4679 C C . PRO A 1 599 ? -3.515 -6.947 -2.178 1.00 84.94 599 PRO A C 1
ATOM 4681 O O . PRO A 1 599 ? -4.446 -6.561 -2.885 1.00 84.94 599 PRO A O 1
ATOM 4684 N N . LEU A 1 600 ? -3.457 -8.195 -1.698 1.00 86.75 600 LEU A N 1
ATOM 4685 C CA . LEU A 1 600 ? -4.430 -9.231 -2.045 1.00 86.75 600 LEU A CA 1
ATOM 4686 C C . LEU A 1 600 ? -5.869 -8.829 -1.678 1.00 86.75 600 LEU A C 1
ATOM 4688 O O . LEU A 1 600 ? -6.755 -8.876 -2.529 1.00 86.75 600 LEU A O 1
ATOM 4692 N N . VAL A 1 601 ? -6.120 -8.423 -0.428 1.00 86.88 601 VAL A N 1
ATOM 4693 C CA . VAL A 1 601 ? -7.488 -8.117 0.046 1.00 86.88 601 VAL A CA 1
ATOM 4694 C C . VAL A 1 601 ? -7.966 -6.704 -0.287 1.00 86.88 601 VAL A C 1
ATOM 4696 O O . VAL A 1 601 ? -9.097 -6.348 0.026 1.00 86.88 601 VAL A O 1
ATOM 4699 N N . THR A 1 602 ? -7.127 -5.885 -0.915 1.00 82.38 602 THR A N 1
ATOM 4700 C CA . THR A 1 602 ? -7.498 -4.550 -1.413 1.00 82.38 602 THR A CA 1
ATOM 4701 C C . THR A 1 602 ? -7.669 -4.520 -2.927 1.00 82.38 602 THR A C 1
ATOM 4703 O O . THR A 1 602 ? -7.999 -3.474 -3.478 1.00 82.38 602 THR A O 1
ATOM 4706 N N . GLY A 1 603 ? -7.511 -5.655 -3.610 1.00 82.44 603 GLY A N 1
ATOM 4707 C CA . GLY A 1 603 ? -7.751 -5.748 -5.046 1.00 82.44 603 GLY A CA 1
ATOM 4708 C C . GLY A 1 603 ? -6.533 -5.463 -5.925 1.00 82.44 603 GLY A C 1
ATOM 4709 O O . GLY A 1 603 ? -6.712 -5.283 -7.126 1.00 82.44 603 GLY A O 1
ATOM 4710 N N . CYS A 1 604 ? -5.319 -5.416 -5.364 1.00 85.62 604 CYS A N 1
ATOM 4711 C CA . CYS A 1 604 ? -4.104 -5.306 -6.168 1.00 85.62 604 CYS A CA 1
ATOM 4712 C C . CYS A 1 604 ? -3.888 -6.606 -6.961 1.00 85.62 604 CYS A C 1
ATOM 4714 O O . CYS A 1 604 ? -4.095 -7.699 -6.419 1.00 85.62 604 CYS A O 1
ATOM 4716 N N . PRO A 1 605 ? -3.404 -6.526 -8.210 1.00 83.06 605 PRO A N 1
ATOM 4717 C CA . PRO A 1 605 ? -3.152 -7.704 -9.025 1.00 83.06 605 PRO A CA 1
ATOM 4718 C C . PRO A 1 605 ? -1.894 -8.491 -8.624 1.00 83.06 605 PRO A C 1
ATOM 4720 O O . PRO A 1 605 ? -1.711 -9.583 -9.147 1.00 83.06 605 PRO A O 1
ATOM 4723 N N . GLY A 1 606 ? -1.054 -7.996 -7.707 1.00 87.75 606 GLY A N 1
ATOM 4724 C CA . GLY A 1 606 ? 0.141 -8.696 -7.223 1.00 87.75 606 GLY A CA 1
ATOM 4725 C C . GLY A 1 606 ? 0.906 -7.923 -6.145 1.00 87.75 606 GLY A C 1
ATOM 4726 O O . GLY A 1 606 ? 0.350 -7.021 -5.517 1.00 87.75 606 GLY A O 1
ATOM 4727 N N . SER A 1 607 ? 2.169 -8.289 -5.929 1.00 86.69 607 SER A N 1
ATOM 4728 C CA . SER A 1 607 ? 3.147 -7.574 -5.098 1.00 86.69 607 SER A CA 1
ATOM 4729 C C . SER A 1 607 ? 4.561 -8.072 -5.419 1.00 86.69 607 SER A C 1
ATOM 4731 O O . SER A 1 607 ? 4.788 -9.283 -5.480 1.00 86.69 607 SER A O 1
ATOM 4733 N N . ILE A 1 608 ? 5.516 -7.162 -5.631 1.00 84.88 608 ILE A N 1
ATOM 4734 C CA . ILE A 1 608 ? 6.926 -7.511 -5.873 1.00 84.88 608 ILE A CA 1
ATOM 4735 C C . ILE A 1 608 ? 7.793 -6.843 -4.817 1.00 84.88 608 ILE A C 1
ATOM 4737 O O . ILE A 1 608 ? 7.879 -5.620 -4.767 1.00 84.88 608 ILE A O 1
ATOM 4741 N N . LEU A 1 609 ? 8.472 -7.635 -3.992 1.00 78.94 609 LEU A N 1
ATOM 4742 C CA . LEU A 1 609 ? 9.316 -7.091 -2.937 1.00 78.94 609 LEU A CA 1
ATOM 4743 C C . LEU A 1 609 ? 10.663 -6.616 -3.485 1.00 78.94 609 LEU A C 1
ATOM 4745 O O . LEU A 1 609 ? 11.243 -7.271 -4.351 1.00 78.94 609 LEU A O 1
ATOM 4749 N N . TRP A 1 610 ? 11.187 -5.508 -2.951 1.00 73.12 610 TRP A N 1
ATOM 4750 C CA . TRP A 1 610 ? 12.608 -5.191 -3.137 1.00 73.12 610 TRP A CA 1
ATOM 4751 C C . TRP A 1 610 ? 13.413 -6.228 -2.354 1.00 73.12 610 TRP A C 1
ATOM 4753 O O . TRP A 1 610 ? 12.985 -6.660 -1.284 1.00 73.12 610 TRP A O 1
ATOM 4763 N N . ALA A 1 611 ? 14.552 -6.661 -2.875 1.00 60.31 611 ALA A N 1
ATOM 4764 C CA . ALA A 1 611 ? 15.452 -7.536 -2.137 1.00 60.31 611 ALA A CA 1
ATOM 4765 C C . ALA A 1 611 ? 16.514 -6.647 -1.474 1.00 60.31 611 ALA A C 1
ATOM 4767 O O . ALA A 1 611 ? 17.298 -6.041 -2.201 1.00 60.31 611 ALA A O 1
ATOM 4768 N N . PRO A 1 612 ? 16.555 -6.497 -0.136 1.00 47.84 612 PRO A N 1
ATOM 4769 C CA . PRO A 1 612 ? 17.630 -5.750 0.482 1.00 47.84 612 PRO A CA 1
ATOM 4770 C C . PRO A 1 612 ? 18.900 -6.588 0.487 1.00 47.84 612 PRO A C 1
ATOM 4772 O O . PRO A 1 612 ? 18.944 -7.749 0.894 1.00 47.84 612 PRO A O 1
ATOM 4775 N N . GLU A 1 613 ? 19.950 -5.918 0.069 1.00 43.88 613 GLU A N 1
ATOM 4776 C CA . GLU A 1 613 ? 21.338 -6.275 0.221 1.00 43.88 613 GLU A CA 1
ATOM 4777 C C . GLU A 1 613 ? 21.715 -6.224 1.705 1.00 43.88 613 GLU A C 1
ATOM 4779 O O . GLU A 1 613 ? 21.833 -5.174 2.328 1.00 43.88 613 GLU A O 1
ATOM 4784 N N . SER A 1 614 ? 21.905 -7.391 2.286 1.00 37.41 614 SER A N 1
ATOM 4785 C CA . SER A 1 614 ? 22.871 -7.692 3.343 1.00 37.41 614 SER A CA 1
ATOM 4786 C C . SER A 1 614 ? 23.034 -9.222 3.277 1.00 37.41 614 SER A C 1
ATOM 4788 O O . SER A 1 614 ? 22.181 -9.871 2.669 1.00 37.41 614 SER A O 1
ATOM 4790 N N . PRO A 1 615 ? 24.073 -9.875 3.824 1.00 36.06 615 PRO A N 1
ATOM 4791 C CA . PRO A 1 615 ? 24.342 -11.306 3.600 1.00 36.06 615 PRO A CA 1
ATOM 4792 C C . PRO A 1 615 ? 23.229 -12.294 4.017 1.00 36.06 615 PRO A C 1
ATOM 4794 O O . PRO A 1 615 ? 23.430 -13.502 3.933 1.00 36.06 615 PRO A O 1
ATOM 4797 N N . GLY A 1 616 ? 22.062 -11.828 4.456 1.00 43.59 616 GLY A N 1
ATOM 4798 C CA . GLY A 1 616 ? 20.855 -12.627 4.536 1.00 43.59 616 GLY A CA 1
ATOM 4799 C C . GLY A 1 616 ? 19.603 -11.764 4.423 1.00 43.59 616 GLY A C 1
ATOM 4800 O O . GLY A 1 616 ? 19.322 -10.978 5.323 1.00 43.59 616 GLY A O 1
ATOM 4801 N N . ILE A 1 617 ? 18.764 -12.037 3.415 1.00 50.75 617 ILE A N 1
ATOM 4802 C CA . ILE A 1 617 ? 17.329 -12.143 3.710 1.00 50.75 617 ILE A CA 1
ATOM 4803 C C . ILE A 1 617 ? 17.272 -13.093 4.904 1.00 50.75 617 ILE A C 1
ATOM 4805 O O . ILE A 1 617 ? 17.680 -14.257 4.784 1.00 50.75 617 ILE A O 1
ATOM 4809 N N . ALA A 1 618 ? 16.886 -12.584 6.075 1.00 55.03 618 ALA A N 1
ATOM 4810 C CA . ALA A 1 618 ? 16.840 -13.416 7.266 1.00 55.03 618 ALA A CA 1
ATOM 4811 C C . ALA A 1 618 ? 15.973 -14.644 6.936 1.00 55.03 618 ALA A C 1
ATOM 4813 O O . ALA A 1 618 ? 14.934 -14.481 6.289 1.00 55.03 618 ALA A O 1
ATOM 4814 N N . PRO A 1 619 ? 16.351 -15.871 7.340 1.00 64.75 619 PRO A N 1
ATOM 4815 C CA . PRO A 1 619 ? 15.543 -17.061 7.071 1.00 64.75 619 PRO A CA 1
ATOM 4816 C C . PRO A 1 619 ? 14.050 -16.868 7.383 1.00 64.75 619 PRO A C 1
ATOM 4818 O O . PRO A 1 619 ? 13.195 -17.411 6.694 1.00 64.75 619 PRO A O 1
ATOM 4821 N N . SER A 1 620 ? 13.737 -16.016 8.356 1.00 66.81 620 SER A N 1
ATOM 4822 C CA . SER A 1 620 ? 12.381 -15.680 8.759 1.00 66.81 620 SER A CA 1
ATOM 4823 C C . SER A 1 620 ? 11.586 -14.776 7.804 1.00 66.81 620 SER A C 1
ATOM 4825 O O . SER A 1 620 ? 10.362 -14.863 7.796 1.00 66.81 620 SER A O 1
ATOM 4827 N N . GLU A 1 621 ? 12.224 -13.943 6.982 1.00 71.81 621 GLU A N 1
ATOM 4828 C CA . GLU A 1 621 ? 11.567 -13.148 5.926 1.00 71.81 621 GLU A CA 1
ATOM 4829 C C . GLU A 1 621 ? 11.139 -14.047 4.761 1.00 71.81 621 GLU A C 1
ATOM 4831 O O . GLU A 1 621 ? 10.007 -14.024 4.278 1.00 71.81 621 GLU A O 1
ATOM 4836 N N . TRP A 1 622 ? 12.057 -14.927 4.387 1.00 74.69 622 TRP A N 1
ATOM 4837 C CA . TRP A 1 622 ? 11.858 -16.052 3.492 1.00 74.69 622 TRP A CA 1
ATOM 4838 C C . TRP A 1 622 ? 10.707 -16.965 3.960 1.00 74.69 622 TRP A C 1
ATOM 4840 O O . TRP A 1 622 ? 9.922 -17.456 3.139 1.00 74.69 622 TRP A O 1
ATOM 4850 N N . ASP A 1 623 ? 10.594 -17.203 5.267 1.00 78.56 623 ASP A N 1
ATOM 4851 C CA . ASP A 1 623 ? 9.508 -17.993 5.847 1.00 78.56 623 ASP A CA 1
ATOM 4852 C C . ASP A 1 623 ? 8.145 -17.300 5.708 1.00 78.56 623 ASP A C 1
ATOM 4854 O O . ASP A 1 623 ? 7.159 -17.995 5.467 1.00 78.56 623 ASP A O 1
ATOM 4858 N N . GLU A 1 624 ? 8.058 -15.962 5.774 1.00 81.06 624 GLU A N 1
ATOM 4859 C CA . GLU A 1 624 ? 6.785 -15.250 5.547 1.00 81.06 624 GLU A CA 1
ATOM 4860 C C . GLU A 1 624 ? 6.239 -15.458 4.136 1.00 81.06 624 GLU A C 1
ATOM 4862 O O . GLU A 1 624 ? 5.042 -15.696 3.960 1.00 81.06 624 GLU A O 1
ATOM 4867 N N . LEU A 1 625 ? 7.117 -15.435 3.131 1.00 81.12 625 LEU A N 1
ATOM 4868 C CA . LEU A 1 625 ? 6.740 -15.725 1.747 1.00 81.12 625 LEU A CA 1
ATOM 4869 C C . LEU A 1 625 ? 6.169 -17.139 1.622 1.00 81.12 625 LEU A C 1
ATOM 4871 O O . LEU A 1 625 ? 5.133 -17.340 0.989 1.00 81.12 625 LEU A O 1
ATOM 4875 N N . GLU A 1 626 ? 6.804 -18.119 2.266 1.00 83.00 626 GLU A N 1
ATOM 4876 C CA . GLU A 1 626 ? 6.323 -19.499 2.260 1.00 83.00 626 GLU A CA 1
ATOM 4877 C C . GLU A 1 626 ? 4.980 -19.638 3.004 1.00 83.00 626 GLU A C 1
ATOM 4879 O O . GLU A 1 626 ? 4.074 -20.319 2.516 1.00 83.00 626 GLU A O 1
ATOM 4884 N N . ARG A 1 627 ? 4.809 -18.963 4.151 1.00 86.81 627 ARG A N 1
ATOM 4885 C CA . ARG A 1 627 ? 3.545 -18.942 4.910 1.00 86.81 627 ARG A CA 1
ATOM 4886 C C . ARG A 1 627 ? 2.393 -18.361 4.096 1.00 86.81 627 ARG A C 1
ATOM 4888 O O . ARG A 1 627 ? 1.306 -18.944 4.099 1.00 86.81 627 ARG A O 1
ATOM 4895 N N . PHE A 1 628 ? 2.627 -17.250 3.396 1.00 88.75 628 PHE A N 1
ATOM 4896 C CA . PHE A 1 628 ? 1.647 -16.624 2.508 1.00 88.75 628 PHE A CA 1
ATOM 4897 C C . PHE A 1 628 ? 1.220 -17.582 1.392 1.00 88.75 628 PHE A C 1
ATOM 4899 O O . PHE A 1 628 ? 0.032 -17.874 1.242 1.00 88.75 628 PHE A O 1
ATOM 4906 N N . HIS A 1 629 ? 2.181 -18.146 0.655 1.00 86.94 629 HIS A N 1
ATOM 4907 C CA . HIS A 1 629 ? 1.875 -19.002 -0.492 1.00 86.94 629 HIS A CA 1
ATOM 4908 C C . HIS A 1 629 ? 1.210 -20.327 -0.108 1.00 86.94 629 HIS A C 1
ATOM 4910 O O . HIS A 1 629 ? 0.394 -20.835 -0.876 1.00 86.94 629 HIS A O 1
ATOM 4916 N N . ARG A 1 630 ? 1.481 -20.877 1.083 1.00 86.88 630 ARG A N 1
ATOM 4917 C CA . ARG A 1 630 ? 0.766 -22.065 1.586 1.00 86.88 630 ARG A CA 1
ATOM 4918 C C . ARG A 1 630 ? -0.720 -21.800 1.813 1.00 86.88 630 ARG A C 1
ATOM 4920 O O . ARG A 1 630 ? -1.549 -22.627 1.443 1.00 86.88 630 ARG A O 1
ATOM 4927 N N . VAL A 1 631 ? -1.070 -20.652 2.391 1.00 89.19 631 VAL A N 1
ATOM 4928 C CA . VAL A 1 631 ? -2.480 -20.264 2.546 1.00 89.19 631 VAL A CA 1
ATOM 4929 C C . VAL A 1 631 ? -3.098 -19.963 1.180 1.00 89.19 631 VAL A C 1
ATOM 4931 O O . VAL A 1 631 ? -4.208 -20.415 0.898 1.00 89.19 631 VAL A O 1
ATOM 4934 N N . LEU A 1 632 ? -2.369 -19.263 0.303 1.00 87.00 632 LEU A N 1
ATOM 4935 C CA . LEU A 1 632 ? -2.830 -18.958 -1.050 1.00 87.00 632 LEU A CA 1
ATOM 4936 C C . LEU A 1 632 ? -3.138 -20.242 -1.844 1.00 87.00 632 LEU A C 1
ATOM 4938 O O . LEU A 1 632 ? -4.171 -20.317 -2.502 1.00 87.00 632 LEU A O 1
ATOM 4942 N N . ALA A 1 633 ? -2.307 -21.280 -1.726 1.00 82.94 633 ALA A N 1
ATOM 4943 C CA . ALA A 1 633 ? -2.513 -22.579 -2.371 1.00 82.94 633 ALA A CA 1
ATOM 4944 C C . ALA A 1 633 ? -3.816 -23.289 -1.950 1.00 82.94 633 ALA A C 1
ATOM 4946 O O . ALA A 1 633 ? -4.468 -23.934 -2.773 1.00 82.94 633 ALA A O 1
ATOM 4947 N N . GLU A 1 634 ? -4.224 -23.166 -0.684 1.00 84.88 634 GLU A N 1
ATOM 4948 C CA . GLU A 1 634 ? -5.472 -23.763 -0.184 1.00 84.88 634 GLU A CA 1
ATOM 4949 C C . GLU A 1 634 ? -6.717 -23.078 -0.780 1.00 84.88 634 GLU A C 1
ATOM 4951 O O . GLU A 1 634 ? -7.757 -23.723 -0.947 1.00 84.88 634 GLU A O 1
ATOM 4956 N N . VAL A 1 635 ? -6.619 -21.793 -1.149 1.00 84.25 635 VAL A N 1
ATOM 4957 C CA . VAL A 1 635 ? -7.743 -21.033 -1.725 1.00 84.25 635 VAL A CA 1
ATOM 4958 C C . VAL A 1 635 ? -7.748 -21.002 -3.254 1.00 84.25 635 VAL A C 1
ATOM 4960 O O . VAL A 1 635 ? -8.821 -21.068 -3.854 1.00 84.25 635 VAL A O 1
ATOM 4963 N N . THR A 1 636 ? -6.584 -20.990 -3.909 1.00 77.25 636 THR A N 1
ATOM 4964 C CA . THR A 1 636 ? -6.473 -20.863 -5.376 1.00 77.25 636 THR A CA 1
ATOM 4965 C C . THR A 1 636 ? -7.117 -22.005 -6.149 1.00 77.25 636 THR A C 1
ATOM 4967 O O . THR A 1 636 ? -7.602 -21.794 -7.255 1.00 77.25 636 THR A O 1
ATOM 4970 N N . SER A 1 637 ? -7.189 -23.204 -5.569 1.00 69.62 637 SER A N 1
ATOM 4971 C CA . SER A 1 637 ? -7.779 -24.379 -6.228 1.00 69.62 637 SER A CA 1
ATOM 4972 C C . SER A 1 637 ? -9.269 -24.237 -6.570 1.00 69.62 637 SER A C 1
ATOM 4974 O O . SER A 1 637 ? -9.789 -25.014 -7.371 1.00 69.62 637 SER A O 1
ATOM 4976 N N . SER A 1 638 ? -9.982 -23.288 -5.955 1.00 76.62 638 SER A N 1
ATOM 4977 C CA . SER A 1 638 ? -11.431 -23.141 -6.149 1.00 76.62 638 SER A CA 1
ATOM 4978 C C . SER A 1 638 ? -11.950 -21.705 -6.057 1.00 76.62 638 SER A C 1
ATOM 4980 O O . SER A 1 638 ? -13.163 -21.507 -6.018 1.00 76.62 638 SER A O 1
ATOM 4982 N N . LEU A 1 639 ? -11.055 -20.718 -6.027 1.00 83.75 639 LEU A N 1
ATOM 4983 C CA . LEU A 1 639 ? -11.392 -19.301 -6.043 1.00 83.75 639 LEU A CA 1
ATOM 4984 C C . LEU A 1 639 ? -11.113 -18.708 -7.426 1.00 83.75 639 LEU A C 1
ATOM 4986 O O . LEU A 1 639 ? -10.004 -18.825 -7.946 1.00 83.75 639 LEU A O 1
ATOM 4990 N N . ASP A 1 640 ? -12.096 -18.018 -7.997 1.00 82.38 640 ASP A N 1
ATOM 4991 C CA . ASP A 1 640 ? -11.899 -17.236 -9.216 1.00 82.38 640 ASP A CA 1
ATOM 4992 C C . ASP A 1 640 ? -11.398 -15.825 -8.870 1.00 82.38 640 ASP A C 1
ATOM 4994 O O . ASP A 1 640 ? -12.179 -14.891 -8.673 1.00 82.38 640 ASP A O 1
ATOM 4998 N N . PHE A 1 641 ? -10.075 -15.640 -8.828 1.00 79.69 641 PHE A N 1
ATOM 4999 C CA . PHE A 1 641 ? -9.479 -14.305 -8.654 1.00 79.69 641 PHE A CA 1
ATOM 5000 C C . PHE A 1 641 ? -9.881 -13.333 -9.771 1.00 79.69 641 PHE A C 1
ATOM 5002 O O . PHE A 1 641 ? -9.968 -12.125 -9.555 1.00 79.69 641 PHE A O 1
ATOM 5009 N N . GLY A 1 642 ? -10.196 -13.848 -10.963 1.00 74.62 642 GLY A N 1
ATOM 5010 C CA . GLY A 1 642 ? -10.722 -13.073 -12.076 1.00 74.62 642 GLY A CA 1
ATOM 5011 C C . GLY A 1 642 ? -12.132 -12.530 -11.827 1.00 74.62 642 GLY A C 1
ATOM 5012 O O . GLY A 1 642 ? -12.538 -11.595 -12.528 1.00 74.62 642 GLY A O 1
ATOM 5013 N N . ALA A 1 643 ? -12.866 -13.027 -10.831 1.00 82.31 643 ALA A N 1
ATOM 5014 C CA . ALA A 1 643 ? -14.177 -12.526 -10.413 1.00 82.31 643 ALA A CA 1
ATOM 5015 C C . ALA A 1 643 ? -14.122 -11.595 -9.191 1.00 82.31 643 ALA A C 1
ATOM 5017 O O . ALA A 1 643 ? -15.095 -10.887 -8.935 1.00 82.31 643 ALA A O 1
ATOM 5018 N N . LEU A 1 644 ? -12.998 -11.536 -8.468 1.00 84.44 644 LEU A N 1
ATOM 5019 C CA . LEU A 1 644 ? -12.842 -10.653 -7.310 1.00 84.44 644 LEU A CA 1
ATOM 5020 C C . LEU A 1 644 ? -12.852 -9.180 -7.725 1.00 84.44 644 LEU A C 1
ATOM 5022 O O . LEU A 1 644 ? -12.162 -8.771 -8.665 1.00 84.44 644 LEU A O 1
ATOM 5026 N N . ARG A 1 645 ? -13.655 -8.371 -7.042 1.00 81.25 645 ARG A N 1
ATOM 5027 C CA . ARG A 1 645 ? -13.819 -6.939 -7.297 1.00 81.25 645 ARG A CA 1
ATOM 5028 C C . ARG A 1 645 ? -13.896 -6.194 -5.977 1.00 81.25 645 ARG A C 1
ATOM 5030 O O . ARG A 1 645 ? -14.409 -6.696 -4.981 1.00 81.25 645 ARG A O 1
ATOM 5037 N N . ARG A 1 646 ? -13.443 -4.946 -5.978 1.00 80.38 646 ARG A N 1
ATOM 5038 C CA . ARG A 1 646 ? -13.832 -4.041 -4.899 1.00 80.38 646 ARG A CA 1
ATOM 5039 C C . ARG A 1 646 ? -15.316 -3.729 -5.031 1.00 80.38 646 ARG A C 1
ATOM 5041 O O . ARG A 1 646 ? -15.834 -3.590 -6.141 1.00 80.38 646 ARG A O 1
ATOM 5048 N N . GLU A 1 647 ? -15.985 -3.608 -3.894 1.00 82.06 647 GLU A N 1
ATOM 5049 C CA . GLU A 1 647 ? -17.327 -3.047 -3.883 1.00 82.06 647 GLU A CA 1
ATOM 5050 C C . GLU A 1 647 ? -17.315 -1.625 -4.457 1.00 82.06 647 GLU A C 1
ATOM 5052 O O . GLU A 1 647 ? -16.336 -0.892 -4.266 1.00 82.06 647 GLU A O 1
ATOM 5057 N N . PRO A 1 648 ? -18.403 -1.200 -5.122 1.00 83.00 648 PRO A N 1
ATOM 5058 C CA . PRO A 1 648 ? -18.577 0.194 -5.494 1.00 83.00 648 PRO A CA 1
ATOM 5059 C C . PRO A 1 648 ? -18.381 1.105 -4.281 1.00 83.00 648 PRO A C 1
ATOM 5061 O O . PRO A 1 648 ? -18.966 0.879 -3.217 1.00 83.00 648 PRO A O 1
ATOM 5064 N N . ALA A 1 649 ? -17.556 2.138 -4.444 1.00 84.81 649 ALA A N 1
ATOM 5065 C CA . ALA A 1 649 ? -17.244 3.046 -3.355 1.00 84.81 649 ALA A CA 1
ATOM 5066 C C . ALA A 1 649 ? -18.506 3.752 -2.845 1.00 84.81 649 ALA A C 1
ATOM 5068 O O . ALA A 1 649 ? -19.290 4.315 -3.607 1.00 84.81 649 ALA A O 1
ATOM 5069 N N . THR A 1 650 ? -18.696 3.736 -1.528 1.00 89.31 650 THR A N 1
ATOM 5070 C CA . THR A 1 650 ? -19.775 4.485 -0.863 1.00 89.31 650 THR A CA 1
ATOM 5071 C C . THR A 1 650 ? -19.313 5.861 -0.404 1.00 89.31 650 THR A C 1
ATOM 5073 O O . THR A 1 650 ? -20.136 6.772 -0.303 1.00 89.31 650 THR A O 1
ATOM 5076 N N . VAL A 1 651 ? -18.004 6.012 -0.188 1.00 89.56 651 VAL A N 1
ATOM 5077 C CA . VAL A 1 651 ? -17.344 7.253 0.211 1.00 89.56 651 VAL A CA 1
ATOM 5078 C C . VAL A 1 651 ? -16.324 7.646 -0.850 1.00 89.56 651 VAL A C 1
ATOM 5080 O O . VAL A 1 651 ? -15.478 6.838 -1.224 1.00 89.56 651 VAL A O 1
ATOM 5083 N N . ALA A 1 652 ? -16.375 8.894 -1.298 1.00 88.44 652 ALA A N 1
ATOM 5084 C CA . ALA A 1 652 ? -15.308 9.530 -2.054 1.00 88.44 652 ALA A CA 1
ATOM 5085 C C . ALA A 1 652 ? -14.554 10.498 -1.142 1.00 88.44 652 ALA A C 1
ATOM 5087 O O . ALA A 1 652 ? -15.167 11.337 -0.485 1.00 88.44 652 ALA A O 1
ATOM 5088 N N . ILE A 1 653 ? -13.232 10.386 -1.089 1.00 86.81 653 ILE A N 1
ATOM 5089 C CA . ILE A 1 653 ? -12.364 11.331 -0.387 1.00 86.81 653 ILE A CA 1
ATOM 5090 C C . ILE A 1 653 ? -11.827 12.317 -1.419 1.00 86.81 653 ILE A C 1
ATOM 5092 O O . ILE A 1 653 ? -11.163 11.908 -2.375 1.00 86.81 653 ILE A O 1
ATOM 5096 N N . SER A 1 654 ? -12.105 13.607 -1.221 1.00 85.00 654 SER A N 1
ATOM 5097 C CA . SER A 1 654 ? -11.601 14.649 -2.110 1.00 85.00 654 SER A CA 1
ATOM 5098 C C . SER A 1 654 ? -10.076 14.697 -2.091 1.00 85.00 654 SER A C 1
ATOM 5100 O O . SER A 1 654 ? -9.456 14.685 -1.026 1.00 85.00 654 SER A O 1
ATOM 5102 N N . LEU A 1 655 ? -9.474 14.803 -3.273 1.00 78.31 655 LEU A N 1
ATOM 5103 C CA . LEU A 1 655 ? -8.043 15.043 -3.455 1.00 78.31 655 LEU A CA 1
ATOM 5104 C C . LEU A 1 655 ? -7.615 16.446 -2.991 1.00 78.31 655 LEU A C 1
ATOM 5106 O O . LEU A 1 655 ? -6.454 16.629 -2.633 1.00 78.31 655 LEU A O 1
ATOM 5110 N N . ASP A 1 656 ? -8.562 17.385 -2.904 1.00 80.62 656 ASP A N 1
ATOM 5111 C CA . ASP A 1 656 ? -8.346 18.752 -2.412 1.00 80.62 656 ASP A CA 1
ATOM 5112 C C . ASP A 1 656 ? -8.224 18.820 -0.879 1.00 80.62 656 ASP A C 1
ATOM 5114 O O . ASP A 1 656 ? -7.827 19.843 -0.318 1.00 80.62 656 ASP A O 1
ATOM 5118 N N . LEU A 1 657 ? -8.560 17.731 -0.173 1.00 81.44 657 LEU A N 1
ATOM 5119 C CA . LEU A 1 657 ? -8.368 17.657 1.271 1.00 81.44 657 LEU A CA 1
ATOM 5120 C C . LEU A 1 657 ? -6.871 17.614 1.624 1.00 81.44 657 LEU A C 1
ATOM 5122 O O . LEU A 1 657 ? -6.102 16.866 1.007 1.00 81.44 657 LEU A O 1
ATOM 5126 N N . PRO A 1 658 ? -6.451 18.304 2.700 1.00 79.25 658 PRO A N 1
ATOM 5127 C CA . PRO A 1 658 ? -5.112 18.154 3.253 1.00 79.25 658 PRO A CA 1
ATOM 5128 C C . PRO A 1 658 ? -4.747 16.681 3.484 1.00 79.25 658 PRO A C 1
ATOM 5130 O O . PRO A 1 658 ? -5.554 15.899 3.996 1.00 79.25 658 PRO A O 1
ATOM 5133 N N . LEU A 1 659 ? -3.513 16.302 3.135 1.00 74.69 659 LEU A N 1
ATOM 5134 C CA . LEU A 1 659 ? -2.998 14.930 3.259 1.00 74.69 659 LEU A CA 1
ATOM 5135 C C . LEU A 1 659 ? -3.289 14.282 4.634 1.00 74.69 659 LEU A C 1
ATOM 5137 O O . LEU A 1 659 ? -3.774 13.145 4.649 1.00 74.69 659 LEU A O 1
ATOM 5141 N N . PRO A 1 660 ? -3.082 14.963 5.782 1.00 76.38 660 PRO A N 1
ATOM 5142 C CA . PRO A 1 660 ? -3.388 14.375 7.086 1.00 76.38 660 PRO A CA 1
ATOM 5143 C C . PRO A 1 660 ? -4.867 13.991 7.252 1.00 76.38 660 PRO A C 1
ATOM 5145 O O . PRO A 1 660 ? -5.171 12.940 7.815 1.00 76.38 660 PRO A O 1
ATOM 5148 N N . LEU A 1 661 ? -5.793 14.785 6.704 1.00 80.69 661 LEU A N 1
ATOM 5149 C CA . LEU A 1 661 ? -7.230 14.505 6.760 1.00 80.69 661 LEU A CA 1
ATOM 5150 C C . LEU A 1 661 ? -7.638 13.387 5.801 1.00 80.69 661 LEU A C 1
ATOM 5152 O O . LEU A 1 661 ? -8.455 12.544 6.173 1.00 80.69 661 LEU A O 1
ATOM 5156 N N . ARG A 1 662 ? -7.031 13.316 4.607 1.00 80.88 662 ARG A N 1
ATOM 5157 C CA . ARG A 1 662 ? -7.226 12.182 3.686 1.00 80.88 662 ARG A CA 1
ATOM 5158 C C . ARG A 1 662 ? -6.828 10.864 4.344 1.00 80.88 662 ARG A C 1
ATOM 5160 O O . ARG A 1 662 ? -7.555 9.875 4.242 1.00 80.88 662 ARG A O 1
ATOM 5167 N N . ARG A 1 663 ? -5.722 10.862 5.090 1.00 77.56 663 ARG A N 1
ATOM 5168 C CA . ARG A 1 663 ? -5.263 9.700 5.857 1.00 77.56 663 ARG A CA 1
ATOM 5169 C C . ARG A 1 663 ? -6.253 9.302 6.953 1.00 77.56 663 ARG A C 1
ATOM 5171 O O . ARG A 1 663 ? -6.638 8.138 7.020 1.00 77.56 663 ARG A O 1
ATOM 5178 N N . VAL A 1 664 ? -6.720 10.258 7.759 1.00 80.31 664 VAL A N 1
ATOM 5179 C CA . VAL A 1 664 ? -7.737 10.008 8.800 1.00 80.31 664 VAL A CA 1
ATOM 5180 C C . VAL A 1 664 ? -9.024 9.440 8.193 1.00 80.31 664 VAL A C 1
ATOM 5182 O O . VAL A 1 664 ? -9.549 8.441 8.687 1.00 80.31 664 VAL A O 1
ATOM 5185 N N . ALA A 1 665 ? -9.519 10.030 7.101 1.00 84.31 665 ALA A N 1
ATOM 5186 C CA . ALA A 1 665 ? -10.706 9.553 6.393 1.00 84.31 665 ALA A CA 1
ATOM 5187 C C . ALA A 1 665 ? -10.538 8.106 5.905 1.00 84.31 665 ALA A C 1
ATOM 5189 O O . ALA A 1 665 ? -11.417 7.266 6.116 1.00 84.31 665 ALA A O 1
ATOM 5190 N N . THR A 1 666 ? -9.387 7.803 5.302 1.00 82.19 666 THR A N 1
ATOM 5191 C CA . THR A 1 666 ? -9.076 6.472 4.767 1.00 82.19 666 THR A CA 1
ATOM 5192 C C . THR A 1 666 ? -8.993 5.433 5.878 1.00 82.19 666 THR A C 1
ATOM 5194 O O . THR A 1 666 ? -9.635 4.385 5.789 1.00 82.19 666 THR A O 1
ATOM 5197 N N . ASN A 1 667 ? -8.293 5.748 6.972 1.00 79.50 667 ASN A N 1
ATOM 5198 C CA . ASN A 1 667 ? -8.200 4.878 8.141 1.00 79.50 667 ASN A CA 1
ATOM 5199 C C . ASN A 1 667 ? -9.589 4.583 8.714 1.00 79.50 667 ASN A C 1
ATOM 5201 O O . ASN A 1 667 ? -9.912 3.428 8.978 1.00 79.50 667 ASN A O 1
ATOM 5205 N N . ARG A 1 668 ? -10.459 5.592 8.847 1.00 82.25 668 ARG A N 1
ATOM 5206 C CA . ARG A 1 668 ? -11.841 5.381 9.309 1.00 82.25 668 ARG A CA 1
ATOM 5207 C C . ARG A 1 668 ? -12.627 4.452 8.397 1.00 82.25 668 ARG A C 1
ATOM 5209 O O . ARG A 1 668 ? -13.340 3.589 8.906 1.00 82.25 668 ARG A O 1
ATOM 5216 N N . CYS A 1 669 ? -12.486 4.606 7.083 1.00 84.19 669 CYS A N 1
ATOM 5217 C CA . CYS A 1 669 ? -13.141 3.722 6.125 1.00 84.19 669 CYS A CA 1
ATOM 5218 C C . CYS A 1 669 ? -12.646 2.276 6.277 1.00 84.19 669 CYS A C 1
ATOM 5220 O O . CYS A 1 669 ? -13.463 1.370 6.424 1.00 84.19 669 CYS A O 1
ATOM 5222 N N . LEU A 1 670 ? -11.327 2.068 6.357 1.00 80.81 670 LEU A N 1
ATOM 5223 C CA . LEU A 1 670 ? -10.700 0.756 6.561 1.00 80.81 670 LEU A CA 1
ATOM 5224 C C . LEU A 1 670 ? -11.168 0.065 7.849 1.00 80.81 670 LEU A C 1
ATOM 5226 O O . LEU A 1 670 ? -11.576 -1.096 7.818 1.00 80.81 670 LEU A O 1
ATOM 5230 N N . ARG A 1 671 ? -11.161 0.778 8.982 1.00 77.88 671 ARG A N 1
ATOM 5231 C CA . ARG A 1 671 ? -11.594 0.234 10.283 1.00 77.88 671 ARG A CA 1
ATOM 5232 C C . ARG A 1 671 ? -13.070 -0.176 10.284 1.00 77.88 671 ARG A C 1
ATOM 5234 O O . ARG A 1 671 ? -13.452 -1.117 10.975 1.00 77.88 671 ARG A O 1
ATOM 5241 N N . ARG A 1 672 ? -13.898 0.526 9.507 1.00 79.19 672 ARG A N 1
ATOM 5242 C CA . ARG A 1 672 ? -15.345 0.289 9.385 1.00 79.19 672 ARG A CA 1
ATOM 5243 C C . ARG A 1 672 ? -15.723 -0.615 8.210 1.00 79.19 672 ARG A C 1
ATOM 5245 O O . ARG A 1 672 ? -16.916 -0.814 8.000 1.00 79.19 672 ARG A O 1
ATOM 5252 N N . GLY A 1 673 ? -14.762 -1.098 7.419 1.00 79.94 673 GLY A N 1
ATOM 5253 C CA . GLY A 1 673 ? -15.034 -1.857 6.194 1.00 79.94 673 GLY A CA 1
ATOM 5254 C C . GLY A 1 673 ? -15.908 -1.105 5.184 1.00 79.94 673 GLY A C 1
ATOM 5255 O O . GLY A 1 673 ? -16.742 -1.718 4.514 1.00 79.94 673 GLY A O 1
ATOM 5256 N N . VAL A 1 674 ? -15.762 0.221 5.119 1.00 85.56 674 VAL A N 1
ATOM 5257 C CA . VAL A 1 674 ? -16.509 1.105 4.216 1.00 85.56 674 VAL A CA 1
ATOM 5258 C C . VAL A 1 674 ? -15.743 1.227 2.892 1.00 85.56 674 VAL A C 1
ATOM 5260 O O . VAL A 1 674 ? -14.595 1.680 2.906 1.00 85.56 674 VAL A O 1
ATOM 5263 N N . PRO A 1 675 ? -16.348 0.860 1.745 1.00 85.38 675 PRO A N 1
ATOM 5264 C CA . PRO A 1 675 ? -15.718 1.007 0.434 1.00 85.38 675 PRO A CA 1
ATOM 5265 C C . PRO A 1 675 ? -15.454 2.477 0.091 1.00 85.38 675 PRO A C 1
ATOM 5267 O O . PRO A 1 675 ? -16.370 3.309 0.171 1.00 85.38 675 PRO A O 1
ATOM 5270 N N . VAL A 1 676 ? -14.221 2.778 -0.328 1.00 84.69 676 VAL A N 1
ATOM 5271 C CA . VAL A 1 676 ? -13.717 4.142 -0.539 1.00 84.69 676 VAL A CA 1
ATOM 5272 C C . VAL A 1 676 ? -13.031 4.318 -1.900 1.00 84.69 676 VAL A C 1
ATOM 5274 O O . VAL A 1 676 ? -12.404 3.395 -2.424 1.00 84.69 676 VAL A O 1
ATOM 5277 N N . VAL A 1 677 ? -13.157 5.520 -2.464 1.00 82.62 677 VAL A N 1
ATOM 5278 C CA . VAL A 1 677 ? -12.479 5.996 -3.681 1.00 82.62 677 VAL A CA 1
ATOM 5279 C C . VAL A 1 677 ? -11.904 7.392 -3.438 1.00 82.62 677 VAL A C 1
ATOM 5281 O O . VAL A 1 677 ? -12.319 8.087 -2.510 1.00 82.62 677 VAL A O 1
ATOM 5284 N N . PHE A 1 678 ? -10.969 7.813 -4.281 1.00 80.31 678 PHE A N 1
ATOM 5285 C CA . PHE A 1 678 ? -10.367 9.140 -4.243 1.00 80.31 678 PHE A CA 1
ATOM 5286 C C . PHE A 1 678 ? -10.624 9.855 -5.566 1.00 80.31 678 PHE A C 1
ATOM 5288 O O . PHE A 1 678 ? -10.499 9.246 -6.627 1.00 80.31 678 PHE A O 1
ATOM 5295 N N . SER A 1 679 ? -11.004 11.129 -5.513 1.00 74.69 679 SER A N 1
ATOM 5296 C CA . SER A 1 679 ? -11.288 11.921 -6.714 1.00 74.69 679 SER A CA 1
ATOM 5297 C C . SER A 1 679 ? -11.195 13.421 -6.437 1.00 74.69 679 SER A C 1
ATOM 5299 O O . SER A 1 679 ? -11.342 13.827 -5.283 1.00 74.69 679 SER A O 1
ATOM 5301 N N . PRO A 1 680 ? -11.003 14.274 -7.458 1.00 74.75 680 PRO A N 1
ATOM 5302 C CA . PRO A 1 680 ? -11.228 15.713 -7.311 1.00 74.75 680 PRO A CA 1
ATOM 5303 C C . PRO A 1 680 ? -12.627 16.000 -6.737 1.00 74.75 680 PRO A C 1
ATOM 5305 O O . PRO A 1 680 ? -13.557 15.224 -6.993 1.00 74.75 680 PRO A O 1
ATOM 5308 N N . ALA A 1 681 ? -12.804 17.094 -5.983 1.00 71.69 681 ALA A N 1
ATOM 5309 C CA . ALA A 1 681 ? -14.067 17.381 -5.280 1.00 71.69 681 ALA A CA 1
ATOM 5310 C C . ALA A 1 681 ? -15.303 17.456 -6.199 1.00 71.69 681 ALA A C 1
ATOM 5312 O O . ALA A 1 681 ? -16.424 17.151 -5.761 1.00 71.69 681 ALA A O 1
ATOM 5313 N N . ASP A 1 682 ? -15.084 17.865 -7.450 1.00 75.06 682 ASP A N 1
ATOM 5314 C CA . ASP A 1 682 ? -16.114 18.102 -8.463 1.00 75.06 682 ASP A CA 1
ATOM 5315 C C . ASP A 1 682 ? -16.353 16.898 -9.389 1.00 75.06 682 ASP A C 1
ATOM 5317 O O . ASP A 1 682 ? -17.279 16.916 -10.202 1.00 75.06 682 ASP A O 1
ATOM 5321 N N . HIS A 1 683 ? -15.541 15.843 -9.278 1.00 76.94 683 HIS A N 1
ATOM 5322 C CA . HIS A 1 683 ? -15.683 14.647 -10.101 1.00 76.94 683 HIS A CA 1
ATOM 5323 C C . HIS A 1 683 ? -16.749 13.708 -9.519 1.00 76.94 683 HIS A C 1
ATOM 5325 O O . HIS A 1 683 ? -16.680 13.315 -8.352 1.00 76.94 683 HIS A O 1
ATOM 5331 N N . ASP A 1 684 ? -17.734 13.319 -10.333 1.00 80.88 684 ASP A N 1
ATOM 5332 C CA . ASP A 1 684 ? -18.761 12.363 -9.918 1.00 80.88 684 ASP A CA 1
ATOM 5333 C C . ASP A 1 684 ? -18.213 10.932 -9.975 1.00 80.88 684 ASP A C 1
ATOM 5335 O O . ASP A 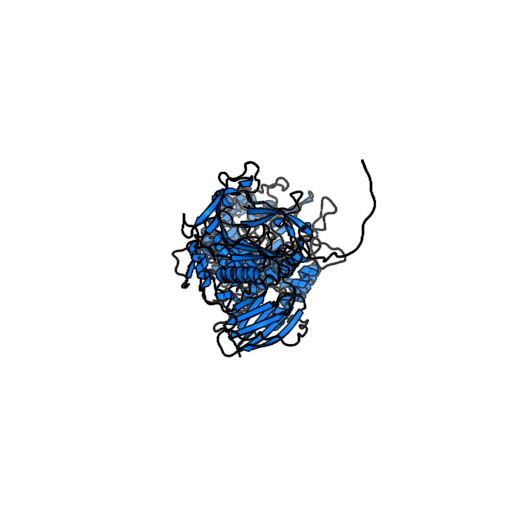1 684 ? -17.936 10.383 -11.039 1.00 80.88 684 ASP A O 1
ATOM 5339 N N . THR A 1 685 ? -18.050 10.328 -8.803 1.00 78.88 685 THR A N 1
ATOM 5340 C CA . THR A 1 685 ? -17.612 8.935 -8.643 1.00 78.88 685 THR A CA 1
ATOM 5341 C C . THR A 1 685 ? -18.778 7.964 -8.455 1.00 78.88 685 THR A C 1
ATOM 5343 O O . THR A 1 685 ? -18.558 6.758 -8.350 1.00 78.88 685 THR A O 1
ATOM 5346 N N . GLY A 1 686 ? -20.014 8.464 -8.347 1.00 83.94 686 GLY A N 1
ATOM 5347 C CA . GLY A 1 686 ? -21.177 7.681 -7.929 1.00 83.94 686 GLY A CA 1
ATOM 5348 C C . GLY A 1 686 ? -21.205 7.331 -6.434 1.00 83.94 686 GLY A C 1
ATOM 5349 O O . GLY A 1 686 ? -22.111 6.616 -5.994 1.00 83.94 686 GLY A O 1
ATOM 5350 N N . ALA A 1 687 ? -20.247 7.824 -5.639 1.00 87.56 687 ALA A N 1
ATOM 5351 C CA . ALA A 1 687 ? -20.237 7.639 -4.192 1.00 87.56 687 ALA A CA 1
ATOM 5352 C C . ALA A 1 687 ? -21.414 8.369 -3.521 1.00 87.56 687 ALA A C 1
ATOM 5354 O O . ALA A 1 687 ? -21.838 9.446 -3.938 1.00 87.56 687 ALA A O 1
ATOM 5355 N N . ARG A 1 688 ? -21.942 7.789 -2.437 1.00 89.38 688 ARG A N 1
ATOM 5356 C CA . ARG A 1 688 ? -23.084 8.352 -1.691 1.00 89.38 688 ARG A CA 1
ATOM 5357 C C . ARG A 1 688 ? -22.688 9.528 -0.808 1.00 89.38 688 ARG A C 1
ATOM 5359 O O . ARG A 1 688 ? -23.516 10.394 -0.538 1.00 89.38 688 ARG A O 1
ATOM 5366 N N . LEU A 1 689 ? -21.450 9.515 -0.327 1.00 90.94 689 LEU A N 1
ATOM 5367 C CA . LEU A 1 689 ? -20.863 10.536 0.525 1.00 90.94 689 LEU A CA 1
ATOM 5368 C C . LEU A 1 689 ? -19.562 11.015 -0.114 1.00 90.94 689 LEU A C 1
ATOM 5370 O O . LEU A 1 689 ? -18.732 10.197 -0.500 1.00 90.94 689 LEU A O 1
ATOM 5374 N N . VAL A 1 690 ? -19.372 12.329 -0.183 1.00 90.81 690 VAL A N 1
ATOM 5375 C CA . VAL A 1 690 ? -18.113 12.941 -0.613 1.00 90.81 690 VAL A CA 1
ATOM 5376 C C . VAL A 1 690 ? -17.555 13.721 0.569 1.00 90.81 690 VAL A C 1
ATOM 5378 O O . VAL A 1 690 ? -18.231 14.610 1.074 1.00 90.81 690 VAL A O 1
ATOM 5381 N N . ILE A 1 691 ? -16.347 13.379 1.010 1.00 90.62 691 ILE A N 1
ATOM 5382 C CA . ILE A 1 691 ? -15.607 14.116 2.036 1.00 90.62 691 ILE A CA 1
ATOM 5383 C C . ILE A 1 691 ? -14.859 15.231 1.312 1.00 90.62 691 ILE A C 1
ATOM 5385 O O . ILE A 1 691 ? -13.901 14.957 0.586 1.00 90.62 691 ILE A O 1
ATOM 5389 N N . ARG A 1 692 ? -15.315 16.473 1.461 1.00 88.62 692 ARG A N 1
ATOM 5390 C CA . ARG A 1 692 ? -14.713 17.662 0.832 1.00 88.62 692 ARG A CA 1
ATOM 5391 C C . ARG A 1 692 ? -14.086 18.585 1.847 1.00 88.62 692 ARG A C 1
ATOM 5393 O O . ARG A 1 692 ? -13.080 19.223 1.558 1.00 88.62 692 ARG A O 1
ATOM 5400 N N . GLU A 1 693 ? -14.684 18.644 3.024 1.00 87.56 693 GLU A N 1
ATOM 5401 C CA . GLU A 1 693 ? -14.242 19.508 4.094 1.00 87.56 693 GLU A CA 1
ATOM 5402 C C . GLU A 1 693 ? -14.069 18.723 5.392 1.00 87.56 693 GLU A C 1
ATOM 5404 O O . GLU A 1 693 ? -14.603 17.621 5.555 1.00 87.56 693 GLU A O 1
ATOM 5409 N N . PRO A 1 694 ? -13.299 19.261 6.345 1.00 81.19 694 PRO A N 1
ATOM 5410 C CA . PRO A 1 694 ? -12.936 18.500 7.528 1.00 81.19 694 PRO A CA 1
ATOM 5411 C C . PRO A 1 694 ? -14.137 18.068 8.398 1.00 81.19 694 PRO A C 1
ATOM 5413 O O . PRO A 1 694 ? -14.074 17.034 9.065 1.00 81.19 694 PRO A O 1
ATOM 5416 N N . GLY A 1 695 ? -15.248 18.816 8.358 1.00 79.69 695 GLY A N 1
ATOM 5417 C CA . GLY A 1 695 ? -16.495 18.480 9.059 1.00 79.69 695 GLY A CA 1
ATOM 5418 C C . GLY A 1 695 ? -17.202 17.224 8.531 1.00 79.69 695 GLY A C 1
ATOM 5419 O O . GLY A 1 695 ? -17.917 16.561 9.283 1.00 79.69 695 GLY A O 1
ATOM 5420 N N . ASP A 1 696 ? -16.947 16.828 7.280 1.00 87.12 696 ASP A N 1
ATOM 5421 C CA . ASP A 1 696 ? -17.573 15.653 6.661 1.00 87.12 696 ASP A CA 1
ATOM 5422 C C . ASP A 1 696 ? -17.077 14.332 7.268 1.00 87.12 696 ASP A C 1
ATOM 5424 O O . ASP A 1 696 ? -17.736 13.297 7.155 1.00 87.12 696 ASP A O 1
ATOM 5428 N N . LEU A 1 697 ? -15.921 14.339 7.943 1.00 83.50 697 LEU A N 1
ATOM 5429 C CA . LEU A 1 697 ? -15.291 13.136 8.496 1.00 83.50 697 LEU A CA 1
ATOM 5430 C C . LEU A 1 697 ? -16.178 12.382 9.494 1.00 83.50 697 LEU A C 1
ATOM 5432 O O . LEU A 1 697 ? -16.049 11.161 9.627 1.00 83.50 697 LEU A O 1
ATOM 5436 N N . ALA A 1 698 ? -17.068 13.085 10.198 1.00 80.00 698 ALA A N 1
ATOM 5437 C CA . ALA A 1 698 ? -18.027 12.476 11.117 1.00 80.00 698 ALA A CA 1
ATOM 5438 C C . ALA A 1 698 ? -19.107 11.659 10.377 1.00 80.00 698 ALA A C 1
ATOM 5440 O O . ALA A 1 698 ? -19.650 10.697 10.923 1.00 80.00 698 ALA A O 1
ATOM 5441 N N . LEU A 1 699 ? -19.393 11.986 9.111 1.00 85.56 699 LEU A N 1
ATOM 5442 C CA . LEU A 1 699 ? -20.444 11.349 8.311 1.00 85.56 699 LEU A CA 1
ATOM 5443 C C . LEU A 1 699 ? -20.075 9.933 7.853 1.00 85.56 699 LEU A C 1
ATOM 5445 O O . LEU A 1 699 ? -20.978 9.134 7.589 1.00 85.56 699 LEU A O 1
ATOM 5449 N N . ILE A 1 700 ? -18.783 9.578 7.837 1.00 85.69 700 ILE A N 1
ATOM 5450 C CA . ILE A 1 700 ? -18.310 8.195 7.616 1.00 85.69 700 ILE A CA 1
ATOM 5451 C C . ILE A 1 700 ? -18.970 7.246 8.636 1.00 85.69 700 ILE A C 1
ATOM 5453 O O . ILE A 1 700 ? -19.322 6.117 8.297 1.00 85.69 700 ILE A O 1
ATOM 5457 N N . GLY A 1 701 ? -19.240 7.772 9.841 1.00 77.88 701 GLY A N 1
ATOM 5458 C CA . GLY A 1 701 ? -20.128 7.252 10.886 1.00 77.88 701 GLY A CA 1
ATOM 5459 C C . GLY A 1 701 ? -21.351 6.471 10.417 1.00 77.88 701 GLY A C 1
ATOM 5460 O O . GLY A 1 701 ? -21.699 5.420 10.946 1.00 77.88 701 GLY A O 1
ATOM 5461 N N . SER A 1 702 ? -22.023 7.049 9.428 1.00 80.94 702 SER A N 1
ATOM 5462 C CA . SER A 1 702 ? -23.361 6.660 8.990 1.00 80.94 702 SER A CA 1
ATOM 5463 C C . SER A 1 702 ? -23.375 5.658 7.837 1.00 80.94 702 SER A C 1
ATOM 5465 O O . SER A 1 702 ? -24.449 5.211 7.431 1.00 80.94 702 SER A O 1
ATOM 5467 N N . GLN A 1 703 ? -22.208 5.328 7.278 1.00 85.12 703 GLN A N 1
ATOM 5468 C CA . GLN A 1 703 ? -22.129 4.456 6.114 1.00 85.12 703 GLN A CA 1
ATOM 5469 C C . GLN A 1 703 ? -22.342 2.988 6.507 1.00 85.12 703 GLN A C 1
ATOM 5471 O O . GLN A 1 703 ? -21.932 2.571 7.592 1.00 85.12 703 GLN A O 1
ATOM 5476 N N . PRO A 1 704 ? -23.000 2.191 5.645 1.00 80.00 704 PRO A N 1
ATOM 5477 C CA . PRO A 1 704 ? -23.200 0.775 5.908 1.00 80.00 704 PRO A CA 1
ATOM 5478 C C . PRO A 1 704 ? -21.857 0.037 5.950 1.00 80.00 704 PRO A C 1
ATOM 5480 O O . PRO A 1 704 ? -20.979 0.270 5.122 1.00 80.00 704 PRO A O 1
ATOM 5483 N N . THR A 1 705 ? -21.743 -0.901 6.884 1.00 82.50 705 THR A N 1
ATOM 5484 C CA . THR A 1 705 ? -20.563 -1.747 7.086 1.00 82.50 705 THR A CA 1
ATOM 5485 C C . THR A 1 705 ? -20.911 -3.192 6.750 1.00 82.50 705 THR A C 1
ATOM 5487 O O . THR A 1 705 ? -21.929 -3.694 7.218 1.00 82.50 705 THR A O 1
ATOM 5490 N N . ARG A 1 706 ? -20.061 -3.869 5.969 1.00 87.38 706 ARG A N 1
ATOM 5491 C CA . ARG A 1 706 ? -20.221 -5.295 5.618 1.00 87.38 706 ARG A CA 1
ATOM 5492 C C . ARG A 1 706 ? -19.406 -6.220 6.498 1.00 87.38 706 ARG A C 1
ATOM 5494 O O . ARG A 1 706 ? -19.923 -7.200 7.026 1.00 87.38 706 ARG A O 1
ATOM 5501 N N . VAL A 1 707 ? -18.134 -5.881 6.652 1.00 88.88 707 VAL A N 1
ATOM 5502 C CA . VAL A 1 707 ? -17.165 -6.616 7.452 1.00 88.88 707 VAL A CA 1
ATOM 5503 C C . VAL A 1 707 ? -16.505 -5.615 8.377 1.00 88.88 707 VAL A C 1
ATOM 5505 O O . VAL A 1 707 ? -16.033 -4.568 7.942 1.00 88.88 707 VAL A O 1
ATOM 5508 N N . ARG A 1 708 ? -16.466 -5.934 9.664 1.00 83.62 708 ARG A N 1
ATOM 5509 C CA . ARG A 1 708 ? -15.684 -5.184 10.648 1.00 83.62 708 ARG A CA 1
ATOM 5510 C C . ARG A 1 708 ? -15.032 -6.141 11.613 1.00 83.62 708 ARG A C 1
ATOM 5512 O O . ARG A 1 708 ? -15.593 -7.193 11.915 1.00 83.62 708 ARG A O 1
ATOM 5519 N N . ALA A 1 709 ? -13.892 -5.729 12.137 1.00 80.88 709 ALA A N 1
ATOM 5520 C CA . ALA A 1 709 ? -13.255 -6.444 13.217 1.00 80.88 709 ALA A CA 1
ATOM 5521 C C . ALA A 1 709 ? -13.490 -5.757 14.559 1.00 80.88 709 ALA A C 1
ATOM 5523 O O . ALA A 1 709 ? -13.584 -4.534 14.656 1.00 80.88 709 ALA A O 1
ATOM 5524 N N . TRP A 1 710 ? -13.560 -6.574 15.597 1.00 77.06 710 TRP A N 1
ATOM 5525 C CA . TRP A 1 710 ? -13.569 -6.168 16.986 1.00 77.06 710 TRP A CA 1
ATOM 5526 C C . TRP A 1 710 ? -12.358 -6.778 17.688 1.00 77.06 710 TRP A C 1
ATOM 5528 O O . TRP A 1 710 ? -12.069 -7.966 17.541 1.00 77.06 710 TRP A O 1
ATOM 5538 N N . GLY A 1 711 ? -11.646 -5.956 18.458 1.00 70.06 711 GLY A N 1
ATOM 5539 C CA . GLY A 1 711 ? -10.427 -6.370 19.152 1.00 70.06 711 GLY A CA 1
ATOM 5540 C C . GLY A 1 711 ? -9.149 -6.333 18.303 1.00 70.06 711 GLY A C 1
ATOM 5541 O O . GLY A 1 711 ? -8.109 -6.745 18.804 1.00 70.06 711 GLY A O 1
ATOM 5542 N N . CYS A 1 712 ? -9.181 -5.839 17.064 1.00 70.69 712 CYS A N 1
ATOM 5543 C CA . CYS A 1 712 ? -7.988 -5.543 16.256 1.00 70.69 712 CYS A CA 1
ATOM 5544 C C . CYS A 1 712 ? -8.195 -4.258 15.432 1.00 70.69 712 CYS A C 1
ATOM 5546 O O . CYS A 1 712 ? -9.213 -3.582 15.587 1.00 70.69 712 CYS A O 1
ATOM 5548 N N . ASP A 1 713 ? -7.217 -3.884 14.601 1.00 68.12 713 ASP A N 1
ATOM 5549 C CA . ASP A 1 713 ? -7.204 -2.565 13.964 1.00 68.12 713 ASP A CA 1
ATOM 5550 C C . ASP A 1 713 ? -8.211 -2.394 12.830 1.00 68.12 713 ASP A C 1
ATOM 5552 O O . ASP A 1 713 ? -8.913 -1.386 12.812 1.00 68.12 713 ASP A O 1
ATOM 5556 N N . ALA A 1 714 ? -8.268 -3.335 11.891 1.00 76.75 714 ALA A N 1
ATOM 5557 C CA . ALA A 1 714 ? -9.148 -3.292 10.729 1.00 76.75 714 ALA A CA 1
ATOM 5558 C C . ALA A 1 714 ? -9.393 -4.709 10.188 1.00 76.75 714 ALA A C 1
ATOM 5560 O O . ALA A 1 714 ? -8.724 -5.659 10.591 1.00 76.75 714 ALA A O 1
ATOM 5561 N N . ALA A 1 715 ? -10.341 -4.828 9.259 1.00 82.50 715 ALA A N 1
ATOM 5562 C CA . ALA A 1 715 ? -10.569 -6.030 8.461 1.00 82.50 715 ALA A CA 1
ATOM 5563 C C . ALA A 1 715 ? -10.821 -5.636 6.996 1.00 82.50 715 ALA A C 1
ATOM 5565 O O . ALA A 1 715 ? -11.970 -5.677 6.545 1.00 82.50 715 ALA A O 1
ATOM 5566 N N . PRO A 1 716 ? -9.787 -5.178 6.259 1.00 86.25 716 PRO A N 1
ATOM 5567 C CA . PRO A 1 716 ? -9.906 -4.988 4.818 1.00 86.25 716 PRO A CA 1
ATOM 5568 C C . PRO A 1 716 ? -10.361 -6.286 4.149 1.00 86.25 716 PRO A C 1
ATOM 5570 O O . PRO A 1 716 ? -9.960 -7.383 4.552 1.00 86.25 716 PRO A O 1
ATOM 5573 N N . TYR A 1 717 ? -11.209 -6.146 3.134 1.00 89.50 717 TYR A N 1
ATOM 5574 C CA . TYR A 1 717 ? -11.777 -7.282 2.432 1.00 89.50 717 TYR A CA 1
ATOM 5575 C C . TYR A 1 717 ? -11.985 -7.011 0.944 1.00 89.50 717 TYR A C 1
ATOM 5577 O O . TYR A 1 717 ? -12.147 -5.868 0.509 1.00 89.50 717 TYR A O 1
ATOM 5585 N N . LEU A 1 718 ? -12.041 -8.106 0.192 1.00 89.44 718 LEU A N 1
ATOM 5586 C CA . LEU A 1 718 ? -12.333 -8.155 -1.233 1.00 89.44 718 LEU A CA 1
ATOM 5587 C C . LEU A 1 718 ? -13.397 -9.221 -1.479 1.00 89.44 718 LEU A C 1
ATOM 5589 O O . LEU A 1 718 ? -13.341 -10.285 -0.866 1.00 89.44 718 LEU A O 1
ATOM 5593 N N . ALA A 1 719 ? -14.350 -8.963 -2.370 1.00 90.56 719 ALA A N 1
ATOM 5594 C CA . ALA A 1 719 ? -15.442 -9.896 -2.626 1.00 90.56 719 ALA A CA 1
ATOM 5595 C C . ALA A 1 719 ? -15.673 -10.109 -4.122 1.00 90.56 719 ALA A C 1
ATOM 5597 O O . ALA A 1 719 ? -15.343 -9.266 -4.951 1.00 90.56 719 ALA A O 1
ATOM 5598 N N . THR A 1 720 ? -16.257 -11.237 -4.500 1.00 89.12 720 THR A N 1
ATOM 5599 C CA . THR A 1 720 ? -16.846 -11.375 -5.836 1.00 89.12 720 THR A CA 1
ATOM 5600 C C . THR A 1 720 ? -18.163 -10.601 -5.919 1.00 89.12 720 THR A C 1
ATOM 5602 O O . THR A 1 720 ? -18.759 -10.222 -4.904 1.00 89.12 720 THR A O 1
ATOM 5605 N N . GLU A 1 721 ? -18.645 -10.354 -7.139 1.00 84.25 721 GLU A N 1
ATOM 5606 C CA . GLU A 1 721 ? -19.984 -9.792 -7.332 1.00 84.25 721 GLU A CA 1
ATOM 5607 C C . GLU A 1 721 ? -21.035 -10.656 -6.614 1.00 84.25 721 GLU A C 1
ATOM 5609 O O . GLU A 1 721 ? -21.029 -11.880 -6.715 1.00 84.25 721 GLU A O 1
ATOM 5614 N N . GLY A 1 722 ? -21.926 -10.019 -5.849 1.00 87.81 722 GLY A N 1
ATOM 5615 C CA . GLY A 1 722 ? -22.933 -10.735 -5.061 1.00 87.81 722 GLY A CA 1
ATOM 5616 C C . GLY A 1 722 ? -22.411 -11.393 -3.778 1.00 87.81 722 GLY A C 1
ATOM 5617 O O . GLY A 1 722 ? -23.224 -11.966 -3.055 1.00 87.81 722 GLY A O 1
ATOM 5618 N N . PHE A 1 723 ? -21.122 -11.230 -3.446 1.00 92.62 723 PHE A N 1
ATOM 5619 C CA . PHE A 1 723 ? -20.469 -11.796 -2.259 1.00 92.62 723 PHE A CA 1
ATOM 5620 C C . PHE A 1 723 ? -20.513 -13.327 -2.224 1.00 92.62 723 PHE A C 1
ATOM 5622 O O . PHE A 1 723 ? -20.792 -13.914 -1.176 1.00 92.62 723 PHE A O 1
ATOM 5629 N N . GLU A 1 724 ? -20.270 -13.975 -3.364 1.00 93.06 724 GLU A N 1
ATOM 5630 C CA . GLU A 1 724 ? -20.159 -15.439 -3.425 1.00 93.06 724 GLU A CA 1
ATOM 5631 C C . GLU A 1 724 ? -18.882 -15.926 -2.728 1.00 93.06 724 GLU A C 1
ATOM 5633 O O . GLU A 1 724 ? -18.922 -16.892 -1.970 1.00 93.06 724 GLU A O 1
ATOM 5638 N N . ASP A 1 725 ? -17.780 -15.195 -2.897 1.00 93.50 725 ASP A N 1
ATOM 5639 C CA . ASP A 1 725 ? -16.546 -15.356 -2.139 1.00 93.50 725 ASP A CA 1
ATOM 5640 C C . ASP A 1 725 ? -16.160 -14.008 -1.524 1.00 93.50 725 ASP A C 1
ATOM 5642 O O . ASP A 1 725 ? -16.245 -12.970 -2.184 1.00 93.50 725 ASP A O 1
ATOM 5646 N N . VAL A 1 726 ? -15.726 -14.020 -0.265 1.00 94.12 726 VAL A N 1
ATOM 5647 C CA . VAL A 1 726 ? -15.207 -12.846 0.449 1.00 94.12 726 VAL A CA 1
ATOM 5648 C C . VAL A 1 726 ? -13.886 -13.220 1.106 1.00 94.12 726 VAL A C 1
ATOM 5650 O O . VAL A 1 726 ? -13.817 -14.181 1.871 1.00 94.12 726 VAL A O 1
ATOM 5653 N N . LEU A 1 727 ? -12.841 -12.455 0.810 1.00 93.88 727 LEU A N 1
ATOM 5654 C CA . LEU A 1 727 ? -11.514 -12.571 1.401 1.00 93.88 727 LEU A CA 1
ATOM 5655 C C . LEU A 1 727 ? -11.321 -11.436 2.392 1.00 93.88 727 LEU A C 1
ATOM 5657 O O . LEU A 1 727 ? -11.532 -10.284 2.031 1.00 93.88 727 LEU A O 1
ATOM 5661 N N . ILE A 1 728 ? -10.901 -11.743 3.610 1.00 92.88 728 ILE A N 1
ATOM 5662 C CA . ILE A 1 728 ? -10.700 -10.770 4.682 1.00 92.88 728 ILE A CA 1
ATOM 5663 C C . ILE A 1 728 ? -9.316 -11.008 5.270 1.00 92.88 728 ILE A C 1
ATOM 5665 O O . ILE A 1 728 ? -8.952 -12.148 5.557 1.00 92.88 728 ILE A O 1
ATOM 5669 N N . TYR A 1 729 ? -8.560 -9.942 5.498 1.00 90.44 729 TYR A N 1
ATOM 5670 C CA . TYR A 1 729 ? -7.323 -10.015 6.270 1.00 90.44 729 TYR A CA 1
ATOM 5671 C C . TYR A 1 729 ? -7.488 -9.247 7.573 1.00 90.44 729 TYR A C 1
ATOM 5673 O O . TYR A 1 729 ? -7.965 -8.115 7.586 1.00 90.44 729 TYR A O 1
ATOM 5681 N N . VAL A 1 730 ? -7.103 -9.881 8.672 1.00 86.81 730 VAL A N 1
ATOM 5682 C CA . VAL A 1 730 ? -7.223 -9.368 10.032 1.00 86.81 730 VAL A CA 1
ATOM 5683 C C . VAL A 1 730 ? -5.809 -9.203 10.590 1.00 86.81 730 VAL A C 1
ATOM 5685 O O . VAL A 1 730 ? -5.284 -10.137 11.206 1.00 86.81 730 VAL A O 1
ATOM 5688 N N . PRO A 1 731 ? -5.164 -8.044 10.356 1.00 78.56 731 PRO A N 1
ATOM 5689 C CA . PRO A 1 731 ? -3.853 -7.760 10.915 1.00 78.56 731 PRO A CA 1
ATOM 5690 C C . PRO A 1 731 ? -3.964 -7.603 12.432 1.00 78.56 731 PRO A C 1
ATOM 5692 O O . PRO A 1 731 ? -4.796 -6.853 12.953 1.00 78.56 731 PRO A O 1
ATOM 5695 N N . ASN A 1 732 ? -3.090 -8.297 13.145 1.00 69.75 732 ASN A N 1
ATOM 5696 C CA . ASN A 1 732 ? -3.121 -8.458 14.589 1.00 69.75 732 ASN A CA 1
ATOM 5697 C C . ASN A 1 732 ? -1.842 -7.955 15.292 1.00 69.75 732 ASN A C 1
ATOM 5699 O O . ASN A 1 732 ? -1.504 -8.345 16.408 1.00 69.75 732 ASN A O 1
ATOM 5703 N N . LEU A 1 733 ? -1.138 -7.028 14.640 1.00 56.25 733 LEU A N 1
ATOM 5704 C CA . LEU A 1 733 ? 0.179 -6.507 15.034 1.00 56.25 733 LEU A CA 1
ATOM 5705 C C . LEU A 1 733 ? 0.243 -5.847 16.396 1.00 56.25 733 LEU A C 1
ATOM 5707 O O . LEU A 1 733 ? 1.261 -5.904 17.091 1.00 56.25 733 LEU A O 1
ATOM 5711 N N . VAL A 1 734 ? -0.813 -5.114 16.716 1.00 50.66 734 VAL A N 1
ATOM 5712 C CA . VAL A 1 734 ? -0.709 -4.053 17.705 1.00 50.66 734 VAL A CA 1
ATOM 5713 C C . VAL A 1 734 ? -1.243 -4.517 19.052 1.00 50.66 734 VAL A C 1
ATOM 5715 O O . VAL A 1 734 ? -0.965 -3.885 20.059 1.00 50.66 734 VAL A O 1
ATOM 5718 N N . ARG A 1 735 ? -1.908 -5.677 19.132 1.00 59.38 735 ARG A N 1
ATOM 5719 C CA . ARG A 1 735 ? -2.514 -6.165 20.380 1.00 59.38 735 ARG A CA 1
ATOM 5720 C C . ARG A 1 735 ? -1.516 -6.337 21.518 1.00 59.38 735 ARG A C 1
ATOM 5722 O O . ARG A 1 735 ? -1.784 -5.818 22.599 1.00 59.38 735 ARG A O 1
ATOM 5729 N N . GLY A 1 736 ? -0.339 -6.900 21.244 1.00 50.09 736 GLY A N 1
ATOM 5730 C CA . GLY A 1 736 ? 0.693 -7.070 22.272 1.00 50.09 736 GLY A CA 1
ATOM 5731 C C . GLY A 1 736 ? 1.316 -5.758 22.741 1.00 50.09 736 GLY A C 1
ATOM 5732 O O . GLY A 1 736 ? 1.665 -5.614 23.907 1.00 50.09 736 GLY A O 1
ATOM 5733 N N . ARG A 1 737 ? 1.405 -4.752 21.860 1.00 50.75 737 ARG A N 1
ATOM 5734 C CA . ARG A 1 737 ? 1.843 -3.393 22.238 1.00 50.75 737 ARG A CA 1
ATOM 5735 C C . ARG A 1 737 ? 0.740 -2.595 22.939 1.00 50.75 737 ARG A C 1
ATOM 5737 O O . ARG A 1 737 ? 1.041 -1.647 23.654 1.00 50.75 737 ARG A O 1
ATOM 5744 N N . ARG A 1 738 ? -0.515 -2.991 22.732 1.00 49.88 738 ARG A N 1
ATOM 5745 C CA . ARG A 1 738 ? -1.741 -2.366 23.240 1.00 49.88 738 ARG A CA 1
ATOM 5746 C C . ARG A 1 738 ? -2.300 -3.040 24.493 1.00 49.88 738 ARG A C 1
ATOM 5748 O O . ARG A 1 738 ? -3.357 -2.632 24.960 1.00 49.88 738 ARG A O 1
ATOM 5755 N N . GLY A 1 739 ? -1.652 -4.094 24.996 1.00 51.06 739 GLY A N 1
ATOM 5756 C CA . GLY A 1 739 ? -2.153 -4.880 26.129 1.00 51.06 739 GLY A CA 1
ATOM 5757 C C . GLY A 1 739 ? -3.506 -5.553 25.860 1.00 51.06 739 GLY A C 1
ATOM 5758 O O . GLY A 1 739 ? -4.262 -5.814 26.789 1.00 51.06 739 GLY A O 1
ATOM 5759 N N . LEU A 1 740 ? -3.850 -5.802 24.592 1.00 54.34 740 LEU A N 1
ATOM 5760 C CA . LEU A 1 740 ? -5.139 -6.377 24.191 1.00 54.34 740 LEU A CA 1
ATOM 5761 C C . LEU A 1 740 ? -5.074 -7.892 23.984 1.00 54.34 740 LEU A C 1
ATOM 5763 O O . LEU A 1 740 ? -6.055 -8.466 23.525 1.00 54.34 740 LEU A O 1
ATOM 5767 N N . ASP A 1 741 ? -3.958 -8.554 24.281 1.00 61.84 741 ASP A N 1
ATOM 5768 C CA . ASP A 1 741 ? -3.738 -9.979 23.979 1.00 61.84 741 ASP A CA 1
ATOM 5769 C C . ASP A 1 741 ? -4.833 -10.898 24.541 1.00 61.84 741 ASP A C 1
ATOM 5771 O O . ASP A 1 741 ? -5.208 -11.874 23.898 1.00 61.84 741 ASP A O 1
ATOM 5775 N N . GLU A 1 742 ? -5.429 -10.527 25.675 1.00 60.38 742 GLU A N 1
ATOM 5776 C CA . GLU A 1 742 ? -6.453 -11.311 26.376 1.00 60.38 742 GLU A CA 1
ATOM 5777 C C . GLU A 1 742 ? -7.884 -11.150 25.829 1.00 60.38 742 GLU A C 1
ATOM 5779 O O . GLU A 1 742 ? -8.792 -11.848 26.277 1.00 60.38 742 GLU A O 1
ATOM 5784 N N . ARG A 1 743 ? -8.134 -10.231 24.884 1.00 67.56 743 ARG A N 1
ATOM 5785 C CA . ARG A 1 743 ? -9.488 -10.016 24.332 1.00 67.56 743 ARG A CA 1
ATOM 5786 C C . ARG A 1 743 ? -9.844 -11.058 23.257 1.00 67.56 743 ARG A C 1
ATOM 5788 O O . ARG A 1 743 ? -8.978 -11.665 22.643 1.00 67.56 743 ARG A O 1
ATOM 5795 N N . ALA A 1 744 ? -11.117 -11.230 22.924 1.00 77.38 744 ALA A N 1
ATOM 5796 C CA . ALA A 1 744 ? -11.460 -11.977 21.711 1.00 77.38 744 ALA A CA 1
ATOM 5797 C C . ALA A 1 744 ? -11.117 -11.150 20.454 1.00 77.38 744 ALA A C 1
ATOM 5799 O O . ALA A 1 744 ? -11.205 -9.919 20.475 1.00 77.38 744 ALA A O 1
ATOM 5800 N N . VAL A 1 745 ? -10.706 -11.803 19.365 1.00 80.50 745 VAL A N 1
ATOM 5801 C CA . VAL A 1 745 ? -10.781 -11.230 18.009 1.00 80.50 745 VAL A CA 1
ATOM 5802 C C . VAL A 1 745 ? -12.099 -11.696 17.410 1.00 80.50 745 VAL A C 1
ATOM 5804 O O . VAL A 1 745 ? -12.302 -12.902 17.243 1.00 80.50 745 VAL A O 1
ATOM 5807 N N . GLU A 1 746 ? -12.987 -10.763 17.082 1.00 87.69 746 GLU A N 1
ATOM 5808 C CA . GLU A 1 746 ? -14.251 -11.086 16.423 1.00 87.69 746 GLU A CA 1
ATOM 5809 C C . GLU A 1 746 ? -14.371 -10.387 15.072 1.00 87.69 746 GLU A C 1
ATOM 5811 O O . GLU A 1 746 ? -13.996 -9.226 14.929 1.00 87.69 746 GLU A O 1
ATOM 5816 N N . LEU A 1 747 ? -14.957 -11.072 14.094 1.00 90.50 747 LEU A N 1
ATOM 5817 C CA . LEU A 1 747 ? -15.519 -10.441 12.908 1.00 90.50 747 LEU A CA 1
ATOM 5818 C C . LEU A 1 747 ? -17.016 -10.280 13.091 1.00 90.50 747 LEU A C 1
ATOM 5820 O O . LEU A 1 747 ? -17.713 -11.215 13.484 1.00 90.50 747 LEU A O 1
ATOM 5824 N N . VAL A 1 748 ? -17.524 -9.106 12.753 1.00 90.06 748 VAL A N 1
ATOM 5825 C CA . VAL A 1 748 ? -18.958 -8.885 12.624 1.00 90.06 748 VAL A CA 1
ATOM 5826 C C . VAL A 1 748 ? -19.281 -8.789 11.144 1.00 90.06 748 VAL A C 1
ATOM 5828 O O . VAL A 1 748 ? -18.721 -7.949 10.434 1.00 90.06 748 VAL A O 1
ATOM 5831 N N . LEU A 1 749 ? -20.169 -9.672 10.702 1.00 92.88 749 LEU A N 1
ATOM 5832 C CA . LEU A 1 749 ? -20.555 -9.843 9.309 1.00 92.88 749 LEU A CA 1
ATOM 5833 C C . LEU A 1 749 ? -21.991 -9.341 9.121 1.00 92.88 749 LEU A C 1
ATOM 5835 O O . LEU A 1 749 ? -22.868 -9.687 9.914 1.00 92.88 749 LEU A O 1
ATOM 5839 N N . ASP A 1 750 ? -22.220 -8.536 8.085 1.00 91.75 750 ASP A N 1
ATOM 5840 C CA . ASP A 1 750 ? -23.543 -8.123 7.583 1.00 91.75 750 ASP A CA 1
ATOM 5841 C C . ASP A 1 750 ? -23.591 -8.313 6.056 1.00 91.75 750 ASP A C 1
ATOM 5843 O O . ASP A 1 750 ? -23.675 -7.369 5.256 1.00 91.75 750 ASP A O 1
ATOM 5847 N N . LEU A 1 751 ? -23.443 -9.575 5.653 1.00 93.12 751 LEU A N 1
ATOM 5848 C CA . LEU A 1 751 ? -23.352 -10.021 4.266 1.00 93.12 751 LEU A CA 1
ATOM 5849 C C . LEU A 1 751 ? -24.732 -10.429 3.717 1.00 93.12 751 LEU A C 1
ATOM 5851 O O . LEU A 1 751 ? -25.653 -10.717 4.487 1.00 93.12 751 LEU A O 1
ATOM 5855 N N . PRO A 1 752 ? -24.929 -10.440 2.388 1.00 92.19 752 PRO A N 1
ATOM 5856 C CA . PRO A 1 752 ? -26.165 -10.942 1.795 1.00 92.19 752 PRO A CA 1
ATOM 5857 C C . PRO A 1 752 ? -26.271 -12.478 1.863 1.00 92.19 752 PRO A C 1
ATOM 5859 O O . PRO A 1 752 ? -25.280 -13.188 1.948 1.00 92.19 752 PRO A O 1
ATOM 5862 N N . GLY A 1 753 ? -27.492 -13.012 1.747 1.00 91.38 753 GLY A N 1
ATOM 5863 C CA . GLY A 1 753 ? -27.737 -14.460 1.681 1.00 91.38 753 GLY A CA 1
ATOM 5864 C C . GLY A 1 753 ? -28.121 -15.106 3.013 1.00 91.38 753 GLY A C 1
ATOM 5865 O O . GLY A 1 753 ? -28.450 -14.419 3.977 1.00 91.38 753 GLY A O 1
ATOM 5866 N N . GLU A 1 754 ? -28.155 -16.442 3.034 1.00 90.31 754 GLU A N 1
ATOM 5867 C CA . GLU A 1 754 ? -28.600 -17.216 4.204 1.00 90.31 754 GLU A CA 1
ATOM 5868 C C . GLU A 1 754 ? -27.437 -17.601 5.131 1.00 90.31 754 GLU A C 1
ATOM 5870 O O . GLU A 1 754 ? -27.599 -17.634 6.352 1.00 90.31 754 GLU A O 1
ATOM 5875 N N . GLY A 1 755 ? -26.246 -17.840 4.576 1.00 95.62 755 GLY A N 1
ATOM 5876 C CA . GLY A 1 755 ? -25.066 -18.208 5.347 1.00 95.62 755 GLY A CA 1
ATOM 5877 C C . GLY A 1 755 ? -23.825 -18.447 4.497 1.00 95.62 755 GLY A C 1
ATOM 5878 O O . GLY A 1 755 ? -23.881 -18.463 3.268 1.00 95.62 755 GLY A O 1
ATOM 5879 N N . TYR A 1 756 ? -22.710 -18.644 5.193 1.00 97.31 756 TYR A N 1
ATOM 5880 C CA . TYR A 1 756 ? -21.377 -18.789 4.631 1.00 97.31 756 TYR A CA 1
ATOM 5881 C C . TYR A 1 756 ? -20.651 -19.977 5.258 1.00 97.31 756 TYR A C 1
ATOM 5883 O O . TYR A 1 756 ? -20.742 -20.222 6.464 1.00 97.31 756 TYR A O 1
ATOM 5891 N N . GLU A 1 757 ? -19.917 -20.708 4.429 1.00 96.44 757 GLU A N 1
ATOM 5892 C CA . GLU A 1 757 ? -18.815 -21.562 4.856 1.00 96.44 757 GLU A CA 1
ATOM 5893 C C . GLU A 1 757 ? -17.599 -20.677 5.107 1.00 96.44 757 GLU A C 1
ATOM 5895 O O . GLU A 1 757 ? -17.232 -19.853 4.273 1.00 96.44 757 GLU A O 1
ATOM 5900 N N . VAL A 1 758 ? -16.996 -20.829 6.279 1.00 96.19 758 VAL A N 1
ATOM 5901 C CA . VAL A 1 758 ? -15.889 -20.002 6.745 1.00 96.19 758 VAL A CA 1
ATOM 5902 C C . VAL A 1 758 ? -14.654 -20.864 6.877 1.00 96.19 758 VAL A C 1
ATOM 5904 O O . VAL A 1 758 ? -14.701 -21.907 7.529 1.00 96.19 758 VAL A O 1
ATOM 5907 N N . ARG A 1 759 ? -13.541 -20.391 6.322 1.00 95.56 759 ARG A N 1
ATOM 5908 C CA . ARG A 1 759 ? -12.199 -20.908 6.587 1.00 95.56 759 ARG A CA 1
ATOM 5909 C C . ARG A 1 759 ? -11.336 -19.785 7.139 1.00 95.56 759 ARG A C 1
ATOM 5911 O O . ARG A 1 759 ? -11.095 -18.797 6.452 1.00 95.56 759 ARG A O 1
ATOM 5918 N N . CYS A 1 760 ? -10.880 -19.946 8.372 1.00 94.88 760 CYS A N 1
ATOM 5919 C CA . CYS A 1 760 ? -10.007 -19.007 9.061 1.00 94.88 760 CYS A CA 1
ATOM 5920 C C . CYS A 1 760 ? -8.605 -19.598 9.146 1.00 94.88 760 CYS A C 1
ATOM 5922 O O . CYS A 1 760 ? -8.390 -20.595 9.835 1.00 94.88 760 CYS A O 1
ATOM 5924 N N . TYR A 1 761 ? -7.663 -18.969 8.457 1.00 93.88 761 TYR A N 1
ATOM 5925 C CA . TYR A 1 761 ? -6.266 -19.360 8.388 1.00 93.88 761 TYR A CA 1
ATOM 5926 C C . TYR A 1 761 ? -5.454 -18.515 9.365 1.00 93.88 761 TYR A C 1
ATOM 5928 O O . TYR A 1 761 ? -5.356 -17.301 9.196 1.00 93.88 761 TYR A O 1
ATOM 5936 N N . ALA A 1 762 ? -4.880 -19.167 10.369 1.00 91.38 762 ALA A N 1
ATOM 5937 C CA . ALA A 1 762 ? -3.927 -18.569 11.292 1.00 91.38 762 ALA A CA 1
ATOM 5938 C C . ALA A 1 762 ? -2.569 -18.474 10.582 1.00 91.38 762 ALA A C 1
ATOM 5940 O O . ALA A 1 762 ? -2.016 -19.508 10.180 1.00 91.38 762 ALA A O 1
ATOM 5941 N N . VAL A 1 763 ? -2.072 -17.257 10.356 1.00 87.69 763 VAL A N 1
ATOM 5942 C CA . VAL A 1 763 ? -0.920 -17.012 9.477 1.00 87.69 763 VAL A CA 1
ATOM 5943 C C . VAL A 1 763 ? 0.355 -17.582 10.088 1.00 87.69 763 VAL A C 1
ATOM 5945 O O . VAL A 1 763 ? 1.022 -18.383 9.444 1.00 87.69 763 VAL A O 1
ATOM 5948 N N . GLU A 1 764 ? 0.681 -17.262 11.332 1.00 85.44 764 GLU A N 1
ATOM 5949 C CA . GLU A 1 764 ? 1.881 -17.732 12.029 1.00 85.44 764 GLU A CA 1
ATOM 5950 C C . GLU A 1 764 ? 1.781 -19.211 12.400 1.00 85.44 764 GLU A C 1
ATOM 5952 O O . GLU A 1 764 ? 2.706 -19.987 12.141 1.00 85.44 764 GLU A O 1
ATOM 5957 N N . ALA A 1 765 ? 0.646 -19.628 12.970 1.00 89.19 765 ALA A N 1
ATOM 5958 C CA . ALA A 1 765 ? 0.433 -21.009 13.388 1.00 89.19 765 ALA A CA 1
ATOM 5959 C C . ALA A 1 765 ? 0.300 -21.976 12.201 1.00 89.19 765 ALA A C 1
ATOM 5961 O O . ALA A 1 765 ? 0.445 -23.184 12.390 1.00 89.19 765 ALA A O 1
ATOM 5962 N N . GLN A 1 766 ? 0.038 -21.464 10.990 1.00 91.94 766 GLN A N 1
ATOM 5963 C CA . GLN A 1 766 ? -0.144 -22.256 9.771 1.00 91.94 766 GLN A CA 1
ATOM 5964 C C . GLN A 1 766 ? -1.196 -23.355 9.977 1.00 91.94 766 GLN A C 1
ATOM 5966 O O . GLN A 1 766 ? -0.983 -24.542 9.698 1.00 91.94 766 GLN A O 1
ATOM 5971 N N . THR A 1 767 ? -2.353 -22.934 10.489 1.00 93.19 767 THR A N 1
ATOM 5972 C CA . THR A 1 767 ? -3.528 -23.786 10.695 1.00 93.19 767 THR A CA 1
ATOM 5973 C C . THR A 1 767 ? -4.762 -23.176 10.046 1.00 93.19 767 THR A C 1
ATOM 5975 O O . THR A 1 767 ? -4.810 -21.976 9.799 1.00 93.19 767 THR A O 1
ATOM 5978 N N . CYS A 1 768 ? -5.761 -24.005 9.760 1.00 94.50 768 CYS A N 1
ATOM 5979 C CA . CYS A 1 768 ? -7.071 -23.586 9.284 1.00 94.50 768 CYS A CA 1
ATOM 5980 C C . CYS A 1 768 ? -8.145 -24.149 10.208 1.00 94.50 768 CYS A C 1
ATOM 5982 O O . CYS A 1 768 ? -8.151 -25.347 10.490 1.00 94.50 768 CYS A O 1
ATOM 5984 N N . ALA A 1 769 ? -9.051 -23.295 10.659 1.00 94.88 769 ALA A N 1
ATOM 5985 C CA . ALA A 1 769 ? -10.256 -23.690 11.366 1.00 94.88 769 ALA A CA 1
ATOM 5986 C C . ALA A 1 769 ? -11.482 -23.306 10.536 1.00 94.88 769 ALA A C 1
ATOM 5988 O O . ALA A 1 769 ? -11.491 -22.281 9.852 1.00 94.88 769 ALA A O 1
ATOM 5989 N N . GLU A 1 770 ? -12.515 -24.139 10.591 1.00 95.00 770 GLU A N 1
ATOM 5990 C CA . GLU A 1 770 ? -13.698 -23.988 9.748 1.00 95.00 770 GLU A CA 1
ATOM 5991 C C . GLU A 1 770 ? -14.958 -23.775 10.587 1.00 95.00 770 GLU A C 1
ATOM 5993 O O . GLU A 1 770 ? -15.060 -24.235 11.728 1.00 95.00 770 GLU A O 1
ATOM 5998 N N . ALA A 1 771 ? -15.933 -23.080 10.011 1.00 95.75 771 ALA A N 1
ATOM 5999 C CA . ALA A 1 771 ? -17.263 -22.921 10.581 1.00 95.75 771 ALA A CA 1
ATOM 6000 C C . ALA A 1 771 ? -18.311 -22.748 9.478 1.00 95.75 771 ALA A C 1
ATOM 6002 O O . ALA A 1 771 ? -17.998 -22.482 8.320 1.00 95.75 771 ALA A O 1
ATOM 6003 N N . VAL A 1 772 ? -19.578 -22.864 9.861 1.00 96.12 772 VAL A N 1
ATOM 6004 C CA . VAL A 1 772 ? -20.706 -22.410 9.051 1.00 96.12 772 VAL A CA 1
ATOM 6005 C C . VAL A 1 772 ? -21.424 -21.345 9.852 1.00 96.12 772 VAL A C 1
ATOM 6007 O O . VAL A 1 772 ? -21.829 -21.597 10.988 1.00 96.12 772 VAL A O 1
ATOM 6010 N N . VAL A 1 773 ? -21.587 -20.167 9.261 1.00 96.12 773 VAL A N 1
ATOM 6011 C CA . VAL A 1 773 ? -22.170 -19.011 9.941 1.00 96.12 773 VAL A CA 1
ATOM 6012 C C . VAL A 1 773 ? -23.351 -18.443 9.155 1.00 96.12 773 VAL A C 1
ATOM 6014 O O . VAL A 1 773 ? -23.366 -18.528 7.927 1.00 96.12 773 VAL A O 1
ATOM 6017 N N . PRO A 1 774 ? -24.357 -17.855 9.823 1.00 95.94 774 PRO A N 1
ATOM 6018 C CA . PRO A 1 774 ? -25.352 -17.020 9.158 1.00 95.94 774 PRO A CA 1
ATOM 6019 C C . PRO A 1 774 ? -24.695 -15.816 8.473 1.00 95.94 774 PRO A C 1
ATOM 6021 O O . PRO A 1 774 ? -23.653 -15.343 8.916 1.00 95.94 774 PRO A O 1
ATOM 6024 N N . ALA A 1 775 ? -25.332 -15.264 7.439 1.00 93.94 775 ALA A N 1
ATOM 6025 C CA . ALA A 1 775 ? -24.798 -14.099 6.717 1.00 93.94 775 ALA A CA 1
ATOM 6026 C C . ALA A 1 775 ? -24.672 -12.833 7.590 1.00 93.94 775 ALA A C 1
ATOM 6028 O O . ALA A 1 775 ? -23.851 -11.956 7.319 1.00 93.94 775 ALA A O 1
ATOM 6029 N N . ARG A 1 776 ? -25.460 -12.772 8.671 1.00 94.00 776 ARG A N 1
ATOM 6030 C CA . ARG A 1 776 ? -25.407 -11.728 9.691 1.00 94.00 776 ARG A CA 1
ATOM 6031 C C . ARG A 1 776 ? -25.088 -12.335 11.054 1.00 94.00 776 ARG A C 1
ATOM 6033 O O . ARG A 1 776 ? -25.967 -12.928 11.680 1.00 94.00 776 ARG A O 1
ATOM 6040 N N . CYS A 1 777 ? -23.846 -12.205 11.511 1.00 94.00 777 CYS A N 1
ATOM 6041 C CA . CYS A 1 777 ? -23.392 -12.820 12.762 1.00 94.00 777 CYS A CA 1
ATOM 6042 C C . CYS A 1 777 ? -22.152 -12.141 13.358 1.00 94.00 777 CYS A C 1
ATOM 6044 O O . CYS A 1 777 ? -21.502 -11.309 12.722 1.00 94.00 777 CYS A O 1
ATOM 6046 N N . ARG A 1 778 ? -21.787 -12.575 14.569 1.00 92.75 778 ARG A N 1
ATOM 6047 C CA . ARG A 1 778 ? -20.455 -12.391 15.158 1.00 92.75 778 ARG A CA 1
ATOM 6048 C C . ARG A 1 778 ? -19.690 -13.707 15.095 1.00 92.75 778 ARG A C 1
ATOM 6050 O O . ARG A 1 778 ? -20.207 -14.731 15.528 1.00 92.75 778 ARG A O 1
ATOM 6057 N N . LEU A 1 779 ? -18.473 -13.676 14.573 1.00 92.69 779 LEU A N 1
ATOM 6058 C CA . LEU A 1 779 ? -17.566 -14.814 14.493 1.00 92.69 779 LEU A CA 1
ATOM 6059 C C . LEU A 1 779 ? -16.350 -14.544 15.376 1.00 92.69 779 LEU A C 1
ATOM 6061 O O . LEU A 1 779 ? -15.573 -13.642 15.080 1.00 92.69 779 LEU A O 1
ATOM 6065 N N . THR A 1 780 ? -16.146 -15.342 16.418 1.00 91.31 780 THR A N 1
ATOM 6066 C CA . THR A 1 780 ? -14.913 -15.323 17.208 1.00 91.31 780 THR A CA 1
ATOM 6067 C C . THR A 1 780 ? -13.834 -16.102 16.467 1.00 91.31 780 THR A C 1
ATOM 6069 O O . THR A 1 780 ? -13.877 -17.331 16.413 1.00 91.31 780 THR A O 1
ATOM 6072 N N . ILE A 1 781 ? -12.856 -15.383 15.914 1.00 85.62 781 ILE A N 1
ATOM 6073 C CA . ILE A 1 781 ? -11.695 -15.980 15.244 1.00 85.62 781 ILE A CA 1
ATOM 6074 C C . ILE A 1 781 ? -10.749 -16.596 16.276 1.00 85.62 781 ILE A C 1
ATOM 6076 O O . ILE A 1 781 ? -10.210 -17.679 16.077 1.00 85.62 781 ILE A O 1
ATOM 6080 N N . SER A 1 782 ? -10.546 -15.910 17.398 1.00 76.25 782 SER A N 1
ATOM 6081 C CA . SER A 1 782 ? -9.726 -16.430 18.483 1.00 76.25 782 SER A CA 1
ATOM 6082 C C . SER A 1 782 ? -10.140 -15.837 19.830 1.00 76.25 782 SER A C 1
ATOM 6084 O O . SER A 1 782 ? -10.437 -14.639 19.891 1.00 76.25 782 SER A O 1
ATOM 6086 N N . PRO A 1 783 ? -10.152 -16.643 20.911 1.00 61.84 783 PRO A N 1
ATOM 6087 C CA . PRO A 1 783 ? -10.398 -16.153 22.265 1.00 61.84 783 PRO A CA 1
ATOM 6088 C C . PRO A 1 783 ? -9.229 -15.321 22.822 1.00 61.84 783 PRO A C 1
ATOM 6090 O O . PRO A 1 783 ? -9.469 -14.460 23.660 1.00 61.84 783 PRO A O 1
ATOM 6093 N N . SER A 1 784 ? -7.999 -15.560 22.353 1.00 62.56 784 SER A N 1
ATOM 6094 C CA . SER A 1 784 ? -6.793 -14.759 22.608 1.00 62.56 784 SER A CA 1
ATOM 6095 C C . SER A 1 784 ? -5.683 -15.212 21.652 1.00 62.56 784 SER A C 1
ATOM 6097 O O . SER A 1 784 ? -5.357 -16.397 21.568 1.00 62.56 784 SER A O 1
ATOM 6099 N N . THR A 1 785 ? -5.118 -14.301 20.858 1.00 65.06 785 THR A N 1
ATOM 6100 C CA . THR A 1 785 ? -4.000 -14.635 19.962 1.00 65.06 785 THR A CA 1
ATOM 6101 C C . THR A 1 785 ? -3.210 -13.398 19.561 1.00 65.06 785 THR A C 1
ATOM 6103 O O . THR A 1 785 ? -3.775 -12.309 19.441 1.00 65.06 785 THR A O 1
ATOM 6106 N N . ALA A 1 786 ? -1.914 -13.596 19.323 1.00 67.00 786 ALA A N 1
ATOM 6107 C CA . ALA A 1 786 ? -1.028 -12.641 18.661 1.00 67.00 786 ALA A CA 1
ATOM 6108 C C . ALA A 1 786 ? -0.899 -12.913 17.146 1.00 67.00 786 ALA A C 1
ATOM 6110 O O . ALA A 1 786 ? -0.167 -12.204 16.466 1.00 67.00 786 ALA A O 1
ATOM 6111 N N . ASP A 1 787 ? -1.582 -13.945 16.636 1.00 79.06 787 ASP A N 1
ATOM 6112 C CA . ASP A 1 787 ? -1.546 -14.360 15.231 1.00 79.06 787 ASP A CA 1
ATOM 6113 C C . ASP A 1 787 ? -2.461 -13.488 14.361 1.00 79.06 787 ASP A C 1
ATOM 6115 O O . ASP A 1 787 ? -3.530 -13.071 14.819 1.00 79.06 787 ASP A O 1
ATOM 6119 N N . ASP A 1 788 ? -2.067 -13.245 13.117 1.00 84.44 788 ASP A N 1
ATOM 6120 C CA . ASP A 1 788 ? -2.917 -12.636 12.096 1.00 84.44 788 ASP A CA 1
ATOM 6121 C C . ASP A 1 788 ? -3.775 -13.694 11.420 1.00 84.44 788 ASP A C 1
ATOM 6123 O O . ASP A 1 788 ? -3.474 -14.891 11.435 1.00 84.44 788 ASP A O 1
ATOM 6127 N N . TRP A 1 789 ? -4.855 -13.239 10.794 1.00 89.12 789 TRP A N 1
ATOM 6128 C CA . TRP A 1 789 ? -5.801 -14.156 10.183 1.00 89.12 789 TRP A CA 1
ATOM 6129 C C . TRP A 1 789 ? -6.151 -13.747 8.774 1.00 89.12 789 TRP A C 1
ATOM 6131 O O . TRP A 1 789 ? -6.499 -12.599 8.505 1.00 89.12 789 TRP A O 1
ATOM 6141 N N . PHE A 1 790 ? -6.127 -14.728 7.887 1.00 93.12 790 PHE A N 1
ATOM 6142 C CA . PHE A 1 790 ? -6.797 -14.643 6.606 1.00 93.12 790 PHE A CA 1
ATOM 6143 C C . PHE A 1 790 ? -8.101 -15.429 6.702 1.00 93.12 790 PHE A C 1
ATOM 6145 O O . PHE A 1 790 ? -8.105 -16.588 7.110 1.00 93.12 790 PHE A O 1
ATOM 6152 N N . VAL A 1 791 ? -9.222 -14.804 6.370 1.00 94.69 791 VAL A N 1
ATOM 6153 C CA . VAL A 1 791 ? -10.546 -15.422 6.441 1.00 94.69 791 VAL A CA 1
ATOM 6154 C C . VAL A 1 791 ? -11.143 -15.447 5.051 1.00 94.69 791 VAL A C 1
ATOM 6156 O O . VAL A 1 791 ? -11.254 -14.419 4.388 1.00 94.69 791 VAL A O 1
ATOM 6159 N N . TRP A 1 792 ? -11.555 -16.632 4.629 1.00 95.75 792 TRP A N 1
ATOM 6160 C CA . TRP A 1 792 ? -12.287 -16.832 3.395 1.00 95.75 792 TRP A CA 1
ATOM 6161 C C . TRP A 1 792 ? -13.700 -17.299 3.712 1.00 95.75 792 TRP A C 1
ATOM 6163 O O . TRP A 1 792 ? -13.901 -18.310 4.387 1.00 95.75 792 TRP A O 1
ATOM 6173 N N . LEU A 1 793 ? -14.671 -16.538 3.224 1.00 95.69 793 LEU A N 1
ATOM 6174 C CA . LEU A 1 793 ? -16.088 -16.842 3.305 1.00 95.69 793 LEU A CA 1
ATOM 6175 C C . LEU A 1 793 ? -16.567 -17.254 1.919 1.00 95.69 793 LEU A C 1
ATOM 6177 O O . LEU A 1 793 ? -16.377 -16.502 0.965 1.00 95.69 793 LEU A O 1
ATOM 6181 N N . ARG A 1 794 ? -17.228 -18.404 1.822 1.00 95.00 794 ARG A N 1
ATOM 6182 C CA . ARG A 1 794 ? -17.922 -18.849 0.615 1.00 95.00 794 ARG A CA 1
ATOM 6183 C C . ARG A 1 794 ? -19.409 -18.967 0.893 1.00 95.00 794 ARG A C 1
ATOM 6185 O O . ARG A 1 794 ? -19.811 -19.612 1.862 1.00 95.00 794 ARG A O 1
ATOM 6192 N N . ARG A 1 795 ? -20.229 -18.333 0.067 1.00 94.50 795 ARG A N 1
ATOM 6193 C CA . ARG A 1 795 ? -21.682 -18.351 0.209 1.00 94.50 795 ARG A CA 1
ATOM 6194 C C . ARG A 1 795 ? -22.232 -19.765 0.000 1.00 94.50 795 ARG A C 1
ATOM 6196 O O . ARG A 1 795 ? -21.716 -20.519 -0.824 1.00 94.50 795 ARG A O 1
ATOM 6203 N N . ARG A 1 796 ? -23.254 -20.124 0.781 1.00 89.25 796 ARG A N 1
ATOM 6204 C CA . ARG A 1 796 ? -23.933 -21.430 0.719 1.00 89.25 796 ARG A CA 1
ATOM 6205 C C . ARG A 1 796 ? -25.189 -21.420 -0.134 1.00 89.25 796 ARG A C 1
ATOM 6207 O O . ARG A 1 796 ? -25.880 -20.373 -0.148 1.00 89.25 796 ARG A O 1
#

Secondary structure (DSSP, 8-state):
-------------------SS-EES-STTHHHH-EEEEEESBS--EEEEEETTGGGPPPPSSSSEEEEEEEEE---TT-PPPEEEEEEEEEEEEPPTTEEEEEEEEE-TT-S---EEEEEE-SSTTT-SGGG-TT-B-TT--BS-GGGS-THHHHBTS-EEEEEE-GGGTTPEEEEEEEEEE-SS---EEEEEEEEEEEEEETT-HHHHHHHHHHHHHHS-GGGT--GGG-SPEEP-PPEEPP-PPPPPP---SPPEE-TTS-EE-TTSPEE--EEEE-S-------SS------SSEEPPPSSSS----EEPPHHHHHHHHHHHHHTT--EEEE--EEEEE-TTS-EEEEESBSSSSB-HHHHHHHHHHHHHHHHTT-EEEEEEE--GGG-TTEE---TTSPTTHHHHHHHTTS-HHHHHH--HHHHHHHTT--PEE-SSSSS-HHHHT-HHHHHHHHHHHHHHHHHHTT-TTEEEEEEESS---GGGHHHHIIIIIHHHHHHSTT--EE-EE-SSSTTS-THHHHHHHHHT-S-EEE-----SSTHHHHHHHHHHHHHTTTS-EEEBS-SSS-TT--GGGS-HHHHHHHHHHHHHHHHHHT-S-EEE----SS---HHHHHHHHHHHHHHHHHHTT--GGGEEPPPPSEEEETTS-HHHHHHHHHHHHHTT--EEEE-TTS----SEEE-SGGGGGGGGGS--SEEEESSS---EEEEGGGSEEEEEE--TTTTTTT-TTSPEEEEEEEEEEEEEEEEEETTTTEEEEEEEEEEEEEEEESS-S--EEEEEEE-

Sequence (796 aa):
MVRQMISPLLLAVCAAPGLAAPIVLFDEAAPQEAHAVDVMGCAEAAVSLRRAGEGGAPEPAVGEWLLALSGVATPASDGATSRAYVRIWTGRQTVAEGMRLSYCLYIDPGSVSYGFATDLAVPNFYPDNLRDRPEAVDQAGIRAHPGKGFTADYAVGQWYYREIDLSALVGREIEAAYVAWDGAGPLEGEFAGYFDRIMLWQAGDEEAEALAAEAQARCLDPALRDLSGYGEPITLGEPRALQREIPAPETDDSLVTVGPNGYFRFADGRAFLPWGLFGSEIYTGLGEGGVTGPGPWWSHVPWEGRNSEPVEIAEEDWTSYFAECRRRGINSLRLFTYGHTTDVDGSSYYFPLDAVGKVHPVLWAKLDRFMEVGYEHGIRFLFTLIASPDWLPYVRHSRSWAPPNQVLSEAQRQYGEDELEALEPFRRRFIVDGGTVEIGDAYDNDAVFGDPDIALCIEVYLRDLLPRLAADRRVFALEIMNEAFPTQHVEWAEAHVVRLCRELAPGRPVTISHTLGSGVQTLDSAEFVERAGLDVYNWHSYLPQNECLTLELAANCLFYNAPVPGFPTEGPAYYGGWEADDVDERQRRLAIRDYLWLPLVTGCPGSILWAPESPGIAPSEWDELERFHRVLAEVTSSLDFGALRREPATVAISLDLPLPLRRVATNRCLRRGVPVVFSPADHDTGARLVIREPGDLALIGSQPTRVRAWGCDAAPYLATEGFEDVLIYVPNLVRGRRGLDERAVELVLDLPGEGYEVRCYAVEAQTCAEAVVPARCRLTISPSTADDWFVWLRRR

Radius of gyration: 30.27 Å; chains: 1; bounding box: 71×61×126 Å

Foldseek 3Di:
DDDDDDDDDDDDPDDDPADLDWDFLDDPCLQVVKDWDDFAQFDFFHKDKDADPPPNDHHDLPDRIKIKTKGWGHFHPVFDWGKTKIWRDFDKDADAAQKKKKKKKAWELQAQAFQKAKKWDFPPPPPPIQQNDLQFAWPQLFGRGRLRGPCLLQHYLAIDMTMTGCNVRHRTITGTMIIMHIRNTRTGGMTMMIMDRTIMHGPVNPVVVVVSVSSNVRRDLPVVPPQVQFDDADEFDDWDFFDLDQDAADPQLAAWFQDPQRFIAGPVRFTDFQAAAAAADWAADPDDDDQTADHLAFHQHDPPDDARDTDGDDVVRLLVRLLLCLSLPHQEYEHAQWYKDADPVRDIDIAGLQLQLAGQPVSVVSVVVSLVSSVVSNYAYAYELDEQLQRYQQEFHPDPRDDTRPNLVSSLVSDDPVRLVVDDPLSVCCNPVVPHDYADDSARRVRCLPDPSNLVSSLSHLVNPLLVVQSRSRYRAYEHYAAHDDLVSLVSLLPRPLVSCCVRNNSHAYEYEHAPDQQLRDPRQLVSCVSSVGQEYEYEDQEADDVCLLLSNLNNLLRRSQRHAYAYAEDDQRNNPDDPVVDDPVSLLLNLLSQAQSNLFNSHNYGYYYDDDDNDPDVSNSVLSSLSSSVVSVASVPDRNSQKHQDQAQEEEASQDDSSLSSSLSQLCQQQVGHYHYDHQPDCSVHNYYHDDSSSSCVSSVGDGFKHKDLARGWRWIAGVLRQKIKTKTQLACCVSSVSQQAWIKMFGQHDDQWWWKWKAFRVSNIITIDIGGRGHIYGSDNGDSTIIIMMIGHD